Protein AF-0000000075264015 (afdb_homodimer)

Radius of gyration: 26.93 Å; Cα contacts (8 Å, |Δi|>4): 1928; chains: 2; bounding box: 71×77×65 Å

Organism: NCBI:txid747725

Structure (mmCIF, N/CA/C/O backbone):
data_AF-0000000075264015-model_v1
#
loop_
_entity.id
_entity.type
_entity.pdbx_description
1 polymer 'Ammonium transporter'
#
loop_
_atom_site.group_PDB
_atom_site.id
_atom_site.type_symbol
_atom_site.label_atom_id
_atom_site.label_alt_id
_atom_site.label_comp_id
_atom_site.label_asym_id
_atom_site.label_entity_id
_atom_site.label_seq_id
_atom_site.pdbx_PDB_ins_code
_atom_site.Cartn_x
_atom_site.Cartn_y
_atom_site.Cartn_z
_atom_site.occupancy
_atom_site.B_iso_or_equiv
_atom_site.auth_seq_id
_atom_site.auth_comp_id
_atom_site.auth_asym_id
_atom_site.auth_atom_id
_atom_site.pdbx_PDB_model_num
ATOM 1 N N . MET A 1 1 ? 35.969 -3.678 13.898 1 27.23 1 MET A N 1
ATOM 2 C CA . MET A 1 1 ? 36.25 -5.039 13.461 1 27.23 1 MET A CA 1
ATOM 3 C C . MET A 1 1 ? 35.625 -5.336 12.117 1 27.23 1 MET A C 1
ATOM 5 O O . MET A 1 1 ? 34.719 -4.605 11.672 1 27.23 1 MET A O 1
ATOM 9 N N . ASP A 1 2 ? 36 -6.57 11.484 1 35.91 2 ASP A N 1
ATOM 10 C CA . ASP A 1 2 ? 36.062 -7.301 10.227 1 35.91 2 ASP A CA 1
ATOM 11 C C . ASP A 1 2 ? 34.719 -7.344 9.523 1 35.91 2 ASP A C 1
ATOM 13 O O . ASP A 1 2 ? 33.688 -7.559 10.164 1 35.91 2 ASP A O 1
ATOM 17 N N . LEU A 1 3 ? 34.656 -6.863 8.367 1 41.56 3 LEU A N 1
ATOM 18 C CA . LEU A 1 3 ? 34.188 -6.91 6.984 1 41.56 3 LEU A CA 1
ATOM 19 C C . LEU A 1 3 ? 33.969 -8.352 6.543 1 41.56 3 LEU A C 1
ATOM 21 O O . LEU A 1 3 ? 34.844 -9.195 6.684 1 41.56 3 LEU A O 1
ATOM 25 N N . ASP A 1 4 ? 32.719 -8.781 6.547 1 51.69 4 ASP A N 1
ATOM 26 C CA . ASP A 1 4 ? 32.281 -10.125 6.156 1 51.69 4 ASP A CA 1
ATOM 27 C C . ASP A 1 4 ? 33.062 -10.602 4.934 1 51.69 4 ASP A C 1
ATOM 29 O O . ASP A 1 4 ? 33.25 -9.852 3.975 1 51.69 4 ASP A O 1
ATOM 33 N N . TYR A 1 5 ? 34.125 -11.477 5.164 1 66.62 5 TYR A N 1
ATOM 34 C CA . TYR A 1 5 ? 34.938 -12.242 4.227 1 66.62 5 TYR A CA 1
ATOM 35 C C . TYR A 1 5 ? 34.156 -12.5 2.928 1 66.62 5 TYR A C 1
ATOM 37 O O . TYR A 1 5 ? 34.75 -12.516 1.847 1 66.62 5 TYR A O 1
ATOM 45 N N . TYR A 1 6 ? 32.875 -12.375 3.01 1 80.06 6 TYR A N 1
ATOM 46 C CA . TYR A 1 6 ? 32.156 -12.75 1.807 1 80.06 6 TYR A CA 1
ATOM 47 C C . TYR A 1 6 ? 31.594 -11.516 1.095 1 80.06 6 TYR A C 1
ATOM 49 O O . TYR A 1 6 ? 30.922 -11.633 0.069 1 80.06 6 TYR A O 1
ATOM 57 N N . GLY A 1 7 ? 32 -10.211 1.633 1 85.69 7 GLY A N 1
ATOM 58 C CA . GLY A 1 7 ? 31.594 -9.008 0.937 1 85.69 7 GLY A CA 1
ATOM 59 C C . GLY A 1 7 ? 30.125 -8.68 1.132 1 85.69 7 GLY A C 1
ATOM 60 O O . GLY A 1 7 ? 29.531 -7.945 0.339 1 85.69 7 GLY A O 1
ATOM 61 N N . THR A 1 8 ? 29.5 -9.227 2.146 1 90.5 8 THR A N 1
ATOM 62 C CA . THR A 1 8 ? 28.109 -8.945 2.418 1 90.5 8 THR A CA 1
ATOM 63 C C . THR A 1 8 ? 27.938 -7.551 3.002 1 90.5 8 THR A C 1
ATOM 65 O O . THR A 1 8 ? 28.859 -6.996 3.586 1 90.5 8 THR A O 1
ATOM 68 N N . ASN A 1 9 ? 26.797 -6.875 2.713 1 94.25 9 ASN A N 1
ATOM 69 C CA . ASN A 1 9 ? 26.422 -5.531 3.143 1 94.25 9 ASN A CA 1
ATOM 70 C C . ASN A 1 9 ? 25.234 -5.547 4.09 1 94.25 9 ASN A C 1
ATOM 72 O O . ASN A 1 9 ? 24.203 -6.141 3.779 1 94.25 9 ASN A O 1
ATOM 76 N N . SER A 1 10 ? 25.438 -4.879 5.277 1 92.56 10 SER A N 1
ATOM 77 C CA . SER A 1 10 ? 24.406 -4.93 6.297 1 92.56 10 SER A CA 1
ATOM 78 C C . SER A 1 10 ? 23.125 -4.227 5.824 1 92.56 10 SER A C 1
ATOM 80 O O . SER A 1 10 ? 22.016 -4.664 6.137 1 92.56 10 SER A O 1
ATOM 82 N N . GLY A 1 11 ? 23.203 -3.092 5.125 1 95.69 11 GLY A N 1
ATOM 83 C CA . GLY A 1 11 ? 22.047 -2.404 4.582 1 95.69 11 GLY A CA 1
ATOM 84 C C . GLY A 1 11 ? 21.266 -3.246 3.59 1 95.69 11 GLY A C 1
ATOM 85 O O . GLY A 1 11 ? 20.031 -3.309 3.654 1 95.69 11 GLY A O 1
ATOM 86 N N . ASP A 1 12 ? 22.016 -3.943 2.744 1 96.44 12 ASP A N 1
ATOM 87 C CA . ASP A 1 12 ? 21.406 -4.84 1.771 1 96.44 12 ASP A CA 1
ATOM 88 C C . ASP A 1 12 ? 20.719 -6.016 2.465 1 96.44 12 ASP A C 1
ATOM 90 O O . ASP A 1 12 ? 19.578 -6.352 2.148 1 96.44 12 ASP A O 1
ATOM 94 N N . THR A 1 13 ? 21.422 -6.574 3.422 1 95.88 13 THR A N 1
ATOM 95 C CA . THR A 1 13 ? 20.906 -7.73 4.145 1 95.88 13 THR A CA 1
ATOM 96 C C . THR A 1 13 ? 19.641 -7.367 4.922 1 95.88 13 THR A C 1
ATOM 98 O O . THR A 1 13 ? 18.641 -8.086 4.863 1 95.88 13 THR A O 1
ATOM 101 N N . GLY A 1 14 ? 19.719 -6.203 5.617 1 96.56 14 GLY A N 1
ATOM 102 C CA . GLY A 1 14 ? 18.531 -5.738 6.332 1 96.56 14 GLY A CA 1
ATOM 103 C C . GLY A 1 14 ? 17.344 -5.504 5.426 1 96.56 14 GLY A C 1
ATOM 104 O O . GLY A 1 14 ? 16.219 -5.898 5.754 1 96.56 14 GLY A O 1
ATOM 105 N N . TRP A 1 15 ? 17.547 -4.926 4.289 1 97.44 15 TRP A N 1
ATOM 106 C CA . TRP A 1 15 ? 16.484 -4.617 3.332 1 97.44 15 TRP A CA 1
ATOM 107 C C . TRP A 1 15 ? 15.82 -5.895 2.83 1 97.44 15 TRP A C 1
ATOM 109 O O . TRP A 1 15 ? 14.594 -6.008 2.846 1 97.44 15 TRP A O 1
ATOM 119 N N . VAL A 1 16 ? 16.578 -6.898 2.459 1 97.81 16 VAL A N 1
ATOM 120 C CA . VAL A 1 16 ? 16.031 -8.133 1.911 1 97.81 16 VAL A CA 1
ATOM 121 C C . VAL A 1 16 ? 15.266 -8.883 2.996 1 97.81 16 VAL A C 1
ATOM 123 O O . VAL A 1 16 ? 14.211 -9.477 2.727 1 97.81 16 VAL A O 1
ATOM 126 N N . MET A 1 17 ? 15.719 -8.844 4.254 1 96.81 17 MET A N 1
ATOM 127 C CA . MET A 1 17 ? 15 -9.477 5.355 1 96.81 17 MET A CA 1
ATOM 128 C C . MET A 1 17 ? 13.633 -8.828 5.555 1 96.81 17 MET A C 1
ATOM 130 O O . MET A 1 17 ? 12.633 -9.523 5.758 1 96.81 17 MET A O 1
ATOM 134 N N . ILE A 1 18 ? 13.586 -7.508 5.453 1 97.75 18 ILE A N 1
ATOM 135 C CA . ILE A 1 18 ? 12.305 -6.816 5.617 1 97.75 18 ILE A CA 1
ATOM 136 C C . ILE A 1 18 ? 11.391 -7.148 4.441 1 97.75 18 ILE A C 1
ATOM 138 O O . ILE A 1 18 ? 10.195 -7.387 4.629 1 97.75 18 ILE A O 1
ATOM 142 N N . CYS A 1 19 ? 11.969 -7.133 3.244 1 98.62 19 CYS A N 1
ATOM 143 C CA . CYS A 1 19 ? 11.172 -7.512 2.082 1 98.62 19 CYS A CA 1
ATOM 144 C C . CYS A 1 19 ? 10.609 -8.922 2.236 1 98.62 19 CYS A C 1
ATOM 146 O O . CYS A 1 19 ? 9.477 -9.188 1.848 1 98.62 19 CYS A O 1
ATOM 148 N N . THR A 1 20 ? 11.391 -9.844 2.816 1 98.31 20 THR A N 1
ATOM 149 C CA . THR A 1 20 ? 10.938 -11.203 3.078 1 98.31 20 THR A CA 1
ATOM 150 C C . THR A 1 20 ? 9.695 -11.203 3.961 1 98.31 20 THR A C 1
ATOM 152 O O . THR A 1 20 ? 8.727 -11.906 3.678 1 98.31 20 THR A O 1
ATOM 155 N N . THR A 1 21 ? 9.695 -10.359 4.992 1 97.5 21 THR A N 1
ATOM 156 C CA . THR A 1 21 ? 8.562 -10.266 5.902 1 97.5 21 THR A CA 1
ATOM 157 C C . THR A 1 21 ? 7.344 -9.688 5.188 1 97.5 21 THR A C 1
ATOM 159 O O . THR A 1 21 ? 6.215 -10.109 5.43 1 97.5 21 THR A O 1
ATOM 162 N N . LEU A 1 22 ? 7.555 -8.719 4.359 1 98.12 22 LEU A N 1
ATOM 163 C CA . LEU A 1 22 ? 6.469 -8.109 3.602 1 98.12 22 LEU A CA 1
ATOM 164 C C . LEU A 1 22 ? 5.844 -9.117 2.641 1 98.12 22 LEU A C 1
ATOM 166 O O . LEU A 1 22 ? 4.617 -9.188 2.518 1 98.12 22 LEU A O 1
ATOM 170 N N . VAL A 1 23 ? 6.66 -9.906 1.954 1 98.25 23 VAL A N 1
ATOM 171 C CA . VAL A 1 23 ? 6.137 -10.898 1.027 1 98.25 23 VAL A CA 1
ATOM 172 C C . VAL A 1 23 ? 5.367 -11.969 1.798 1 98.25 23 VAL A C 1
ATOM 174 O O . VAL A 1 23 ? 4.34 -12.461 1.327 1 98.25 23 VAL A O 1
ATOM 177 N N . PHE A 1 24 ? 5.785 -12.375 2.984 1 98.06 24 PHE A N 1
ATOM 178 C CA . PHE A 1 24 ? 5.035 -13.297 3.832 1 98.06 24 PHE A CA 1
ATOM 179 C C . PHE A 1 24 ? 3.613 -12.789 4.051 1 98.06 24 PHE A C 1
ATOM 181 O O . PHE A 1 24 ? 2.656 -13.562 3.971 1 98.06 24 PHE A O 1
ATOM 188 N N . LEU A 1 25 ? 3.482 -11.523 4.27 1 98.06 25 LEU A N 1
ATOM 189 C CA . LEU A 1 25 ? 2.199 -10.914 4.598 1 98.06 25 LEU A CA 1
ATOM 190 C C . LEU A 1 25 ? 1.222 -11.039 3.434 1 98.06 25 LEU A C 1
ATOM 192 O O . LEU A 1 25 ? 0.006 -11.047 3.635 1 98.06 25 LEU A O 1
ATOM 196 N N . MET A 1 26 ? 1.69 -11.227 2.283 1 98.44 26 MET A N 1
ATOM 197 C CA . MET A 1 26 ? 0.843 -11.312 1.097 1 98.44 26 MET A CA 1
ATOM 198 C C . MET A 1 26 ? -0.002 -12.586 1.123 1 98.44 26 MET A C 1
ATOM 200 O O . MET A 1 26 ? -1.106 -12.609 0.579 1 98.44 26 MET A O 1
ATOM 204 N N . SER A 1 27 ? 0.477 -13.609 1.789 1 98.12 27 SER A N 1
ATOM 205 C CA . SER A 1 27 ? -0.26 -14.867 1.801 1 98.12 27 SER A CA 1
ATOM 206 C C . SER A 1 27 ? -1.534 -14.75 2.631 1 98.12 27 SER A C 1
ATOM 208 O O . SER A 1 27 ? -2.631 -15.008 2.131 1 98.12 27 SER A O 1
ATOM 210 N N . PRO A 1 28 ? -1.433 -14.352 3.891 1 97.81 28 PRO A N 1
ATOM 211 C CA . PRO A 1 28 ? -2.697 -14.141 4.602 1 97.81 28 PRO A CA 1
ATOM 212 C C . PRO A 1 28 ? -3.545 -13.031 3.982 1 97.81 28 PRO A C 1
ATOM 214 O O . PRO A 1 28 ? -4.773 -13.086 4.031 1 97.81 28 PRO A O 1
ATOM 217 N N . ALA A 1 29 ? -2.961 -11.992 3.416 1 98.56 29 ALA A N 1
ATOM 218 C CA . ALA A 1 29 ? -3.697 -10.938 2.721 1 98.56 29 ALA A CA 1
ATOM 219 C C . ALA A 1 29 ? -4.512 -11.508 1.564 1 98.56 29 ALA A C 1
ATOM 221 O O . ALA A 1 29 ? -5.668 -11.125 1.363 1 98.56 29 ALA A O 1
ATOM 222 N N . LEU A 1 30 ? -3.898 -12.414 0.839 1 98.38 30 LEU A N 1
ATOM 223 C CA . LEU A 1 30 ? -4.605 -13.125 -0.219 1 98.38 30 LEU A CA 1
ATOM 224 C C . LEU A 1 30 ? -5.805 -13.883 0.344 1 98.38 30 LEU A C 1
ATOM 226 O O . LEU A 1 30 ? -6.867 -13.922 -0.282 1 98.38 30 LEU A O 1
ATOM 230 N N . GLY A 1 31 ? -5.641 -14.477 1.497 1 98 31 GLY A N 1
ATOM 231 C CA . GLY A 1 31 ? -6.742 -15.148 2.17 1 98 31 GLY A CA 1
ATOM 232 C C . GLY A 1 31 ? -7.938 -14.242 2.402 1 98 31 GLY A C 1
ATOM 233 O O . GLY A 1 31 ? -9.078 -14.633 2.141 1 98 31 GLY A O 1
ATOM 234 N N . PHE A 1 32 ? -7.691 -13 2.85 1 97.56 32 PHE A N 1
ATOM 235 C CA . PHE A 1 32 ? -8.766 -12.039 3.051 1 97.56 32 PHE A CA 1
ATOM 236 C C . PHE A 1 32 ? -9.391 -11.641 1.72 1 97.56 32 PHE A C 1
ATOM 238 O O . PHE A 1 32 ? -10.617 -11.539 1.612 1 97.56 32 PHE A O 1
ATOM 245 N N . PHE A 1 33 ? -8.602 -11.445 0.752 1 97.56 33 PHE A N 1
ATOM 246 C CA . PHE A 1 33 ? -9.07 -11.039 -0.567 1 97.56 33 PHE A CA 1
ATOM 247 C C . PHE A 1 33 ? -10.008 -12.086 -1.154 1 97.56 33 PHE A C 1
ATOM 249 O O . PHE A 1 33 ? -11.125 -11.766 -1.565 1 97.56 33 PHE A O 1
ATOM 256 N N . TYR A 1 34 ? -9.617 -13.391 -1.117 1 97.25 34 TYR A N 1
ATOM 257 C CA . TYR A 1 34 ? -10.422 -14.484 -1.644 1 97.25 34 TYR A CA 1
ATOM 258 C C . TYR A 1 34 ? -11.664 -14.703 -0.794 1 97.25 34 TYR A C 1
ATOM 260 O O . TYR A 1 34 ? -12.766 -14.875 -1.326 1 97.25 34 TYR A O 1
ATOM 268 N N . ALA A 1 35 ? -11.492 -14.633 0.505 1 95.75 35 ALA A N 1
ATOM 269 C CA . ALA A 1 35 ? -12.625 -14.828 1.406 1 95.75 35 ALA A CA 1
ATOM 270 C C . ALA A 1 35 ? -13.695 -13.766 1.183 1 95.75 35 ALA A C 1
ATOM 272 O O . ALA A 1 35 ? -14.883 -14.07 1.165 1 95.75 35 ALA A O 1
ATOM 273 N N . GLY A 1 36 ? -13.242 -12.562 1.024 1 94.62 36 GLY A N 1
ATOM 274 C CA . GLY A 1 36 ? -14.195 -11.477 0.817 1 94.62 36 GLY A CA 1
ATOM 275 C C . GLY A 1 36 ? -15 -11.633 -0.458 1 94.62 36 GLY A C 1
ATOM 276 O O . GLY A 1 36 ? -16.188 -11.281 -0.497 1 94.62 36 GLY A O 1
ATOM 277 N N . LEU A 1 37 ? -14.438 -12.18 -1.484 1 93.81 37 LEU A N 1
ATOM 278 C CA . LEU A 1 37 ? -15.062 -12.312 -2.793 1 93.81 37 LEU A CA 1
ATOM 279 C C . LEU A 1 37 ? -15.977 -13.531 -2.832 1 93.81 37 LEU A C 1
ATOM 281 O O . LEU A 1 37 ? -16.844 -13.633 -3.701 1 93.81 37 LEU A O 1
ATOM 285 N N . ALA A 1 38 ? -15.766 -14.461 -1.932 1 92.62 38 ALA A N 1
ATOM 286 C CA . ALA A 1 38 ? -16.547 -15.688 -1.9 1 92.62 38 ALA A CA 1
ATOM 287 C C . ALA A 1 38 ? -17.781 -15.531 -1.012 1 92.62 38 ALA A C 1
ATOM 289 O O . ALA A 1 38 ? -17.906 -14.547 -0.285 1 92.62 38 ALA A O 1
ATOM 290 N N . ARG A 1 39 ? -18.766 -16.578 -1.063 1 91.75 39 ARG A N 1
ATOM 291 C CA . ARG A 1 39 ? -19.891 -16.625 -0.143 1 91.75 39 ARG A CA 1
ATOM 292 C C . ARG A 1 39 ? -19.438 -16.938 1.278 1 91.75 39 ARG A C 1
ATOM 294 O O . ARG A 1 39 ? -18.438 -17.625 1.477 1 91.75 39 ARG A O 1
ATOM 301 N N . ALA A 1 40 ? -20.047 -16.453 2.201 1 90.25 40 ALA A N 1
ATOM 302 C CA . ALA A 1 40 ? -19.672 -16.516 3.609 1 90.25 40 ALA A CA 1
ATOM 303 C C . ALA A 1 40 ? -19.406 -17.953 4.043 1 90.25 40 ALA A C 1
ATOM 305 O O . ALA A 1 40 ? -18.5 -18.219 4.855 1 90.25 40 ALA A O 1
ATOM 306 N N . LYS A 1 41 ? -20.141 -18.906 3.531 1 90.06 41 LYS A N 1
ATOM 307 C CA . LYS A 1 41 ? -20.062 -20.312 3.957 1 90.06 41 LYS A CA 1
ATOM 308 C C . LYS A 1 41 ? -18.766 -20.969 3.467 1 90.06 41 LYS A C 1
ATOM 310 O O . LYS A 1 41 ? -18.469 -22.109 3.824 1 90.06 41 LYS A O 1
ATOM 315 N N . ASN A 1 42 ? -17.922 -20.25 2.67 1 93.06 42 ASN A N 1
ATOM 316 C CA . ASN A 1 42 ? -16.672 -20.781 2.109 1 93.06 42 ASN A CA 1
ATOM 317 C C . ASN A 1 42 ? -15.484 -19.891 2.449 1 93.06 42 ASN A C 1
ATOM 319 O O . ASN A 1 42 ? -14.391 -20.078 1.917 1 93.06 42 ASN A O 1
ATOM 323 N N . ALA A 1 43 ? -15.648 -18.938 3.275 1 92.75 43 ALA A N 1
ATOM 324 C CA . ALA A 1 43 ? -14.656 -17.891 3.543 1 92.75 43 ALA A CA 1
ATOM 325 C C . ALA A 1 43 ? -13.461 -18.453 4.305 1 92.75 43 ALA A C 1
ATOM 327 O O . ALA A 1 43 ? -12.312 -18.219 3.916 1 92.75 43 ALA A O 1
ATOM 328 N N . LEU A 1 44 ? -13.656 -19.219 5.316 1 94 44 LEU A N 1
ATOM 329 C CA . LEU A 1 44 ? -12.602 -19.688 6.215 1 94 44 LEU A CA 1
ATOM 330 C C . LEU A 1 44 ? -11.672 -20.672 5.5 1 94 44 LEU A C 1
ATOM 332 O O . LEU A 1 44 ? -10.469 -20.672 5.754 1 94 44 LEU A O 1
ATOM 336 N N . SER A 1 45 ? -12.203 -21.453 4.684 1 95.88 45 SER A N 1
ATOM 337 C CA . SER A 1 45 ? -11.406 -22.438 3.961 1 95.88 45 SER A CA 1
ATOM 338 C C . SER A 1 45 ? -10.367 -21.766 3.068 1 95.88 45 SER A C 1
ATOM 340 O O . SER A 1 45 ? -9.25 -22.266 2.939 1 95.88 45 SER A O 1
ATOM 342 N N . LEU A 1 46 ? -10.727 -20.703 2.484 1 96.06 46 LEU A N 1
ATOM 343 C CA . LEU A 1 46 ? -9.797 -19.984 1.616 1 96.06 46 LEU A CA 1
ATOM 344 C C . LEU A 1 46 ? -8.695 -19.328 2.432 1 96.06 46 LEU A C 1
ATOM 346 O O . LEU A 1 46 ? -7.523 -19.359 2.045 1 96.06 46 LEU A O 1
ATOM 350 N N . MET A 1 47 ? -9.07 -18.719 3.572 1 96.31 47 MET A N 1
ATOM 351 C CA . MET A 1 47 ? -8.062 -18.172 4.48 1 96.31 47 MET A CA 1
ATOM 352 C C . MET A 1 47 ? -7.105 -19.266 4.941 1 96.31 47 MET A C 1
ATOM 354 O O . MET A 1 47 ? -5.887 -19.078 4.938 1 96.31 47 MET A O 1
ATOM 358 N N . TYR A 1 48 ? -7.676 -20.375 5.27 1 96 48 TYR A N 1
ATOM 359 C CA . TYR A 1 48 ? -6.941 -21.531 5.766 1 96 48 TYR A CA 1
ATOM 360 C C . TYR A 1 48 ? -5.914 -22.016 4.746 1 96 48 TYR A C 1
ATOM 362 O O . TYR A 1 48 ? -4.738 -22.203 5.078 1 96 48 TYR A O 1
ATOM 370 N N . LEU A 1 49 ? -6.219 -22.156 3.529 1 97.19 49 LEU A N 1
ATOM 371 C CA . LEU A 1 49 ? -5.363 -22.734 2.496 1 97.19 49 LEU A CA 1
ATOM 372 C C . LEU A 1 49 ? -4.203 -21.797 2.174 1 97.19 49 LEU A C 1
ATOM 374 O O . LEU A 1 49 ? -3.107 -22.25 1.838 1 97.19 49 LEU A O 1
ATOM 378 N N . THR A 1 50 ? -4.398 -20.484 2.252 1 97.94 50 THR A N 1
ATOM 379 C CA . THR A 1 50 ? -3.326 -19.547 1.94 1 97.94 50 THR A CA 1
ATOM 380 C C . THR A 1 50 ? -2.219 -19.625 2.986 1 97.94 50 THR A C 1
ATOM 382 O O . THR A 1 50 ? -1.034 -19.578 2.65 1 97.94 50 THR A O 1
ATOM 385 N N . VAL A 1 51 ? -2.561 -19.828 4.254 1 96.88 51 VAL A N 1
ATOM 386 C CA . VAL A 1 51 ? -1.553 -19.953 5.301 1 96.88 51 VAL A CA 1
ATOM 387 C C . VAL A 1 51 ? -0.956 -21.359 5.293 1 96.88 51 VAL A C 1
ATOM 389 O O . VAL A 1 51 ? 0.238 -21.531 5.551 1 96.88 51 VAL A O 1
ATOM 392 N N . MET A 1 52 ? -1.784 -22.312 5.031 1 97 52 MET A N 1
ATOM 393 C CA . MET A 1 52 ? -1.273 -23.688 4.898 1 97 52 MET A CA 1
ATOM 394 C C . MET A 1 52 ? -0.231 -23.766 3.789 1 97 52 MET A C 1
ATOM 396 O O . MET A 1 52 ? 0.74 -24.516 3.898 1 97 52 MET A O 1
ATOM 400 N N . SER A 1 53 ? -0.459 -23.047 2.74 1 98.62 53 SER A N 1
ATOM 401 C CA . SER A 1 53 ? 0.517 -23.016 1.656 1 98.62 53 SER A CA 1
ATOM 402 C C . SER A 1 53 ? 1.881 -22.547 2.154 1 98.62 53 SER A C 1
ATOM 404 O O . SER A 1 53 ? 2.912 -23.109 1.771 1 98.62 53 SER A O 1
ATOM 406 N N . VAL A 1 54 ? 1.915 -21.531 3.023 1 98.38 54 VAL A N 1
ATOM 407 C CA . VAL A 1 54 ? 3.162 -21.031 3.596 1 98.38 54 VAL A CA 1
ATOM 408 C C . VAL A 1 54 ? 3.842 -22.141 4.391 1 98.38 54 VAL A C 1
ATOM 410 O O . VAL A 1 54 ? 5.043 -22.375 4.238 1 98.38 54 VAL A O 1
ATOM 413 N N . ALA A 1 55 ? 3.059 -22.844 5.199 1 97.88 55 ALA A N 1
ATOM 414 C CA . ALA A 1 55 ? 3.609 -23.875 6.062 1 97.88 55 ALA A CA 1
ATOM 415 C C . ALA A 1 55 ? 4.152 -25.047 5.242 1 97.88 55 ALA A C 1
ATOM 417 O O . ALA A 1 55 ? 5.305 -25.453 5.418 1 97.88 55 ALA A O 1
ATOM 418 N N . VAL A 1 56 ? 3.377 -25.516 4.312 1 98.44 56 VAL A N 1
ATOM 419 C CA . VAL A 1 56 ? 3.723 -26.703 3.543 1 98.44 56 VAL A CA 1
ATOM 420 C C . VAL A 1 56 ? 4.902 -26.391 2.623 1 98.44 56 VAL A C 1
ATOM 422 O O . VAL A 1 56 ? 5.859 -27.172 2.557 1 98.44 56 VAL A O 1
ATOM 425 N N . VAL A 1 57 ? 4.871 -25.312 1.938 1 98.81 57 VAL A N 1
ATOM 426 C CA . VAL A 1 57 ? 5.918 -25 0.972 1 98.81 57 VAL A CA 1
ATOM 427 C C . VAL A 1 57 ? 7.219 -24.688 1.704 1 98.81 57 VAL A C 1
ATOM 429 O O . VAL A 1 57 ? 8.305 -25 1.22 1 98.81 57 VAL A O 1
ATOM 432 N N . SER A 1 58 ? 7.113 -24.031 2.885 1 98.44 58 SER A N 1
ATOM 433 C CA . SER A 1 58 ? 8.328 -23.734 3.637 1 98.44 58 SER A CA 1
ATOM 434 C C . SER A 1 58 ? 9.055 -25.016 4.031 1 98.44 58 SER A C 1
ATOM 436 O O . SER A 1 58 ? 10.281 -25.078 3.998 1 98.44 58 SER A O 1
ATOM 438 N N . PHE A 1 59 ? 8.258 -25.984 4.418 1 97.69 59 PHE A N 1
ATOM 439 C CA . PHE A 1 59 ? 8.859 -27.281 4.715 1 97.69 59 PHE A CA 1
ATOM 440 C C . PHE A 1 59 ? 9.43 -27.906 3.453 1 97.69 59 PHE A C 1
ATOM 442 O O . PHE A 1 59 ? 10.555 -28.422 3.463 1 97.69 59 PHE A O 1
ATOM 449 N N . GLN A 1 60 ? 8.688 -27.922 2.367 1 98.56 60 GLN A N 1
ATOM 450 C CA . GLN A 1 60 ? 9.117 -28.469 1.081 1 98.56 60 GLN A CA 1
ATOM 451 C C . GLN A 1 60 ? 10.391 -27.781 0.592 1 98.56 60 GLN A C 1
ATOM 453 O O . GLN A 1 60 ? 11.297 -28.438 0.084 1 98.56 60 GLN A O 1
ATOM 458 N N . TRP A 1 61 ? 10.43 -26.453 0.756 1 98.56 61 TRP A N 1
ATOM 459 C CA . TRP A 1 61 ? 11.562 -25.641 0.331 1 98.56 61 TRP A CA 1
ATOM 460 C C . TRP A 1 61 ? 12.82 -26 1.112 1 98.56 61 TRP A C 1
ATOM 462 O O . TRP A 1 61 ? 13.914 -26.078 0.542 1 98.56 61 TRP A O 1
ATOM 472 N N . TYR A 1 62 ? 12.664 -26.25 2.416 1 97.44 62 TYR A N 1
ATOM 473 C CA . TYR A 1 62 ? 13.75 -26.688 3.287 1 97.44 62 TYR A CA 1
ATOM 474 C C . TYR A 1 62 ? 14.219 -28.078 2.904 1 97.44 62 TYR A C 1
ATOM 476 O O . TYR A 1 62 ? 15.43 -28.344 2.826 1 97.44 62 TYR A O 1
ATOM 484 N N . LEU A 1 63 ? 13.312 -28.922 2.639 1 97.75 63 LEU A N 1
ATOM 485 C CA . LEU A 1 63 ? 13.625 -30.328 2.359 1 97.75 63 LEU A CA 1
ATOM 486 C C . LEU A 1 63 ? 14.375 -30.469 1.041 1 97.75 63 LEU A C 1
ATOM 488 O O . LEU A 1 63 ? 15.492 -30.984 1.012 1 97.75 63 LEU A O 1
ATOM 492 N N . ILE A 1 64 ? 13.781 -29.906 -0.077 1 98.19 64 ILE A N 1
ATOM 493 C CA . ILE A 1 64 ? 14.422 -30.219 -1.351 1 98.19 64 ILE A CA 1
ATOM 494 C C . ILE A 1 64 ? 14.164 -29.094 -2.346 1 98.19 64 ILE A C 1
ATOM 496 O O . ILE A 1 64 ? 14.867 -28.969 -3.352 1 98.19 64 ILE A O 1
ATOM 500 N N . GLY A 1 65 ? 13.18 -28.25 -2.139 1 98.75 65 GLY A N 1
ATOM 501 C CA . GLY A 1 65 ? 12.727 -27.297 -3.131 1 98.75 65 GLY A CA 1
ATOM 502 C C . GLY A 1 65 ? 13.797 -26.297 -3.521 1 98.75 65 GLY A C 1
ATOM 503 O O . GLY A 1 65 ? 14.016 -26.047 -4.711 1 98.75 65 GLY A O 1
ATOM 504 N N . TYR A 1 66 ? 14.469 -25.734 -2.49 1 98.62 66 TYR A N 1
ATOM 505 C CA . TYR A 1 66 ? 15.531 -24.766 -2.787 1 98.62 66 TYR A CA 1
ATOM 506 C C . TYR A 1 66 ? 16.609 -25.406 -3.666 1 98.62 66 TYR A C 1
ATOM 508 O O . TYR A 1 66 ? 17.078 -24.781 -4.617 1 98.62 66 TYR A O 1
ATOM 516 N N . SER A 1 67 ? 16.969 -26.641 -3.336 1 98.44 67 SER A N 1
ATOM 517 C CA . SER A 1 67 ? 18.016 -27.344 -4.062 1 98.44 67 SER A CA 1
ATOM 518 C C . SER A 1 67 ? 17.594 -27.625 -5.5 1 98.44 67 SER A C 1
ATOM 520 O O . SER A 1 67 ? 18.391 -27.469 -6.426 1 98.44 67 SER A O 1
ATOM 522 N N . LEU A 1 68 ? 16.359 -27.984 -5.699 1 98.62 68 LEU A N 1
ATOM 523 C CA . LEU A 1 68 ? 15.859 -28.297 -7.031 1 98.62 68 LEU A CA 1
ATOM 524 C C . LEU A 1 68 ? 15.773 -27.031 -7.891 1 98.62 68 LEU A C 1
ATOM 526 O O . LEU A 1 68 ? 15.742 -27.109 -9.117 1 98.62 68 LEU A O 1
ATOM 530 N N . THR A 1 69 ? 15.781 -25.906 -7.289 1 98.62 69 THR A N 1
ATOM 531 C CA . THR A 1 69 ? 15.562 -24.641 -8 1 98.62 69 THR A CA 1
ATOM 532 C C . THR A 1 69 ? 16.875 -23.922 -8.25 1 98.62 69 THR A C 1
ATOM 534 O O . THR A 1 69 ? 17.125 -23.406 -9.344 1 98.62 69 THR A O 1
ATOM 537 N N . PHE A 1 70 ? 17.844 -23.859 -7.195 1 97.88 70 PHE A N 1
ATOM 538 C CA . PHE A 1 70 ? 18.922 -22.891 -7.277 1 97.88 70 PHE A CA 1
ATOM 539 C C . PHE A 1 70 ? 20.281 -23.562 -7.078 1 97.88 70 PHE A C 1
ATOM 541 O O . PHE A 1 70 ? 21.297 -22.891 -6.98 1 97.88 70 PHE A O 1
ATOM 548 N N . SER A 1 71 ? 20.312 -24.922 -7.023 1 97.12 71 SER A N 1
ATOM 549 C CA . SER A 1 71 ? 21.594 -25.609 -6.949 1 97.12 71 SER A CA 1
ATOM 550 C C . SER A 1 71 ? 22.516 -25.156 -8.078 1 97.12 71 SER A C 1
ATOM 552 O O . SER A 1 71 ? 22.078 -25.016 -9.219 1 97.12 71 SER A O 1
ATOM 554 N N . ASP A 1 72 ? 23.75 -24.938 -7.754 1 95.5 72 ASP A N 1
ATOM 555 C CA . ASP A 1 72 ? 24.703 -24.484 -8.758 1 95.5 72 ASP A CA 1
ATOM 556 C C . ASP A 1 72 ? 25.281 -25.656 -9.555 1 95.5 72 ASP A C 1
ATOM 558 O O . ASP A 1 72 ? 26 -25.453 -10.531 1 95.5 72 ASP A O 1
ATOM 562 N N . THR A 1 73 ? 24.922 -26.875 -9.156 1 96.5 73 THR A N 1
ATOM 563 C CA . THR A 1 73 ? 25.422 -28.047 -9.852 1 96.5 73 THR A CA 1
ATOM 564 C C . THR A 1 73 ? 24.297 -28.766 -10.594 1 96.5 73 THR A C 1
ATOM 566 O O . THR A 1 73 ? 24.5 -29.844 -11.164 1 96.5 73 THR A O 1
ATOM 569 N N . GLY A 1 74 ? 23.156 -28.203 -10.586 1 96.38 74 GLY A N 1
ATOM 570 C CA . GLY A 1 74 ? 22.031 -28.797 -11.281 1 96.38 74 GLY A CA 1
ATOM 571 C C . GLY A 1 74 ? 22.109 -28.672 -12.789 1 96.38 74 GLY A C 1
ATOM 572 O O . GLY A 1 74 ? 23.094 -28.141 -13.32 1 96.38 74 GLY A O 1
ATOM 573 N N . SER A 1 75 ? 21.078 -29.172 -13.469 1 97.88 75 SER A N 1
ATOM 574 C CA . SER A 1 75 ? 20.984 -29.094 -14.922 1 97.88 75 SER A CA 1
ATOM 575 C C . SER A 1 75 ? 20.25 -27.828 -15.352 1 97.88 75 SER A C 1
ATOM 577 O O . SER A 1 75 ? 19.828 -27.031 -14.508 1 97.88 75 SER A O 1
ATOM 579 N N . SER A 1 76 ? 20.141 -27.656 -16.672 1 98.06 76 SER A N 1
ATOM 580 C CA . SER A 1 76 ? 19.406 -26.531 -17.219 1 98.06 76 SER A CA 1
ATOM 581 C C . SER A 1 76 ? 17.906 -26.688 -17.031 1 98.06 76 SER A C 1
ATOM 583 O O . SER A 1 76 ? 17.156 -25.719 -17.156 1 98.06 76 SER A O 1
ATOM 585 N N . PHE A 1 77 ? 17.5 -27.875 -16.781 1 98.38 77 PHE A N 1
ATOM 586 C CA . PHE A 1 77 ? 16.078 -28.172 -16.688 1 98.38 77 PHE A CA 1
ATOM 587 C C . PHE A 1 77 ? 15.633 -28.234 -15.227 1 98.38 77 PHE A C 1
ATOM 589 O O . PHE A 1 77 ? 14.523 -27.828 -14.898 1 98.38 77 PHE A O 1
ATOM 596 N N . ILE A 1 78 ? 16.406 -28.766 -14.352 1 97.88 78 ILE A N 1
ATOM 597 C CA . ILE A 1 78 ? 16.062 -28.938 -12.945 1 97.88 78 ILE A CA 1
ATOM 598 C C . ILE A 1 78 ? 17.328 -29 -12.102 1 97.88 78 ILE A C 1
ATOM 600 O O . ILE A 1 78 ? 18.391 -29.422 -12.586 1 97.88 78 ILE A O 1
ATOM 604 N N . GLY A 1 79 ? 17.25 -28.547 -10.859 1 97.38 79 GLY A N 1
ATOM 605 C CA . GLY A 1 79 ? 18.375 -28.672 -9.938 1 97.38 79 GLY A CA 1
ATOM 606 C C . GLY A 1 79 ? 18.609 -30.094 -9.484 1 97.38 79 GLY A C 1
ATOM 607 O O . GLY A 1 79 ? 18.156 -31.047 -10.125 1 97.38 79 GLY A O 1
ATOM 608 N N . ASP A 1 80 ? 19.438 -30.25 -8.523 1 97.56 80 ASP A N 1
ATOM 609 C CA . ASP A 1 80 ? 19.766 -31.562 -7.977 1 97.56 80 ASP A CA 1
ATOM 610 C C . ASP A 1 80 ? 19.641 -31.578 -6.457 1 97.56 80 ASP A C 1
ATOM 612 O O . ASP A 1 80 ? 18.844 -30.828 -5.887 1 97.56 80 ASP A O 1
ATOM 616 N N . THR A 1 81 ? 20.297 -32.5 -5.758 1 96.81 81 THR A N 1
ATOM 617 C CA . THR A 1 81 ? 20.078 -32.688 -4.328 1 96.81 81 THR A CA 1
ATOM 618 C C . THR A 1 81 ? 21.219 -32.094 -3.516 1 96.81 81 THR A C 1
ATOM 620 O O . THR A 1 81 ? 21.391 -32.438 -2.336 1 96.81 81 THR A O 1
ATOM 623 N N . LYS A 1 82 ? 22.094 -31.297 -4.113 1 96.62 82 LYS A N 1
ATOM 624 C CA . LYS A 1 82 ? 23.281 -30.766 -3.449 1 96.62 82 LYS A CA 1
ATOM 625 C C . LYS A 1 82 ? 22.906 -30.062 -2.148 1 96.62 82 LYS A C 1
ATOM 627 O O . LYS A 1 82 ? 23.578 -30.234 -1.129 1 96.62 82 LYS A O 1
ATOM 632 N N . ASN A 1 83 ? 21.906 -29.25 -2.209 1 97.75 83 ASN A N 1
ATOM 633 C CA . ASN A 1 83 ? 21.5 -28.453 -1.046 1 97.75 83 ASN A CA 1
ATOM 634 C C . ASN A 1 83 ? 20.328 -29.109 -0.313 1 97.75 83 ASN A C 1
ATOM 636 O O . ASN A 1 83 ? 19.516 -28.406 0.3 1 97.75 83 ASN A O 1
ATOM 640 N N . PHE A 1 84 ? 20.188 -30.422 -0.414 1 97.25 84 PHE A N 1
ATOM 641 C CA . PHE A 1 84 ? 19.188 -31.156 0.355 1 97.25 84 PHE A CA 1
ATOM 642 C C . PHE A 1 84 ? 19.266 -30.781 1.831 1 97.25 84 PHE A C 1
ATOM 644 O O . PHE A 1 84 ? 20.344 -30.688 2.4 1 97.25 84 PHE A O 1
ATOM 651 N N . LEU A 1 85 ? 18.062 -30.422 2.527 1 96.62 85 LEU A N 1
ATOM 652 C CA . LEU A 1 85 ? 17.969 -30 3.922 1 96.62 85 LEU A CA 1
ATOM 653 C C . LEU A 1 85 ? 18.797 -28.734 4.16 1 96.62 85 LEU A C 1
ATOM 655 O O . LEU A 1 85 ? 19.359 -28.562 5.238 1 96.62 85 LEU A O 1
ATOM 659 N N . LEU A 1 86 ? 19.125 -27.922 3.072 1 96.94 86 LEU A N 1
ATOM 660 C CA . LEU A 1 86 ? 19.797 -26.625 3.074 1 96.94 86 LEU A CA 1
ATOM 661 C C . LEU A 1 86 ? 21.281 -26.797 3.393 1 96.94 86 LEU A C 1
ATOM 663 O O . LEU A 1 86 ? 21.891 -25.906 4.008 1 96.94 86 LEU A O 1
ATOM 667 N N . ARG A 1 87 ? 21.797 -27.922 3.059 1 96.06 87 ARG A N 1
ATOM 668 C CA . ARG A 1 87 ? 23.234 -28.125 3.191 1 96.06 87 ARG A CA 1
ATOM 669 C C . ARG A 1 87 ? 24.016 -27.094 2.389 1 96.06 87 ARG A C 1
ATOM 671 O O . ARG A 1 87 ? 23.734 -26.875 1.206 1 96.06 87 ARG A O 1
ATOM 678 N N . GLY A 1 88 ? 24.906 -26.406 3.09 1 95.06 88 GLY A N 1
ATOM 679 C CA . GLY A 1 88 ? 25.797 -25.469 2.422 1 95.06 88 GLY A CA 1
ATOM 680 C C . GLY A 1 88 ? 25.172 -24.094 2.234 1 95.06 88 GLY A C 1
ATOM 681 O O . GLY A 1 88 ? 25.797 -23.203 1.653 1 95.06 88 GLY A O 1
ATOM 682 N N . VAL A 1 89 ? 23.969 -23.906 2.613 1 95.69 89 VAL A N 1
ATOM 683 C CA . VAL A 1 89 ? 23.266 -22.641 2.484 1 95.69 89 VAL A CA 1
ATOM 684 C C . VAL A 1 89 ? 23.422 -21.828 3.77 1 95.69 89 VAL A C 1
ATOM 686 O O . VAL A 1 89 ? 22.922 -22.219 4.824 1 95.69 89 VAL A O 1
ATOM 689 N N . GLY A 1 90 ? 24.156 -20.734 3.762 1 92.12 90 GLY A N 1
ATOM 690 C CA . GLY A 1 90 ? 24.438 -20 4.984 1 92.12 90 GLY A CA 1
ATOM 691 C C . GLY A 1 90 ? 24.953 -18.594 4.727 1 92.12 90 GLY A C 1
ATOM 692 O O . GLY A 1 90 ? 24.359 -17.828 3.963 1 92.12 90 GLY A O 1
ATOM 693 N N . ARG A 1 91 ? 26.109 -18.281 5.141 1 90.12 91 ARG A N 1
ATOM 694 C CA . ARG A 1 91 ? 26.656 -16.938 5.168 1 90.12 91 ARG A CA 1
ATOM 695 C C . ARG A 1 91 ? 27.203 -16.547 3.801 1 90.12 91 ARG A C 1
ATOM 697 O O . ARG A 1 91 ? 27.156 -15.367 3.424 1 90.12 91 ARG A O 1
ATOM 704 N N . LYS A 1 92 ? 27.781 -17.531 3.137 1 92.31 92 LYS A N 1
ATOM 705 C CA . LYS A 1 92 ? 28.344 -17.234 1.82 1 92.31 92 LYS A CA 1
ATOM 706 C C . LYS A 1 92 ? 27.234 -16.891 0.819 1 92.31 92 LYS A C 1
ATOM 708 O O . LYS A 1 92 ? 26.219 -17.562 0.761 1 92.31 92 LYS A O 1
ATOM 713 N N . PRO A 1 93 ? 27.438 -15.789 0.035 1 94.38 93 PRO A N 1
ATOM 714 C CA . PRO A 1 93 ? 26.453 -15.461 -0.993 1 94.38 93 PRO A CA 1
ATOM 715 C C . PRO A 1 93 ? 26.281 -16.578 -2.021 1 94.38 93 PRO A C 1
ATOM 717 O O . PRO A 1 93 ? 27.219 -17.328 -2.291 1 94.38 93 PRO A O 1
ATOM 720 N N . GLN A 1 94 ? 25.094 -16.656 -2.586 1 92.06 94 GLN A N 1
ATOM 721 C CA . GLN A 1 94 ? 24.766 -17.688 -3.568 1 92.06 94 GLN A CA 1
ATOM 722 C C . GLN A 1 94 ? 25.594 -17.516 -4.836 1 92.06 94 GLN A C 1
ATOM 724 O O . GLN A 1 94 ? 26 -18.5 -5.449 1 92.06 94 GLN A O 1
ATOM 729 N N . LEU A 1 95 ? 25.641 -16.266 -5.301 1 90.88 95 LEU A N 1
ATOM 730 C CA . LEU A 1 95 ? 26.406 -15.93 -6.5 1 90.88 95 LEU A CA 1
ATOM 731 C C . LEU A 1 95 ? 27.5 -14.906 -6.18 1 90.88 95 LEU A C 1
ATOM 733 O O . LEU A 1 95 ? 27.344 -14.086 -5.27 1 90.88 95 LEU A O 1
ATOM 737 N N . ALA A 1 96 ? 28.516 -14.953 -7.027 1 85.56 96 ALA A N 1
ATOM 738 C CA . ALA A 1 96 ? 29.594 -13.969 -6.871 1 85.56 96 ALA A CA 1
ATOM 739 C C . ALA A 1 96 ? 29.078 -12.555 -7.113 1 85.56 96 ALA A C 1
ATOM 741 O O . ALA A 1 96 ? 28.312 -12.312 -8.047 1 85.56 96 ALA A O 1
ATOM 742 N N . GLY A 1 97 ? 29.391 -11.68 -6.234 1 84.62 97 GLY A N 1
ATOM 743 C CA . GLY A 1 97 ? 29 -10.289 -6.41 1 84.62 97 GLY A CA 1
ATOM 744 C C . GLY A 1 97 ? 27.766 -9.906 -5.605 1 84.62 97 GLY A C 1
ATOM 745 O O . GLY A 1 97 ? 27.516 -8.719 -5.363 1 84.62 97 GLY A O 1
ATOM 746 N N . GLN A 1 98 ? 27 -10.961 -5.23 1 91.44 98 GLN A N 1
ATOM 747 C CA . GLN A 1 98 ? 25.859 -10.656 -4.363 1 91.44 98 GLN A CA 1
ATOM 748 C C . GLN A 1 98 ? 26.328 -10.172 -2.994 1 91.44 98 GLN A C 1
ATOM 750 O O . GLN A 1 98 ? 27.375 -10.602 -2.504 1 91.44 98 GLN A O 1
ATOM 755 N N . THR A 1 99 ? 25.562 -9.312 -2.361 1 94.5 99 THR A N 1
ATOM 756 C CA . THR A 1 99 ? 26 -8.664 -1.129 1 94.5 99 THR A CA 1
ATOM 757 C C . THR A 1 99 ? 25.156 -9.117 0.054 1 94.5 99 THR A C 1
ATOM 759 O O . THR A 1 99 ? 25.094 -8.438 1.079 1 94.5 99 THR A O 1
ATOM 762 N N . ILE A 1 100 ? 24.422 -10.281 -0.096 1 96.31 100 ILE A N 1
ATOM 763 C CA . ILE A 1 100 ? 23.625 -10.82 0.997 1 96.31 100 ILE A CA 1
ATOM 764 C C . ILE A 1 100 ? 23.953 -12.289 1.213 1 96.31 100 ILE A C 1
ATOM 766 O O . ILE A 1 100 ? 24.375 -12.977 0.28 1 96.31 100 ILE A O 1
ATOM 770 N N . PRO A 1 101 ? 23.766 -12.797 2.471 1 95.5 101 PRO A N 1
ATOM 771 C CA . PRO A 1 101 ? 23.938 -14.234 2.691 1 95.5 101 PRO A CA 1
ATOM 772 C C . PRO A 1 101 ? 22.969 -15.078 1.864 1 95.5 101 PRO A C 1
ATOM 774 O O . PRO A 1 101 ? 21.828 -14.68 1.643 1 95.5 101 PRO A O 1
ATOM 777 N N . GLU A 1 102 ? 23.438 -16.188 1.476 1 96.5 102 GLU A N 1
ATOM 778 C CA . GLU A 1 102 ? 22.578 -17.094 0.71 1 96.5 102 GLU A CA 1
ATOM 779 C C . GLU A 1 102 ? 21.328 -17.469 1.491 1 96.5 102 GLU A C 1
ATOM 781 O O . GLU A 1 102 ? 20.266 -17.672 0.904 1 96.5 102 GLU A O 1
ATOM 786 N N . SER A 1 103 ? 21.422 -17.562 2.83 1 97.06 103 SER A N 1
ATOM 787 C CA . SER A 1 103 ? 20.281 -17.906 3.658 1 97.06 103 SER A CA 1
ATOM 788 C C . SER A 1 103 ? 19.188 -16.844 3.545 1 97.06 103 SER A C 1
ATOM 790 O O . SER A 1 103 ? 18 -17.156 3.594 1 97.06 103 SER A O 1
ATOM 792 N N . ALA A 1 104 ? 19.594 -15.523 3.414 1 97.31 104 ALA A N 1
ATOM 793 C CA . ALA A 1 104 ? 18.609 -14.461 3.195 1 97.31 104 ALA A CA 1
ATOM 794 C C . ALA A 1 104 ? 17.938 -14.609 1.833 1 97.31 104 ALA A C 1
ATOM 796 O O . ALA A 1 104 ? 16.719 -14.461 1.718 1 97.31 104 ALA A O 1
ATOM 797 N N . PHE A 1 105 ? 18.75 -14.945 0.851 1 97.88 105 PHE A N 1
ATOM 798 C CA . PHE A 1 105 ? 18.219 -15.195 -0.483 1 97.88 105 PHE A CA 1
ATOM 799 C C . PHE A 1 105 ? 17.234 -16.359 -0.468 1 97.88 105 PHE A C 1
ATOM 801 O O . PHE A 1 105 ? 16.141 -16.281 -1.027 1 97.88 105 PHE A O 1
ATOM 808 N N . MET A 1 106 ? 17.641 -17.391 0.192 1 98.19 106 MET A N 1
ATOM 809 C CA . MET A 1 106 ? 16.844 -18.609 0.289 1 98.19 106 MET A CA 1
ATOM 810 C C . MET A 1 106 ? 15.477 -18.344 0.894 1 98.19 106 MET A C 1
ATOM 812 O O . MET A 1 106 ? 14.453 -18.75 0.348 1 98.19 106 MET A O 1
ATOM 816 N N . LEU A 1 107 ? 15.359 -17.625 1.945 1 98.25 107 LEU A N 1
ATOM 817 C CA . LEU A 1 107 ? 14.086 -17.391 2.615 1 98.25 107 LEU A CA 1
ATOM 818 C C . LEU A 1 107 ? 13.234 -16.406 1.823 1 98.25 107 LEU A C 1
ATOM 820 O O . LEU A 1 107 ? 12.008 -16.531 1.785 1 98.25 107 LEU A O 1
ATOM 824 N N . PHE A 1 108 ? 13.898 -15.375 1.252 1 98.56 108 PHE A N 1
ATOM 825 C CA . PHE A 1 108 ? 13.18 -14.453 0.384 1 98.56 108 PHE A CA 1
ATOM 826 C C . PHE A 1 108 ? 12.492 -15.195 -0.753 1 98.56 108 PHE A C 1
ATOM 828 O O . PHE A 1 108 ? 11.305 -15 -1.007 1 98.56 108 PHE A O 1
ATOM 835 N N . GLN A 1 109 ? 13.172 -16.078 -1.405 1 98.62 109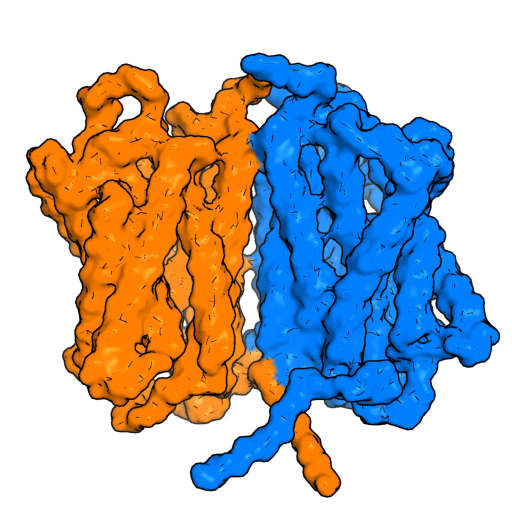 GLN A N 1
ATOM 836 C CA . GLN A 1 109 ? 12.641 -16.875 -2.506 1 98.62 109 GLN A CA 1
ATOM 837 C C . GLN A 1 109 ? 11.594 -17.859 -2.008 1 98.62 109 GLN A C 1
ATOM 839 O O . GLN A 1 109 ? 10.633 -18.172 -2.721 1 98.62 109 GLN A O 1
ATOM 844 N N . CYS A 1 110 ? 11.711 -18.312 -0.805 1 98.69 110 CYS A N 1
ATOM 845 C CA . CYS A 1 110 ? 10.734 -19.203 -0.205 1 98.69 110 CYS A CA 1
ATOM 846 C C . CYS A 1 110 ? 9.352 -18.562 -0.15 1 98.69 110 CYS A C 1
ATOM 848 O O . CYS A 1 110 ? 8.336 -19.219 -0.373 1 98.69 110 CYS A O 1
ATOM 850 N N . MET A 1 111 ? 9.352 -17.281 0.139 1 98.69 111 MET A N 1
ATOM 851 C CA . MET A 1 111 ? 8.07 -16.578 0.242 1 98.69 111 MET A CA 1
ATOM 852 C C . MET A 1 111 ? 7.383 -16.5 -1.116 1 98.69 111 MET A C 1
ATOM 854 O O . MET A 1 111 ? 6.156 -16.578 -1.197 1 98.69 111 MET A O 1
ATOM 858 N N . PHE A 1 112 ? 8.18 -16.391 -2.217 1 98.69 112 PHE A N 1
ATOM 859 C CA . PHE A 1 112 ? 7.609 -16.453 -3.559 1 98.69 112 PHE A CA 1
ATOM 860 C C . PHE A 1 112 ? 6.988 -17.812 -3.822 1 98.69 112 PHE A C 1
ATOM 862 O O . PHE A 1 112 ? 5.852 -17.906 -4.289 1 98.69 112 PHE A O 1
ATOM 869 N N . ALA A 1 113 ? 7.738 -18.781 -3.488 1 98.81 113 ALA A N 1
ATOM 870 C CA . ALA A 1 113 ? 7.27 -20.156 -3.697 1 98.81 113 ALA A CA 1
ATOM 871 C C . ALA A 1 113 ? 6.012 -20.438 -2.885 1 98.81 113 ALA A C 1
ATOM 873 O O . ALA A 1 113 ? 5.098 -21.125 -3.355 1 98.81 113 ALA A O 1
ATOM 874 N N . ALA A 1 114 ? 5.938 -19.922 -1.723 1 98.69 114 ALA A N 1
ATOM 875 C CA . ALA A 1 114 ? 4.879 -20.234 -0.763 1 98.69 114 ALA A CA 1
ATOM 876 C C . ALA A 1 114 ? 3.543 -19.656 -1.219 1 98.69 114 ALA A C 1
ATOM 878 O O . ALA A 1 114 ? 2.494 -20.281 -1.027 1 98.69 114 ALA A O 1
ATOM 879 N N . ILE A 1 115 ? 3.564 -18.516 -1.789 1 98.5 115 ILE A N 1
ATOM 880 C CA . ILE A 1 115 ? 2.301 -17.859 -2.117 1 98.5 115 ILE A CA 1
ATOM 881 C C . ILE A 1 115 ? 1.788 -18.391 -3.459 1 98.5 115 ILE A C 1
ATOM 883 O O . ILE A 1 115 ? 0.588 -18.328 -3.736 1 98.5 115 ILE A O 1
ATOM 887 N N . THR A 1 116 ? 2.596 -18.891 -4.289 1 98.75 116 THR A N 1
ATOM 888 C CA . THR A 1 116 ? 2.279 -19.141 -5.695 1 98.75 116 THR A CA 1
ATOM 889 C C . THR A 1 116 ? 1.211 -20.219 -5.832 1 98.75 116 THR A C 1
ATOM 891 O O . THR A 1 116 ? 0.208 -20.016 -6.52 1 98.75 116 THR A O 1
ATOM 894 N N . PRO A 1 117 ? 1.334 -21.375 -5.203 1 98.56 117 PRO A N 1
ATOM 895 C CA . PRO A 1 117 ? 0.269 -22.375 -5.367 1 98.56 117 PRO A CA 1
ATOM 896 C C . PRO A 1 117 ? -1.07 -21.891 -4.809 1 98.56 117 PRO A C 1
ATOM 898 O O . PRO A 1 117 ? -2.127 -22.297 -5.305 1 98.56 117 PRO A O 1
ATOM 901 N N . ALA A 1 118 ? -1.011 -21.062 -3.791 1 98.31 118 ALA A N 1
ATOM 902 C CA . ALA A 1 118 ? -2.234 -20.562 -3.174 1 98.31 118 ALA A CA 1
ATOM 903 C C . ALA A 1 118 ? -3.035 -19.719 -4.156 1 98.31 118 ALA A C 1
ATOM 905 O O . ALA A 1 118 ? -4.266 -19.656 -4.078 1 98.31 118 ALA A O 1
ATOM 906 N N . LEU A 1 119 ? -2.361 -19.078 -5.09 1 98.31 119 LEU A N 1
ATOM 907 C CA . LEU A 1 119 ? -3.043 -18.266 -6.094 1 98.31 119 LEU A CA 1
ATOM 908 C C . LEU A 1 119 ? -4.008 -19.125 -6.914 1 98.31 119 LEU A C 1
ATOM 910 O O . LEU A 1 119 ? -5.113 -18.688 -7.234 1 98.31 119 LEU A O 1
ATOM 914 N N . ALA A 1 120 ? -3.693 -20.297 -7.148 1 97.56 120 ALA A N 1
ATOM 915 C CA . ALA A 1 120 ? -4.469 -21.156 -8.031 1 97.56 120 ALA A CA 1
ATOM 916 C C . ALA A 1 120 ? -5.809 -21.531 -7.398 1 97.56 120 ALA A C 1
ATOM 918 O O . ALA A 1 120 ? -6.781 -21.812 -8.102 1 97.56 120 ALA A O 1
ATOM 919 N N . PHE A 1 121 ? -5.93 -21.5 -6.098 1 97.5 121 PHE A N 1
ATOM 920 C CA . PHE A 1 121 ? -7.117 -21.969 -5.391 1 97.5 121 PHE A CA 1
ATOM 921 C C . PHE A 1 121 ? -8.289 -21.031 -5.629 1 97.5 121 PHE A C 1
ATOM 923 O O . PHE A 1 121 ? -9.445 -21.406 -5.422 1 97.5 121 PHE A O 1
ATOM 930 N N . GLY A 1 122 ? -8.008 -19.812 -6.082 1 96.5 122 GLY A N 1
ATOM 931 C CA . GLY A 1 122 ? -9.094 -18.891 -6.391 1 96.5 122 GLY A CA 1
ATOM 932 C C . GLY A 1 122 ? -10.047 -19.422 -7.438 1 96.5 122 GLY A C 1
ATOM 933 O O . GLY A 1 122 ? -11.242 -19.125 -7.406 1 96.5 122 GLY A O 1
ATOM 934 N N . SER A 1 123 ? -9.57 -20.203 -8.328 1 96.38 123 SER A N 1
ATOM 935 C CA . SER A 1 123 ? -10.391 -20.719 -9.414 1 96.38 123 SER A CA 1
ATOM 936 C C . SER A 1 123 ? -11.289 -21.859 -8.93 1 96.38 123 SER A C 1
ATOM 938 O O . SER A 1 123 ? -12.398 -22.031 -9.43 1 96.38 123 SER A O 1
ATOM 940 N N . ALA A 1 124 ? -10.875 -22.609 -7.969 1 95.81 124 ALA A N 1
ATOM 941 C CA . ALA A 1 124 ? -11.594 -23.797 -7.5 1 95.81 124 ALA A CA 1
ATOM 942 C C . ALA A 1 124 ? -12.367 -23.5 -6.223 1 95.81 124 ALA A C 1
ATOM 944 O O . ALA A 1 124 ? -12.953 -24.391 -5.617 1 95.81 124 ALA A O 1
ATOM 945 N N . ALA A 1 125 ? -12.43 -22.281 -5.895 1 94.88 125 ALA A N 1
ATOM 946 C CA . ALA A 1 125 ? -13.109 -21.875 -4.664 1 94.88 125 ALA A CA 1
ATOM 947 C C . ALA A 1 125 ? -14.547 -22.359 -4.645 1 94.88 125 ALA A C 1
ATOM 949 O O . ALA A 1 125 ? -15.195 -22.453 -5.691 1 94.88 125 ALA A O 1
ATOM 950 N N . GLU A 1 126 ? -15.062 -22.719 -3.469 1 93.56 126 GLU A N 1
ATOM 951 C CA . GLU A 1 126 ? -16.453 -23.016 -3.121 1 93.56 126 GLU A CA 1
ATOM 952 C C . GLU A 1 126 ? -16.828 -24.438 -3.533 1 93.56 126 GLU A C 1
ATOM 954 O O . GLU A 1 126 ? -17.984 -24.844 -3.371 1 93.56 126 GLU A O 1
ATOM 959 N N . ARG A 1 127 ? -15.875 -25.203 -4.086 1 94.88 127 ARG A N 1
ATOM 960 C CA . ARG A 1 127 ? -16.234 -26.594 -4.379 1 94.88 127 ARG A CA 1
ATOM 961 C C . ARG A 1 127 ? -15.023 -27.516 -4.23 1 94.88 127 ARG A C 1
ATOM 963 O O . ARG A 1 127 ? -15.117 -28.719 -4.492 1 94.88 127 ARG A O 1
ATOM 970 N N . MET A 1 128 ? -13.914 -27 -3.859 1 95.5 128 MET A N 1
ATOM 971 C CA . MET A 1 128 ? -12.703 -27.797 -3.715 1 95.5 128 MET A CA 1
ATOM 972 C C . MET A 1 128 ? -12.609 -28.406 -2.318 1 95.5 128 MET A C 1
ATOM 974 O O . MET A 1 128 ? -12.992 -27.766 -1.334 1 95.5 128 MET A O 1
ATOM 978 N N . SER A 1 129 ? -12.086 -29.641 -2.256 1 96.75 129 SER A N 1
ATOM 979 C CA . SER A 1 129 ? -11.844 -30.312 -0.981 1 96.75 129 SER A CA 1
ATOM 980 C C . SER A 1 129 ? -10.508 -29.891 -0.385 1 96.75 129 SER A C 1
ATOM 982 O O . SER A 1 129 ? -9.523 -29.719 -1.11 1 96.75 129 SER A O 1
ATOM 984 N N . LEU A 1 130 ? -10.398 -29.844 0.926 1 96.5 130 LEU A N 1
ATOM 985 C CA . LEU A 1 130 ? -9.234 -29.281 1.595 1 96.5 130 LEU A CA 1
ATOM 986 C C . LEU A 1 130 ? -8.102 -30.297 1.663 1 96.5 130 LEU A C 1
ATOM 988 O O . LEU A 1 130 ? -6.938 -29.953 1.437 1 96.5 130 LEU A O 1
ATOM 992 N N . GLY A 1 131 ? -8.32 -31.516 2.02 1 95.69 131 GLY A N 1
ATOM 993 C CA . GLY A 1 131 ? -7.301 -32.531 2.119 1 95.69 131 GLY A CA 1
ATOM 994 C C . GLY A 1 131 ? -6.445 -32.656 0.869 1 95.69 131 GLY A C 1
ATOM 995 O O . GLY A 1 131 ? -5.238 -32.406 0.913 1 95.69 131 GLY A O 1
ATOM 996 N N . PRO A 1 132 ? -7.094 -33 -0.219 1 97 132 PRO A N 1
ATOM 997 C CA . PRO A 1 132 ? -6.355 -33.094 -1.479 1 97 132 PRO A CA 1
ATOM 998 C C . PRO A 1 132 ? -5.664 -31.797 -1.86 1 97 132 PRO A C 1
ATOM 1000 O O . PRO A 1 132 ? -4.59 -31.812 -2.465 1 97 132 PRO A O 1
ATOM 1003 N N . ALA A 1 133 ? -6.25 -30.688 -1.554 1 97.56 133 ALA A N 1
ATOM 1004 C CA . ALA A 1 133 ? -5.652 -29.391 -1.868 1 97.56 133 ALA A CA 1
ATOM 1005 C C . ALA A 1 133 ? -4.309 -29.219 -1.163 1 97.56 133 ALA A C 1
ATOM 1007 O O . ALA A 1 133 ? -3.361 -28.688 -1.739 1 97.56 133 ALA A O 1
ATOM 1008 N N . ILE A 1 134 ? -4.238 -29.594 0.078 1 97.44 134 ILE A N 1
ATOM 1009 C CA . ILE A 1 134 ? -3.004 -29.469 0.849 1 97.44 134 ILE A CA 1
ATOM 1010 C C . ILE A 1 134 ? -1.915 -30.328 0.218 1 97.44 134 ILE A C 1
ATOM 1012 O O . ILE A 1 134 ? -0.774 -29.891 0.066 1 97.44 134 ILE A O 1
ATOM 1016 N N . LEU A 1 135 ? -2.254 -31.484 -0.148 1 97.56 135 LEU A N 1
ATOM 1017 C CA . LEU A 1 135 ? -1.301 -32.375 -0.817 1 97.56 135 LEU A CA 1
ATOM 1018 C C . LEU A 1 135 ? -0.87 -31.781 -2.158 1 97.56 135 LEU A C 1
ATOM 1020 O O . LEU A 1 135 ? 0.296 -31.891 -2.545 1 97.56 135 LEU A O 1
ATOM 1024 N N . PHE A 1 136 ? -1.797 -31.234 -2.855 1 98.38 136 PHE A N 1
ATOM 1025 C CA . PHE A 1 136 ? -1.532 -30.562 -4.121 1 98.38 136 PHE A CA 1
ATOM 1026 C C . PHE A 1 136 ? -0.453 -29.5 -3.957 1 98.38 136 PHE A C 1
ATOM 1028 O O . PHE A 1 136 ? 0.429 -29.375 -4.809 1 98.38 136 PHE A O 1
ATOM 1035 N N . ILE A 1 137 ? -0.464 -28.719 -2.893 1 98.69 137 ILE A N 1
ATOM 1036 C CA . ILE A 1 137 ? 0.497 -27.656 -2.646 1 98.69 137 ILE A CA 1
ATOM 1037 C C . ILE A 1 137 ? 1.916 -28.219 -2.686 1 98.69 137 ILE A C 1
ATOM 1039 O O . ILE A 1 137 ? 2.783 -27.688 -3.379 1 98.69 137 ILE A O 1
ATOM 1043 N N . PHE A 1 138 ? 2.111 -29.297 -1.977 1 98.5 138 PHE A N 1
ATOM 1044 C CA . PHE A 1 138 ? 3.432 -29.906 -1.875 1 98.5 138 PHE A CA 1
ATOM 1045 C C . PHE A 1 138 ? 3.885 -30.438 -3.227 1 98.5 138 PHE A C 1
ATOM 1047 O O . PHE A 1 138 ? 4.996 -30.156 -3.674 1 98.5 138 PHE A O 1
ATOM 1054 N N . ILE A 1 139 ? 3.057 -31.156 -3.908 1 98.69 139 ILE A N 1
ATOM 1055 C CA . ILE A 1 139 ? 3.402 -31.844 -5.152 1 98.69 139 ILE A CA 1
ATOM 1056 C C . ILE A 1 139 ? 3.613 -30.812 -6.258 1 98.69 139 ILE A C 1
ATOM 1058 O O . ILE A 1 139 ? 4.598 -30.875 -7 1 98.69 139 ILE A O 1
ATOM 1062 N N . TRP A 1 140 ? 2.725 -29.891 -6.324 1 98.88 140 TRP A N 1
ATOM 1063 C CA . TRP A 1 140 ? 2.777 -28.891 -7.379 1 98.88 140 TRP A CA 1
ATOM 1064 C C . TRP A 1 140 ? 4.02 -28.016 -7.242 1 98.88 140 TRP A C 1
ATOM 1066 O O . TRP A 1 140 ? 4.68 -27.703 -8.234 1 98.88 140 TRP A O 1
ATOM 1076 N N . THR A 1 141 ? 4.328 -27.578 -6.016 1 98.88 141 THR A N 1
ATOM 1077 C CA . THR A 1 141 ? 5.531 -26.781 -5.809 1 98.88 141 THR A CA 1
ATOM 1078 C C . THR A 1 141 ? 6.773 -27.547 -6.27 1 98.88 141 THR A C 1
ATOM 1080 O O . THR A 1 141 ? 7.668 -26.953 -6.883 1 98.88 141 THR A O 1
ATOM 1083 N N . THR A 1 142 ? 6.793 -28.797 -6.082 1 98.81 142 THR A N 1
ATOM 1084 C CA . THR A 1 142 ? 7.953 -29.625 -6.398 1 98.81 142 THR A CA 1
ATOM 1085 C C . THR A 1 142 ? 8.047 -29.875 -7.902 1 98.81 142 THR A C 1
ATOM 1087 O O . THR A 1 142 ? 9.117 -29.719 -8.492 1 98.81 142 THR A O 1
ATOM 1090 N N . LEU A 1 143 ? 6.953 -30.125 -8.523 1 98.88 143 LEU A N 1
ATOM 1091 C CA . LEU A 1 143 ? 7 -30.625 -9.891 1 98.88 143 LEU A CA 1
ATOM 1092 C C . LEU A 1 143 ? 6.793 -29.484 -10.891 1 98.88 143 LEU A C 1
ATOM 1094 O O . LEU A 1 143 ? 7.07 -29.641 -12.086 1 98.88 143 LEU A O 1
ATOM 1098 N N . VAL A 1 144 ? 6.305 -28.406 -10.422 1 98.88 144 VAL A N 1
ATOM 1099 C CA . VAL A 1 144 ? 6.008 -27.312 -11.352 1 98.88 144 VAL A CA 1
ATOM 1100 C C . VAL A 1 144 ? 6.816 -26.078 -10.977 1 98.88 144 VAL A C 1
ATOM 1102 O O . VAL A 1 144 ? 7.711 -25.672 -11.719 1 98.88 144 VAL A O 1
ATOM 1105 N N . TYR A 1 145 ? 6.613 -25.516 -9.797 1 98.88 145 TYR A N 1
ATOM 1106 C CA . TYR A 1 145 ? 7.23 -24.25 -9.43 1 98.88 145 TYR A CA 1
ATOM 1107 C C . TYR A 1 145 ? 8.75 -24.359 -9.438 1 98.88 145 TYR A C 1
ATOM 1109 O O . TYR A 1 145 ? 9.438 -23.516 -10.023 1 98.88 145 TYR A O 1
ATOM 1117 N N . ASP A 1 146 ? 9.297 -25.438 -8.75 1 98.88 146 ASP A N 1
ATOM 1118 C CA . ASP A 1 146 ? 10.75 -25.578 -8.633 1 98.88 146 ASP A CA 1
ATOM 1119 C C . ASP A 1 146 ? 11.406 -25.656 -10.008 1 98.88 146 ASP A C 1
ATOM 1121 O O . ASP A 1 146 ? 12.414 -25 -10.258 1 98.88 146 ASP A O 1
ATOM 1125 N N . ILE A 1 147 ? 10.766 -26.344 -10.867 1 98.81 147 ILE A N 1
ATOM 1126 C CA . ILE A 1 147 ? 11.336 -26.609 -12.18 1 98.81 147 ILE A CA 1
ATOM 1127 C C . ILE A 1 147 ? 11.281 -25.344 -13.031 1 98.81 147 ILE A C 1
ATOM 1129 O O . ILE A 1 147 ? 12.289 -24.922 -13.602 1 98.81 147 ILE A O 1
ATOM 1133 N N . ILE A 1 148 ? 10.148 -24.688 -13.055 1 98.81 148 ILE A N 1
ATOM 1134 C CA . ILE A 1 148 ? 9.961 -23.469 -13.836 1 98.81 148 ILE A CA 1
ATOM 1135 C C . ILE A 1 148 ? 10.883 -22.375 -13.32 1 98.81 148 ILE A C 1
ATOM 1137 O O . ILE A 1 148 ? 11.469 -21.625 -14.109 1 98.81 148 ILE A O 1
ATOM 1141 N N . THR A 1 149 ? 10.961 -22.266 -12.031 1 98.81 149 THR A N 1
ATOM 1142 C CA . THR A 1 149 ? 11.789 -21.219 -11.438 1 98.81 149 THR A CA 1
ATOM 1143 C C . THR A 1 149 ? 13.266 -21.453 -11.742 1 98.81 149 THR A C 1
ATOM 1145 O O . THR A 1 149 ? 14.023 -20.516 -11.922 1 98.81 149 THR A O 1
ATOM 1148 N N . ASN A 1 150 ? 13.734 -22.734 -11.781 1 98.75 150 ASN A N 1
ATOM 1149 C CA . ASN A 1 150 ? 15.078 -23.062 -12.234 1 98.75 150 ASN A CA 1
ATOM 1150 C C . ASN A 1 150 ? 15.328 -22.578 -13.656 1 98.75 150 ASN A C 1
ATOM 1152 O O . ASN A 1 150 ? 16.359 -21.969 -13.93 1 98.75 150 ASN A O 1
ATOM 1156 N N . TRP A 1 151 ? 14.328 -22.766 -14.547 1 98.88 151 TRP A N 1
ATOM 1157 C CA . TRP A 1 151 ? 14.461 -22.344 -15.945 1 98.88 151 TRP A CA 1
ATOM 1158 C C . TRP A 1 151 ? 14.75 -20.859 -16.031 1 98.88 151 TRP A C 1
ATOM 1160 O O . TRP A 1 151 ? 15.547 -20.422 -16.875 1 98.88 151 TRP A O 1
ATOM 1170 N N . VAL A 1 152 ? 14.141 -20.094 -15.148 1 98.69 152 VAL A N 1
ATOM 1171 C CA . VAL A 1 152 ? 14.023 -18.641 -15.344 1 98.69 152 VAL A CA 1
ATOM 1172 C C . VAL A 1 152 ? 15.078 -17.922 -14.516 1 98.69 152 VAL A C 1
ATOM 1174 O O . VAL A 1 152 ? 15.672 -16.953 -14.977 1 98.69 152 VAL A O 1
ATOM 1177 N N . TRP A 1 153 ? 15.359 -18.438 -13.25 1 97.94 153 TRP A N 1
ATOM 1178 C CA . TRP A 1 153 ? 16.125 -17.594 -12.336 1 97.94 153 TRP A CA 1
ATOM 1179 C C . TRP A 1 153 ? 17.422 -18.266 -11.93 1 97.94 153 TRP A C 1
ATOM 1181 O O . TRP A 1 153 ? 18.281 -17.641 -11.289 1 97.94 153 TRP A O 1
ATOM 1191 N N . ASN A 1 154 ? 17.609 -19.531 -12.219 1 98.12 154 ASN A N 1
ATOM 1192 C CA . ASN A 1 154 ? 18.922 -20.141 -12.086 1 98.12 154 ASN A CA 1
ATOM 1193 C C . ASN A 1 154 ? 19.828 -19.781 -13.258 1 98.12 154 ASN A C 1
ATOM 1195 O O . ASN A 1 154 ? 19.438 -19.906 -14.414 1 98.12 154 ASN A O 1
ATOM 1199 N N . PRO A 1 155 ? 21.031 -19.328 -12.961 1 96.88 155 PRO A N 1
ATOM 1200 C CA . PRO A 1 155 ? 21.938 -18.938 -14.047 1 96.88 155 PRO A CA 1
ATOM 1201 C C . PRO A 1 155 ? 22.156 -20.047 -15.062 1 96.88 155 PRO A C 1
ATOM 1203 O O . PRO A 1 155 ? 22.438 -19.781 -16.234 1 96.88 155 PRO A O 1
ATOM 1206 N N . LYS A 1 156 ? 21.922 -21.266 -14.641 1 96.88 156 LYS A N 1
ATOM 1207 C CA . LYS A 1 156 ? 22.109 -22.406 -15.539 1 96.88 156 LYS A CA 1
ATOM 1208 C C . LYS A 1 156 ? 20.797 -22.75 -16.25 1 96.88 156 LYS A C 1
ATOM 1210 O O . LYS A 1 156 ? 20.797 -23.547 -17.203 1 96.88 156 LYS A O 1
ATOM 1215 N N . GLY A 1 157 ? 19.672 -22.203 -15.828 1 98.56 157 GLY A N 1
ATOM 1216 C CA . GLY A 1 157 ? 18.391 -22.484 -16.469 1 98.56 157 GLY A CA 1
ATOM 1217 C C . GLY A 1 157 ? 18.359 -22.109 -17.938 1 98.56 157 GLY A C 1
ATOM 1218 O O . GLY A 1 157 ? 18.906 -21.078 -18.328 1 98.56 157 GLY A O 1
ATOM 1219 N N . TRP A 1 158 ? 17.734 -22.844 -18.656 1 98.56 158 TRP A N 1
ATOM 1220 C CA . TRP A 1 158 ? 17.828 -22.672 -20.109 1 98.56 158 TRP A CA 1
ATOM 1221 C C . TRP A 1 158 ? 17.156 -21.359 -20.531 1 98.56 158 TRP A C 1
ATOM 1223 O O . TRP A 1 158 ? 17.625 -20.703 -21.469 1 98.56 158 TRP A O 1
ATOM 1233 N N . LEU A 1 159 ? 16.094 -20.938 -19.922 1 98.75 159 LEU A N 1
ATOM 1234 C CA . LEU A 1 159 ? 15.492 -19.641 -20.25 1 98.75 159 LEU A CA 1
ATOM 1235 C C . LEU A 1 159 ? 16.375 -18.5 -19.766 1 98.75 159 LEU A C 1
ATOM 1237 O O . LEU A 1 159 ? 16.453 -17.453 -20.422 1 98.75 159 LEU A O 1
ATOM 1241 N N . ALA A 1 160 ? 16.969 -18.672 -18.609 1 98.06 160 ALA A N 1
ATOM 1242 C CA . ALA A 1 160 ? 17.922 -17.672 -18.125 1 98.06 160 ALA A CA 1
ATOM 1243 C C . ALA A 1 160 ? 19.078 -17.484 -19.109 1 98.06 160 ALA A C 1
ATOM 1245 O O . ALA A 1 160 ? 19.453 -16.359 -19.422 1 98.06 160 ALA A O 1
ATOM 1246 N N . VAL A 1 161 ? 19.609 -18.578 -19.594 1 97.75 161 VAL A N 1
ATOM 1247 C CA . VAL A 1 161 ? 20.719 -18.547 -20.547 1 97.75 161 VAL A CA 1
ATOM 1248 C C . VAL A 1 161 ? 20.266 -17.891 -21.844 1 97.75 161 VAL A C 1
ATOM 1250 O O . VAL A 1 161 ? 21.031 -17.172 -22.5 1 97.75 161 VAL A O 1
ATOM 1253 N N . MET A 1 162 ? 19.031 -18.125 -22.156 1 98 162 MET A N 1
ATOM 1254 C CA . MET A 1 162 ? 18.469 -17.531 -23.375 1 98 162 MET A CA 1
ATOM 1255 C C . MET A 1 162 ? 18.281 -16.031 -23.203 1 98 162 MET A C 1
ATOM 1257 O O . MET A 1 162 ? 18.078 -15.32 -24.203 1 98 162 MET A O 1
ATOM 1261 N N . GLY A 1 163 ? 18.266 -15.523 -21.953 1 98 163 GLY A N 1
ATOM 1262 C CA . GLY A 1 163 ? 18.203 -14.086 -21.703 1 98 163 GLY A CA 1
ATOM 1263 C C . GLY A 1 163 ? 16.797 -13.602 -21.375 1 98 163 GLY A C 1
ATOM 1264 O O . GLY A 1 163 ? 16.453 -12.453 -21.656 1 98 163 GLY A O 1
ATOM 1265 N N . VAL A 1 164 ? 15.984 -14.484 -20.828 1 98.69 164 VAL A N 1
ATOM 1266 C CA . VAL A 1 164 ? 14.641 -14.07 -20.453 1 98.69 164 VAL A CA 1
ATOM 1267 C C . VAL A 1 164 ? 14.711 -12.977 -19.391 1 98.69 164 VAL A C 1
ATOM 1269 O O . VAL A 1 164 ? 15.578 -13.023 -18.5 1 98.69 164 VAL A O 1
ATOM 1272 N N . MET A 1 165 ? 13.844 -11.961 -19.562 1 98.69 165 MET A N 1
ATOM 1273 C CA . MET A 1 165 ? 13.734 -10.898 -18.578 1 98.69 165 MET A CA 1
ATOM 1274 C C . MET A 1 165 ? 12.461 -11.055 -17.75 1 98.69 165 MET A C 1
ATOM 1276 O O . MET A 1 165 ? 11.359 -10.789 -18.234 1 98.69 165 MET A O 1
ATOM 1280 N N . ASP A 1 166 ? 12.648 -11.469 -16.578 1 98.75 166 ASP A N 1
ATOM 1281 C CA . ASP A 1 166 ? 11.586 -11.602 -15.578 1 98.75 166 ASP A CA 1
ATOM 1282 C C . ASP A 1 166 ? 12.078 -11.188 -14.195 1 98.75 166 ASP A C 1
ATOM 1284 O O . ASP A 1 166 ? 12.656 -11.992 -13.469 1 98.75 166 ASP A O 1
ATOM 1288 N N . TYR A 1 167 ? 11.797 -9.977 -13.836 1 98.5 167 TYR A N 1
ATOM 1289 C CA . TYR A 1 167 ? 12.422 -9.32 -12.688 1 98.5 167 TYR A CA 1
ATOM 1290 C C . TYR A 1 167 ? 11.953 -9.945 -11.383 1 98.5 167 TYR A C 1
ATOM 1292 O O . TYR A 1 167 ? 12.742 -10.109 -10.445 1 98.5 167 TYR A O 1
ATOM 1300 N N . ALA A 1 168 ? 10.617 -10.211 -11.289 1 98.44 168 ALA A N 1
ATOM 1301 C CA . ALA A 1 168 ? 10.125 -10.594 -9.969 1 98.44 168 ALA A CA 1
ATOM 1302 C C . ALA A 1 168 ? 9.078 -11.703 -10.078 1 98.44 168 ALA A C 1
ATOM 1304 O O . ALA A 1 168 ? 8.406 -12.023 -9.094 1 98.44 168 ALA A O 1
ATOM 1305 N N . GLY A 1 169 ? 8.789 -12.273 -11.234 1 98.44 169 GLY A N 1
ATOM 1306 C CA . GLY A 1 169 ? 7.988 -13.484 -11.203 1 98.44 169 GLY A CA 1
ATOM 1307 C C . GLY A 1 169 ? 6.77 -13.414 -12.102 1 98.44 169 GLY A C 1
ATOM 1308 O O . GLY A 1 169 ? 5.684 -13.852 -11.719 1 98.44 169 GLY A O 1
ATOM 1309 N N . GLY A 1 170 ? 6.918 -12.836 -13.273 1 98.5 170 GLY A N 1
ATOM 1310 C CA . GLY A 1 170 ? 5.859 -12.961 -14.266 1 98.5 170 GLY A CA 1
ATOM 1311 C C . GLY A 1 170 ? 5.582 -14.398 -14.656 1 98.5 170 GLY A C 1
ATOM 1312 O O . GLY A 1 170 ? 4.426 -14.82 -14.727 1 98.5 170 GLY A O 1
ATOM 1313 N N . THR A 1 171 ? 6.637 -15.148 -14.891 1 98.62 171 THR A N 1
ATOM 1314 C CA . THR A 1 171 ? 6.504 -16.531 -15.328 1 98.62 171 THR A CA 1
ATOM 1315 C C . THR A 1 171 ? 6.371 -17.469 -14.125 1 98.62 171 THR A C 1
ATOM 1317 O O . THR A 1 171 ? 5.367 -18.172 -13.984 1 98.62 171 THR A O 1
ATOM 1320 N N . PRO A 1 172 ? 7.32 -17.438 -13.156 1 98.69 172 PRO A N 1
ATOM 1321 C CA . PRO A 1 172 ? 7.246 -18.406 -12.07 1 98.69 172 PRO A CA 1
ATOM 1322 C C . PRO A 1 172 ? 6 -18.234 -11.203 1 98.69 172 PRO A C 1
ATOM 1324 O O . PRO A 1 172 ? 5.48 -19.219 -10.664 1 98.69 172 PRO A O 1
ATOM 1327 N N . VAL A 1 173 ? 5.516 -17.031 -11.047 1 98.75 173 VAL A N 1
ATOM 1328 C CA . VAL A 1 173 ? 4.426 -16.797 -10.109 1 98.75 173 VAL A CA 1
ATOM 1329 C C . VAL A 1 173 ? 3.109 -16.641 -10.867 1 98.75 173 VAL A C 1
ATOM 1331 O O . VAL A 1 173 ? 2.201 -17.453 -10.719 1 98.75 173 VAL A O 1
ATOM 1334 N N . HIS A 1 174 ? 3.014 -15.695 -11.797 1 98.81 174 HIS A N 1
ATOM 1335 C CA . HIS A 1 174 ? 1.722 -15.312 -12.359 1 98.81 174 HIS A CA 1
ATOM 1336 C C . HIS A 1 174 ? 1.312 -16.25 -13.492 1 98.81 174 HIS A C 1
ATOM 1338 O O . HIS A 1 174 ? 0.219 -16.812 -13.469 1 98.81 174 HIS A O 1
ATOM 1344 N N . ILE A 1 175 ? 2.164 -16.5 -14.445 1 98.81 175 ILE A N 1
ATOM 1345 C CA . ILE A 1 175 ? 1.842 -17.391 -15.555 1 98.81 175 ILE A CA 1
ATOM 1346 C C . ILE A 1 175 ? 1.623 -18.812 -15.031 1 98.81 175 ILE A C 1
ATOM 1348 O O . ILE A 1 175 ? 0.642 -19.469 -15.391 1 98.81 175 ILE A O 1
ATOM 1352 N N . SER A 1 176 ? 2.49 -19.266 -14.219 1 98.81 176 SER A N 1
ATOM 1353 C CA . SER A 1 176 ? 2.422 -20.625 -13.727 1 98.81 176 SER A CA 1
ATOM 1354 C C . SER A 1 176 ? 1.158 -20.859 -12.906 1 98.81 176 SER A C 1
ATOM 1356 O O . SER A 1 176 ? 0.419 -21.812 -13.141 1 98.81 176 SER A O 1
ATOM 1358 N N . SER A 1 177 ? 0.871 -19.984 -11.938 1 98.69 177 SER A N 1
ATOM 1359 C CA . SER A 1 177 ? -0.315 -20.156 -11.102 1 98.69 177 SER A CA 1
ATOM 1360 C C . SER A 1 177 ? -1.593 -19.938 -11.906 1 98.69 177 SER A C 1
ATOM 1362 O O . SER A 1 177 ? -2.611 -20.594 -11.648 1 98.69 177 SER A O 1
ATOM 1364 N N . GLY A 1 178 ? -1.544 -19.016 -12.859 1 98.56 178 GLY A N 1
ATOM 1365 C CA . GLY A 1 178 ? -2.703 -18.766 -13.703 1 98.56 178 GLY A CA 1
ATOM 1366 C C . GLY A 1 178 ? -3.152 -19.984 -14.477 1 98.56 178 GLY A C 1
ATOM 1367 O O . GLY A 1 178 ? -4.348 -20.297 -14.531 1 98.56 178 GLY A O 1
ATOM 1368 N N . LEU A 1 179 ? -2.215 -20.688 -15.047 1 98.5 179 LEU A N 1
ATOM 1369 C CA . LEU A 1 179 ? -2.58 -21.859 -15.82 1 98.5 179 LEU A CA 1
ATOM 1370 C C . LEU A 1 179 ? -2.854 -23.062 -14.914 1 98.5 179 LEU A C 1
ATOM 1372 O O . LEU A 1 179 ? -3.645 -23.938 -15.258 1 98.5 179 LEU A O 1
ATOM 1376 N N . ALA A 1 180 ? -2.193 -23.109 -13.805 1 98.75 180 ALA A N 1
ATOM 1377 C CA . ALA A 1 180 ? -2.58 -24.094 -12.797 1 98.75 180 ALA A CA 1
ATOM 1378 C C . ALA A 1 180 ? -4.039 -23.922 -12.383 1 98.75 180 ALA A C 1
ATOM 1380 O O . ALA A 1 180 ? -4.762 -24.891 -12.195 1 98.75 180 ALA A O 1
ATOM 1381 N N . ALA A 1 181 ? -4.449 -22.672 -12.234 1 98.44 181 ALA A N 1
ATOM 1382 C CA . ALA A 1 181 ? -5.832 -22.359 -11.883 1 98.44 181 ALA A CA 1
ATOM 1383 C C . ALA A 1 181 ? -6.801 -22.875 -12.945 1 98.44 181 ALA A C 1
ATOM 1385 O O . ALA A 1 181 ? -7.867 -23.391 -12.617 1 98.44 181 ALA A O 1
ATOM 1386 N N . VAL A 1 182 ? -6.449 -22.703 -14.188 1 98 182 VAL A N 1
ATOM 1387 C CA . VAL A 1 182 ? -7.289 -23.188 -15.281 1 98 182 VAL A CA 1
ATOM 1388 C C . VAL A 1 182 ? -7.41 -24.703 -15.227 1 98 182 VAL A C 1
ATOM 1390 O O . VAL A 1 182 ? -8.508 -25.25 -15.328 1 98 182 VAL A O 1
ATOM 1393 N N . ALA A 1 183 ? -6.289 -25.375 -15.055 1 98.5 183 ALA A N 1
ATOM 1394 C CA . ALA A 1 183 ? -6.301 -26.828 -14.953 1 98.5 183 ALA A CA 1
ATOM 1395 C C . ALA A 1 183 ? -7.156 -27.297 -13.773 1 98.5 183 ALA A C 1
ATOM 1397 O O . ALA A 1 183 ? -7.941 -28.234 -13.898 1 98.5 183 ALA A O 1
ATOM 1398 N N . TYR A 1 184 ? -7 -26.641 -12.641 1 98.19 184 TYR A N 1
ATOM 1399 C CA . TYR A 1 184 ? -7.758 -26.984 -11.445 1 98.19 184 TYR A CA 1
ATOM 1400 C C . TYR A 1 184 ? -9.258 -26.828 -11.688 1 98.19 184 TYR A C 1
ATOM 1402 O O . TYR A 1 184 ? -10.039 -27.719 -11.352 1 98.19 184 TYR A O 1
ATOM 1410 N N . ALA A 1 185 ? -9.656 -25.734 -12.266 1 97.06 185 ALA A N 1
ATOM 1411 C CA . ALA A 1 185 ? -11.062 -25.453 -12.562 1 97.06 185 ALA A CA 1
ATOM 1412 C C . ALA A 1 185 ? -11.633 -26.484 -13.531 1 97.06 185 ALA A C 1
ATOM 1414 O O . ALA A 1 185 ? -12.773 -26.922 -13.391 1 97.06 185 ALA A O 1
ATOM 1415 N N . MET A 1 186 ? -10.836 -26.922 -14.477 1 96.56 186 MET A N 1
ATOM 1416 C CA . MET A 1 186 ? -11.289 -27.875 -15.484 1 96.56 186 MET A CA 1
ATOM 1417 C C . MET A 1 186 ? -11.508 -29.25 -14.867 1 96.56 186 MET A C 1
ATOM 1419 O O . MET A 1 186 ? -12.484 -29.922 -15.188 1 96.56 186 MET A O 1
ATOM 1423 N N . VAL A 1 187 ? -10.672 -29.609 -14 1 96.88 187 VAL A N 1
ATOM 1424 C CA . VAL A 1 187 ? -10.742 -30.953 -13.438 1 96.88 187 VAL A CA 1
ATOM 1425 C C . VAL A 1 187 ? -11.859 -31.031 -12.398 1 96.88 187 VAL A C 1
ATOM 1427 O O . VAL A 1 187 ? -12.609 -32 -12.352 1 96.88 187 VAL A O 1
ATOM 1430 N N . VAL A 1 188 ? -12.055 -29.953 -11.586 1 96 188 VAL A N 1
ATOM 1431 C CA . VAL A 1 188 ? -13.07 -29.969 -10.539 1 96 188 VAL A CA 1
ATOM 1432 C C . VAL A 1 188 ? -14.438 -29.672 -11.141 1 96 188 VAL A C 1
ATOM 1434 O O . VAL A 1 188 ? -15.469 -29.984 -10.547 1 96 188 VAL A O 1
ATOM 1437 N N . GLY A 1 189 ? -14.461 -28.969 -12.297 1 94.69 189 GLY A N 1
ATOM 1438 C CA . GLY A 1 189 ? -15.719 -28.656 -12.969 1 94.69 189 GLY A CA 1
ATOM 1439 C C . GLY A 1 189 ? -16.359 -27.375 -12.477 1 94.69 189 GLY A C 1
ATOM 1440 O O . GLY A 1 189 ? -15.805 -26.688 -11.617 1 94.69 189 GLY A O 1
ATOM 1441 N N . LYS A 1 190 ? -17.5 -27.125 -13.008 1 93.94 190 LYS A N 1
ATOM 1442 C CA . LYS A 1 190 ? -18.219 -25.891 -12.703 1 93.94 190 LYS A CA 1
ATOM 1443 C C . LYS A 1 190 ? -19 -26.016 -11.406 1 93.94 190 LYS A C 1
ATOM 1445 O O . LYS A 1 190 ? -19.469 -27.094 -11.047 1 93.94 190 LYS A O 1
ATOM 1450 N N . ARG A 1 191 ? -19.203 -24.906 -10.664 1 92 191 ARG A N 1
ATOM 1451 C CA . ARG A 1 191 ? -20.031 -24.859 -9.469 1 92 191 ARG A CA 1
ATOM 1452 C C . ARG A 1 191 ? -21.484 -25.172 -9.805 1 92 191 ARG A C 1
ATOM 1454 O O . ARG A 1 191 ? -21.938 -24.922 -10.922 1 92 191 ARG A O 1
ATOM 1461 N N . ARG A 1 192 ? -22.141 -25.531 -8.812 1 85.19 192 ARG A N 1
ATOM 1462 C CA . ARG A 1 192 ? -23.531 -25.953 -8.977 1 85.19 192 ARG A CA 1
ATOM 1463 C C . ARG A 1 192 ? -24.391 -24.781 -9.453 1 85.19 192 ARG A C 1
ATOM 1465 O O . ARG A 1 192 ? -25.297 -24.969 -10.281 1 85.19 192 ARG A O 1
ATOM 1472 N N . ASP A 1 193 ? -24.094 -23.672 -9.023 1 83.25 193 ASP A N 1
ATOM 1473 C CA . ASP A 1 193 ? -24.922 -22.5 -9.32 1 83.25 193 ASP A CA 1
ATOM 1474 C C . ASP A 1 193 ? -24.234 -21.594 -10.352 1 83.25 193 ASP A C 1
ATOM 1476 O O . ASP A 1 193 ? -24.438 -20.375 -10.344 1 83.25 193 ASP A O 1
ATOM 1480 N N . TYR A 1 194 ? -23.438 -22.156 -11.125 1 84 194 TYR A N 1
ATOM 1481 C CA . TYR A 1 194 ? -22.641 -21.422 -12.102 1 84 194 TYR A CA 1
ATOM 1482 C C . TYR A 1 194 ? -23.531 -20.609 -13.023 1 84 194 TYR A C 1
ATOM 1484 O O . TYR A 1 194 ? -23.172 -19.5 -13.422 1 84 194 TYR A O 1
ATOM 1492 N N . HIS A 1 195 ? -24.625 -21.047 -13.289 1 79.38 195 HIS A N 1
ATOM 1493 C CA . HIS A 1 195 ? -25.516 -20.375 -14.227 1 79.38 195 HIS A CA 1
ATOM 1494 C C . HIS A 1 195 ? -26.484 -19.438 -13.508 1 79.38 195 HIS A C 1
ATOM 1496 O O . HIS A 1 195 ? -27.25 -18.719 -14.156 1 79.38 195 HIS A O 1
ATOM 1502 N N . GLU A 1 196 ? -26.234 -19.438 -12.133 1 77.62 196 GLU A N 1
ATOM 1503 C CA . GLU A 1 196 ? -27.078 -18.531 -11.352 1 77.62 196 GLU A CA 1
ATOM 1504 C C . GLU A 1 196 ? -26.328 -17.25 -11 1 77.62 196 GLU A C 1
ATOM 1506 O O . GLU A 1 196 ? -25.094 -17.234 -10.938 1 77.62 196 GLU A O 1
ATOM 1511 N N . ASN A 1 197 ? -26.875 -16.031 -11.234 1 64.56 197 ASN A N 1
ATOM 1512 C CA . ASN A 1 197 ? -26.266 -14.742 -10.961 1 64.56 197 ASN A CA 1
ATOM 1513 C C . ASN A 1 197 ? -26.062 -14.531 -9.461 1 64.56 197 ASN A C 1
ATOM 1515 O O . ASN A 1 197 ? -26.609 -13.586 -8.891 1 64.56 197 ASN A O 1
ATOM 1519 N N . VAL A 1 198 ? -25.359 -15.547 -8.773 1 62.59 198 VAL A N 1
ATOM 1520 C CA . VAL A 1 198 ? -25.344 -15.477 -7.316 1 62.59 198 VAL A CA 1
ATOM 1521 C C . VAL A 1 198 ? -23.938 -15.109 -6.832 1 62.59 198 VAL A C 1
ATOM 1523 O O . VAL A 1 198 ? -23.625 -15.25 -5.648 1 62.59 198 VAL A O 1
ATOM 1526 N N . ASN A 1 199 ? -23.047 -14.445 -7.602 1 70 199 ASN A N 1
ATOM 1527 C CA . ASN A 1 199 ? -21.672 -14.242 -7.172 1 70 199 ASN A CA 1
ATOM 1528 C C . ASN A 1 199 ? -21.484 -12.883 -6.496 1 70 199 ASN A C 1
ATOM 1530 O O . ASN A 1 199 ? -20.688 -12.07 -6.941 1 70 199 ASN A O 1
ATOM 1534 N N . VAL A 1 200 ? -22.25 -12.734 -5.348 1 77.75 200 VAL A N 1
ATOM 1535 C CA . VAL A 1 200 ? -22.125 -11.477 -4.621 1 77.75 200 VAL A CA 1
ATOM 1536 C C . VAL A 1 200 ? -21.125 -11.625 -3.49 1 77.75 200 VAL A C 1
ATOM 1538 O O . VAL A 1 200 ? -21.219 -12.547 -2.674 1 77.75 200 VAL A O 1
ATOM 1541 N N . PRO A 1 201 ? -20.094 -10.805 -3.473 1 88.69 201 PRO A N 1
ATOM 1542 C CA . PRO A 1 201 ? -19.141 -10.844 -2.361 1 88.69 201 PRO A CA 1
ATOM 1543 C C . PRO A 1 201 ? -19.828 -10.672 -1.001 1 88.69 201 PRO A C 1
ATOM 1545 O O . PRO A 1 201 ? -20.688 -9.805 -0.84 1 88.69 201 PRO A O 1
ATOM 1548 N N . HIS A 1 202 ? -19.469 -11.5 -0.053 1 88.62 202 HIS A N 1
ATOM 1549 C CA . HIS A 1 202 ? -20.172 -11.453 1.228 1 88.62 202 HIS A CA 1
ATOM 1550 C C . HIS A 1 202 ? -19.625 -10.328 2.105 1 88.62 202 HIS A C 1
ATOM 1552 O O . HIS A 1 202 ? -20.312 -9.852 3.008 1 88.62 202 HIS A O 1
ATOM 1558 N N . ASN A 1 203 ? -18.328 -9.93 1.866 1 93.62 203 ASN A N 1
ATOM 1559 C CA . ASN A 1 203 ? -17.688 -8.93 2.707 1 93.62 203 ASN A CA 1
ATOM 1560 C C . ASN A 1 203 ? -16.672 -8.102 1.915 1 93.62 203 ASN A C 1
ATOM 1562 O O . ASN A 1 203 ? -15.508 -8.469 1.814 1 93.62 203 ASN A O 1
ATOM 1566 N N . VAL A 1 204 ? -17.094 -6.98 1.527 1 93.88 204 VAL A N 1
ATOM 1567 C CA . VAL A 1 204 ? -16.281 -6.137 0.65 1 93.88 204 VAL A CA 1
ATOM 1568 C C . VAL A 1 204 ? -15.156 -5.492 1.448 1 93.88 204 VAL A C 1
ATOM 1570 O O . VAL A 1 204 ? -14.078 -5.23 0.908 1 93.88 204 VAL A O 1
ATOM 1573 N N . SER A 1 205 ? -15.312 -5.312 2.727 1 93.81 205 SER A N 1
ATOM 1574 C CA . SER A 1 205 ? -14.258 -4.762 3.568 1 93.81 205 SER A CA 1
ATOM 1575 C C . SER A 1 205 ? -13.062 -5.703 3.65 1 93.81 205 SER A C 1
ATOM 1577 O O . SER A 1 205 ? -11.914 -5.258 3.75 1 93.81 205 SER A O 1
ATOM 1579 N N . PHE A 1 206 ? -13.281 -7.039 3.57 1 95.19 206 PHE A N 1
ATOM 1580 C CA . PHE A 1 206 ? -12.195 -8.016 3.525 1 95.19 206 PHE A CA 1
ATOM 1581 C C . PHE A 1 206 ? -11.414 -7.887 2.227 1 95.19 206 PHE A C 1
ATOM 1583 O O . PHE A 1 206 ? -10.18 -8 2.225 1 95.19 206 PHE A O 1
ATOM 1590 N N . VAL A 1 207 ? -12.188 -7.68 1.153 1 96.69 207 VAL A N 1
ATOM 1591 C CA . VAL A 1 207 ? -11.531 -7.488 -0.136 1 96.69 207 VAL A CA 1
ATOM 1592 C C . VAL A 1 207 ? -10.602 -6.281 -0.068 1 96.69 207 VAL A C 1
ATOM 1594 O O . VAL A 1 207 ? -9.453 -6.352 -0.522 1 96.69 207 VAL A O 1
ATOM 1597 N N . PHE A 1 208 ? -11.102 -5.238 0.537 1 96.88 208 PHE A N 1
ATOM 1598 C CA . PHE A 1 208 ? -10.336 -4.004 0.691 1 96.88 208 PHE A CA 1
ATOM 1599 C C . PHE A 1 208 ? -9.109 -4.23 1.561 1 96.88 208 PHE A C 1
ATOM 1601 O O . PHE A 1 208 ? -8.008 -3.793 1.214 1 96.88 208 PHE A O 1
ATOM 1608 N N . LEU A 1 209 ? -9.242 -4.887 2.68 1 96.56 209 LEU A N 1
ATOM 1609 C CA . LEU A 1 209 ? -8.117 -5.207 3.551 1 96.56 209 LEU A CA 1
ATOM 1610 C C . LEU A 1 209 ? -7.09 -6.059 2.818 1 96.56 209 LEU A C 1
ATOM 1612 O O . LEU A 1 209 ? -5.887 -5.809 2.918 1 96.56 209 LEU A O 1
ATOM 1616 N N . GLY A 1 210 ? -7.594 -7.066 2.133 1 98.12 210 GLY A N 1
ATOM 1617 C CA . GLY A 1 210 ? -6.715 -7.91 1.34 1 98.12 210 GLY A CA 1
ATOM 1618 C C . GLY A 1 210 ? -5.875 -7.133 0.347 1 98.12 210 GLY A C 1
ATOM 1619 O O . GLY A 1 210 ? -4.66 -7.332 0.262 1 98.12 210 GLY A O 1
ATOM 1620 N N . LEU A 1 211 ? -6.504 -6.223 -0.378 1 97.88 211 LEU A N 1
ATOM 1621 C CA . LEU A 1 211 ? -5.762 -5.402 -1.327 1 97.88 211 LEU A CA 1
ATOM 1622 C C . LEU A 1 211 ? -4.703 -4.566 -0.612 1 97.88 211 LEU A C 1
ATOM 1624 O O . LEU A 1 211 ? -3.549 -4.512 -1.049 1 97.88 211 LEU A O 1
ATOM 1628 N N . ALA A 1 212 ? -5.109 -3.893 0.414 1 98 212 ALA A N 1
ATOM 1629 C CA . ALA A 1 212 ? -4.215 -2.988 1.132 1 98 212 ALA A CA 1
ATOM 1630 C C . ALA A 1 212 ? -2.953 -3.713 1.588 1 98 212 ALA A C 1
ATOM 1632 O O . ALA A 1 212 ? -1.839 -3.234 1.362 1 98 212 ALA A O 1
ATOM 1633 N N . LEU A 1 213 ? -3.115 -4.859 2.15 1 98.06 213 LEU A N 1
ATOM 1634 C CA . LEU A 1 213 ? -1.981 -5.602 2.691 1 98.06 213 LEU A CA 1
ATOM 1635 C C . LEU A 1 213 ? -1.182 -6.262 1.575 1 98.06 213 LEU A C 1
ATOM 1637 O O . LEU A 1 213 ? 0.041 -6.387 1.672 1 98.06 213 LEU A O 1
ATOM 1641 N N . MET A 1 214 ? -1.822 -6.688 0.526 1 98.25 214 MET A N 1
ATOM 1642 C CA . MET A 1 214 ? -1.103 -7.238 -0.619 1 98.25 214 MET A CA 1
ATOM 1643 C C . MET A 1 214 ? -0.258 -6.164 -1.297 1 98.25 214 MET A C 1
ATOM 1645 O O . MET A 1 214 ? 0.896 -6.41 -1.653 1 98.25 214 MET A O 1
ATOM 1649 N N . TRP A 1 215 ? -0.907 -5.004 -1.508 1 98.44 215 TRP A N 1
ATOM 1650 C CA . TRP A 1 215 ? -0.179 -3.891 -2.105 1 98.44 215 TRP A CA 1
ATOM 1651 C C . TRP A 1 215 ? 1.037 -3.52 -1.264 1 98.44 215 TRP A C 1
ATOM 1653 O O . TRP A 1 215 ? 2.145 -3.385 -1.787 1 98.44 215 TRP A O 1
ATOM 1663 N N . PHE A 1 216 ? 0.864 -3.496 0.041 1 98.19 216 PHE A N 1
ATOM 1664 C CA . PHE A 1 216 ? 1.936 -3.248 0.999 1 98.19 216 PHE A CA 1
ATOM 1665 C C . PHE A 1 216 ? 3.045 -4.285 0.85 1 98.19 216 PHE A C 1
ATOM 1667 O O . PHE A 1 216 ? 4.223 -3.932 0.777 1 98.19 216 PHE A O 1
ATOM 1674 N N . GLY A 1 217 ? 2.721 -5.531 0.745 1 98.44 217 GLY A N 1
ATOM 1675 C CA . GLY A 1 217 ? 3.684 -6.602 0.547 1 98.44 217 GLY A CA 1
ATOM 1676 C C . GLY A 1 217 ? 4.34 -6.57 -0.822 1 98.44 217 GLY A C 1
ATOM 1677 O O . GLY A 1 217 ? 5.527 -6.867 -0.954 1 98.44 217 GLY A O 1
ATOM 1678 N N . TRP A 1 218 ? 3.559 -6.18 -1.852 1 98.5 218 TRP A N 1
ATOM 1679 C CA . TRP A 1 218 ? 4.02 -6.172 -3.236 1 98.5 218 TRP A CA 1
ATOM 1680 C C . TRP A 1 218 ? 5.152 -5.168 -3.428 1 98.5 218 TRP A C 1
ATOM 1682 O O . TRP A 1 218 ? 6.012 -5.348 -4.293 1 98.5 218 TRP A O 1
ATOM 1692 N N . LEU A 1 219 ? 5.133 -4.113 -2.627 1 98.44 219 LEU A N 1
ATOM 1693 C CA . LEU A 1 219 ? 6.207 -3.125 -2.686 1 98.44 219 LEU A CA 1
ATOM 1694 C C . LEU A 1 219 ? 7.551 -3.762 -2.332 1 98.44 219 LEU A C 1
ATOM 1696 O O . LEU A 1 219 ? 8.578 -3.428 -2.93 1 98.44 219 LEU A O 1
ATOM 1700 N N . GLY A 1 220 ? 7.535 -4.695 -1.376 1 98.19 220 GLY A N 1
ATOM 1701 C CA . GLY A 1 220 ? 8.742 -5.445 -1.051 1 98.19 220 GLY A CA 1
ATOM 1702 C C . GLY A 1 220 ? 9.016 -6.582 -2.016 1 98.19 220 GLY A C 1
ATOM 1703 O O . GLY A 1 220 ? 10.172 -6.93 -2.258 1 98.19 220 GLY A O 1
ATOM 1704 N N . PHE A 1 221 ? 7.938 -7.109 -2.59 1 98.38 221 PHE A N 1
ATOM 1705 C CA . PHE A 1 221 ? 8.023 -8.219 -3.535 1 98.38 221 PHE A CA 1
ATOM 1706 C C . PHE A 1 221 ? 8.867 -7.836 -4.742 1 98.38 221 PHE A C 1
ATOM 1708 O O . PHE A 1 221 ? 9.891 -8.469 -5.012 1 98.38 221 PHE A O 1
ATOM 1715 N N . ASN A 1 222 ? 8.516 -6.738 -5.371 1 98.75 222 ASN A N 1
ATOM 1716 C CA . ASN A 1 222 ? 9.219 -6.316 -6.582 1 98.75 222 ASN A CA 1
ATOM 1717 C C . ASN A 1 222 ? 10.539 -5.621 -6.25 1 98.75 222 ASN A C 1
ATOM 1719 O O . ASN A 1 222 ? 11.578 -5.953 -6.82 1 98.75 222 ASN A O 1
ATOM 1723 N N . SER A 1 223 ? 10.57 -4.691 -5.328 1 98.62 223 SER A N 1
ATOM 1724 C CA . SER A 1 223 ? 11.781 -3.938 -5.031 1 98.62 223 SER A CA 1
ATOM 1725 C C . SER A 1 223 ? 12.836 -4.82 -4.371 1 98.62 223 SER A C 1
ATOM 1727 O O . SER A 1 223 ? 14.031 -4.621 -4.566 1 98.62 223 SER A O 1
ATOM 1729 N N . GLY A 1 224 ? 12.375 -5.809 -3.59 1 98.44 224 GLY A N 1
ATOM 1730 C CA . GLY A 1 224 ? 13.305 -6.73 -2.955 1 98.44 224 GLY A CA 1
ATOM 1731 C C . GLY A 1 224 ? 14.016 -7.633 -3.945 1 98.44 224 GLY A C 1
ATOM 1732 O O . GLY A 1 224 ? 15.07 -8.195 -3.635 1 98.44 224 GLY A O 1
ATOM 1733 N N . SER A 1 225 ? 13.508 -7.738 -5.109 1 98.38 225 SER A N 1
ATOM 1734 C CA . SER A 1 225 ? 14.078 -8.625 -6.121 1 98.38 225 SER A CA 1
ATOM 1735 C C . SER A 1 225 ? 15.352 -8.047 -6.715 1 98.38 225 SER A C 1
ATOM 1737 O O . SER A 1 225 ? 16.047 -8.711 -7.488 1 98.38 225 SER A O 1
ATOM 1739 N N . ALA A 1 226 ? 15.703 -6.812 -6.316 1 97.44 226 ALA A N 1
ATOM 1740 C CA . ALA A 1 226 ? 17.031 -6.277 -6.613 1 97.44 226 ALA A CA 1
ATOM 1741 C C . ALA A 1 226 ? 18.094 -6.93 -5.742 1 97.44 226 ALA A C 1
ATOM 1743 O O . ALA A 1 226 ? 19.297 -6.812 -6.02 1 97.44 226 ALA A O 1
ATOM 1744 N N . LEU A 1 227 ? 17.672 -7.543 -4.594 1 97.06 227 LEU A N 1
ATOM 1745 C CA . LEU A 1 227 ? 18.516 -8.211 -3.613 1 97.06 227 LEU A CA 1
ATOM 1746 C C . LEU A 1 227 ? 19.547 -7.238 -3.031 1 97.06 227 LEU A C 1
ATOM 1748 O O . LEU A 1 227 ? 20.672 -7.629 -2.719 1 97.06 227 LEU A O 1
ATOM 1752 N N . SER A 1 228 ? 19.297 -5.965 -3.094 1 96.5 228 SER A N 1
ATOM 1753 C CA . SER A 1 228 ? 20.109 -4.875 -2.562 1 96.5 228 SER A CA 1
ATOM 1754 C C . SER A 1 228 ? 19.281 -3.615 -2.357 1 96.5 228 SER A C 1
ATOM 1756 O O . SER A 1 228 ? 18.25 -3.43 -3.02 1 96.5 228 SER A O 1
ATOM 1758 N N . ALA A 1 229 ? 19.641 -2.814 -1.436 1 96.62 229 ALA A N 1
ATOM 1759 C CA . ALA A 1 229 ? 19.031 -1.501 -1.256 1 96.62 229 ALA A CA 1
ATOM 1760 C C . ALA A 1 229 ? 19.734 -0.446 -2.105 1 96.62 229 ALA A C 1
ATOM 1762 O O . ALA A 1 229 ? 20.312 0.502 -1.572 1 96.62 229 ALA A O 1
ATOM 1763 N N . ASN A 1 230 ? 19.641 -0.554 -3.424 1 95.81 230 ASN A N 1
ATOM 1764 C CA . ASN A 1 230 ? 20.312 0.329 -4.371 1 95.81 230 ASN A CA 1
ATOM 1765 C C . ASN A 1 230 ? 19.312 1.081 -5.242 1 95.81 230 ASN A C 1
ATOM 1767 O O . ASN A 1 230 ? 18.109 1.049 -4.984 1 95.81 230 ASN A O 1
ATOM 1771 N N . ALA A 1 231 ? 19.828 1.768 -6.203 1 96.19 231 ALA A N 1
ATOM 1772 C CA . ALA A 1 231 ? 19 2.633 -7.031 1 96.19 231 ALA A CA 1
ATOM 1773 C C . ALA A 1 231 ? 18.016 1.812 -7.855 1 96.19 231 ALA A C 1
ATOM 1775 O O . ALA A 1 231 ? 16.906 2.271 -8.148 1 96.19 231 ALA A O 1
ATOM 1776 N N . ARG A 1 232 ? 18.391 0.624 -8.289 1 97.12 232 ARG A N 1
ATOM 1777 C CA . ARG A 1 232 ? 17.469 -0.205 -9.062 1 97.12 232 ARG A CA 1
ATOM 1778 C C . ARG A 1 232 ? 16.297 -0.666 -8.203 1 97.12 232 ARG A C 1
ATOM 1780 O O . ARG A 1 232 ? 15.172 -0.754 -8.68 1 97.12 232 ARG A O 1
ATOM 1787 N N . SER A 1 233 ? 16.578 -1.01 -6.969 1 98.38 233 SER A N 1
ATOM 1788 C CA . SER A 1 233 ? 15.516 -1.362 -6.023 1 98.38 233 SER A CA 1
ATOM 1789 C C . SER A 1 233 ? 14.523 -0.22 -5.852 1 98.38 233 SER A C 1
ATOM 1791 O O . SER A 1 233 ? 13.312 -0.434 -5.906 1 98.38 233 SER A O 1
ATOM 1793 N N . VAL A 1 234 ? 15.031 0.999 -5.668 1 98.44 234 VAL A N 1
ATOM 1794 C CA . VAL A 1 234 ? 14.172 2.174 -5.531 1 98.44 234 VAL A CA 1
ATOM 1795 C C . VAL A 1 234 ? 13.32 2.342 -6.789 1 98.44 234 VAL A C 1
ATOM 1797 O O . VAL A 1 234 ? 12.117 2.58 -6.703 1 98.44 234 VAL A O 1
ATOM 1800 N N . HIS A 1 235 ? 13.977 2.229 -7.918 1 98.31 235 HIS A N 1
ATOM 1801 C CA . HIS A 1 235 ? 13.289 2.391 -9.195 1 98.31 235 HIS A CA 1
ATOM 1802 C C . HIS A 1 235 ? 12.164 1.371 -9.352 1 98.31 235 HIS A C 1
ATOM 1804 O O . HIS A 1 235 ? 11.07 1.717 -9.789 1 98.31 235 HIS A O 1
ATOM 1810 N N . SER A 1 236 ? 12.453 0.144 -9.039 1 98.69 236 SER A N 1
ATOM 1811 C CA . SER A 1 236 ? 11.445 -0.911 -9.078 1 98.69 236 SER A CA 1
ATOM 1812 C C . SER A 1 236 ? 10.266 -0.585 -8.172 1 98.69 236 SER A C 1
ATOM 1814 O O . SER A 1 236 ? 9.109 -0.851 -8.516 1 98.69 236 SER A O 1
ATOM 1816 N N . LEU A 1 237 ? 10.547 -0.053 -7.012 1 98.69 237 LEU A N 1
ATOM 1817 C CA . LEU A 1 237 ? 9.516 0.359 -6.066 1 98.69 237 LEU A CA 1
ATOM 1818 C C . LEU A 1 237 ? 8.609 1.422 -6.68 1 98.69 237 LEU A C 1
ATOM 1820 O O . LEU A 1 237 ? 7.383 1.328 -6.586 1 98.69 237 LEU A O 1
ATOM 1824 N N . VAL A 1 238 ? 9.172 2.4 -7.328 1 98.56 238 VAL A N 1
ATOM 1825 C CA . VAL A 1 238 ? 8.438 3.49 -7.957 1 98.56 238 VAL A CA 1
ATOM 1826 C C . VAL A 1 238 ? 7.543 2.938 -9.07 1 98.56 238 VAL A C 1
ATOM 1828 O O . VAL A 1 238 ? 6.352 3.248 -9.125 1 98.56 238 VAL A O 1
ATOM 1831 N N . CYS A 1 239 ? 8.094 2.088 -9.906 1 98.81 239 CYS A N 1
ATOM 1832 C CA . CYS A 1 239 ? 7.348 1.522 -11.031 1 98.81 239 CYS A CA 1
ATOM 1833 C C . CYS A 1 239 ? 6.195 0.652 -10.539 1 98.81 239 CYS A C 1
ATOM 1835 O O . CYS A 1 239 ? 5.098 0.695 -11.094 1 98.81 239 CYS A O 1
ATOM 1837 N N . THR A 1 240 ? 6.457 -0.161 -9.547 1 98.75 240 THR A N 1
ATOM 1838 C CA . THR A 1 240 ? 5.434 -1.017 -8.961 1 98.75 240 THR A CA 1
ATOM 1839 C C . THR A 1 240 ? 4.246 -0.187 -8.477 1 98.75 240 THR A C 1
ATOM 1841 O O . THR A 1 240 ? 3.098 -0.479 -8.82 1 98.75 240 THR A O 1
ATOM 1844 N N . HIS A 1 241 ? 4.578 0.834 -7.754 1 98.69 241 HIS A N 1
ATOM 1845 C CA . HIS A 1 241 ? 3.551 1.688 -7.168 1 98.69 241 HIS A CA 1
ATOM 1846 C C . HIS A 1 241 ? 2.756 2.414 -8.25 1 98.69 241 HIS A C 1
ATOM 1848 O O . HIS A 1 241 ? 1.523 2.428 -8.211 1 98.69 241 HIS A O 1
ATOM 1854 N N . LEU A 1 242 ? 3.408 2.986 -9.234 1 98.69 242 LEU A N 1
ATOM 1855 C CA . LEU A 1 242 ? 2.742 3.74 -10.289 1 98.69 242 LEU A CA 1
ATOM 1856 C C . LEU A 1 242 ? 1.846 2.83 -11.125 1 98.69 242 LEU A C 1
ATOM 1858 O O . LEU A 1 242 ? 0.748 3.227 -11.516 1 98.69 242 LEU A O 1
ATOM 1862 N N . SER A 1 243 ? 2.322 1.656 -11.375 1 98.88 243 SER A N 1
ATOM 1863 C CA . SER A 1 243 ? 1.512 0.708 -12.133 1 98.88 243 SER A CA 1
ATOM 1864 C C . SER A 1 243 ? 0.235 0.347 -11.383 1 98.88 243 SER A C 1
ATOM 1866 O O . SER A 1 243 ? -0.855 0.358 -11.961 1 98.88 243 SER A O 1
ATOM 1868 N N . GLY A 1 244 ? 0.382 -0.031 -10.125 1 98.69 244 GLY A N 1
ATOM 1869 C CA . GLY A 1 244 ? -0.791 -0.326 -9.312 1 98.69 244 GLY A CA 1
ATOM 1870 C C . GLY A 1 244 ? -1.799 0.808 -9.289 1 98.69 244 GLY A C 1
ATOM 1871 O O . GLY A 1 244 ? -3 0.582 -9.453 1 98.69 244 GLY A O 1
ATOM 1872 N N . CYS A 1 245 ? -1.327 2.027 -9.109 1 98.75 245 CYS A N 1
ATOM 1873 C CA . CYS A 1 245 ? -2.184 3.209 -9.07 1 98.75 245 CYS A CA 1
ATOM 1874 C C . CYS A 1 245 ? -2.912 3.395 -10.398 1 98.75 245 CYS A C 1
ATOM 1876 O O . CYS A 1 245 ? -4.125 3.605 -10.422 1 98.75 245 CYS A O 1
ATOM 1878 N N . THR A 1 246 ? -2.184 3.309 -11.461 1 98.69 246 THR A N 1
ATOM 1879 C CA . THR A 1 246 ? -2.76 3.5 -12.789 1 98.69 246 THR A CA 1
ATOM 1880 C C . THR A 1 246 ? -3.822 2.441 -13.078 1 98.69 246 THR A C 1
ATOM 1882 O O . THR A 1 246 ? -4.906 2.76 -13.562 1 98.69 246 THR A O 1
ATOM 1885 N N . ALA A 1 247 ? -3.49 1.265 -12.789 1 98.81 247 ALA A N 1
ATOM 1886 C CA . ALA A 1 247 ? -4.414 0.162 -13.047 1 98.81 247 ALA A CA 1
ATOM 1887 C C . ALA A 1 247 ? -5.703 0.327 -12.25 1 98.81 247 ALA A C 1
ATOM 1889 O O . ALA A 1 247 ? -6.793 0.064 -12.75 1 98.81 247 ALA A O 1
ATOM 1890 N N . ALA A 1 248 ? -5.609 0.711 -11 1 98.5 248 ALA A N 1
ATOM 1891 C CA . ALA A 1 248 ? -6.781 0.939 -10.156 1 98.5 248 ALA A CA 1
ATOM 1892 C C . ALA A 1 248 ? -7.699 1.992 -10.766 1 98.5 248 ALA A C 1
ATOM 1894 O O . ALA A 1 248 ? -8.914 1.781 -10.875 1 98.5 248 ALA A O 1
ATOM 1895 N N . VAL A 1 249 ? -7.133 3.057 -11.227 1 98.12 249 VAL A N 1
ATOM 1896 C CA . VAL A 1 249 ? -7.914 4.156 -11.789 1 98.12 249 VAL A CA 1
ATOM 1897 C C . VAL A 1 249 ? -8.547 3.725 -13.102 1 98.12 249 VAL A C 1
ATOM 1899 O O . VAL A 1 249 ? -9.742 3.957 -13.336 1 98.12 249 VAL A O 1
ATOM 1902 N N . VAL A 1 250 ? -7.777 3.064 -13.945 1 98.44 250 VAL A N 1
ATOM 1903 C CA . VAL A 1 250 ? -8.266 2.639 -15.25 1 98.44 250 VAL A CA 1
ATOM 1904 C C . VAL A 1 250 ? -9.422 1.658 -15.078 1 98.44 250 VAL A C 1
ATOM 1906 O O . VAL A 1 250 ? -10.445 1.769 -15.758 1 98.44 250 VAL A O 1
ATOM 1909 N N . TRP A 1 251 ? -9.305 0.726 -14.195 1 98.38 251 TRP A N 1
ATOM 1910 C CA . TRP A 1 251 ? -10.359 -0.257 -13.953 1 98.38 251 TRP A CA 1
ATOM 1911 C C . TRP A 1 251 ? -11.648 0.423 -13.516 1 98.38 251 TRP A C 1
ATOM 1913 O O . TRP A 1 251 ? -12.734 0.1 -14.008 1 98.38 251 TRP A O 1
ATOM 1923 N N . VAL A 1 252 ? -11.555 1.332 -12.57 1 97.62 252 VAL A N 1
ATOM 1924 C CA . VAL A 1 252 ? -12.719 2.033 -12.039 1 97.62 252 VAL A CA 1
ATOM 1925 C C . VAL A 1 252 ? -13.398 2.824 -13.156 1 97.62 252 VAL A C 1
ATOM 1927 O O . VAL A 1 252 ? -14.625 2.861 -13.234 1 97.62 252 VAL A O 1
ATOM 1930 N N . LEU A 1 253 ? -12.617 3.471 -14.008 1 97.44 253 LEU A N 1
ATOM 1931 C CA . LEU A 1 253 ? -13.18 4.238 -15.117 1 97.44 253 LEU A CA 1
ATOM 1932 C C . LEU A 1 253 ? -13.898 3.322 -16.109 1 97.44 253 LEU A C 1
ATOM 1934 O O . LEU A 1 253 ? -14.953 3.68 -16.625 1 97.44 253 LEU A O 1
ATOM 1938 N N . MET A 1 254 ? -13.352 2.166 -16.359 1 97.5 254 MET A N 1
ATOM 1939 C CA . MET A 1 254 ? -14 1.203 -17.234 1 97.5 254 MET A CA 1
ATOM 1940 C C . MET A 1 254 ? -15.312 0.708 -16.625 1 97.5 254 MET A C 1
ATOM 1942 O O . MET A 1 254 ? -16.312 0.592 -17.328 1 97.5 254 MET A O 1
ATOM 1946 N N . ASP A 1 255 ? -15.281 0.409 -15.352 1 95.88 255 ASP A N 1
ATOM 1947 C CA . ASP A 1 255 ? -16.5 -0.014 -14.672 1 95.88 255 ASP A CA 1
ATOM 1948 C C . ASP A 1 255 ? -17.562 1.091 -14.695 1 95.88 255 ASP A C 1
ATOM 1950 O O . ASP A 1 255 ? -18.734 0.823 -14.906 1 95.88 255 ASP A O 1
ATOM 1954 N N . TYR A 1 256 ? -17.125 2.309 -14.445 1 95.62 256 TYR A N 1
ATOM 1955 C CA . TYR A 1 256 ? -18.047 3.436 -14.43 1 95.62 256 TYR A CA 1
ATOM 1956 C C . TYR A 1 256 ? -18.703 3.621 -15.789 1 95.62 256 TYR A C 1
ATOM 1958 O O . TYR A 1 256 ? -19.891 3.971 -15.867 1 95.62 256 TYR A O 1
ATOM 1966 N N . GLN A 1 257 ? -18.016 3.471 -16.812 1 95.25 257 GLN A N 1
ATOM 1967 C CA . GLN A 1 257 ? -18.562 3.596 -18.156 1 95.25 257 GLN A CA 1
ATOM 1968 C C . GLN A 1 257 ? -19.672 2.578 -18.391 1 95.25 257 GLN A C 1
ATOM 1970 O O . GLN A 1 257 ? -20.656 2.877 -19.062 1 95.25 257 GLN A O 1
ATOM 1975 N N . HIS A 1 258 ? -19.562 1.492 -17.781 1 92.38 258 HIS A N 1
ATOM 1976 C CA . HIS A 1 258 ? -20.5 0.407 -18.031 1 92.38 258 HIS A CA 1
ATOM 1977 C C . HIS A 1 258 ? -21.672 0.465 -17.047 1 92.38 258 HIS A C 1
ATOM 1979 O O . HIS A 1 258 ? -22.828 0.234 -17.438 1 92.38 258 HIS A O 1
ATOM 1985 N N . THR A 1 259 ? -21.453 0.773 -15.758 1 93.31 259 THR A N 1
ATOM 1986 C CA . THR A 1 259 ? -22.484 0.635 -14.734 1 93.31 259 THR A CA 1
ATOM 1987 C C . THR A 1 259 ? -22.875 2 -14.18 1 93.31 259 THR A C 1
ATOM 1989 O O . THR A 1 259 ? -23.891 2.125 -13.484 1 93.31 259 THR A O 1
ATOM 1992 N N . ARG A 1 260 ? -22 3.029 -14.406 1 94.56 260 ARG A N 1
ATOM 1993 C CA . ARG A 1 260 ? -22.156 4.371 -13.859 1 94.56 260 ARG A CA 1
ATOM 1994 C C . ARG A 1 260 ? -22.062 4.355 -12.336 1 94.56 260 ARG A C 1
ATOM 1996 O O . ARG A 1 260 ? -22.766 5.105 -11.656 1 94.56 260 ARG A O 1
ATOM 2003 N N . LYS A 1 261 ? -21.344 3.342 -11.859 1 95.56 261 LYS A N 1
ATOM 2004 C CA . LYS A 1 261 ? -21.062 3.219 -10.43 1 95.56 261 LYS A CA 1
ATOM 2005 C C . LYS A 1 261 ? -19.562 3.188 -10.164 1 95.56 261 LYS A C 1
ATOM 2007 O O . LYS A 1 261 ? -18.797 2.646 -10.961 1 95.56 261 LYS A O 1
ATOM 2012 N N . TRP A 1 262 ? -19.172 3.768 -9.07 1 96.06 262 TRP A N 1
ATOM 2013 C CA . TRP A 1 262 ? -17.797 3.76 -8.617 1 96.06 262 TRP A CA 1
ATOM 2014 C C . TRP A 1 262 ? -17.5 2.523 -7.777 1 96.06 262 TRP A C 1
ATOM 2016 O O . TRP A 1 262 ? -17.625 2.557 -6.551 1 96.06 262 TRP A O 1
ATOM 2026 N N . SER A 1 263 ? -17 1.535 -8.367 1 95 263 SER A N 1
ATOM 2027 C CA . SER A 1 263 ? -16.875 0.226 -7.734 1 95 263 SER A CA 1
ATOM 2028 C C . SER A 1 263 ? -15.586 0.116 -6.934 1 95 263 SER A C 1
ATOM 2030 O O . SER A 1 263 ? -14.492 0.282 -7.477 1 95 263 SER A O 1
ATOM 2032 N N . ILE A 1 264 ? -15.711 -0.224 -5.676 1 96.12 264 ILE A N 1
ATOM 2033 C CA . ILE A 1 264 ? -14.516 -0.459 -4.867 1 96.12 264 ILE A CA 1
ATOM 2034 C C . ILE A 1 264 ? -13.953 -1.846 -5.172 1 96.12 264 ILE A C 1
ATOM 2036 O O . ILE A 1 264 ? -12.742 -2.055 -5.113 1 96.12 264 ILE A O 1
ATOM 2040 N N . ILE A 1 265 ? -14.773 -2.812 -5.5 1 95.06 265 ILE A N 1
ATOM 2041 C CA . ILE A 1 265 ? -14.297 -4.121 -5.93 1 95.06 265 ILE A CA 1
ATOM 2042 C C . ILE A 1 265 ? -13.461 -3.975 -7.203 1 95.06 265 ILE A C 1
ATOM 2044 O O . ILE A 1 265 ? -12.406 -4.605 -7.34 1 95.06 265 ILE A O 1
ATOM 2048 N N . GLY A 1 266 ? -13.992 -3.158 -8.07 1 96.56 266 GLY A N 1
ATOM 2049 C CA . GLY A 1 266 ? -13.227 -2.854 -9.266 1 96.56 266 GLY A CA 1
ATOM 2050 C C . GLY A 1 266 ? -11.875 -2.219 -8.969 1 96.56 266 GLY A C 1
ATOM 2051 O O . GLY A 1 266 ? -10.867 -2.58 -9.578 1 96.56 266 GLY A O 1
ATOM 2052 N N . LEU A 1 267 ? -11.859 -1.248 -8.062 1 97.75 267 LEU A N 1
ATOM 2053 C CA . LEU A 1 267 ? -10.617 -0.616 -7.641 1 97.75 267 LEU A CA 1
ATOM 2054 C C . LEU A 1 267 ? -9.617 -1.656 -7.141 1 97.75 267 LEU A C 1
ATOM 2056 O O . LEU A 1 267 ? -8.445 -1.638 -7.527 1 97.75 267 LEU A O 1
ATOM 2060 N N . CYS A 1 268 ? -10.094 -2.555 -6.289 1 98.06 268 CYS A N 1
ATOM 2061 C CA . CYS A 1 268 ? -9.234 -3.564 -5.68 1 98.06 268 CYS A CA 1
ATOM 2062 C C . CYS A 1 268 ? -8.727 -4.551 -6.723 1 98.06 268 CYS A C 1
ATOM 2064 O O . CYS A 1 268 ? -7.531 -4.859 -6.762 1 98.06 268 CYS A O 1
ATOM 2066 N N . THR A 1 269 ? -9.57 -5.012 -7.594 1 97.56 269 THR A N 1
ATOM 2067 C CA . THR A 1 269 ? -9.195 -5.969 -8.633 1 97.56 269 THR A CA 1
ATOM 2068 C C . THR A 1 269 ? -8.234 -5.328 -9.633 1 97.56 269 THR A C 1
ATOM 2070 O O . THR A 1 269 ? -7.25 -5.949 -10.039 1 97.56 269 THR A O 1
ATOM 2073 N N . GLY A 1 270 ? -8.562 -4.133 -10.008 1 98.31 270 GLY A N 1
ATOM 2074 C CA . GLY A 1 270 ? -7.668 -3.406 -10.898 1 98.31 270 GLY A CA 1
ATOM 2075 C C . GLY A 1 270 ? -6.277 -3.213 -10.328 1 98.31 270 GLY A C 1
ATOM 2076 O O . GLY A 1 270 ? -5.281 -3.4 -11.023 1 98.31 270 GLY A O 1
ATOM 2077 N N . GLY A 1 271 ? -6.215 -2.777 -9.055 1 98.44 271 GLY A N 1
ATOM 2078 C CA . GLY A 1 271 ? -4.926 -2.65 -8.398 1 98.44 271 GLY A CA 1
ATOM 2079 C C . GLY A 1 271 ? -4.09 -3.916 -8.461 1 98.44 271 GLY A C 1
ATOM 2080 O O . GLY A 1 271 ? -2.92 -3.875 -8.844 1 98.44 271 GLY A O 1
ATOM 2081 N N . VAL A 1 272 ? -4.723 -5.074 -8.164 1 98.25 272 VAL A N 1
ATOM 2082 C CA . VAL A 1 272 ? -4.027 -6.355 -8.188 1 98.25 272 VAL A CA 1
ATOM 2083 C C . VAL A 1 272 ? -3.559 -6.664 -9.602 1 98.25 272 VAL A C 1
ATOM 2085 O O . VAL A 1 272 ? -2.428 -7.121 -9.805 1 98.25 272 VAL A O 1
ATOM 2088 N N . ALA A 1 273 ? -4.391 -6.379 -10.578 1 98.56 273 ALA A N 1
ATOM 2089 C CA . ALA A 1 273 ? -4.043 -6.641 -11.969 1 98.56 273 ALA A CA 1
ATOM 2090 C C . ALA A 1 273 ? -2.814 -5.84 -12.391 1 98.56 273 ALA A C 1
ATOM 2092 O O . ALA A 1 273 ? -1.906 -6.371 -13.031 1 98.56 273 ALA A O 1
ATOM 2093 N N . GLY A 1 274 ? -2.811 -4.602 -12.055 1 98.69 274 GLY A N 1
ATOM 2094 C CA . GLY A 1 274 ? -1.677 -3.758 -12.398 1 98.69 274 GLY A CA 1
ATOM 2095 C C . GLY A 1 274 ? -0.387 -4.188 -11.719 1 98.69 274 GLY A C 1
ATOM 2096 O O . GLY A 1 274 ? 0.685 -4.133 -12.328 1 98.69 274 GLY A O 1
ATOM 2097 N N . LEU A 1 275 ? -0.493 -4.551 -10.461 1 98.75 275 LEU A N 1
ATOM 2098 C CA . LEU A 1 275 ? 0.665 -5.008 -9.695 1 98.75 275 LEU A CA 1
ATOM 2099 C C . LEU A 1 275 ? 1.215 -6.309 -10.273 1 98.75 275 LEU A C 1
ATOM 2101 O O . LEU A 1 275 ? 2.432 -6.48 -10.367 1 98.75 275 LEU A O 1
ATOM 2105 N N . ALA A 1 276 ? 0.326 -7.223 -10.672 1 98.5 276 ALA A N 1
ATOM 2106 C CA . ALA A 1 276 ? 0.744 -8.469 -11.297 1 98.5 276 ALA A CA 1
ATOM 2107 C C . ALA A 1 276 ? 1.414 -8.211 -12.641 1 98.5 276 ALA A C 1
ATOM 2109 O O . ALA A 1 276 ? 2.441 -8.812 -12.961 1 98.5 276 ALA A O 1
ATOM 2110 N N . THR A 1 277 ? 0.92 -7.277 -13.375 1 98.88 277 THR A N 1
ATOM 2111 C CA . THR A 1 277 ? 1.374 -7.02 -14.734 1 98.88 277 THR A CA 1
ATOM 2112 C C . THR A 1 277 ? 2.775 -6.418 -14.734 1 98.88 277 THR A C 1
ATOM 2114 O O . THR A 1 277 ? 3.604 -6.754 -15.578 1 98.88 277 THR A O 1
ATOM 2117 N N . ILE A 1 278 ? 3.068 -5.559 -13.781 1 98.94 278 ILE A N 1
ATOM 2118 C CA . ILE A 1 278 ? 4.336 -4.836 -13.781 1 98.94 278 ILE A CA 1
ATOM 2119 C C . ILE A 1 278 ? 5.434 -5.711 -13.188 1 98.94 278 ILE A C 1
ATOM 2121 O O . ILE A 1 278 ? 6.621 -5.402 -13.312 1 98.94 278 ILE A O 1
ATOM 2125 N N . THR A 1 279 ? 5.086 -6.832 -12.57 1 98.81 279 THR A N 1
ATOM 2126 C CA . THR A 1 279 ? 5.977 -7.656 -11.766 1 98.81 279 THR A CA 1
ATOM 2127 C C . THR A 1 279 ? 7.184 -8.109 -12.586 1 98.81 279 THR A C 1
ATOM 2129 O O . THR A 1 279 ? 8.328 -7.941 -12.156 1 98.81 279 THR A O 1
ATOM 2132 N N . PRO A 1 280 ? 7.051 -8.562 -13.836 1 98.75 280 PRO A N 1
ATOM 2133 C CA . PRO A 1 280 ? 8.242 -8.984 -14.578 1 98.75 280 PRO A CA 1
ATOM 2134 C C . PRO A 1 280 ? 9.078 -7.805 -15.07 1 98.75 280 PRO A C 1
ATOM 2136 O O . PRO A 1 280 ? 10.266 -7.965 -15.359 1 98.75 280 PRO A O 1
ATOM 2139 N N . GLY A 1 281 ? 8.531 -6.613 -15.148 1 98.81 281 GLY A N 1
ATOM 2140 C CA . GLY A 1 281 ? 9.227 -5.492 -15.773 1 98.81 281 GLY A CA 1
ATOM 2141 C C . GLY A 1 281 ? 9.625 -4.414 -14.789 1 98.81 281 GLY A C 1
ATOM 2142 O O . GLY A 1 281 ? 10.336 -3.471 -15.141 1 98.81 281 GLY A O 1
ATOM 2143 N N . SER A 1 282 ? 9.25 -4.477 -13.508 1 98.75 282 SER A N 1
ATOM 2144 C CA . SER A 1 282 ? 9.344 -3.383 -12.547 1 98.75 282 SER A CA 1
ATOM 2145 C C . SER A 1 282 ? 10.781 -2.871 -12.43 1 98.75 282 SER A C 1
ATOM 2147 O O . SER A 1 282 ? 11 -1.686 -12.18 1 98.75 282 SER A O 1
ATOM 2149 N N . GLY A 1 283 ? 11.789 -3.682 -12.656 1 98.44 283 GLY A N 1
ATOM 2150 C CA . GLY A 1 283 ? 13.188 -3.291 -12.562 1 98.44 283 GLY A CA 1
ATOM 2151 C C . GLY A 1 283 ? 13.867 -3.189 -13.922 1 98.44 283 GLY A C 1
ATOM 2152 O O . GLY A 1 283 ? 15.094 -3.121 -14 1 98.44 283 GLY A O 1
ATOM 2153 N N . PHE A 1 284 ? 13.031 -3.203 -15.016 1 98.81 284 PHE A N 1
ATOM 2154 C CA . PHE A 1 284 ? 13.617 -3.172 -16.344 1 98.81 284 PHE A CA 1
ATOM 2155 C C . PHE A 1 284 ? 13.094 -1.978 -17.141 1 98.81 284 PHE A C 1
ATOM 2157 O O . PHE A 1 284 ? 13.695 -1.583 -18.141 1 98.81 284 PHE A O 1
ATOM 2164 N N . VAL A 1 285 ? 11.984 -1.37 -16.688 1 98.75 285 VAL A N 1
ATOM 2165 C CA . VAL A 1 285 ? 11.312 -0.409 -17.562 1 98.75 285 VAL A CA 1
ATOM 2166 C C . VAL A 1 285 ? 11.266 0.958 -16.891 1 98.75 285 VAL A C 1
ATOM 2168 O O . VAL A 1 285 ? 11.445 1.061 -15.664 1 98.75 285 VAL A O 1
ATOM 2171 N N . SER A 1 286 ? 10.977 1.963 -17.641 1 98.44 286 SER A N 1
ATOM 2172 C CA . SER A 1 286 ? 10.922 3.328 -17.125 1 98.44 286 SER A CA 1
ATOM 2173 C C . SER A 1 286 ? 9.641 3.574 -16.344 1 98.44 286 SER A C 1
ATOM 2175 O O . SER A 1 286 ? 8.703 2.775 -16.406 1 98.44 286 SER A O 1
ATOM 2177 N N . GLU A 1 287 ? 9.617 4.629 -15.594 1 97.88 287 GLU A N 1
ATOM 2178 C CA . GLU A 1 287 ? 8.422 5.043 -14.867 1 97.88 287 GLU A CA 1
ATOM 2179 C C . GLU A 1 287 ? 7.25 5.281 -15.812 1 97.88 287 GLU A C 1
ATOM 2181 O O . GLU A 1 287 ? 6.121 4.875 -15.523 1 97.88 287 GLU A O 1
ATOM 2186 N N . ALA A 1 288 ? 7.512 5.926 -16.891 1 97.56 288 ALA A N 1
ATOM 2187 C CA . ALA A 1 288 ? 6.477 6.191 -17.891 1 97.56 288 ALA A CA 1
ATOM 2188 C C . ALA A 1 288 ? 5.895 4.891 -18.438 1 97.56 288 ALA A C 1
ATOM 2190 O O . ALA A 1 288 ? 4.68 4.758 -18.578 1 97.56 288 ALA A O 1
ATOM 2191 N N . SER A 1 289 ? 6.809 3.963 -18.75 1 98.5 289 SER A N 1
ATOM 2192 C CA . SER A 1 289 ? 6.363 2.676 -19.266 1 98.5 289 SER A CA 1
ATOM 2193 C C . SER A 1 289 ? 5.523 1.923 -18.234 1 98.5 289 SER A C 1
ATOM 2195 O O . SER A 1 289 ? 4.605 1.187 -18.609 1 98.5 289 SER A O 1
ATOM 2197 N N . SER A 1 290 ? 5.844 2.074 -16.969 1 98.69 290 SER A N 1
ATOM 2198 C CA . SER A 1 290 ? 5.102 1.371 -15.938 1 98.69 290 SER A CA 1
ATOM 2199 C C . SER A 1 290 ? 3.639 1.798 -15.914 1 98.69 290 SER A C 1
ATOM 2201 O O . SER A 1 290 ? 2.766 1.024 -15.516 1 98.69 290 SER A O 1
ATOM 2203 N N . LEU A 1 291 ? 3.312 3.039 -16.297 1 98.56 291 LEU A N 1
ATOM 2204 C CA . LEU A 1 291 ? 1.928 3.475 -16.438 1 98.56 291 LEU A CA 1
ATOM 2205 C C . LEU A 1 291 ? 1.198 2.641 -17.484 1 98.56 291 LEU A C 1
ATOM 2207 O O . LEU A 1 291 ? 0.037 2.273 -17.297 1 98.56 291 LEU A O 1
ATOM 2211 N N . ALA A 1 292 ? 1.919 2.361 -18.578 1 98.56 292 ALA A N 1
ATOM 2212 C CA . ALA A 1 292 ? 1.345 1.546 -19.656 1 98.56 292 ALA A CA 1
ATOM 2213 C C . ALA A 1 292 ? 1.071 0.125 -19.172 1 98.56 292 ALA A C 1
ATOM 2215 O O . ALA A 1 292 ? 0.068 -0.484 -19.547 1 98.56 292 ALA A O 1
ATOM 2216 N N . PHE A 1 293 ? 1.987 -0.43 -18.391 1 98.81 293 PHE A N 1
ATOM 2217 C CA . PHE A 1 293 ? 1.771 -1.751 -17.812 1 98.81 293 PHE A CA 1
ATOM 2218 C C . PHE A 1 293 ? 0.467 -1.789 -17.031 1 98.81 293 PHE A C 1
ATOM 2220 O O . PHE A 1 293 ? -0.358 -2.684 -17.219 1 98.81 293 PHE A O 1
ATOM 2227 N N . GLY A 1 294 ? 0.291 -0.77 -16.109 1 98.81 294 GLY A N 1
ATOM 2228 C CA . GLY A 1 294 ? -0.932 -0.708 -15.32 1 98.81 294 GLY A CA 1
ATOM 2229 C C . GLY A 1 294 ? -2.18 -0.552 -16.172 1 98.81 294 GLY A C 1
ATOM 2230 O O . GLY A 1 294 ? -3.17 -1.254 -15.961 1 98.81 294 GLY A O 1
ATOM 2231 N N . ALA A 1 295 ? -2.121 0.322 -17.141 1 98.75 295 ALA A N 1
ATOM 2232 C CA . ALA A 1 295 ? -3.277 0.616 -17.984 1 98.75 295 ALA A CA 1
ATOM 2233 C C . ALA A 1 295 ? -3.664 -0.597 -18.812 1 98.75 295 ALA A C 1
ATOM 2235 O O . ALA A 1 295 ? -4.812 -1.044 -18.781 1 98.75 295 ALA A O 1
ATOM 2236 N N . LEU A 1 296 ? -2.705 -1.17 -19.531 1 98.81 296 LEU A N 1
ATOM 2237 C CA . LEU A 1 296 ? -2.994 -2.279 -20.438 1 98.81 296 LEU A CA 1
ATOM 2238 C C . LEU A 1 296 ? -3.348 -3.539 -19.656 1 98.81 296 LEU A C 1
ATOM 2240 O O . LEU A 1 296 ? -4.211 -4.312 -20.062 1 98.81 296 LEU A O 1
ATOM 2244 N N . GLY A 1 297 ? -2.596 -3.76 -18.531 1 98.38 297 GLY A N 1
ATOM 2245 C CA . GLY A 1 297 ? -2.963 -4.875 -17.672 1 98.38 297 GLY A CA 1
ATOM 2246 C C . GLY A 1 297 ? -4.41 -4.828 -17.219 1 98.38 297 GLY A C 1
ATOM 2247 O O . GLY A 1 297 ? -5.129 -5.824 -17.312 1 98.38 297 GLY A O 1
ATOM 2248 N N . SER A 1 298 ? -4.805 -3.684 -16.781 1 98.25 298 SER A N 1
ATOM 2249 C CA . SER A 1 298 ? -6.168 -3.496 -16.297 1 98.25 298 SER A CA 1
ATOM 2250 C C . SER A 1 298 ? -7.184 -3.596 -17.422 1 98.25 298 SER A C 1
ATOM 2252 O O . SER A 1 298 ? -8.227 -4.238 -17.281 1 98.25 298 SER A O 1
ATOM 2254 N N . ILE A 1 299 ? -6.949 -3 -18.578 1 98.5 299 ILE A N 1
ATOM 2255 C CA . ILE A 1 299 ? -7.875 -2.99 -19.703 1 98.5 299 ILE A CA 1
ATOM 2256 C C . ILE A 1 299 ? -8.117 -4.418 -20.188 1 98.5 299 ILE A C 1
ATOM 2258 O O . ILE A 1 299 ? -9.266 -4.859 -20.297 1 98.5 299 ILE A O 1
ATOM 2262 N N . ILE A 1 300 ? -7.082 -5.18 -20.406 1 98.56 300 ILE A N 1
ATOM 2263 C CA . ILE A 1 300 ? -7.207 -6.512 -20.984 1 98.56 300 ILE A CA 1
ATOM 2264 C C . ILE A 1 300 ? -7.812 -7.469 -19.969 1 98.56 300 ILE A C 1
ATOM 2266 O O . ILE A 1 300 ? -8.688 -8.266 -20.297 1 98.56 300 ILE A O 1
ATOM 2270 N N . SER A 1 301 ? -7.34 -7.391 -18.703 1 97.94 301 SER A N 1
ATOM 2271 C CA . SER A 1 301 ? -7.918 -8.242 -17.672 1 97.94 301 SER A CA 1
ATOM 2272 C C . SER A 1 301 ? -9.406 -7.965 -17.484 1 97.94 301 SER A C 1
ATOM 2274 O O . SER A 1 301 ? -10.203 -8.898 -17.359 1 97.94 301 SER A O 1
ATOM 2276 N N . ASN A 1 302 ? -9.812 -6.664 -17.453 1 97.75 302 ASN A N 1
ATOM 2277 C CA . ASN A 1 302 ? -11.211 -6.277 -17.312 1 97.75 302 ASN A CA 1
ATOM 2278 C C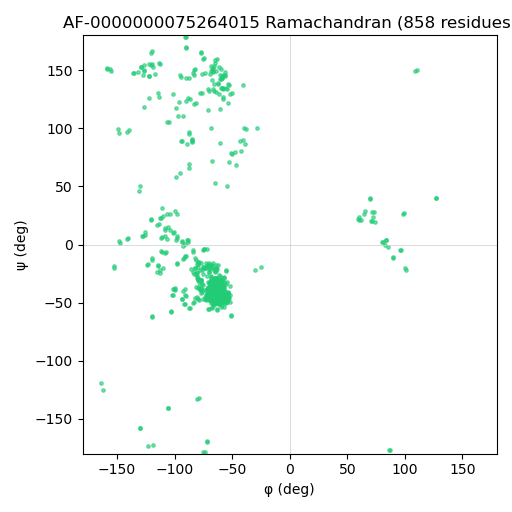 . ASN A 1 302 ? -12.062 -6.832 -18.453 1 97.75 302 ASN A C 1
ATOM 2280 O O . ASN A 1 302 ? -13.141 -7.379 -18.219 1 97.75 302 ASN A O 1
ATOM 2284 N N . ILE A 1 303 ? -11.578 -6.766 -19.672 1 97.25 303 ILE A N 1
ATOM 2285 C CA . ILE A 1 303 ? -12.289 -7.258 -20.844 1 97.25 303 ILE A CA 1
ATOM 2286 C C . ILE A 1 303 ? -12.453 -8.773 -20.75 1 97.25 303 ILE A C 1
ATOM 2288 O O . ILE A 1 303 ? -13.531 -9.305 -21.016 1 97.25 303 ILE A O 1
ATOM 2292 N N . ILE A 1 304 ? -11.422 -9.492 -20.359 1 96.69 304 ILE A N 1
ATOM 2293 C CA . ILE A 1 304 ? -11.469 -10.945 -20.25 1 96.69 304 ILE A CA 1
ATOM 2294 C C . ILE A 1 304 ? -12.492 -11.352 -19.203 1 96.69 304 ILE A C 1
ATOM 2296 O O . ILE A 1 304 ? -13.242 -12.312 -19.391 1 96.69 304 ILE A O 1
ATOM 2300 N N . ILE A 1 305 ? -12.578 -10.656 -18.062 1 94.5 305 ILE A N 1
ATOM 2301 C CA . ILE A 1 305 ? -13.531 -10.977 -17.016 1 94.5 305 ILE A CA 1
ATOM 2302 C C . ILE A 1 305 ? -14.953 -10.75 -17.516 1 94.5 305 ILE A C 1
ATOM 2304 O O . ILE A 1 305 ? -15.859 -11.523 -17.203 1 94.5 305 ILE A O 1
ATOM 2308 N N . ARG A 1 306 ? -15.164 -9.727 -18.297 1 92.31 306 ARG A N 1
ATOM 2309 C CA . ARG A 1 306 ? -16.484 -9.43 -18.828 1 92.31 306 ARG A CA 1
ATOM 2310 C C . ARG A 1 306 ? -16.969 -10.539 -19.75 1 92.31 306 ARG A C 1
ATOM 2312 O O . ARG A 1 306 ? -18.172 -10.805 -19.844 1 92.31 306 ARG A O 1
ATOM 2319 N N . TYR A 1 307 ? -16.047 -11.195 -20.375 1 91.44 307 TYR A N 1
ATOM 2320 C CA . TYR A 1 307 ? -16.422 -12.25 -21.312 1 91.44 307 TYR A CA 1
ATOM 2321 C C . TYR A 1 307 ? -16.016 -13.625 -20.781 1 91.44 307 TYR A C 1
ATOM 2323 O O . TYR A 1 307 ? -15.789 -14.555 -21.562 1 91.44 307 TYR A O 1
ATOM 2331 N N . LYS A 1 308 ? -15.875 -13.688 -19.5 1 89.81 308 LYS A N 1
ATOM 2332 C CA . LYS A 1 308 ? -15.344 -14.914 -18.906 1 89.81 308 LYS A CA 1
ATOM 2333 C C . LYS A 1 308 ? -16.281 -16.094 -19.141 1 89.81 308 LYS A C 1
ATOM 2335 O O . LYS A 1 308 ? -15.852 -17.25 -19.141 1 89.81 308 LYS A O 1
ATOM 2340 N N . HIS A 1 309 ? -17.594 -15.867 -19.391 1 85.56 309 HIS A N 1
ATOM 2341 C CA . HIS A 1 309 ? -18.578 -16.922 -19.656 1 85.56 309 HIS A CA 1
ATOM 2342 C C . HIS A 1 309 ? -18.25 -17.672 -20.938 1 85.56 309 HIS A C 1
ATOM 2344 O O . HIS A 1 309 ? -18.703 -18.797 -21.141 1 85.56 309 HIS A O 1
ATOM 2350 N N . ARG A 1 310 ? -17.438 -17.125 -21.766 1 89.56 310 ARG A N 1
ATOM 2351 C CA . ARG A 1 310 ? -17.094 -17.719 -23.047 1 89.56 310 ARG A CA 1
ATOM 2352 C C . ARG A 1 310 ? -15.859 -18.625 -22.922 1 89.56 310 ARG A C 1
ATOM 2354 O O . ARG A 1 310 ? -15.539 -19.375 -23.828 1 89.56 310 ARG A O 1
ATOM 2361 N N . LEU A 1 311 ? -15.172 -18.609 -21.797 1 90.25 311 LEU A N 1
ATOM 2362 C CA . LEU A 1 311 ? -13.922 -19.344 -21.641 1 90.25 311 LEU A CA 1
ATOM 2363 C C . LEU A 1 311 ? -14.18 -20.828 -21.422 1 90.25 311 LEU A C 1
ATOM 2365 O O . LEU A 1 311 ? -13.297 -21.656 -21.656 1 90.25 311 LEU A O 1
ATOM 2369 N N . GLY A 1 312 ? -15.359 -21.141 -20.969 1 89.69 312 GLY A N 1
ATOM 2370 C CA . GLY A 1 312 ? -15.742 -22.547 -20.875 1 89.69 312 GLY A CA 1
ATOM 2371 C C . GLY A 1 312 ? -15.383 -23.188 -19.562 1 89.69 312 GLY A C 1
ATOM 2372 O O . GLY A 1 312 ? -15.672 -24.359 -19.328 1 89.69 312 GLY A O 1
ATOM 2373 N N . PHE A 1 313 ? -14.609 -22.516 -18.766 1 92.12 313 PHE A N 1
ATOM 2374 C CA . PHE A 1 313 ? -14.32 -23.016 -17.438 1 92.12 313 PHE A CA 1
ATOM 2375 C C . PHE A 1 313 ? -14.734 -22.016 -16.375 1 92.12 313 PHE A C 1
ATOM 2377 O O . PHE A 1 313 ? -14.898 -20.828 -16.672 1 92.12 313 PHE A O 1
ATOM 2384 N N . ASP A 1 314 ? -15.008 -22.516 -15.117 1 93.12 314 ASP A N 1
ATOM 2385 C CA . ASP A 1 314 ? -15.5 -21.703 -14.008 1 93.12 314 ASP A CA 1
ATOM 2386 C C . ASP A 1 314 ? -14.344 -21.219 -13.133 1 93.12 314 ASP A C 1
ATOM 2388 O O . ASP A 1 314 ? -14.008 -21.859 -12.133 1 93.12 314 ASP A O 1
ATOM 2392 N N . ASP A 1 315 ? -13.828 -20.109 -13.5 1 93.38 315 ASP A N 1
ATOM 2393 C CA . ASP A 1 315 ? -12.812 -19.438 -12.695 1 93.38 315 ASP A CA 1
ATOM 2394 C C . ASP A 1 315 ? -13.445 -18.562 -11.609 1 93.38 315 ASP A C 1
ATOM 2396 O O . ASP A 1 315 ? -13.688 -17.375 -11.82 1 93.38 315 ASP A O 1
ATOM 2400 N N . ALA A 1 316 ? -13.656 -19.109 -10.484 1 92.5 316 ALA A N 1
ATOM 2401 C CA . ALA A 1 316 ? -14.539 -18.562 -9.453 1 92.5 316 ALA A CA 1
ATOM 2402 C C . ALA A 1 316 ? -14.109 -17.156 -9.047 1 92.5 316 ALA A C 1
ATOM 2404 O O . ALA A 1 316 ? -14.945 -16.266 -8.859 1 92.5 316 ALA A O 1
ATOM 2405 N N . LEU A 1 317 ? -12.789 -16.984 -8.883 1 94.31 317 LEU A N 1
ATOM 2406 C CA . LEU A 1 317 ? -12.336 -15.695 -8.375 1 94.31 317 LEU A CA 1
ATOM 2407 C C . LEU A 1 317 ? -11.398 -15.023 -9.367 1 94.31 317 LEU A C 1
ATOM 2409 O O . LEU A 1 317 ? -10.492 -14.289 -8.969 1 94.31 317 LEU A O 1
ATOM 2413 N N . ASP A 1 318 ? -11.43 -15.375 -10.648 1 95.38 318 ASP A N 1
ATOM 2414 C CA . ASP A 1 318 ? -10.859 -14.672 -11.789 1 95.38 318 ASP A CA 1
ATOM 2415 C C . ASP A 1 318 ? -9.336 -14.734 -11.766 1 95.38 318 ASP A C 1
ATOM 2417 O O . ASP A 1 318 ? -8.664 -13.734 -12.031 1 95.38 318 ASP A O 1
ATOM 2421 N N . VAL A 1 319 ? -8.766 -15.828 -11.422 1 97.25 319 VAL A N 1
ATOM 2422 C CA . VAL A 1 319 ? -7.32 -16.016 -11.336 1 97.25 319 VAL A CA 1
ATOM 2423 C C . VAL A 1 319 ? -6.711 -15.977 -12.734 1 97.25 319 VAL A C 1
ATOM 2425 O O . VAL A 1 319 ? -5.66 -15.367 -12.945 1 97.25 319 VAL A O 1
ATOM 2428 N N . PHE A 1 320 ? -7.363 -16.609 -13.672 1 97.69 320 PHE A N 1
ATOM 2429 C CA . PHE A 1 320 ? -6.875 -16.609 -15.047 1 97.69 320 PHE A CA 1
ATOM 2430 C C . PHE A 1 320 ? -6.785 -15.188 -15.594 1 97.69 320 PHE A C 1
ATOM 2432 O O . PHE A 1 320 ? -5.742 -14.773 -16.109 1 97.69 320 PHE A O 1
ATOM 2439 N N . ALA A 1 321 ? -7.797 -14.414 -15.477 1 96.44 321 ALA A N 1
ATOM 2440 C CA . ALA A 1 321 ? -7.898 -13.07 -16.047 1 96.44 321 ALA A CA 1
ATOM 2441 C C . ALA A 1 321 ? -6.895 -12.125 -15.391 1 96.44 321 ALA A C 1
ATOM 2443 O O . ALA A 1 321 ? -6.336 -11.25 -16.062 1 96.44 321 ALA A O 1
ATOM 2444 N N . VAL A 1 322 ? -6.652 -12.289 -14.125 1 97.25 322 VAL A N 1
ATOM 2445 C CA . VAL A 1 322 ? -5.852 -11.305 -13.398 1 97.25 322 VAL A CA 1
ATOM 2446 C C . VAL A 1 322 ? -4.387 -11.734 -13.398 1 97.25 322 VAL A C 1
ATOM 2448 O O . VAL A 1 322 ? -3.504 -10.945 -13.75 1 97.25 322 VAL A O 1
ATOM 2451 N N . HIS A 1 323 ? -4.102 -13 -13.102 1 98.19 323 HIS A N 1
ATOM 2452 C CA . HIS A 1 323 ? -2.717 -13.43 -12.938 1 98.19 323 HIS A CA 1
ATOM 2453 C C . HIS A 1 323 ? -2.141 -13.938 -14.258 1 98.19 323 HIS A C 1
ATOM 2455 O O . HIS A 1 323 ? -1.07 -13.4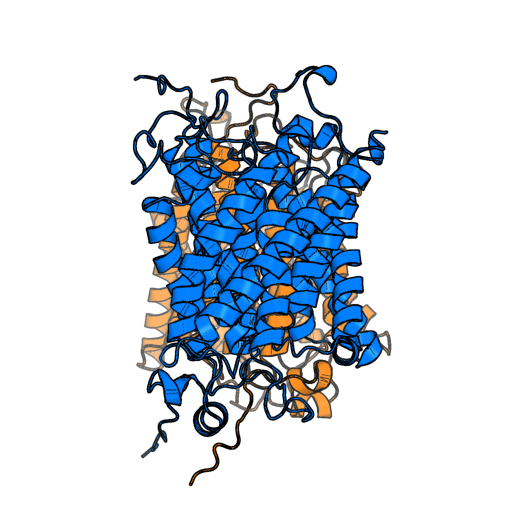92 -14.68 1 98.19 323 HIS A O 1
ATOM 2461 N N . TYR A 1 324 ? -2.826 -14.852 -14.93 1 98.5 324 TYR A N 1
ATOM 2462 C CA . TYR A 1 324 ? -2.26 -15.344 -16.188 1 98.5 324 TYR A CA 1
ATOM 2463 C C . TYR A 1 324 ? -2.16 -14.227 -17.203 1 98.5 324 TYR A C 1
ATOM 2465 O O . TYR A 1 324 ? -1.087 -13.977 -17.766 1 98.5 324 TYR A O 1
ATOM 2473 N N . ILE A 1 325 ? -3.301 -13.586 -17.469 1 98.19 325 ILE A N 1
ATOM 2474 C CA . ILE A 1 325 ? -3.316 -12.516 -18.469 1 98.19 325 ILE A CA 1
ATOM 2475 C C . ILE A 1 325 ? -2.385 -11.391 -18.016 1 98.19 325 ILE A C 1
ATOM 2477 O O . ILE A 1 325 ? -1.658 -10.82 -18.844 1 98.19 325 ILE A O 1
ATOM 2481 N N . GLY A 1 326 ? -2.43 -11.031 -16.75 1 98 326 GLY A N 1
ATOM 2482 C CA . GLY A 1 326 ? -1.503 -10.031 -16.234 1 98 326 GLY A CA 1
ATOM 2483 C C . GLY A 1 326 ? -0.05 -10.383 -16.5 1 98 326 GLY A C 1
ATOM 2484 O O . GLY A 1 326 ? 0.716 -9.539 -16.969 1 98 326 GLY A O 1
ATOM 2485 N N . GLY A 1 327 ? 0.321 -11.633 -16.156 1 98.38 327 GLY A N 1
ATOM 2486 C CA . GLY A 1 327 ? 1.673 -12.094 -16.422 1 98.38 327 GLY A CA 1
ATOM 2487 C C . GLY A 1 327 ? 2.021 -12.07 -17.906 1 98.38 327 GLY A C 1
ATOM 2488 O O . GLY A 1 327 ? 3.121 -11.664 -18.281 1 98.38 327 GLY A O 1
ATOM 2489 N N . LEU A 1 328 ? 1.082 -12.5 -18.719 1 98.75 328 LEU A N 1
ATOM 2490 C CA . LEU A 1 328 ? 1.275 -12.555 -20.156 1 98.75 328 LEU A CA 1
ATOM 2491 C C . LEU A 1 328 ? 1.53 -11.156 -20.719 1 98.75 328 LEU A C 1
ATOM 2493 O O . LEU A 1 328 ? 2.521 -10.938 -21.422 1 98.75 328 LEU A O 1
ATOM 2497 N N . VAL A 1 329 ? 0.675 -10.203 -20.375 1 98.81 329 VAL A N 1
ATOM 2498 C CA . VAL A 1 329 ? 0.812 -8.82 -20.828 1 98.81 329 VAL A CA 1
ATOM 2499 C C . VAL A 1 329 ? 2.111 -8.227 -20.297 1 98.81 329 VAL A C 1
ATOM 2501 O O . VAL A 1 329 ? 2.857 -7.582 -21.031 1 98.81 329 VAL A O 1
ATOM 2504 N N . GLY A 1 330 ? 2.404 -8.469 -19.047 1 98.88 330 GLY A N 1
ATOM 2505 C CA . GLY A 1 330 ? 3.602 -7.941 -18.422 1 98.88 330 GLY A CA 1
ATOM 2506 C C . GLY A 1 330 ? 4.883 -8.422 -19.062 1 98.88 330 GLY A C 1
ATOM 2507 O O . GLY A 1 330 ? 5.805 -7.633 -19.297 1 98.88 330 GLY A O 1
ATOM 2508 N N . LEU A 1 331 ? 4.93 -9.695 -19.391 1 98.88 331 LEU A N 1
ATOM 2509 C CA . LEU A 1 331 ? 6.129 -10.281 -19.984 1 98.88 331 LEU A CA 1
ATOM 2510 C C . LEU A 1 331 ? 6.34 -9.758 -21.406 1 98.88 331 LEU A C 1
ATOM 2512 O O . LEU A 1 331 ? 7.469 -9.445 -21.797 1 98.88 331 LEU A O 1
ATOM 2516 N N . VAL A 1 332 ? 5.305 -9.656 -22.172 1 98.88 332 VAL A N 1
ATOM 2517 C CA . VAL A 1 332 ? 5.418 -9.141 -23.531 1 98.88 332 VAL A CA 1
ATOM 2518 C C . VAL A 1 332 ? 5.871 -7.68 -23.484 1 98.88 332 VAL A C 1
ATOM 2520 O O . VAL A 1 332 ? 6.793 -7.289 -24.203 1 98.88 332 VAL A O 1
ATOM 2523 N N . LEU A 1 333 ? 5.25 -6.867 -22.625 1 98.94 333 LEU A N 1
ATOM 2524 C CA . LEU A 1 333 ? 5.609 -5.457 -22.5 1 98.94 333 LEU A CA 1
ATOM 2525 C C . LEU A 1 333 ? 7.043 -5.301 -22 1 98.94 333 LEU A C 1
ATOM 2527 O O . LEU A 1 333 ? 7.742 -4.359 -22.391 1 98.94 333 LEU A O 1
ATOM 2531 N N . THR A 1 334 ? 7.504 -6.227 -21.172 1 98.88 334 THR A N 1
ATOM 2532 C CA . THR A 1 334 ? 8.891 -6.184 -20.719 1 98.88 334 THR A CA 1
ATOM 2533 C C . THR A 1 334 ? 9.844 -6.34 -21.906 1 98.88 334 THR A C 1
ATOM 2535 O O . THR A 1 334 ? 10.836 -5.613 -22 1 98.88 334 THR A O 1
ATOM 2538 N N . GLY A 1 335 ? 9.508 -7.262 -22.812 1 98.88 335 GLY A N 1
ATOM 2539 C CA . GLY A 1 335 ? 10.336 -7.445 -24 1 98.88 335 GLY A CA 1
ATOM 2540 C C . GLY A 1 335 ? 10.406 -6.211 -24.875 1 98.88 335 GLY A C 1
ATOM 2541 O O . GLY A 1 335 ? 11.414 -5.973 -25.547 1 98.88 335 GLY A O 1
ATOM 2542 N N . ILE A 1 336 ? 9.398 -5.391 -24.797 1 98.81 336 ILE A N 1
ATOM 2543 C CA . ILE A 1 336 ? 9.328 -4.199 -25.641 1 98.81 336 ILE A CA 1
ATOM 2544 C C . ILE A 1 336 ? 9.977 -3.021 -24.922 1 98.81 336 ILE A C 1
ATOM 2546 O O . ILE A 1 336 ? 10.844 -2.342 -25.484 1 98.81 336 ILE A O 1
ATOM 2550 N N . PHE A 1 337 ? 9.734 -2.787 -23.594 1 98.81 337 PHE A N 1
ATOM 2551 C CA . PHE A 1 337 ? 9.961 -1.493 -22.953 1 98.81 337 PHE A CA 1
ATOM 2552 C C . PHE A 1 337 ? 11.18 -1.546 -22.031 1 98.81 337 PHE A C 1
ATOM 2554 O O . PHE A 1 337 ? 11.594 -0.521 -21.5 1 98.81 337 PHE A O 1
ATOM 2561 N N . ALA A 1 338 ? 11.734 -2.74 -21.844 1 98.81 338 ALA A N 1
ATOM 2562 C CA . ALA A 1 338 ? 12.938 -2.799 -21.016 1 98.81 338 ALA A CA 1
ATOM 2563 C C . ALA A 1 338 ? 14.055 -1.944 -21.625 1 98.81 338 ALA A C 1
ATOM 2565 O O . ALA A 1 338 ? 14.227 -1.908 -22.844 1 98.81 338 ALA A O 1
ATOM 2566 N N . GLU A 1 339 ? 14.82 -1.274 -20.734 1 98.56 339 GLU A N 1
ATOM 2567 C CA . GLU A 1 339 ? 15.891 -0.399 -21.203 1 98.56 339 GLU A CA 1
ATOM 2568 C C . GLU A 1 339 ? 17.172 -0.623 -20.391 1 98.56 339 GLU A C 1
ATOM 2570 O O . GLU A 1 339 ? 17.125 -0.829 -19.172 1 98.56 339 GLU A O 1
ATOM 2575 N N . GLN A 1 340 ? 18.266 -0.447 -21.062 1 98 340 GLN A N 1
ATOM 2576 C CA . GLN A 1 340 ? 19.562 -0.717 -20.469 1 98 340 GLN A CA 1
ATOM 2577 C C . GLN A 1 340 ? 19.875 0.275 -19.359 1 98 340 GLN A C 1
ATOM 2579 O O . GLN A 1 340 ? 20.516 -0.077 -18.375 1 98 340 GLN A O 1
ATOM 2584 N N . TRP A 1 341 ? 19.406 1.548 -19.453 1 96 341 TRP A N 1
ATOM 2585 C CA . TRP A 1 341 ? 19.719 2.523 -18.406 1 96 341 TRP A CA 1
ATOM 2586 C C . TRP A 1 341 ? 19.078 2.139 -17.078 1 96 341 TRP A C 1
ATOM 2588 O O . TRP A 1 341 ? 19.609 2.447 -16.016 1 96 341 TRP A O 1
ATOM 2598 N N . VAL A 1 342 ? 17.969 1.466 -17.141 1 97.75 342 VAL A N 1
ATOM 2599 C CA . VAL A 1 342 ? 17.344 0.992 -15.914 1 97.75 342 VAL A CA 1
ATOM 2600 C C . VAL A 1 342 ? 18.156 -0.169 -15.336 1 97.75 342 VAL A C 1
ATOM 2602 O O . VAL A 1 342 ? 18.391 -0.236 -14.133 1 97.75 342 VAL A O 1
ATOM 2605 N N . ILE A 1 343 ? 18.578 -1.081 -16.188 1 97.25 343 ILE A N 1
ATOM 2606 C CA . ILE A 1 343 ? 19.422 -2.197 -15.789 1 97.25 343 ILE A CA 1
ATOM 2607 C C . ILE A 1 343 ? 20.688 -1.668 -15.141 1 97.25 343 ILE A C 1
ATOM 2609 O O . ILE A 1 343 ? 21.141 -2.199 -14.125 1 97.25 343 ILE A O 1
ATOM 2613 N N . ALA A 1 344 ? 21.25 -0.585 -15.625 1 95.75 344 ALA A N 1
ATOM 2614 C CA . ALA A 1 344 ? 22.5 0.032 -15.164 1 95.75 344 ALA A CA 1
ATOM 2615 C C . ALA A 1 344 ? 22.375 0.505 -13.719 1 95.75 344 ALA A C 1
ATOM 2617 O O . ALA A 1 344 ? 23.375 0.625 -13.016 1 95.75 344 ALA A O 1
ATOM 2618 N N . LEU A 1 345 ? 21.188 0.682 -13.297 1 94.69 345 LEU A N 1
ATOM 2619 C CA . LEU A 1 345 ? 20.953 1.163 -11.938 1 94.69 345 LEU A CA 1
ATOM 2620 C C . LEU A 1 345 ? 21.375 0.116 -10.914 1 94.69 345 LEU A C 1
ATOM 2622 O O . LEU A 1 345 ? 21.547 0.43 -9.734 1 94.69 345 LEU A O 1
ATOM 2626 N N . GLY A 1 346 ? 21.5 -1.158 -11.336 1 93.62 346 GLY A N 1
ATOM 2627 C CA . GLY A 1 346 ? 21.922 -2.229 -10.445 1 93.62 346 GLY A CA 1
ATOM 2628 C C . GLY A 1 346 ? 23.422 -2.488 -10.492 1 93.62 346 GLY A C 1
ATOM 2629 O O . GLY A 1 346 ? 23.922 -3.406 -9.836 1 93.62 346 GLY A O 1
ATOM 2630 N N . TYR A 1 347 ? 24.141 -1.66 -11.297 1 91.81 347 TYR A N 1
ATOM 2631 C CA . TYR A 1 347 ? 25.578 -1.766 -11.453 1 91.81 347 TYR A CA 1
ATOM 2632 C C . TYR A 1 347 ? 26.281 -0.539 -10.883 1 91.81 347 TYR A C 1
ATOM 2634 O O . TYR A 1 347 ? 25.672 0.512 -10.711 1 91.81 347 TYR A O 1
ATOM 2642 N N . PRO A 1 348 ? 27.562 -0.736 -10.523 1 87.75 348 PRO A N 1
ATOM 2643 C CA . PRO A 1 348 ? 28.312 0.449 -10.094 1 87.75 348 PRO A CA 1
ATOM 2644 C C . PRO A 1 348 ? 28.312 1.551 -11.156 1 87.75 348 PRO A C 1
ATOM 2646 O O . PRO A 1 348 ? 28.328 1.26 -12.352 1 87.75 348 PRO A O 1
ATOM 2649 N N . VAL A 1 349 ? 28.344 2.717 -10.688 1 87.5 349 VAL A N 1
ATOM 2650 C CA . VAL A 1 349 ? 28.391 3.861 -11.594 1 87.5 349 VAL A CA 1
ATOM 2651 C C . VAL A 1 349 ? 29.641 3.775 -12.469 1 87.5 349 VAL A C 1
ATOM 2653 O O . VAL A 1 349 ? 30.719 3.445 -11.984 1 87.5 349 VAL A O 1
ATOM 2656 N N . GLY A 1 350 ? 29.5 4 -13.703 1 86 350 GLY A N 1
ATOM 2657 C CA . GLY A 1 350 ? 30.641 4.008 -14.609 1 86 350 GLY A CA 1
ATOM 2658 C C . GLY A 1 350 ? 30.844 2.68 -15.32 1 86 350 GLY A C 1
ATOM 2659 O O . GLY A 1 350 ? 31.703 2.561 -16.188 1 86 350 GLY A O 1
ATOM 2660 N N . THR A 1 351 ? 30.031 1.647 -14.961 1 90.88 351 THR A N 1
ATOM 2661 C CA . THR A 1 351 ? 30.125 0.375 -15.672 1 90.88 351 THR A CA 1
ATOM 2662 C C . THR A 1 351 ? 29.875 0.566 -17.156 1 90.88 351 THR A C 1
ATOM 2664 O O . THR A 1 351 ? 28.938 1.258 -17.562 1 90.88 351 THR A O 1
ATOM 2667 N N . ALA A 1 352 ? 30.734 -0.064 -17.938 1 92.81 352 ALA A N 1
ATOM 2668 C CA . ALA A 1 352 ? 30.641 0.07 -19.391 1 92.81 352 ALA A CA 1
ATOM 2669 C C . ALA A 1 352 ? 29.359 -0.56 -19.922 1 92.81 352 ALA A C 1
ATOM 2671 O O . ALA A 1 352 ? 28.922 -1.605 -19.438 1 92.81 352 ALA A O 1
ATOM 2672 N N . SER A 1 353 ? 28.672 0.029 -20.844 1 93.19 353 SER A N 1
ATOM 2673 C CA . SER A 1 353 ? 27.422 -0.446 -21.438 1 93.19 353 SER A CA 1
ATOM 2674 C C . SER A 1 353 ? 27.562 -1.857 -21.984 1 93.19 353 SER A C 1
ATOM 2676 O O . SER A 1 353 ? 26.625 -2.654 -21.938 1 93.19 353 SER A O 1
ATOM 2678 N N . GLU A 1 354 ? 28.703 -2.195 -22.453 1 93.5 354 GLU A N 1
ATOM 2679 C CA . GLU A 1 354 ? 28.953 -3.496 -23.062 1 93.5 354 GLU A CA 1
ATOM 2680 C C . GLU A 1 354 ? 28.969 -4.605 -22.016 1 93.5 354 GLU A C 1
ATOM 2682 O O . GLU A 1 354 ? 28.797 -5.781 -22.344 1 93.5 354 GLU A O 1
ATOM 2687 N N . ALA A 1 355 ? 29.172 -4.203 -20.797 1 92.94 355 ALA A N 1
ATOM 2688 C CA . ALA A 1 355 ? 29.25 -5.172 -19.719 1 92.94 355 ALA A CA 1
ATOM 2689 C C . ALA A 1 355 ? 27.875 -5.465 -19.125 1 92.94 355 ALA A C 1
ATOM 2691 O O . ALA A 1 355 ? 27.75 -6.25 -18.188 1 92.94 355 ALA A O 1
ATOM 2692 N N . MET A 1 356 ? 26.891 -4.891 -19.703 1 93.81 356 MET A N 1
ATOM 2693 C CA . MET A 1 356 ? 25.531 -5.066 -19.219 1 93.81 356 MET A CA 1
ATOM 2694 C C . MET A 1 356 ? 24.609 -5.523 -20.328 1 93.81 356 MET A C 1
ATOM 2696 O O . MET A 1 356 ? 24.812 -5.172 -21.5 1 93.81 356 MET A O 1
ATOM 2700 N N . PRO A 1 357 ? 23.641 -6.262 -19.969 1 94.31 357 PRO A N 1
ATOM 2701 C CA . PRO A 1 357 ? 22.688 -6.66 -21 1 94.31 357 PRO A CA 1
ATOM 2702 C C . PRO A 1 357 ? 21.875 -5.484 -21.547 1 94.31 357 PRO A C 1
ATOM 2704 O O . PRO A 1 357 ? 21.609 -4.527 -20.812 1 94.31 357 PRO A O 1
ATOM 2707 N N . LYS A 1 358 ? 21.531 -5.637 -22.828 1 96.75 358 LYS A N 1
ATOM 2708 C CA . LYS A 1 358 ? 20.578 -4.684 -23.391 1 96.75 358 LYS A CA 1
ATOM 2709 C C . LYS A 1 358 ? 19.156 -4.949 -22.891 1 96.75 358 LYS A C 1
ATOM 2711 O O . LYS A 1 358 ? 18.859 -6.047 -22.422 1 96.75 358 LYS A O 1
ATOM 2716 N N . GLY A 1 359 ? 18.359 -3.879 -23.047 1 97.94 359 GLY A N 1
ATOM 2717 C CA . GLY A 1 359 ? 16.953 -4.062 -22.734 1 97.94 359 GLY A CA 1
ATOM 2718 C C . GLY A 1 359 ? 16.172 -4.73 -23.844 1 97.94 359 GLY A C 1
ATOM 2719 O O . GLY A 1 359 ? 16.562 -5.789 -24.328 1 97.94 359 GLY A O 1
ATOM 2720 N N . GLY A 1 360 ? 15.055 -4.199 -24.172 1 98.44 360 GLY A N 1
ATOM 2721 C CA . GLY A 1 360 ? 14.188 -4.785 -25.188 1 98.44 360 GLY A CA 1
ATOM 2722 C C . GLY A 1 360 ? 14.211 -4.031 -26.5 1 98.44 360 GLY A C 1
ATOM 2723 O O . GLY A 1 360 ? 15.273 -3.613 -26.969 1 98.44 360 GLY A O 1
ATOM 2724 N N . TRP A 1 361 ? 12.984 -3.934 -27.094 1 98.69 361 TRP A N 1
ATOM 2725 C CA . TRP A 1 361 ? 12.844 -3.314 -28.406 1 98.69 361 TRP A CA 1
ATOM 2726 C C . TRP A 1 361 ? 13.258 -1.849 -28.375 1 98.69 361 TRP A C 1
ATOM 2728 O O . TRP A 1 361 ? 13.805 -1.326 -29.344 1 98.69 361 TRP A O 1
ATOM 2738 N N . LEU A 1 362 ? 13.039 -1.138 -27.219 1 98.12 362 LEU A N 1
ATOM 2739 C CA . LEU A 1 362 ? 13.383 0.276 -27.109 1 98.12 362 LEU A CA 1
ATOM 2740 C C . LEU A 1 362 ? 14.891 0.476 -27.188 1 98.12 362 LEU A C 1
ATOM 2742 O O . LEU A 1 362 ? 15.367 1.558 -27.547 1 98.12 362 LEU A O 1
ATOM 2746 N N . ASP A 1 363 ? 15.664 -0.576 -26.891 1 98 363 ASP A N 1
ATOM 2747 C CA . ASP A 1 363 ? 17.109 -0.535 -26.984 1 98 363 ASP A CA 1
ATOM 2748 C C . ASP A 1 363 ? 17.594 -1.139 -28.312 1 98 363 ASP A C 1
ATOM 2750 O O . ASP A 1 363 ? 18.781 -1.397 -28.484 1 98 363 ASP A O 1
ATOM 2754 N N . GLY A 1 364 ? 16.688 -1.481 -29.188 1 97.81 364 GLY A N 1
ATOM 2755 C CA . GLY A 1 364 ? 17.031 -2.074 -30.469 1 97.81 364 GLY A CA 1
ATOM 2756 C C . GLY A 1 364 ? 17.25 -3.574 -30.406 1 97.81 364 GLY A C 1
ATOM 2757 O O . GLY A 1 364 ? 17.734 -4.188 -31.359 1 97.81 364 GLY A O 1
ATOM 2758 N N . ASN A 1 365 ? 17.047 -4.199 -29.281 1 98.19 365 ASN A N 1
ATOM 2759 C CA . ASN A 1 365 ? 17.172 -5.641 -29.094 1 98.19 365 ASN A CA 1
ATOM 2760 C C . ASN A 1 365 ? 15.875 -6.359 -29.484 1 98.19 365 ASN A C 1
ATOM 2762 O O . ASN A 1 365 ? 15.102 -6.766 -28.625 1 98.19 365 ASN A O 1
ATOM 2766 N N . TRP A 1 366 ? 15.695 -6.754 -30.734 1 98.25 366 TRP A N 1
ATOM 2767 C CA . TRP A 1 366 ? 14.438 -7.23 -31.297 1 98.25 366 TRP A CA 1
ATOM 2768 C C . TRP A 1 366 ? 14.188 -8.688 -30.922 1 98.25 366 TRP A C 1
ATOM 2770 O O . TRP A 1 366 ? 13.055 -9.164 -30.984 1 98.25 366 TRP A O 1
ATOM 2780 N N . ILE A 1 367 ? 15.156 -9.438 -30.484 1 98.38 367 ILE A N 1
ATOM 2781 C CA . ILE A 1 367 ? 15.023 -10.852 -30.141 1 98.38 367 ILE A CA 1
ATOM 2782 C C . ILE A 1 367 ? 14.352 -11 -28.781 1 98.38 367 ILE A C 1
ATOM 2784 O O . ILE A 1 367 ? 13.891 -12.086 -28.422 1 98.38 367 ILE A O 1
ATOM 2788 N N . GLN A 1 368 ? 14.312 -9.938 -28.031 1 98.69 368 GLN A N 1
ATOM 2789 C CA . GLN A 1 368 ? 13.867 -10.039 -26.656 1 98.69 368 GLN A CA 1
ATOM 2790 C C . GLN A 1 368 ? 12.398 -10.469 -26.578 1 98.69 368 GLN A C 1
ATOM 2792 O O . GLN A 1 368 ? 12.023 -11.266 -25.719 1 98.69 368 GLN A O 1
ATOM 2797 N N . VAL A 1 369 ? 11.531 -9.945 -27.406 1 98.75 369 VAL A N 1
ATOM 2798 C CA . VAL A 1 369 ? 10.117 -10.328 -27.375 1 98.75 369 VAL A CA 1
ATOM 2799 C C . VAL A 1 369 ? 9.977 -11.805 -27.719 1 98.75 369 VAL A C 1
ATOM 2801 O O . VAL A 1 369 ? 9.266 -12.547 -27.031 1 98.75 369 VAL A O 1
ATOM 2804 N N . PRO A 1 370 ? 10.609 -12.32 -28.781 1 98.69 370 PRO A N 1
ATOM 2805 C CA . PRO A 1 370 ? 10.57 -13.758 -29.031 1 98.69 370 PRO A CA 1
ATOM 2806 C C . PRO A 1 370 ? 11.031 -14.586 -27.828 1 98.69 370 PRO A C 1
ATOM 2808 O O . PRO A 1 370 ? 10.453 -15.641 -27.547 1 98.69 370 PRO A O 1
ATOM 2811 N N . VAL A 1 371 ? 12.07 -14.172 -27.141 1 98.75 371 VAL A N 1
ATOM 2812 C CA . VAL A 1 371 ? 12.547 -14.867 -25.953 1 98.75 371 VAL A CA 1
ATOM 2813 C C . VAL A 1 371 ? 11.453 -14.867 -24.891 1 98.75 371 VAL A C 1
ATOM 2815 O O . VAL A 1 371 ? 11.211 -15.891 -24.234 1 98.75 371 VAL A O 1
ATOM 2818 N N . GLN A 1 372 ? 10.82 -13.695 -24.703 1 98.88 372 GLN A N 1
ATOM 2819 C CA . GLN A 1 372 ? 9.719 -13.602 -23.766 1 98.88 372 GLN A CA 1
ATOM 2820 C C . GLN A 1 372 ? 8.586 -14.555 -24.141 1 98.88 372 GLN A C 1
ATOM 2822 O O . GLN A 1 372 ? 8.008 -15.211 -23.266 1 98.88 372 GLN A O 1
ATOM 2827 N N . LEU A 1 373 ? 8.234 -14.641 -25.391 1 98.81 373 LEU A N 1
ATOM 2828 C CA . LEU A 1 373 ? 7.172 -15.523 -25.859 1 98.81 373 LEU A CA 1
ATOM 2829 C C . LEU A 1 373 ? 7.535 -16.984 -25.625 1 98.81 373 LEU A C 1
ATOM 2831 O O . LEU A 1 373 ? 6.672 -17.797 -25.266 1 98.81 373 LEU A O 1
ATOM 2835 N N . ALA A 1 374 ? 8.797 -17.312 -25.875 1 98.75 374 ALA A N 1
ATOM 2836 C CA . ALA A 1 374 ? 9.258 -18.672 -25.609 1 98.75 374 ALA A CA 1
ATOM 2837 C C . ALA A 1 374 ? 9.055 -19.031 -24.141 1 98.75 374 ALA A C 1
ATOM 2839 O O . ALA A 1 374 ? 8.648 -20.156 -23.812 1 98.75 374 ALA A O 1
ATOM 2840 N N . ALA A 1 375 ? 9.383 -18.094 -23.297 1 98.88 375 ALA A N 1
ATOM 2841 C CA . ALA A 1 375 ? 9.195 -18.312 -21.859 1 98.88 375 ALA A CA 1
ATOM 2842 C C . ALA A 1 375 ? 7.719 -18.516 -21.531 1 98.88 375 ALA A C 1
ATOM 2844 O O . ALA A 1 375 ? 7.359 -19.438 -20.797 1 98.88 375 ALA A O 1
ATOM 2845 N N . ILE A 1 376 ? 6.855 -17.656 -22.062 1 98.88 376 ILE A N 1
ATOM 2846 C CA . ILE A 1 376 ? 5.422 -17.703 -21.797 1 98.88 376 ILE A CA 1
ATOM 2847 C C . ILE A 1 376 ? 4.875 -19.062 -22.25 1 98.88 376 ILE A C 1
ATOM 2849 O O . ILE A 1 376 ? 4.176 -19.734 -21.484 1 98.88 376 ILE A O 1
ATOM 2853 N N . VAL A 1 377 ? 5.211 -19.516 -23.391 1 98.81 377 VAL A N 1
ATOM 2854 C CA . VAL A 1 377 ? 4.664 -20.734 -23.984 1 98.81 377 VAL A CA 1
ATOM 2855 C C . VAL A 1 377 ? 5.172 -21.953 -23.219 1 98.81 377 VAL A C 1
ATOM 2857 O O . VAL A 1 377 ? 4.395 -22.859 -22.875 1 98.81 377 VAL A O 1
ATOM 2860 N N . SER A 1 378 ? 6.449 -22.016 -22.969 1 98.88 378 SER A N 1
ATOM 2861 C CA . SER A 1 378 ? 7.031 -23.188 -22.312 1 98.88 378 SER A CA 1
ATOM 2862 C C . SER A 1 378 ? 6.512 -23.328 -20.891 1 98.88 378 SER A C 1
ATOM 2864 O O . SER A 1 378 ? 6.117 -24.422 -20.469 1 98.88 378 SER A O 1
ATOM 2866 N N . VAL A 1 379 ? 6.492 -22.203 -20.141 1 98.88 379 VAL A N 1
ATOM 2867 C CA . VAL A 1 379 ? 6.035 -22.234 -18.766 1 98.88 379 VAL A CA 1
ATOM 2868 C C . VAL A 1 379 ? 4.539 -22.547 -18.719 1 98.88 379 VAL A C 1
ATOM 2870 O O . VAL A 1 379 ? 4.074 -23.297 -17.875 1 98.88 379 VAL A O 1
ATOM 2873 N N . SER A 1 380 ? 3.783 -21.922 -19.641 1 98.81 380 SER A N 1
ATOM 2874 C CA . SER A 1 380 ? 2.355 -22.203 -19.734 1 98.81 380 SER A CA 1
ATOM 2875 C C . SER A 1 380 ? 2.109 -23.688 -19.969 1 98.81 380 SER A C 1
ATOM 2877 O O . SER A 1 380 ? 1.286 -24.312 -19.297 1 98.81 380 SER A O 1
ATOM 2879 N N . ALA A 1 381 ? 2.816 -24.234 -20.922 1 98.81 381 ALA A N 1
ATOM 2880 C CA . ALA A 1 381 ? 2.639 -25.641 -21.281 1 98.81 381 ALA A CA 1
ATOM 2881 C C . ALA A 1 381 ? 2.992 -26.562 -20.109 1 98.81 381 ALA A C 1
ATOM 2883 O O . ALA A 1 381 ? 2.234 -27.469 -19.766 1 98.81 381 ALA A O 1
ATOM 2884 N N . TRP A 1 382 ? 4.117 -26.297 -19.5 1 98.81 382 TRP A N 1
ATOM 2885 C CA . TRP A 1 382 ? 4.555 -27.141 -18.391 1 98.81 382 TRP A CA 1
ATOM 2886 C C . TRP A 1 382 ? 3.582 -27.047 -17.219 1 98.81 382 TRP A C 1
ATOM 2888 O O . TRP A 1 382 ? 3.162 -28.062 -16.656 1 98.81 382 TRP A O 1
ATOM 2898 N N . SER A 1 383 ? 3.242 -25.797 -16.844 1 98.81 383 SER A N 1
ATOM 2899 C CA . SER A 1 383 ? 2.361 -25.594 -15.695 1 98.81 383 SER A CA 1
ATOM 2900 C C . SER A 1 383 ? 0.996 -26.234 -15.922 1 98.81 383 SER A C 1
ATOM 2902 O O . SER A 1 383 ? 0.48 -26.938 -15.055 1 98.81 383 SER A O 1
ATOM 2904 N N . PHE A 1 384 ? 0.395 -26.031 -17.109 1 98.81 384 PHE A N 1
ATOM 2905 C CA . PHE A 1 384 ? -0.935 -26.562 -17.391 1 98.81 384 PHE A CA 1
ATOM 2906 C C . PHE A 1 384 ? -0.914 -28.078 -17.422 1 98.81 384 PHE A C 1
ATOM 2908 O O . PHE A 1 384 ? -1.697 -28.734 -16.719 1 98.81 384 PHE A O 1
ATOM 2915 N N . VAL A 1 385 ? -0.001 -28.672 -18.172 1 98.81 385 VAL A N 1
ATOM 2916 C CA . VAL A 1 385 ? 0.005 -30.109 -18.438 1 98.81 385 VAL A CA 1
ATOM 2917 C C . VAL A 1 385 ? 0.333 -30.859 -17.156 1 98.81 385 VAL A C 1
ATOM 2919 O O . VAL A 1 385 ? -0.362 -31.812 -16.781 1 98.81 385 VAL A O 1
ATOM 2922 N N . VAL A 1 386 ? 1.362 -30.453 -16.469 1 98.88 386 VAL A N 1
ATOM 2923 C CA . VAL A 1 386 ? 1.777 -31.172 -15.266 1 98.88 386 VAL A CA 1
ATOM 2924 C C . VAL A 1 386 ? 0.727 -30.984 -14.172 1 98.88 386 VAL A C 1
ATOM 2926 O O . VAL A 1 386 ? 0.436 -31.922 -13.422 1 98.88 386 VAL A O 1
ATOM 2929 N N . THR A 1 387 ? 0.157 -29.75 -14.023 1 98.81 387 THR A N 1
ATOM 2930 C CA . THR A 1 387 ? -0.914 -29.547 -13.062 1 98.81 387 THR A CA 1
ATOM 2931 C C . THR A 1 387 ? -2.098 -30.469 -13.359 1 98.81 387 THR A C 1
ATOM 2933 O O . THR A 1 387 ? -2.639 -31.109 -12.453 1 98.81 387 THR A O 1
ATOM 2936 N N . TYR A 1 388 ? -2.473 -30.516 -14.648 1 98.62 388 TYR A N 1
ATOM 2937 C CA . TYR A 1 388 ? -3.59 -31.359 -15.055 1 98.62 388 TYR A CA 1
ATOM 2938 C C . TYR A 1 388 ? -3.338 -32.812 -14.688 1 98.62 388 TYR A C 1
ATOM 2940 O O . TYR A 1 388 ? -4.219 -33.5 -14.148 1 98.62 388 TYR A O 1
ATOM 2948 N N . ILE A 1 389 ? -2.182 -33.312 -14.93 1 98.75 389 ILE A N 1
ATOM 2949 C CA . ILE A 1 389 ? -1.815 -34.688 -14.625 1 98.75 389 ILE A CA 1
ATOM 2950 C C . ILE A 1 389 ? -1.875 -34.906 -13.117 1 98.75 389 ILE A C 1
ATOM 2952 O O . ILE A 1 389 ? -2.434 -35.906 -12.656 1 98.75 389 ILE A O 1
ATOM 2956 N N . ILE A 1 390 ? -1.305 -33.969 -12.297 1 98.62 390 ILE A N 1
ATOM 2957 C CA . ILE A 1 390 ? -1.315 -34.094 -10.844 1 98.62 390 ILE A CA 1
ATOM 2958 C C . ILE A 1 390 ? -2.754 -34.219 -10.344 1 98.62 390 ILE A C 1
ATOM 2960 O O . ILE A 1 390 ? -3.068 -35.094 -9.547 1 98.62 390 ILE A O 1
ATOM 2964 N N . LEU A 1 391 ? -3.633 -33.375 -10.852 1 98.44 391 LEU A N 1
ATOM 2965 C CA . LEU A 1 391 ? -5.016 -33.312 -10.383 1 98.44 391 LEU A CA 1
ATOM 2966 C C . LEU A 1 391 ? -5.777 -34.562 -10.789 1 98.44 391 LEU A C 1
ATOM 2968 O O . LEU A 1 391 ? -6.551 -35.125 -9.992 1 98.44 391 LEU A O 1
ATOM 2972 N N . VAL A 1 392 ? -5.559 -35.062 -12.031 1 97.81 392 VAL A N 1
ATOM 2973 C CA . VAL A 1 392 ? -6.23 -36.281 -12.5 1 97.81 392 VAL A CA 1
ATOM 2974 C C . VAL A 1 392 ? -5.785 -37.469 -11.672 1 97.81 392 VAL A C 1
ATOM 2976 O O . VAL A 1 392 ? -6.605 -38.281 -11.266 1 97.81 392 VAL A O 1
ATOM 2979 N N . VAL A 1 393 ? -4.531 -37.531 -11.383 1 97.88 393 VAL A N 1
ATOM 2980 C CA . VAL A 1 393 ? -3.982 -38.625 -10.602 1 97.88 393 VAL A CA 1
ATOM 2981 C C . VAL A 1 393 ? -4.535 -38.594 -9.18 1 97.88 393 VAL A C 1
ATOM 2983 O O . VAL A 1 393 ? -4.965 -39.594 -8.641 1 97.88 393 VAL A O 1
ATOM 2986 N N . LEU A 1 394 ? -4.531 -37.406 -8.555 1 96.94 394 LEU A N 1
ATOM 2987 C CA . LEU A 1 394 ? -5.07 -37.25 -7.203 1 96.94 394 LEU A CA 1
ATOM 2988 C C . LEU A 1 394 ? -6.551 -37.594 -7.168 1 96.94 394 LEU A C 1
ATOM 2990 O O . LEU A 1 394 ? -7.008 -38.281 -6.238 1 96.94 394 LEU A O 1
ATOM 2994 N N . ASN A 1 395 ? -7.285 -37.188 -8.18 1 95.25 395 ASN A N 1
ATOM 2995 C CA . ASN A 1 395 ? -8.734 -37.406 -8.227 1 95.25 395 ASN A CA 1
ATOM 2996 C C . ASN A 1 395 ? -9.094 -38.875 -8.406 1 95.25 395 ASN A C 1
ATOM 2998 O O . ASN A 1 395 ? -10.219 -39.281 -8.125 1 95.25 395 ASN A O 1
ATOM 3002 N N . LYS A 1 396 ? -8.195 -39.688 -8.898 1 95.25 396 LYS A N 1
ATOM 3003 C CA . LYS A 1 396 ? -8.422 -41.125 -9.094 1 95.25 396 LYS A CA 1
ATOM 3004 C C . LYS A 1 396 ? -8.273 -41.875 -7.785 1 95.25 396 LYS A C 1
ATOM 3006 O O . LYS A 1 396 ? -8.742 -43 -7.668 1 95.25 396 LYS A O 1
ATOM 3011 N N . ILE A 1 397 ? -7.641 -41.312 -6.855 1 94.31 397 ILE A N 1
ATOM 3012 C CA . ILE A 1 397 ? -7.508 -41.938 -5.543 1 94.31 397 ILE A CA 1
ATOM 3013 C C . ILE A 1 397 ? -8.781 -41.688 -4.73 1 94.31 397 ILE A C 1
ATOM 3015 O O . ILE A 1 397 ? -9.156 -40.562 -4.461 1 94.31 397 ILE A O 1
ATOM 3019 N N . PRO A 1 398 ? -9.484 -42.719 -4.273 1 90.62 398 PRO A N 1
ATOM 3020 C CA . PRO A 1 398 ? -10.82 -42.625 -3.676 1 90.62 398 PRO A CA 1
ATOM 3021 C C . PRO A 1 398 ? -10.844 -41.75 -2.436 1 90.62 398 PRO A C 1
ATOM 3023 O O . PRO A 1 398 ? -11.82 -41.031 -2.201 1 90.62 398 PRO A O 1
ATOM 3026 N N . SER A 1 399 ? -9.797 -41.656 -1.706 1 90.5 399 SER A N 1
ATOM 3027 C CA . SER A 1 399 ? -9.781 -40.906 -0.468 1 90.5 399 SER A CA 1
ATOM 3028 C C . SER A 1 399 ? -9.352 -39.469 -0.722 1 90.5 399 SER A C 1
ATOM 3030 O O . SER A 1 399 ? -9.383 -38.625 0.188 1 90.5 399 SER A O 1
ATOM 3032 N N . LEU A 1 400 ? -9.062 -39.062 -1.951 1 93.62 400 LEU A N 1
ATOM 3033 C CA . LEU A 1 400 ? -8.531 -37.75 -2.279 1 93.62 400 LEU A CA 1
ATOM 3034 C C . LEU A 1 400 ? -9.344 -37.125 -3.396 1 93.62 400 LEU A C 1
ATOM 3036 O O . LEU A 1 400 ? -8.773 -36.594 -4.352 1 93.62 400 LEU A O 1
ATOM 3040 N N . LYS A 1 401 ? -10.633 -37.156 -3.168 1 93.44 401 LYS A N 1
ATOM 3041 C CA . LYS A 1 401 ? -11.484 -36.5 -4.164 1 93.44 401 LYS A CA 1
ATOM 3042 C C . LYS A 1 401 ? -11.312 -34.969 -4.125 1 93.44 401 LYS A C 1
ATOM 3044 O O . LYS A 1 401 ? -11.391 -34.375 -3.061 1 93.44 401 LYS A O 1
ATOM 3049 N N . LEU A 1 402 ? -11.148 -34.438 -5.258 1 96.12 402 LEU A N 1
ATOM 3050 C CA . LEU A 1 402 ? -10.828 -33.031 -5.359 1 96.12 402 LEU A CA 1
ATOM 3051 C C . LEU A 1 402 ? -12.07 -32.156 -5.125 1 96.12 402 LEU A C 1
ATOM 3053 O O . LEU A 1 402 ? -11.984 -31.078 -4.539 1 96.12 402 LEU A O 1
ATOM 3057 N N . ARG A 1 403 ? -13.203 -32.625 -5.621 1 96.5 403 ARG A N 1
ATOM 3058 C CA . ARG A 1 403 ? -14.445 -31.875 -5.512 1 96.5 403 ARG A CA 1
ATOM 3059 C C . ARG A 1 403 ? -15.258 -32.312 -4.301 1 96.5 403 ARG A C 1
ATOM 3061 O O . ARG A 1 403 ? -15.312 -33.5 -3.994 1 96.5 403 ARG A O 1
ATOM 3068 N N . LEU A 1 404 ? -15.914 -31.422 -3.717 1 94.88 404 LEU A N 1
ATOM 3069 C CA . LEU A 1 404 ? -16.828 -31.719 -2.615 1 94.88 404 LEU A CA 1
ATOM 3070 C C . LEU A 1 404 ? -18.047 -32.5 -3.109 1 94.88 404 LEU A C 1
ATOM 3072 O O . LEU A 1 404 ? -18.453 -32.344 -4.266 1 94.88 404 LEU A O 1
ATOM 3076 N N . ALA A 1 405 ? -18.578 -33.25 -2.146 1 93.88 405 ALA A N 1
ATOM 3077 C CA . ALA A 1 405 ? -19.891 -33.844 -2.43 1 93.88 405 ALA A CA 1
ATOM 3078 C C . ALA A 1 405 ? -20.969 -32.75 -2.559 1 93.88 405 ALA A C 1
ATOM 3080 O O . ALA A 1 405 ? -20.828 -31.656 -2.008 1 93.88 405 ALA A O 1
ATOM 3081 N N . ASP A 1 406 ? -21.953 -33.062 -3.279 1 92.94 406 ASP A N 1
ATOM 3082 C CA . ASP A 1 406 ? -23.016 -32.125 -3.553 1 92.94 406 ASP A CA 1
ATOM 3083 C C . ASP A 1 406 ? -23.578 -31.516 -2.256 1 92.94 406 ASP A C 1
ATOM 3085 O O . ASP A 1 406 ? -23.797 -30.312 -2.164 1 92.94 406 ASP A O 1
ATOM 3089 N N . GLU A 1 407 ? -23.766 -32.344 -1.275 1 93.06 407 GLU A N 1
ATOM 3090 C CA . GLU A 1 407 ? -24.312 -31.891 0.001 1 93.06 407 GLU A CA 1
ATOM 3091 C C . GLU A 1 407 ? -23.359 -30.938 0.711 1 93.06 407 GLU A C 1
ATOM 3093 O O . GLU A 1 407 ? -23.781 -29.953 1.326 1 93.06 407 GLU A O 1
ATOM 3098 N N . ASP A 1 408 ? -22.141 -31.266 0.573 1 93.44 408 ASP A N 1
ATOM 3099 C CA . ASP A 1 408 ? -21.109 -30.438 1.203 1 93.44 408 ASP A CA 1
ATOM 3100 C C . ASP A 1 408 ? -20.969 -29.094 0.5 1 93.44 408 ASP A C 1
ATOM 3102 O O . ASP A 1 408 ? -20.75 -28.078 1.148 1 93.44 408 ASP A O 1
ATOM 3106 N N . GLU A 1 409 ? -21.109 -29.078 -0.77 1 92.75 409 GLU A N 1
ATOM 3107 C CA . GLU A 1 409 ? -21.062 -27.844 -1.532 1 92.75 409 GLU A CA 1
ATOM 3108 C C . GLU A 1 409 ? -22.234 -26.922 -1.17 1 92.75 409 GLU A C 1
ATOM 3110 O O . GLU A 1 409 ? -22.078 -25.703 -1.157 1 92.75 409 GLU A O 1
ATOM 3115 N N . ILE A 1 410 ? -23.359 -27.469 -0.865 1 90.75 410 ILE A N 1
ATOM 3116 C CA . ILE A 1 410 ? -24.562 -26.703 -0.517 1 90.75 410 ILE A CA 1
ATOM 3117 C C . ILE A 1 410 ? -24.375 -26.062 0.854 1 90.75 410 ILE A C 1
ATOM 3119 O O . ILE A 1 410 ? -24.688 -24.875 1.036 1 90.75 410 ILE A O 1
ATOM 3123 N N . ILE A 1 411 ? -23.828 -26.844 1.756 1 91.56 411 ILE A N 1
ATOM 3124 C CA . ILE A 1 411 ? -23.703 -26.344 3.119 1 91.56 411 ILE A CA 1
ATOM 3125 C C . ILE A 1 411 ? -22.5 -25.406 3.221 1 91.56 411 ILE A C 1
ATOM 3127 O O . ILE A 1 411 ? -22.453 -24.531 4.09 1 91.56 411 ILE A O 1
ATOM 3131 N N . GLY A 1 412 ? -21.531 -25.672 2.361 1 92.31 412 GLY A N 1
ATOM 3132 C CA . GLY A 1 412 ? -20.328 -24.859 2.344 1 92.31 412 GLY A CA 1
ATOM 3133 C C . GLY A 1 412 ? -19.094 -25.609 2.842 1 92.31 412 GLY A C 1
ATOM 3134 O O . GLY A 1 412 ? -19.203 -26.453 3.732 1 92.31 412 GLY A O 1
ATOM 3135 N N . THR A 1 413 ? -18.016 -25.234 2.34 1 94 413 THR A N 1
ATOM 3136 C CA . THR A 1 413 ? -16.766 -25.906 2.652 1 94 413 THR A CA 1
ATOM 3137 C C . THR A 1 413 ? -16.391 -25.719 4.121 1 94 413 THR A C 1
ATOM 3139 O O . THR A 1 413 ? -15.867 -26.641 4.758 1 94 413 THR A O 1
ATOM 3142 N N . ASP A 1 414 ? -16.625 -24.547 4.715 1 93.75 414 ASP A N 1
ATOM 3143 C CA . ASP A 1 414 ? -16.234 -24.219 6.082 1 93.75 414 ASP A CA 1
ATOM 3144 C C . ASP A 1 414 ? -16.875 -25.172 7.086 1 93.75 414 ASP A C 1
ATOM 3146 O O . ASP A 1 414 ? -16.172 -25.797 7.887 1 93.75 414 ASP A O 1
ATOM 3150 N N . TRP A 1 415 ? -18.156 -25.297 6.898 1 91.38 415 TRP A N 1
ATOM 3151 C CA . TRP A 1 415 ? -18.844 -26.188 7.828 1 91.38 415 TRP A CA 1
ATOM 3152 C C . TRP A 1 415 ? -18.562 -27.656 7.496 1 91.38 415 TRP A C 1
ATOM 3154 O O . TRP A 1 415 ? -18.297 -28.453 8.383 1 91.38 415 TRP A O 1
ATOM 3164 N N . ALA A 1 416 ? -18.656 -28.016 6.301 1 93.69 416 ALA A N 1
ATOM 3165 C CA . ALA A 1 416 ? -18.578 -29.406 5.855 1 93.69 416 ALA A CA 1
ATOM 3166 C C . ALA A 1 416 ? -17.219 -30.016 6.203 1 93.69 416 ALA A C 1
ATOM 3168 O O . ALA A 1 416 ? -17.125 -31.188 6.586 1 93.69 416 ALA A O 1
ATOM 3169 N N . GLU A 1 417 ? -16.156 -29.234 6.055 1 95.12 417 GLU A N 1
ATOM 3170 C CA . GLU A 1 417 ? -14.836 -29.828 6.188 1 95.12 417 GLU A CA 1
ATOM 3171 C C . GLU A 1 417 ? -14.117 -29.312 7.426 1 95.12 417 GLU A C 1
ATOM 3173 O O . GLU A 1 417 ? -13.227 -29.969 7.961 1 95.12 417 GLU A O 1
ATOM 3178 N N . MET A 1 418 ? -14.508 -28.141 7.949 1 93.69 418 MET A N 1
ATOM 3179 C CA . MET A 1 418 ? -13.773 -27.562 9.07 1 93.69 418 MET A CA 1
ATOM 3180 C C . MET A 1 418 ? -14.625 -27.547 10.336 1 93.69 418 MET A C 1
ATOM 3182 O O . MET A 1 418 ? -14.094 -27.453 11.445 1 93.69 418 MET A O 1
ATOM 3186 N N . GLY A 1 419 ? -15.922 -27.547 10.227 1 92.19 419 GLY A N 1
ATOM 3187 C CA . GLY A 1 419 ? -16.812 -27.469 11.375 1 92.19 419 GLY A CA 1
ATOM 3188 C C . GLY A 1 419 ? -16.828 -26.094 12.023 1 92.19 419 GLY A C 1
ATOM 3189 O O . GLY A 1 419 ? -17.094 -25.969 13.219 1 92.19 419 GLY A O 1
ATOM 3190 N N . GLU A 1 420 ? -16.469 -25.031 11.258 1 90.25 420 GLU A N 1
ATOM 3191 C CA . GLU A 1 420 ? -16.359 -23.656 11.766 1 90.25 420 GLU A CA 1
ATOM 3192 C C . GLU A 1 420 ? -17.078 -22.688 10.836 1 90.25 420 GLU A C 1
ATOM 3194 O O . GLU A 1 420 ? -17.297 -22.969 9.656 1 90.25 420 GLU A O 1
ATOM 3199 N N . ARG A 1 421 ? -17.672 -21.516 11.438 1 84.12 421 ARG A N 1
ATOM 3200 C CA . ARG A 1 421 ? -18.281 -20.438 10.68 1 84.12 421 ARG A CA 1
ATOM 3201 C C . ARG A 1 421 ? -17.531 -19.125 10.891 1 84.12 421 ARG A C 1
ATOM 3203 O O . ARG A 1 421 ? -17.062 -18.859 12 1 84.12 421 ARG A O 1
ATOM 3210 N N . ALA A 1 422 ? -17.5 -18.359 9.906 1 80.38 422 ALA A N 1
ATOM 3211 C CA . ALA A 1 422 ? -16.75 -17.109 9.945 1 80.38 422 ALA A CA 1
ATOM 3212 C C . ALA A 1 422 ? -17.375 -16.125 10.93 1 80.38 422 ALA A C 1
ATOM 3214 O O . ALA A 1 422 ? -16.672 -15.359 11.586 1 80.38 422 ALA A O 1
ATOM 3215 N N . TYR A 1 423 ? -18.703 -16.016 11.039 1 77.19 423 TYR A N 1
ATOM 3216 C CA . TYR A 1 423 ? -19.406 -15.07 11.898 1 77.19 423 TYR A CA 1
ATOM 3217 C C . TYR A 1 423 ? -20.328 -15.797 12.883 1 77.19 423 TYR A C 1
ATOM 3219 O O . TYR A 1 423 ? -20.969 -16.797 12.531 1 77.19 423 TYR A O 1
ATOM 3227 N N . GLY A 1 424 ? -20.125 -15.484 14.141 1 64.56 424 GLY A N 1
ATOM 3228 C CA . GLY A 1 424 ? -21.031 -16.016 15.141 1 64.56 424 GLY A CA 1
ATOM 3229 C C . GLY A 1 424 ? -22.234 -15.133 15.406 1 64.56 424 GLY A C 1
ATOM 3230 O O . GLY A 1 424 ? -22.094 -13.914 15.539 1 64.56 424 GLY A O 1
ATOM 3231 N N . TYR A 1 425 ? -23.312 -15.234 14.672 1 55.19 425 TYR A N 1
ATOM 3232 C CA . TYR A 1 425 ? -24.484 -14.414 15 1 55.19 425 TYR A CA 1
ATOM 3233 C C . TYR A 1 425 ? -25.094 -14.836 16.328 1 55.19 425 TYR A C 1
ATOM 3235 O O . TYR A 1 425 ? -25.516 -15.984 16.5 1 55.19 425 TYR A O 1
ATOM 3243 N N . LEU A 1 426 ? -24.344 -14.492 17.312 1 48.41 426 LEU A N 1
ATOM 3244 C CA . LEU A 1 426 ? -25.062 -14.75 18.547 1 48.41 426 LEU A CA 1
ATOM 3245 C C . LEU A 1 426 ? -26.203 -13.758 18.734 1 48.41 426 LEU A C 1
ATOM 3247 O O . LEU A 1 426 ? -26.047 -12.57 18.422 1 48.41 426 LEU A O 1
ATOM 3251 N N . PRO A 1 427 ? -27.391 -14.242 18.734 1 47.91 427 PRO A N 1
ATOM 3252 C CA . PRO A 1 427 ? -28.5 -13.367 19.109 1 47.91 427 PRO A CA 1
ATOM 3253 C C . PRO A 1 427 ? -28.172 -12.5 20.328 1 47.91 427 PRO A C 1
ATOM 3255 O O . PRO A 1 427 ? -27.641 -13 21.312 1 47.91 427 PRO A O 1
ATOM 3258 N N . MET A 1 428 ? -27.625 -11.367 20.109 1 42.44 428 MET A N 1
ATOM 3259 C CA . MET A 1 428 ? -27.484 -10.492 21.266 1 42.44 428 MET A CA 1
ATOM 3260 C C . MET A 1 428 ? -28.812 -10.375 22.016 1 42.44 428 MET A C 1
ATOM 3262 O O . MET A 1 428 ? -29.797 -9.906 21.469 1 42.44 428 MET A O 1
ATOM 3266 N N . ASP A 1 429 ? -29.203 -11.289 22.766 1 37.75 429 ASP A N 1
ATOM 3267 C CA . ASP A 1 429 ? -30.312 -11.047 23.688 1 37.75 429 ASP A CA 1
ATOM 3268 C C . ASP A 1 429 ? -30.062 -9.812 24.547 1 37.75 429 ASP A C 1
ATOM 3270 O O . ASP A 1 429 ? -29.125 -9.781 25.344 1 37.75 429 ASP A O 1
ATOM 3274 N N . GLU A 1 430 ? -30.141 -8.68 23.922 1 39.59 430 GLU A N 1
ATOM 3275 C CA . GLU A 1 430 ? -30.266 -7.527 24.812 1 39.59 430 GLU A CA 1
ATOM 3276 C C . GLU A 1 430 ? -31.344 -7.773 25.875 1 39.59 430 GLU A C 1
ATOM 3278 O O . GLU A 1 430 ? -32.5 -7.953 25.547 1 39.59 430 GLU A O 1
ATOM 3283 N N . GLU A 1 431 ? -31.141 -8.438 26.875 1 31.47 431 GLU A N 1
ATOM 3284 C CA . GLU A 1 431 ? -32 -8.234 28.016 1 31.47 431 GLU A CA 1
ATOM 3285 C C . GLU A 1 431 ? -31.828 -6.836 28.609 1 31.47 431 GLU A C 1
ATOM 3287 O O . GLU A 1 431 ? -30.703 -6.34 28.719 1 31.47 431 GLU A O 1
ATOM 3292 N N . MET B 1 1 ? 34.219 -0.562 0.74 1 28.7 1 MET B N 1
ATOM 3293 C CA . MET B 1 1 ? 32.844 -0.109 0.953 1 28.7 1 MET B CA 1
ATOM 3294 C C . MET B 1 1 ? 32.406 0.856 -0.146 1 28.7 1 MET B C 1
ATOM 3296 O O . MET B 1 1 ? 32.812 2.023 -0.141 1 28.7 1 MET B O 1
ATOM 3300 N N . ASP B 1 2 ? 32.5 0.481 -1.353 1 35.38 2 ASP B N 1
ATOM 3301 C CA . ASP B 1 2 ? 32.469 1.334 -2.537 1 35.38 2 ASP B CA 1
ATOM 3302 C C . ASP B 1 2 ? 31.266 2.271 -2.52 1 35.38 2 ASP B C 1
ATOM 3304 O O . ASP B 1 2 ? 30.125 1.819 -2.543 1 35.38 2 ASP B O 1
ATOM 3308 N N . LEU B 1 3 ? 31.391 3.34 -1.734 1 40.75 3 LEU B N 1
ATOM 3309 C CA . LEU B 1 3 ? 30.531 4.512 -1.839 1 40.75 3 LEU B CA 1
ATOM 3310 C C . LEU B 1 3 ? 30.219 4.824 -3.297 1 40.75 3 LEU B C 1
ATOM 3312 O O . LEU B 1 3 ? 31.109 4.879 -4.137 1 40.75 3 LEU B O 1
ATOM 3316 N N . ASP B 1 4 ? 29.062 4.418 -3.74 1 53.78 4 ASP B N 1
ATOM 3317 C CA . ASP B 1 4 ? 28.641 4.832 -5.078 1 53.78 4 ASP B CA 1
ATOM 3318 C C . ASP B 1 4 ? 29 6.289 -5.34 1 53.78 4 ASP B C 1
ATOM 3320 O O . ASP B 1 4 ? 29.234 7.059 -4.402 1 53.78 4 ASP B O 1
ATOM 3324 N N . TYR B 1 5 ? 29.5 6.621 -6.48 1 65.19 5 TYR B N 1
ATOM 3325 C CA . TYR B 1 5 ? 29.891 7.906 -7.039 1 65.19 5 TYR B CA 1
ATOM 3326 C C . TYR B 1 5 ? 29.047 9.031 -6.473 1 65.19 5 TYR B C 1
ATOM 3328 O O . TYR B 1 5 ? 29.547 10.109 -6.16 1 65.19 5 TYR B O 1
ATOM 3336 N N . TYR B 1 6 ? 27.859 8.711 -5.961 1 80.06 6 TYR B N 1
ATOM 3337 C CA . TYR B 1 6 ? 26.984 9.781 -5.492 1 80.06 6 TYR B CA 1
ATOM 3338 C C . TYR B 1 6 ? 26.938 9.82 -3.969 1 80.06 6 TYR B C 1
ATOM 3340 O O . TYR B 1 6 ? 26.281 10.68 -3.383 1 80.06 6 TYR B O 1
ATOM 3348 N N . GLY B 1 7 ? 27.75 8.961 -3.25 1 84.44 7 GLY B N 1
ATOM 3349 C CA . GLY B 1 7 ? 27.797 8.977 -1.797 1 84.44 7 GLY B CA 1
ATOM 3350 C C . GLY B 1 7 ? 26.531 8.414 -1.154 1 84.44 7 GLY B C 1
ATOM 3351 O O . GLY B 1 7 ? 26.25 8.695 0.009 1 84.44 7 GLY B O 1
ATOM 3352 N N . THR B 1 8 ? 25.75 7.621 -1.888 1 91.56 8 THR B N 1
ATOM 3353 C CA . THR B 1 8 ? 24.547 7.027 -1.322 1 91.56 8 THR B CA 1
ATOM 3354 C C . THR B 1 8 ? 24.906 5.859 -0.405 1 91.56 8 THR B C 1
ATOM 3356 O O . THR B 1 8 ? 25.953 5.242 -0.557 1 91.56 8 THR B O 1
ATOM 3359 N N . ASN B 1 9 ? 24.078 5.691 0.661 1 94.81 9 ASN B N 1
ATOM 3360 C CA . ASN B 1 9 ? 24.25 4.664 1.685 1 94.81 9 ASN B CA 1
ATOM 3361 C C . ASN B 1 9 ? 23.109 3.654 1.66 1 94.81 9 ASN B C 1
ATOM 3363 O O . ASN B 1 9 ? 21.938 4.035 1.685 1 94.81 9 ASN B O 1
ATOM 3367 N N . SER B 1 10 ? 23.5 2.324 1.646 1 94.5 10 SER B N 1
ATOM 3368 C CA . SER B 1 10 ? 22.484 1.284 1.512 1 94.5 10 SER B CA 1
ATOM 3369 C C . SER B 1 10 ? 21.594 1.228 2.742 1 94.5 10 SER B C 1
ATOM 3371 O O . SER B 1 10 ? 20.391 0.963 2.629 1 94.5 10 SER B O 1
ATOM 3373 N N . GLY B 1 11 ? 22.141 1.414 3.926 1 96.31 11 GLY B N 1
ATOM 3374 C CA . GLY B 1 11 ? 21.344 1.449 5.133 1 96.31 11 GLY B CA 1
ATOM 3375 C C . GLY B 1 11 ? 20.312 2.564 5.133 1 96.31 11 GLY B C 1
ATOM 3376 O O . GLY B 1 11 ? 19.141 2.34 5.465 1 96.31 11 GLY B O 1
ATOM 3377 N N . ASP B 1 12 ? 20.75 3.791 4.754 1 97.5 12 ASP B N 1
ATOM 3378 C CA . ASP B 1 12 ? 19.859 4.941 4.66 1 97.5 12 ASP B CA 1
ATOM 3379 C C . ASP B 1 12 ? 18.781 4.715 3.605 1 97.5 12 ASP B C 1
ATOM 3381 O O . ASP B 1 12 ? 17.594 4.957 3.855 1 97.5 12 ASP B O 1
ATOM 3385 N N . THR B 1 13 ? 19.219 4.211 2.445 1 97.38 13 THR B N 1
ATOM 3386 C CA . THR B 1 13 ? 18.297 3.975 1.342 1 97.38 13 THR B CA 1
ATOM 3387 C C . THR B 1 13 ? 17.266 2.928 1.725 1 97.38 13 THR B C 1
ATOM 3389 O O . THR B 1 13 ? 16.062 3.137 1.528 1 97.38 13 THR B O 1
ATOM 3392 N N . GLY B 1 14 ? 17.703 1.801 2.309 1 97.88 14 GLY B N 1
ATOM 3393 C CA . GLY B 1 14 ? 16.766 0.781 2.77 1 97.88 14 GLY B CA 1
ATOM 3394 C C . GLY B 1 14 ? 15.766 1.301 3.779 1 97.88 14 GLY B C 1
ATOM 3395 O O . GLY B 1 14 ? 14.57 0.983 3.701 1 97.88 14 GLY B O 1
ATOM 3396 N N . TRP B 1 15 ? 16.188 2.146 4.699 1 97.69 15 TRP B N 1
ATOM 3397 C CA . TRP B 1 15 ? 15.328 2.676 5.75 1 97.69 15 TRP B CA 1
ATOM 3398 C C . TRP B 1 15 ? 14.242 3.57 5.16 1 97.69 15 TRP B C 1
ATOM 3400 O O . TRP B 1 15 ? 13.062 3.432 5.5 1 97.69 15 TRP B O 1
ATOM 3410 N N . VAL B 1 16 ? 14.633 4.438 4.254 1 98.31 16 VAL B N 1
ATOM 3411 C CA . VAL B 1 16 ? 13.664 5.359 3.67 1 98.31 16 VAL B CA 1
ATOM 3412 C C . VAL B 1 16 ? 12.656 4.586 2.818 1 98.31 16 VAL B C 1
ATOM 3414 O O . VAL B 1 16 ? 11.469 4.914 2.801 1 98.31 16 VAL B O 1
ATOM 3417 N N . MET B 1 17 ? 13.086 3.512 2.119 1 98.31 17 MET B N 1
ATOM 3418 C CA . MET B 1 17 ? 12.156 2.682 1.355 1 98.31 17 MET B CA 1
ATOM 3419 C C . MET B 1 17 ? 11.164 1.982 2.277 1 98.31 17 MET B C 1
ATOM 3421 O O . MET B 1 17 ? 9.969 1.921 1.979 1 98.31 17 MET B O 1
ATOM 3425 N N . ILE B 1 18 ? 11.641 1.497 3.416 1 98.06 18 ILE B N 1
ATOM 3426 C CA . ILE B 1 18 ? 10.75 0.873 4.391 1 98.06 18 ILE B CA 1
ATOM 3427 C C . ILE B 1 18 ? 9.727 1.893 4.883 1 98.06 18 ILE B C 1
ATOM 3429 O O . ILE B 1 18 ? 8.531 1.606 4.93 1 98.06 18 ILE B O 1
ATOM 3433 N N . CYS B 1 19 ? 10.227 3.059 5.234 1 98.69 19 CYS B N 1
ATOM 3434 C CA . CYS B 1 19 ? 9.344 4.113 5.723 1 98.69 19 CYS B CA 1
ATOM 3435 C C . CYS B 1 19 ? 8.312 4.496 4.668 1 98.69 19 CYS B C 1
ATOM 3437 O O . CYS B 1 19 ? 7.152 4.762 4.988 1 98.69 19 CYS B O 1
ATOM 3439 N N . THR B 1 20 ? 8.75 4.52 3.406 1 98.62 20 THR B N 1
ATOM 3440 C CA . THR B 1 20 ? 7.84 4.812 2.305 1 98.62 20 THR B CA 1
ATOM 3441 C C . THR B 1 20 ? 6.68 3.818 2.283 1 98.62 20 THR B C 1
ATOM 3443 O O . THR B 1 20 ? 5.52 4.215 2.152 1 98.62 20 THR B O 1
ATOM 3446 N N . THR B 1 21 ? 6.922 2.545 2.434 1 98.38 21 THR B N 1
ATOM 3447 C CA . THR B 1 21 ? 5.887 1.517 2.422 1 98.38 21 THR B CA 1
ATOM 3448 C C . THR B 1 21 ? 4.973 1.654 3.637 1 98.38 21 THR B C 1
ATOM 3450 O O . THR B 1 21 ? 3.768 1.42 3.543 1 98.38 21 THR B O 1
ATOM 3453 N N . LEU B 1 22 ? 5.578 2.002 4.766 1 98.12 22 LEU B N 1
ATOM 3454 C CA . LEU B 1 22 ? 4.797 2.195 5.984 1 98.12 22 LEU B CA 1
ATOM 3455 C C . LEU B 1 22 ? 3.832 3.367 5.832 1 98.12 22 LEU B C 1
ATOM 3457 O O . LEU B 1 22 ? 2.672 3.277 6.238 1 98.12 22 LEU B O 1
ATOM 3461 N N . VAL B 1 23 ? 4.312 4.461 5.25 1 98.5 23 VAL B N 1
ATOM 3462 C CA . VAL B 1 23 ? 3.451 5.625 5.062 1 98.5 23 VAL B CA 1
ATOM 3463 C C . VAL B 1 23 ? 2.348 5.289 4.059 1 98.5 23 VAL B C 1
ATOM 3465 O O . VAL B 1 23 ? 1.214 5.754 4.195 1 98.5 23 VAL B O 1
ATOM 3468 N N . PHE B 1 24 ? 2.602 4.496 3.041 1 98.56 24 PHE B N 1
ATOM 3469 C CA . PHE B 1 24 ? 1.567 4.02 2.131 1 98.56 24 PHE B CA 1
ATOM 3470 C C . PHE B 1 24 ? 0.435 3.35 2.898 1 98.56 24 PHE B C 1
ATOM 3472 O O . PHE B 1 24 ? -0.741 3.605 2.631 1 98.56 24 PHE B O 1
ATOM 3479 N N . LEU B 1 25 ? 0.76 2.523 3.869 1 98.19 25 LEU B N 1
ATOM 3480 C CA . LEU B 1 25 ? -0.203 1.728 4.621 1 98.19 25 LEU B CA 1
ATOM 3481 C C . LEU B 1 25 ? -1.144 2.625 5.418 1 98.19 25 LEU B C 1
ATOM 3483 O O . LEU B 1 25 ? -2.268 2.227 5.738 1 98.19 25 LEU B O 1
ATOM 3487 N N . MET B 1 26 ? -0.771 3.82 5.668 1 98.5 26 MET B N 1
ATOM 3488 C CA . MET B 1 26 ? -1.581 4.746 6.457 1 98.5 26 MET B CA 1
ATOM 3489 C C . MET B 1 26 ? -2.844 5.145 5.699 1 98.5 26 MET B C 1
ATOM 3491 O O . MET B 1 26 ? -3.871 5.445 6.312 1 98.5 26 MET B O 1
ATOM 3495 N N . SER B 1 27 ? -2.76 5.117 4.391 1 98.5 27 SER B N 1
ATOM 3496 C CA . SER B 1 27 ? -3.91 5.57 3.615 1 98.5 27 SER B CA 1
ATOM 3497 C C . SER B 1 27 ? -5.066 4.582 3.719 1 98.5 27 SER B C 1
ATOM 3499 O O . SER B 1 27 ? -6.176 4.953 4.102 1 98.5 27 SER B O 1
ATOM 3501 N N . PRO B 1 28 ? -4.848 3.295 3.389 1 98.38 28 PRO B N 1
ATOM 3502 C CA . PRO B 1 28 ? -5.961 2.377 3.639 1 98.38 28 PRO B CA 1
ATOM 3503 C C . PRO B 1 28 ? -6.324 2.277 5.117 1 98.38 28 PRO B C 1
ATOM 3505 O O . PRO B 1 28 ? -7.488 2.061 5.457 1 98.38 28 PRO B O 1
ATOM 3508 N N . ALA B 1 29 ? -5.383 2.438 6.043 1 98.56 29 ALA B N 1
ATOM 3509 C CA . ALA B 1 29 ? -5.668 2.455 7.477 1 98.56 29 ALA B CA 1
ATOM 3510 C C . ALA B 1 29 ? -6.641 3.578 7.828 1 98.56 29 ALA B C 1
ATOM 3512 O O . ALA B 1 29 ? -7.574 3.377 8.609 1 98.56 29 ALA B O 1
ATOM 3513 N N . LEU B 1 30 ? -6.398 4.719 7.23 1 98.44 30 LEU B N 1
ATOM 3514 C CA . LEU B 1 30 ? -7.312 5.84 7.398 1 98.44 30 LEU B CA 1
ATOM 3515 C C . LEU B 1 30 ? -8.711 5.48 6.906 1 98.44 30 LEU B C 1
ATOM 3517 O O . LEU B 1 30 ? -9.711 5.879 7.512 1 98.44 30 LEU B O 1
ATOM 3521 N N . GLY B 1 31 ? -8.773 4.746 5.828 1 98.25 31 GLY B N 1
ATOM 3522 C CA . GLY B 1 31 ? -10.047 4.266 5.324 1 98.25 31 GLY B CA 1
ATOM 3523 C C . GLY B 1 31 ? -10.828 3.455 6.34 1 98.25 31 GLY B C 1
ATOM 3524 O O . GLY B 1 31 ? -12.031 3.66 6.52 1 98.25 31 GLY B O 1
ATOM 3525 N N . PHE B 1 32 ? -10.164 2.566 7.031 1 97.88 32 PHE B N 1
ATOM 3526 C CA . PHE B 1 32 ? -10.812 1.774 8.078 1 97.88 32 PHE B CA 1
ATOM 3527 C C . PHE B 1 32 ? -11.25 2.662 9.234 1 97.88 32 PHE B C 1
ATOM 3529 O O . PHE B 1 32 ? -12.352 2.494 9.766 1 97.88 32 PHE B O 1
ATOM 3536 N N . PHE B 1 33 ? -10.398 3.576 9.609 1 97.56 33 PHE B N 1
ATOM 3537 C CA . PHE B 1 33 ? -10.688 4.469 10.727 1 97.56 33 PHE B CA 1
ATOM 3538 C C . PHE B 1 33 ? -11.945 5.289 10.461 1 97.56 33 PHE B C 1
ATOM 3540 O O . PHE B 1 33 ? -12.859 5.312 11.281 1 97.56 33 PHE B O 1
ATOM 3547 N N . TYR B 1 34 ? -12.055 5.898 9.273 1 97.19 34 TYR B N 1
ATOM 3548 C CA . TYR B 1 34 ? -13.203 6.711 8.898 1 97.19 34 TYR B CA 1
ATOM 3549 C C . TYR B 1 34 ? -14.445 5.852 8.711 1 97.19 34 TYR B C 1
ATOM 3551 O O . TYR B 1 34 ? -15.531 6.207 9.18 1 97.19 34 TYR B O 1
ATOM 3559 N N . ALA B 1 35 ? -14.258 4.73 8.039 1 96.56 35 ALA B N 1
ATOM 3560 C CA . ALA B 1 35 ? -15.391 3.834 7.812 1 96.56 35 ALA B CA 1
ATOM 3561 C C . ALA B 1 35 ? -15.992 3.361 9.133 1 96.56 35 ALA B C 1
ATOM 3563 O O . ALA B 1 35 ? -17.219 3.291 9.273 1 96.56 35 ALA B O 1
ATOM 3564 N N . GLY B 1 36 ? -15.141 3.035 10.078 1 95.31 36 GLY B N 1
ATOM 3565 C CA . GLY B 1 36 ? -15.625 2.566 11.367 1 95.31 36 GLY B CA 1
ATOM 3566 C C . GLY B 1 36 ? -16.422 3.611 12.125 1 95.31 36 GLY B C 1
ATOM 3567 O O . GLY B 1 36 ? -17.391 3.279 12.82 1 95.31 36 GLY B O 1
ATOM 3568 N N . LEU B 1 37 ? -16.094 4.852 11.984 1 94.19 37 LEU B N 1
ATOM 3569 C CA . LEU B 1 37 ? -16.734 5.953 12.695 1 94.19 37 LEU B CA 1
ATOM 3570 C C . LEU B 1 37 ? -18.016 6.371 12.008 1 94.19 37 LEU B C 1
ATOM 3572 O O . LEU B 1 37 ? -18.859 7.035 12.617 1 94.19 37 LEU B O 1
ATOM 3576 N N . ALA B 1 38 ? -18.188 6.031 10.727 1 93.38 38 ALA B N 1
ATOM 3577 C CA . ALA B 1 38 ? -19.359 6.406 9.961 1 93.38 38 ALA B CA 1
ATOM 3578 C C . ALA B 1 38 ? -20.453 5.34 10.07 1 93.38 38 ALA B C 1
ATOM 3580 O O . ALA B 1 38 ? -20.219 4.254 10.602 1 93.38 38 ALA B O 1
ATOM 3581 N N . ARG B 1 39 ? -21.734 5.641 9.594 1 92.56 39 ARG B N 1
ATOM 3582 C CA . ARG B 1 39 ? -22.812 4.652 9.477 1 92.56 39 ARG B CA 1
ATOM 3583 C C . ARG B 1 39 ? -22.484 3.627 8.398 1 92.56 39 ARG B C 1
ATOM 3585 O O . ARG B 1 39 ? -21.828 3.949 7.402 1 92.56 39 ARG B O 1
ATOM 3592 N N . ALA B 1 40 ? -22.922 2.523 8.5 1 91.5 40 ALA B N 1
ATOM 3593 C CA . ALA B 1 40 ? -22.594 1.376 7.652 1 91.5 40 ALA B CA 1
ATOM 3594 C C . ALA B 1 40 ? -22.891 1.675 6.184 1 91.5 40 ALA B C 1
ATOM 3596 O O . ALA B 1 40 ? -22.141 1.241 5.301 1 91.5 40 ALA B O 1
ATOM 3597 N N . LYS B 1 41 ? -23.891 2.416 5.898 1 91.94 41 LYS B N 1
ATOM 3598 C CA . LYS B 1 41 ? -24.344 2.67 4.531 1 91.94 41 LYS B CA 1
ATOM 3599 C C . LYS B 1 41 ? -23.406 3.627 3.809 1 91.94 41 LYS B C 1
ATOM 3601 O O . LYS B 1 41 ? -23.562 3.885 2.615 1 91.94 41 LYS B O 1
ATOM 3606 N N . ASN B 1 42 ? -22.344 4.164 4.535 1 93.88 42 ASN B N 1
ATOM 3607 C CA . ASN B 1 42 ? -21.391 5.113 3.967 1 93.88 42 ASN B CA 1
ATOM 3608 C C . ASN B 1 42 ? -19.953 4.637 4.148 1 93.88 42 ASN B C 1
ATOM 3610 O O . ASN B 1 42 ? -19.016 5.398 3.92 1 93.88 42 ASN B O 1
ATOM 3614 N N . ALA B 1 43 ? -19.75 3.451 4.543 1 94.06 43 ALA B N 1
ATOM 3615 C CA . ALA B 1 43 ? -18.453 2.939 4.953 1 94.06 43 ALA B CA 1
ATOM 3616 C C . ALA B 1 43 ? -17.531 2.736 3.746 1 94.06 43 ALA B C 1
ATOM 3618 O O . ALA B 1 43 ? -16.391 3.201 3.74 1 94.06 43 ALA B O 1
ATOM 3619 N N . LEU B 1 44 ? -17.984 2.135 2.719 1 95.81 44 LEU B N 1
ATOM 3620 C CA . LEU B 1 44 ? -17.172 1.75 1.57 1 95.81 44 LEU B CA 1
ATOM 3621 C C . LEU B 1 44 ? -16.688 2.98 0.815 1 95.81 44 LEU B C 1
ATOM 3623 O O . LEU B 1 44 ? -15.578 2.982 0.276 1 95.81 44 LEU B O 1
ATOM 3627 N N . SER B 1 45 ? -17.484 3.975 0.771 1 96.88 45 SER B N 1
ATOM 3628 C CA . SER B 1 45 ? -17.125 5.195 0.061 1 96.88 45 SER B CA 1
ATOM 3629 C C . SER B 1 45 ? -15.898 5.855 0.684 1 96.88 45 SER B C 1
ATOM 3631 O O . SER B 1 45 ? -15.047 6.391 -0.027 1 96.88 45 SER B O 1
ATOM 3633 N N . LEU B 1 46 ? -15.82 5.812 1.962 1 96.81 46 LEU B N 1
ATOM 3634 C CA . LEU B 1 46 ? -14.68 6.41 2.654 1 96.81 46 LEU B CA 1
ATOM 3635 C C . LEU B 1 46 ? -13.414 5.594 2.428 1 96.81 46 LEU B C 1
ATOM 3637 O O . LEU B 1 46 ? -12.344 6.16 2.191 1 96.81 46 LEU B O 1
ATOM 3641 N N . MET B 1 47 ? -13.57 4.262 2.477 1 97.19 47 MET B N 1
ATOM 3642 C CA . MET B 1 47 ? -12.445 3.396 2.137 1 97.19 47 MET B CA 1
ATOM 3643 C C . MET B 1 47 ? -11.961 3.662 0.713 1 97.19 47 MET B C 1
ATOM 3645 O O . MET B 1 47 ? -10.766 3.84 0.48 1 97.19 47 MET B O 1
ATOM 3649 N N . TYR B 1 48 ? -12.914 3.73 -0.118 1 97.44 48 TYR B N 1
ATOM 3650 C CA . TYR B 1 48 ? -12.688 3.945 -1.542 1 97.44 48 TYR B CA 1
ATOM 3651 C C . TYR B 1 48 ? -11.906 5.234 -1.779 1 97.44 48 TYR B C 1
ATOM 3653 O O . TYR B 1 48 ? -10.898 5.238 -2.492 1 97.44 48 TYR B O 1
ATOM 3661 N N . LEU B 1 49 ? -12.227 6.316 -1.191 1 97.88 49 LEU B N 1
ATOM 3662 C CA . LEU B 1 49 ? -11.641 7.633 -1.442 1 97.88 49 LEU B CA 1
ATOM 3663 C C . LEU B 1 49 ? -10.211 7.699 -0.923 1 97.88 49 LEU B C 1
ATOM 3665 O O . LEU B 1 49 ? -9.367 8.398 -1.492 1 97.88 49 LEU B O 1
ATOM 3669 N N . THR B 1 50 ? -9.898 7.004 0.138 1 98.06 50 THR B N 1
ATOM 3670 C CA . THR B 1 50 ? -8.547 7.047 0.686 1 98.06 50 THR B CA 1
ATOM 3671 C C . THR B 1 50 ? -7.555 6.371 -0.26 1 98.06 50 THR B C 1
ATOM 3673 O O . THR B 1 50 ? -6.449 6.871 -0.472 1 98.06 50 THR B O 1
ATOM 3676 N N . VAL B 1 51 ? -7.938 5.289 -0.887 1 97.75 51 VAL B N 1
ATOM 3677 C CA . VAL B 1 51 ? -7.047 4.598 -1.813 1 97.75 51 VAL B CA 1
ATOM 3678 C C . VAL B 1 51 ? -7.027 5.328 -3.154 1 97.75 51 VAL B C 1
ATOM 3680 O O . VAL B 1 51 ? -5.992 5.391 -3.82 1 97.75 51 VAL B O 1
ATOM 3683 N N . MET B 1 52 ? -8.156 5.863 -3.523 1 97.69 52 MET B N 1
ATOM 3684 C CA . MET B 1 52 ? -8.188 6.676 -4.734 1 97.69 52 MET B CA 1
ATOM 3685 C C . MET B 1 52 ? -7.27 7.883 -4.609 1 97.69 52 MET B C 1
ATOM 3687 O O . MET B 1 52 ? -6.648 8.305 -5.586 1 97.69 52 MET B O 1
ATOM 3691 N N . SER B 1 53 ? -7.234 8.422 -3.428 1 98.69 53 SER B N 1
ATOM 3692 C CA . SER B 1 53 ? -6.312 9.531 -3.191 1 98.69 53 SER B CA 1
ATOM 3693 C C . SER B 1 53 ? -4.875 9.133 -3.488 1 98.69 53 SER B C 1
ATOM 3695 O O . SER B 1 53 ? -4.129 9.883 -4.117 1 98.69 53 SER B O 1
ATOM 3697 N N . VAL B 1 54 ? -4.496 7.922 -3.076 1 98.69 54 VAL B N 1
ATOM 3698 C CA . VAL B 1 54 ? -3.158 7.41 -3.348 1 98.69 54 VAL B CA 1
ATOM 3699 C C . VAL B 1 54 ? -2.934 7.324 -4.855 1 98.69 54 VAL B C 1
ATOM 3701 O O . VAL B 1 54 ? -1.908 7.781 -5.363 1 98.69 54 VAL B O 1
ATOM 3704 N N . ALA B 1 55 ? -3.879 6.812 -5.516 1 98.62 55 ALA B N 1
ATOM 3705 C CA . ALA B 1 55 ? -3.729 6.574 -6.949 1 98.62 55 ALA B CA 1
ATOM 3706 C C . ALA B 1 55 ? -3.666 7.887 -7.723 1 98.62 55 ALA B C 1
ATOM 3708 O O . ALA B 1 55 ? -2.754 8.102 -8.523 1 98.62 55 ALA B O 1
ATOM 3709 N N . VAL B 1 56 ? -4.555 8.766 -7.449 1 98.38 56 VAL B N 1
ATOM 3710 C CA . VAL B 1 56 ? -4.68 10.016 -8.188 1 98.38 56 VAL B CA 1
ATOM 3711 C C . VAL B 1 56 ? -3.477 10.914 -7.895 1 98.38 56 VAL B C 1
ATOM 3713 O O . VAL B 1 56 ? -2.885 11.484 -8.812 1 98.38 56 VAL B O 1
ATOM 3716 N N . VAL B 1 57 ? -3.125 10.992 -6.672 1 98.88 57 VAL B N 1
ATOM 3717 C CA . VAL B 1 57 ? -2.031 11.883 -6.301 1 98.88 57 VAL B CA 1
ATOM 3718 C C . VAL B 1 57 ? -0.709 11.328 -6.82 1 98.88 57 VAL B C 1
ATOM 3720 O O . VAL B 1 57 ? 0.177 12.086 -7.223 1 98.88 57 VAL B O 1
ATOM 3723 N N . SER B 1 58 ? -0.562 10.008 -6.773 1 98.75 58 SER B N 1
ATOM 3724 C CA . SER B 1 58 ? 0.674 9.43 -7.293 1 98.75 58 SER B CA 1
ATOM 3725 C C . SER B 1 58 ? 0.86 9.758 -8.773 1 98.75 58 SER B C 1
ATOM 3727 O O . SER B 1 58 ? 1.978 10.031 -9.219 1 98.75 58 SER B O 1
ATOM 3729 N N . PHE B 1 59 ? -0.193 9.719 -9.477 1 97.88 59 PHE B N 1
ATOM 3730 C CA . PHE B 1 59 ? -0.124 10.125 -10.883 1 97.88 59 PHE B CA 1
ATOM 3731 C C . PHE B 1 59 ? 0.184 11.609 -11 1 97.88 59 PHE B C 1
ATOM 3733 O O . PHE B 1 59 ? 1.027 12.016 -11.805 1 97.88 59 PHE B O 1
ATOM 3740 N N . GLN B 1 60 ? -0.531 12.438 -10.242 1 98.56 60 GLN B N 1
ATOM 3741 C CA . GLN B 1 60 ? -0.319 13.883 -10.219 1 98.56 60 GLN B CA 1
ATOM 3742 C C . GLN B 1 60 ? 1.122 14.227 -9.852 1 98.56 60 GLN B C 1
ATOM 3744 O O . GLN B 1 60 ? 1.732 15.109 -10.453 1 98.56 60 GLN B O 1
ATOM 3749 N N . TRP B 1 61 ? 1.638 13.5 -8.875 1 98.56 61 TRP B N 1
ATOM 3750 C CA . TRP B 1 61 ? 2.996 13.695 -8.383 1 98.56 61 TRP B CA 1
ATOM 3751 C C . TRP B 1 61 ? 4.023 13.367 -9.453 1 98.56 61 TRP B C 1
ATOM 3753 O O . TRP B 1 61 ? 5.004 14.094 -9.633 1 98.56 61 TRP B O 1
ATOM 3763 N N . TYR B 1 62 ? 3.803 12.266 -10.164 1 97.94 62 TYR B N 1
ATOM 3764 C CA . TYR B 1 62 ? 4.637 11.867 -11.297 1 97.94 62 TYR B CA 1
ATOM 3765 C C . TYR B 1 62 ? 4.578 12.906 -12.406 1 97.94 62 TYR B C 1
ATOM 3767 O O . TYR B 1 62 ? 5.605 13.266 -12.984 1 97.94 62 TYR B O 1
ATOM 3775 N N . LEU B 1 63 ? 3.416 13.391 -12.703 1 97.69 63 LEU B N 1
ATOM 3776 C CA . LEU B 1 63 ? 3.184 14.297 -13.82 1 97.69 63 LEU B CA 1
ATOM 3777 C C . LEU B 1 63 ? 3.854 15.648 -13.57 1 97.69 63 LEU B C 1
ATOM 3779 O O . LEU B 1 63 ? 4.699 16.078 -14.359 1 97.69 63 LEU B O 1
ATOM 3783 N N . ILE B 1 64 ? 3.498 16.266 -12.383 1 98.25 64 ILE B N 1
ATOM 3784 C CA . ILE B 1 64 ? 3.988 17.641 -12.258 1 98.25 64 ILE B CA 1
ATOM 3785 C C . ILE B 1 64 ? 4.172 17.984 -10.781 1 98.25 64 ILE B C 1
ATOM 3787 O O . ILE B 1 64 ? 4.867 18.938 -10.445 1 98.25 64 ILE B O 1
ATOM 3791 N N . GLY B 1 65 ? 3.553 17.281 -9.891 1 98.75 65 GLY B N 1
ATOM 3792 C CA . GLY B 1 65 ? 3.496 17.672 -8.484 1 98.75 65 GLY B CA 1
ATOM 3793 C C . GLY B 1 65 ? 4.863 17.766 -7.836 1 98.75 65 GLY B C 1
ATOM 3794 O O . GLY B 1 65 ? 5.164 18.734 -7.137 1 98.75 65 GLY B O 1
ATOM 3795 N N . TYR B 1 66 ? 5.691 16.719 -8.109 1 98.69 66 TYR B N 1
ATOM 3796 C CA . TYR B 1 66 ? 7.031 16.734 -7.531 1 98.69 66 TYR B CA 1
ATOM 3797 C C . TYR B 1 66 ? 7.797 17.969 -7.98 1 98.69 66 TYR B C 1
ATOM 3799 O O . TYR B 1 66 ? 8.477 18.625 -7.176 1 98.69 66 TYR B O 1
ATOM 3807 N N . SER B 1 67 ? 7.668 18.297 -9.234 1 98.62 67 SER B N 1
ATOM 3808 C CA . SER B 1 67 ? 8.383 19.438 -9.812 1 98.62 67 SER B CA 1
ATOM 3809 C C . SER B 1 67 ? 7.902 20.75 -9.219 1 98.62 67 SER B C 1
ATOM 3811 O O . SER B 1 67 ? 8.711 21.641 -8.914 1 98.62 67 SER B O 1
ATOM 3813 N N . LEU B 1 68 ? 6.637 20.844 -9.016 1 98.69 68 LEU B N 1
ATOM 3814 C CA . LEU B 1 68 ? 6.062 22.078 -8.469 1 98.69 68 LEU B CA 1
ATOM 3815 C C . LEU B 1 68 ? 6.461 22.266 -7.008 1 98.69 68 LEU B C 1
ATOM 3817 O O . LEU B 1 68 ? 6.402 23.375 -6.48 1 98.69 68 LEU B O 1
ATOM 3821 N N . THR B 1 69 ? 6.898 21.25 -6.391 1 98.62 69 THR B N 1
ATOM 3822 C CA . THR B 1 69 ? 7.16 21.281 -4.953 1 98.62 69 THR B CA 1
ATOM 3823 C C . THR B 1 69 ? 8.656 21.406 -4.68 1 98.62 69 THR B C 1
ATOM 3825 O O . THR B 1 69 ? 9.07 22.203 -3.824 1 98.62 69 THR B O 1
ATOM 3828 N N . PHE B 1 70 ? 9.539 20.609 -5.445 1 98 70 PHE B N 1
ATOM 3829 C CA . PHE B 1 70 ? 10.906 20.422 -4.973 1 98 70 PHE B CA 1
ATOM 3830 C C . PHE B 1 70 ? 11.906 20.781 -6.066 1 98 70 PHE B C 1
ATOM 3832 O O . PHE B 1 70 ? 13.109 20.578 -5.906 1 98 70 PHE B O 1
ATOM 3839 N N . SER B 1 71 ? 11.43 21.344 -7.203 1 97.38 71 SER B N 1
ATOM 3840 C CA . SER B 1 71 ? 12.375 21.797 -8.219 1 97.38 71 SER B CA 1
ATOM 3841 C C . SER B 1 71 ? 13.406 22.75 -7.621 1 97.38 71 SER B C 1
ATOM 3843 O O . SER B 1 71 ? 13.062 23.609 -6.812 1 97.38 71 SER B O 1
ATOM 3845 N N . ASP B 1 72 ? 14.641 22.578 -8.016 1 95.75 72 ASP B N 1
ATOM 3846 C CA . ASP B 1 72 ? 15.703 23.422 -7.48 1 95.75 72 ASP B CA 1
ATOM 3847 C C . ASP B 1 72 ? 15.797 24.75 -8.242 1 95.75 72 ASP B C 1
ATOM 3849 O O . ASP B 1 72 ? 16.562 25.641 -7.871 1 95.75 72 ASP B O 1
ATOM 3853 N N . THR B 1 73 ? 15.016 24.859 -9.305 1 96.69 73 THR B N 1
ATOM 3854 C CA . THR B 1 73 ? 15.047 26.094 -10.102 1 96.69 73 THR B CA 1
ATOM 3855 C C . THR B 1 73 ? 13.742 26.859 -9.953 1 96.69 73 THR B C 1
ATOM 3857 O O . THR B 1 73 ? 13.523 27.859 -10.656 1 96.69 73 THR B O 1
ATOM 3860 N N . GLY B 1 74 ? 12.891 26.422 -9.102 1 96.69 74 GLY B N 1
ATOM 3861 C CA . GLY B 1 74 ? 11.625 27.109 -8.891 1 96.69 74 GLY B CA 1
ATOM 3862 C C . GLY B 1 74 ? 11.766 28.391 -8.094 1 96.69 74 GLY B C 1
ATOM 3863 O O . GLY B 1 74 ? 12.875 28.797 -7.738 1 96.69 74 GLY B O 1
ATOM 3864 N N . SER B 1 75 ? 10.625 29.047 -7.852 1 97.94 75 SER B N 1
ATOM 3865 C CA . SER B 1 75 ? 10.57 30.281 -7.055 1 97.94 75 SER B CA 1
ATOM 3866 C C . SER B 1 75 ? 10.359 29.969 -5.578 1 97.94 75 SER B C 1
ATOM 3868 O O . SER B 1 75 ? 10.273 28.797 -5.191 1 97.94 75 SER B O 1
ATOM 3870 N N . SER B 1 76 ? 10.336 31.031 -4.781 1 98.06 76 SER B N 1
ATOM 3871 C CA . SER B 1 76 ? 10.094 30.875 -3.35 1 98.06 76 SER B CA 1
ATOM 3872 C C . SER B 1 76 ? 8.633 30.531 -3.07 1 98.06 76 SER B C 1
ATOM 3874 O O . SER B 1 76 ? 8.297 30.078 -1.975 1 98.06 76 SER B O 1
ATOM 3876 N N . PHE B 1 77 ? 7.816 30.734 -4.02 1 98.44 77 PHE B N 1
ATOM 3877 C CA . PHE B 1 77 ? 6.383 30.547 -3.836 1 98.44 77 PHE B CA 1
ATOM 3878 C C . PHE B 1 77 ? 5.934 29.219 -4.426 1 98.44 77 PHE B C 1
ATOM 3880 O O . PHE B 1 77 ? 5.051 28.547 -3.877 1 98.44 77 PHE B O 1
ATOM 3887 N N . ILE B 1 78 ? 6.453 28.797 -5.527 1 97.88 78 ILE B N 1
ATOM 3888 C CA . ILE B 1 78 ? 6.059 27.578 -6.219 1 97.88 78 ILE B CA 1
ATOM 3889 C C . ILE B 1 78 ? 7.207 27.094 -7.098 1 97.88 78 ILE B C 1
ATOM 3891 O O . ILE B 1 78 ? 8.031 27.891 -7.555 1 97.88 78 ILE B O 1
ATOM 3895 N N . GLY B 1 79 ? 7.273 25.781 -7.305 1 97.56 79 GLY B N 1
ATOM 3896 C CA . GLY B 1 79 ? 8.258 25.219 -8.211 1 97.56 79 GLY B CA 1
ATOM 3897 C C . GLY B 1 79 ? 7.949 25.5 -9.672 1 97.56 79 GLY B C 1
ATOM 3898 O O . GLY B 1 79 ? 7.164 26.391 -9.984 1 97.56 79 GLY B O 1
ATOM 3899 N N . ASP B 1 80 ? 8.656 24.859 -10.562 1 97.81 80 ASP B N 1
ATOM 3900 C CA . ASP B 1 80 ? 8.461 25.031 -12 1 97.81 80 ASP B CA 1
ATOM 3901 C C . ASP B 1 80 ? 8.336 23.672 -12.688 1 97.81 80 ASP B C 1
ATOM 3903 O O . ASP B 1 80 ? 7.863 22.703 -12.086 1 97.81 80 ASP B O 1
ATOM 3907 N N . THR B 1 81 ? 8.602 23.562 -13.992 1 97 81 THR B N 1
ATOM 3908 C CA . THR B 1 81 ? 8.305 22.344 -14.742 1 97 81 THR B CA 1
ATOM 3909 C C . THR B 1 81 ? 9.578 21.578 -15.047 1 97 81 THR B C 1
ATOM 3911 O O . THR B 1 81 ? 9.594 20.719 -15.938 1 97 81 THR B O 1
ATOM 3914 N N . LYS B 1 82 ? 10.703 21.875 -14.391 1 96.88 82 LYS B N 1
ATOM 3915 C CA . LYS B 1 82 ? 11.992 21.25 -14.672 1 96.88 82 LYS B CA 1
ATOM 3916 C C . LYS B 1 82 ? 11.898 19.734 -14.602 1 96.88 82 LYS B C 1
ATOM 3918 O O . LYS B 1 82 ? 12.43 19.031 -15.461 1 96.88 82 LYS B O 1
ATOM 3923 N N . ASN B 1 83 ? 11.234 19.25 -13.555 1 97.69 83 ASN B N 1
ATOM 3924 C CA . ASN B 1 83 ? 11.133 17.812 -13.328 1 97.69 83 ASN B CA 1
ATOM 3925 C C . ASN B 1 83 ? 9.797 17.25 -13.812 1 97.69 83 ASN B C 1
ATOM 3927 O O . ASN B 1 83 ? 9.297 16.266 -13.266 1 97.69 83 ASN B O 1
ATOM 3931 N N . PHE B 1 84 ? 9.195 17.875 -14.82 1 97.12 84 PHE B N 1
ATOM 3932 C CA . PHE B 1 84 ? 7.988 17.344 -15.445 1 97.12 84 PHE B CA 1
ATOM 3933 C C . PHE B 1 84 ? 8.188 15.891 -15.859 1 97.12 84 PHE B C 1
ATOM 3935 O O . PHE B 1 84 ? 9.219 15.539 -16.422 1 97.12 84 PHE B O 1
ATOM 3942 N N . LEU B 1 85 ? 7.234 14.953 -15.477 1 96.69 85 LEU B N 1
ATOM 3943 C CA . LEU B 1 85 ? 7.297 13.523 -15.766 1 96.69 85 LEU B CA 1
ATOM 3944 C C . LEU B 1 85 ? 8.516 12.891 -15.109 1 96.69 85 LEU B C 1
ATOM 3946 O O . LEU B 1 85 ? 9.102 11.953 -15.656 1 96.69 85 LEU B O 1
ATOM 3950 N N . LEU B 1 86 ? 9.117 13.516 -14.047 1 96.81 86 LEU B N 1
ATOM 3951 C CA . LEU B 1 86 ? 10.234 13.055 -13.227 1 96.81 86 LEU B CA 1
ATOM 3952 C C . LEU B 1 86 ? 11.539 13.102 -14.008 1 96.81 86 LEU B C 1
ATOM 3954 O O . LEU B 1 86 ? 12.445 12.297 -13.758 1 96.81 86 LEU B O 1
ATOM 3958 N N . ARG B 1 87 ? 11.594 13.984 -14.938 1 95.75 87 ARG B N 1
ATOM 3959 C CA . ARG B 1 87 ? 12.852 14.195 -15.641 1 95.75 87 ARG B CA 1
ATOM 3960 C C . ARG B 1 87 ? 13.969 14.578 -14.68 1 95.75 87 ARG B C 1
ATOM 3962 O O . ARG B 1 87 ? 13.797 15.484 -13.852 1 95.75 87 ARG B O 1
ATOM 3969 N N . GLY B 1 88 ? 15.047 13.844 -14.773 1 94.56 88 GLY B N 1
ATOM 3970 C CA . GLY B 1 88 ? 16.219 14.164 -13.977 1 94.56 88 GLY B CA 1
ATOM 3971 C C . GLY B 1 88 ? 16.141 13.617 -12.562 1 94.56 88 GLY B C 1
ATOM 3972 O O . GLY B 1 88 ? 17.047 13.844 -11.758 1 94.56 88 GLY B O 1
ATOM 3973 N N . VAL B 1 89 ? 15.094 12.945 -12.195 1 95.88 89 VAL B N 1
ATOM 3974 C CA . VAL B 1 89 ? 14.922 12.383 -10.867 1 95.88 89 VAL B CA 1
ATOM 3975 C C . VAL B 1 89 ? 15.336 10.914 -10.867 1 95.88 89 VAL B C 1
ATOM 3977 O O . VAL B 1 89 ? 14.703 10.086 -11.539 1 95.88 89 VAL B O 1
ATOM 3980 N N . GLY B 1 90 ? 16.422 10.602 -10.227 1 93.38 90 GLY B N 1
ATOM 3981 C CA . GLY B 1 90 ? 16.922 9.234 -10.289 1 93.38 90 GLY B CA 1
ATOM 3982 C C . GLY B 1 9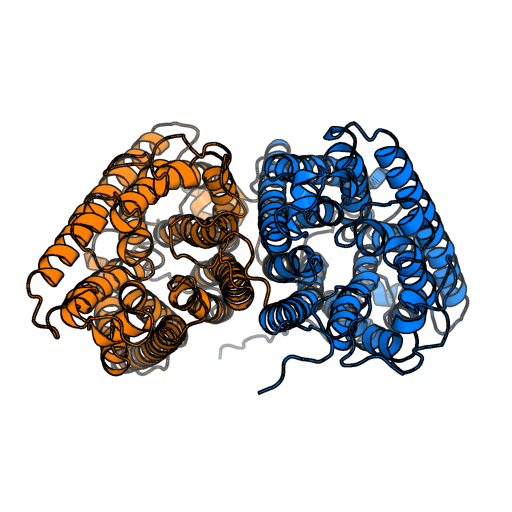0 ? 17.922 8.906 -9.195 1 93.38 90 GLY B C 1
ATOM 3983 O O . GLY B 1 90 ? 17.656 9.148 -8.016 1 93.38 90 GLY B O 1
ATOM 3984 N N . ARG B 1 91 ? 19.062 8.453 -9.578 1 91.69 91 ARG B N 1
ATOM 3985 C CA . ARG B 1 91 ? 20.047 7.895 -8.664 1 91.69 91 ARG B CA 1
ATOM 3986 C C . ARG B 1 91 ? 20.781 9 -7.914 1 91.69 91 ARG B C 1
ATOM 3988 O O . ARG B 1 91 ? 21.219 8.805 -6.777 1 91.69 91 ARG B O 1
ATOM 3995 N N . LYS B 1 92 ? 20.938 10.133 -8.523 1 92.94 92 LYS B N 1
ATOM 3996 C CA . LYS B 1 92 ? 21.625 11.25 -7.883 1 92.94 92 LYS B CA 1
ATOM 3997 C C . LYS B 1 92 ? 20.766 11.844 -6.766 1 92.94 92 LYS B C 1
ATOM 3999 O O . LYS B 1 92 ? 19.562 12.062 -6.945 1 92.94 92 LYS B O 1
ATOM 4004 N N . PRO B 1 93 ? 21.359 12.102 -5.605 1 95 93 PRO B N 1
ATOM 4005 C CA . PRO B 1 93 ? 20.594 12.711 -4.52 1 95 93 PRO B CA 1
ATOM 4006 C C . PRO B 1 93 ? 20.047 14.094 -4.891 1 95 93 PRO B C 1
ATOM 4008 O O . PRO B 1 93 ? 20.641 14.789 -5.719 1 95 93 PRO B O 1
ATOM 4011 N N . GLN B 1 94 ? 18.953 14.445 -4.266 1 92.75 94 GLN B N 1
ATOM 4012 C CA . GLN B 1 94 ? 18.297 15.719 -4.531 1 92.75 94 GLN B CA 1
ATOM 4013 C C . GLN B 1 94 ? 19.172 16.891 -4.109 1 92.75 94 GLN B C 1
ATOM 4015 O O . GLN B 1 94 ? 19.297 17.875 -4.844 1 92.75 94 GLN B O 1
ATOM 4020 N N . LEU B 1 95 ? 19.703 16.812 -2.887 1 91.25 95 LEU B N 1
ATOM 4021 C CA . LEU B 1 95 ? 20.562 17.844 -2.32 1 91.25 95 LEU B CA 1
ATOM 4022 C C . LEU B 1 95 ? 21.938 17.297 -2.008 1 91.25 95 LEU B C 1
ATOM 4024 O O . LEU B 1 95 ? 22.078 16.109 -1.704 1 91.25 95 LEU B O 1
ATOM 4028 N N . ALA B 1 96 ? 22.906 18.234 -2.043 1 86.62 96 ALA B N 1
ATOM 4029 C CA . ALA B 1 96 ? 24.266 17.844 -1.679 1 86.62 96 ALA B CA 1
ATOM 4030 C C . ALA B 1 96 ? 24.328 17.344 -0.235 1 86.62 96 ALA B C 1
ATOM 4032 O O . ALA B 1 96 ? 23.734 17.953 0.657 1 86.62 96 ALA B O 1
ATOM 4033 N N . GLY B 1 97 ? 24.906 16.234 -0.045 1 85.69 97 GLY B N 1
ATOM 4034 C CA . GLY B 1 97 ? 25.078 15.711 1.301 1 85.69 97 GLY B CA 1
ATOM 4035 C C . GLY B 1 97 ? 24.062 14.633 1.646 1 85.69 97 GLY B C 1
ATOM 4036 O O . GLY B 1 97 ? 24.281 13.859 2.582 1 85.69 97 GLY B O 1
ATOM 4037 N N . GLN B 1 98 ? 22.922 14.633 0.929 1 92 98 GLN B N 1
ATOM 4038 C CA . GLN B 1 98 ? 21.969 13.547 1.154 1 92 98 GLN B CA 1
ATOM 4039 C C . GLN B 1 98 ? 22.562 12.203 0.746 1 92 98 GLN B C 1
ATOM 4041 O O . GLN B 1 98 ? 23.375 12.125 -0.182 1 92 98 GLN B O 1
ATOM 4046 N N . THR B 1 99 ? 22.156 11.133 1.42 1 95.44 99 THR B N 1
ATOM 4047 C CA . THR B 1 99 ? 22.797 9.828 1.237 1 95.44 99 THR B CA 1
ATOM 4048 C C . THR B 1 99 ? 21.812 8.836 0.626 1 95.44 99 THR B C 1
ATOM 4050 O O . THR B 1 99 ? 21.984 7.621 0.766 1 95.44 99 THR B O 1
ATOM 4053 N N . ILE B 1 100 ? 20.703 9.312 0.039 1 96.69 100 ILE B N 1
ATOM 4054 C CA . ILE B 1 100 ? 19.75 8.445 -0.635 1 96.69 100 ILE B CA 1
ATOM 4055 C C . ILE B 1 100 ? 19.5 8.953 -2.055 1 96.69 100 ILE B C 1
ATOM 4057 O O . ILE B 1 100 ? 19.656 10.148 -2.328 1 96.69 100 ILE B O 1
ATOM 4061 N N . PRO B 1 101 ? 19.094 8.016 -2.998 1 96.5 101 PRO B N 1
ATOM 4062 C CA . PRO B 1 101 ? 18.688 8.477 -4.328 1 96.5 101 PRO B CA 1
ATOM 4063 C C . PRO B 1 101 ? 17.516 9.453 -4.285 1 96.5 101 PRO B C 1
ATOM 4065 O O . PRO B 1 101 ? 16.625 9.32 -3.447 1 96.5 101 PRO B O 1
ATOM 4068 N N . GLU B 1 102 ? 17.531 10.445 -5.211 1 97.44 102 GLU B N 1
ATOM 4069 C CA . GLU B 1 102 ? 16.422 11.398 -5.293 1 97.44 102 GLU B CA 1
ATOM 4070 C C . GLU B 1 102 ? 15.094 10.68 -5.527 1 97.44 102 GLU B C 1
ATOM 4072 O O . GLU B 1 102 ? 14.055 11.125 -5.039 1 97.44 102 GLU B O 1
ATOM 4077 N N . SER B 1 103 ? 15.125 9.57 -6.262 1 97.88 103 SER B N 1
ATOM 4078 C CA . SER B 1 103 ? 13.906 8.82 -6.531 1 97.88 103 SER B CA 1
ATOM 4079 C C . SER B 1 103 ? 13.305 8.266 -5.246 1 97.88 103 SER B C 1
ATOM 4081 O O . SER B 1 103 ? 12.086 8.156 -5.125 1 97.88 103 SER B O 1
ATOM 4083 N N . ALA B 1 104 ? 14.148 7.875 -4.309 1 98.31 104 ALA B N 1
ATOM 4084 C CA . ALA B 1 104 ? 13.641 7.422 -3.012 1 98.31 104 ALA B CA 1
ATOM 4085 C C . ALA B 1 104 ? 12.977 8.562 -2.254 1 98.31 104 ALA B C 1
ATOM 4087 O O . ALA B 1 104 ? 11.898 8.391 -1.683 1 98.31 104 ALA B O 1
ATOM 4088 N N . PHE B 1 105 ? 13.648 9.742 -2.256 1 98.38 105 PHE B N 1
ATOM 4089 C CA . PHE B 1 105 ? 13.07 10.938 -1.648 1 98.38 105 PHE B CA 1
ATOM 4090 C C . PHE B 1 105 ? 11.734 11.281 -2.293 1 98.38 105 PHE B C 1
ATOM 4092 O O . PHE B 1 105 ? 10.758 11.547 -1.595 1 98.38 105 PHE B O 1
ATOM 4099 N N . MET B 1 106 ? 11.711 11.203 -3.584 1 98.62 106 MET B N 1
ATOM 4100 C CA . MET B 1 106 ? 10.523 11.531 -4.371 1 98.62 106 MET B CA 1
ATOM 4101 C C . MET B 1 106 ? 9.352 10.641 -3.982 1 98.62 106 MET B C 1
ATOM 4103 O O . MET B 1 106 ? 8.25 11.125 -3.729 1 98.62 106 MET B O 1
ATOM 4107 N N . LEU B 1 107 ? 9.492 9.383 -3.875 1 98.75 107 LEU B N 1
ATOM 4108 C CA . LEU B 1 107 ? 8.398 8.461 -3.574 1 98.75 107 LEU B CA 1
ATOM 4109 C C . LEU B 1 107 ? 7.969 8.586 -2.117 1 98.75 107 LEU B C 1
ATOM 4111 O O . LEU B 1 107 ? 6.785 8.461 -1.802 1 98.75 107 LEU B O 1
ATOM 4115 N N . PHE B 1 108 ? 8.992 8.766 -1.222 1 98.62 108 PHE B N 1
ATOM 4116 C CA . PHE B 1 108 ? 8.672 8.992 0.183 1 98.62 108 PHE B CA 1
ATOM 4117 C C . PHE B 1 108 ? 7.762 10.203 0.341 1 98.62 108 PHE B C 1
ATOM 4119 O O . PHE B 1 108 ? 6.727 10.117 1.004 1 98.62 108 PHE B O 1
ATOM 4126 N N . GLN B 1 109 ? 8.07 11.273 -0.291 1 98.75 109 GLN B N 1
ATOM 4127 C CA . GLN B 1 109 ? 7.277 12.5 -0.238 1 98.75 109 GLN B CA 1
ATOM 4128 C C . GLN B 1 109 ? 5.934 12.32 -0.942 1 98.75 109 GLN B C 1
ATOM 4130 O O . GLN B 1 109 ? 4.934 12.914 -0.541 1 98.75 109 GLN B O 1
ATOM 4135 N N . CYS B 1 110 ? 5.895 11.492 -1.915 1 98.75 110 CYS B N 1
ATOM 4136 C CA . CYS B 1 110 ? 4.652 11.188 -2.609 1 98.75 110 CYS B CA 1
ATOM 4137 C C . CYS B 1 110 ? 3.613 10.625 -1.646 1 98.75 110 CYS B C 1
ATOM 4139 O O . CYS B 1 110 ? 2.428 10.945 -1.744 1 98.75 110 CYS B O 1
ATOM 4141 N N . MET B 1 111 ? 4.059 9.781 -0.754 1 98.75 111 MET B N 1
ATOM 4142 C CA . MET B 1 111 ? 3.129 9.164 0.188 1 98.75 111 MET B CA 1
ATOM 4143 C C . MET B 1 111 ? 2.516 10.211 1.109 1 98.75 111 MET B C 1
ATOM 4145 O O . MET B 1 111 ? 1.347 10.109 1.485 1 98.75 111 MET B O 1
ATOM 4149 N N . PHE B 1 112 ? 3.318 11.273 1.499 1 98.62 112 PHE B N 1
ATOM 4150 C CA . PHE B 1 112 ? 2.773 12.383 2.281 1 98.62 112 PHE B CA 1
ATOM 4151 C C . PHE B 1 112 ? 1.694 13.117 1.497 1 98.62 112 PHE B C 1
ATOM 4153 O O . PHE B 1 112 ? 0.608 13.375 2.02 1 98.62 112 PHE B O 1
ATOM 4160 N N . ALA B 1 113 ? 2.047 13.391 0.299 1 98.81 113 ALA B N 1
ATOM 4161 C CA . ALA B 1 113 ? 1.106 14.102 -0.562 1 98.81 113 ALA B CA 1
ATOM 4162 C C . ALA B 1 113 ? -0.172 13.289 -0.763 1 98.81 113 ALA B C 1
ATOM 4164 O O . ALA B 1 113 ? -1.27 13.852 -0.803 1 98.81 113 ALA B O 1
ATOM 4165 N N . ALA B 1 114 ? -0.062 12.008 -0.88 1 98.75 114 ALA B N 1
ATOM 4166 C CA . ALA B 1 114 ? -1.163 11.117 -1.239 1 98.75 114 ALA B CA 1
ATOM 4167 C C . ALA B 1 114 ? -2.189 11.039 -0.113 1 98.75 114 ALA B C 1
ATOM 4169 O O . ALA B 1 114 ? -3.395 10.953 -0.368 1 98.75 114 ALA B O 1
ATOM 4170 N N . ILE B 1 115 ? -1.773 11.047 1.094 1 98.44 115 ILE B N 1
ATOM 4171 C CA . ILE B 1 115 ? -2.699 10.82 2.197 1 98.44 115 ILE B CA 1
ATOM 4172 C C . ILE B 1 115 ? -3.365 12.141 2.59 1 98.44 115 ILE B C 1
ATOM 4174 O O . ILE B 1 115 ? -4.453 12.148 3.166 1 98.44 115 ILE B O 1
ATOM 4178 N N . THR B 1 116 ? -2.793 13.266 2.273 1 98.75 116 THR B N 1
ATOM 4179 C CA . THR B 1 116 ? -3.17 14.547 2.861 1 98.75 116 THR B CA 1
ATOM 4180 C C . THR B 1 116 ? -4.562 14.961 2.398 1 98.75 116 THR B C 1
ATOM 4182 O O . THR B 1 116 ? -5.418 15.305 3.217 1 98.75 116 THR B O 1
ATOM 4185 N N . PRO B 1 117 ? -4.855 14.945 1.113 1 98.5 117 PRO B N 1
ATOM 4186 C CA . PRO B 1 117 ? -6.215 15.344 0.732 1 98.5 117 PRO B CA 1
ATOM 4187 C C . PRO B 1 117 ? -7.281 14.406 1.294 1 98.5 117 PRO B C 1
ATOM 4189 O O . PRO B 1 117 ? -8.414 14.836 1.551 1 98.5 117 PRO B O 1
ATOM 4192 N N . ALA B 1 118 ? -6.938 13.148 1.456 1 98.31 118 ALA B N 1
ATOM 4193 C CA . ALA B 1 118 ? -7.891 12.172 1.975 1 98.31 118 ALA B CA 1
ATOM 4194 C C . ALA B 1 118 ? -8.312 12.516 3.398 1 98.31 118 ALA B C 1
ATOM 4196 O O . ALA B 1 118 ? -9.438 12.211 3.811 1 98.31 118 ALA B O 1
ATOM 4197 N N . LEU B 1 119 ? -7.441 13.18 4.16 1 98.25 119 LEU B N 1
ATOM 4198 C CA . LEU B 1 119 ? -7.766 13.594 5.52 1 98.25 119 LEU B CA 1
ATOM 4199 C C . LEU B 1 119 ? -8.969 14.523 5.535 1 98.25 119 LEU B C 1
ATOM 4201 O O . LEU B 1 119 ? -9.836 14.414 6.41 1 98.25 119 LEU B O 1
ATOM 4205 N N . ALA B 1 120 ? -9.102 15.305 4.578 1 97.44 120 ALA B N 1
ATOM 4206 C CA . ALA B 1 120 ? -10.141 16.328 4.551 1 97.44 120 ALA B CA 1
ATOM 4207 C C . ALA B 1 120 ? -11.523 15.711 4.391 1 97.44 120 ALA B C 1
ATOM 4209 O O . ALA B 1 120 ? -12.531 16.281 4.816 1 97.44 120 ALA B O 1
ATOM 4210 N N . PHE B 1 121 ? -11.633 14.508 3.828 1 97.38 121 PHE B N 1
ATOM 4211 C CA . PHE B 1 121 ? -12.914 13.891 3.504 1 97.38 121 PHE B CA 1
ATOM 4212 C C . PHE B 1 121 ? -13.656 13.477 4.773 1 97.38 121 PHE B C 1
ATOM 4214 O O . PHE B 1 121 ? -14.867 13.266 4.75 1 97.38 121 PHE B O 1
ATOM 4221 N N . GLY B 1 122 ? -12.938 13.414 5.895 1 96.38 122 GLY B N 1
ATOM 4222 C CA . GLY B 1 122 ? -13.594 13.086 7.148 1 96.38 122 GLY B CA 1
ATOM 4223 C C . GLY B 1 122 ? -14.68 14.07 7.527 1 96.38 122 GLY B C 1
ATOM 4224 O O . GLY B 1 122 ? -15.68 13.703 8.156 1 96.38 122 GLY B O 1
ATOM 4225 N N . SER B 1 123 ? -14.516 15.289 7.156 1 96.25 123 SER B N 1
ATOM 4226 C CA . SER B 1 123 ? -15.477 16.328 7.527 1 96.25 123 SER B CA 1
ATOM 4227 C C . SER B 1 123 ? -16.734 16.266 6.668 1 96.25 123 SER B C 1
ATOM 4229 O O . SER B 1 123 ? -17.828 16.578 7.133 1 96.25 123 SER B O 1
ATOM 4231 N N . ALA B 1 124 ? -16.609 15.836 5.441 1 95.62 124 ALA B N 1
ATOM 4232 C CA . ALA B 1 124 ? -17.719 15.828 4.484 1 95.62 124 ALA B CA 1
ATOM 4233 C C . ALA B 1 124 ? -18.328 14.43 4.371 1 95.62 124 ALA B C 1
ATOM 4235 O O . ALA B 1 124 ? -19.203 14.203 3.531 1 95.62 124 ALA B O 1
ATOM 4236 N N . ALA B 1 125 ? -17.969 13.586 5.219 1 94.88 125 ALA B N 1
ATOM 4237 C CA . ALA B 1 125 ? -18.438 12.211 5.176 1 94.88 125 ALA B CA 1
ATOM 4238 C C . ALA B 1 125 ? -19.969 12.156 5.23 1 94.88 125 ALA B C 1
ATOM 4240 O O . ALA B 1 125 ? -20.609 12.992 5.879 1 94.88 125 ALA B O 1
ATOM 4241 N N . GLU B 1 126 ? -20.578 11.195 4.562 1 93.94 126 GLU B N 1
ATOM 4242 C CA . GLU B 1 126 ? -21.984 10.781 4.613 1 93.94 126 GLU B CA 1
ATOM 4243 C C . GLU B 1 126 ? -22.859 11.703 3.777 1 93.94 126 GLU B C 1
ATOM 4245 O O . GLU B 1 126 ? -24.078 11.531 3.736 1 93.94 126 GLU B O 1
ATOM 4250 N N . ARG B 1 127 ? -22.25 12.711 3.082 1 94.75 127 ARG B N 1
ATOM 4251 C CA . ARG B 1 127 ? -23.094 13.516 2.213 1 94.75 127 ARG B CA 1
ATOM 4252 C C . ARG B 1 127 ? -22.328 14.008 0.996 1 94.75 127 ARG B C 1
ATOM 4254 O O . ARG B 1 127 ? -22.844 14.773 0.184 1 94.75 127 ARG B O 1
ATOM 4261 N N . MET B 1 128 ? -21.125 13.609 0.872 1 95.56 128 MET B N 1
ATOM 4262 C CA . MET B 1 128 ? -20.297 14.055 -0.251 1 95.56 128 MET B CA 1
ATOM 4263 C C . MET B 1 128 ? -20.438 13.109 -1.439 1 95.56 128 MET B C 1
ATOM 4265 O O . MET B 1 128 ? -20.547 11.891 -1.263 1 95.56 128 MET B O 1
ATOM 4269 N N . SER B 1 129 ? -20.422 13.703 -2.65 1 96.88 129 SER B N 1
ATOM 4270 C CA . SER B 1 129 ? -20.438 12.922 -3.883 1 96.88 129 SER B CA 1
ATOM 4271 C C . SER B 1 129 ? -19.031 12.453 -4.258 1 96.88 129 SER B C 1
ATOM 4273 O O . SER B 1 129 ? -18.062 13.18 -4.066 1 96.88 129 SER B O 1
ATOM 4275 N N . LEU B 1 130 ? -18.969 11.289 -4.84 1 96.69 130 LEU B N 1
ATOM 4276 C CA . LEU B 1 130 ? -17.672 10.664 -5.07 1 96.69 130 LEU B CA 1
ATOM 4277 C C . LEU B 1 130 ? -17 11.242 -6.316 1 96.69 130 LEU B C 1
ATOM 4279 O O . LEU B 1 130 ? -15.797 11.516 -6.312 1 96.69 130 LEU B O 1
ATOM 4283 N N . GLY B 1 131 ? -17.656 11.422 -7.406 1 95.19 131 GLY B N 1
ATOM 4284 C CA . GLY B 1 131 ? -17.094 11.961 -8.633 1 95.19 131 GLY B CA 1
ATOM 4285 C C . GLY B 1 131 ? -16.344 13.266 -8.43 1 95.19 131 GLY B C 1
ATOM 4286 O O . GLY B 1 131 ? -15.141 13.336 -8.664 1 95.19 131 GLY B O 1
ATOM 4287 N N . PRO B 1 132 ? -17.062 14.258 -7.957 1 96.75 132 PRO B N 1
ATOM 4288 C CA . PRO B 1 132 ? -16.406 15.539 -7.684 1 96.75 132 PRO B CA 1
ATOM 4289 C C . PRO B 1 132 ? -15.273 15.422 -6.664 1 96.75 132 PRO B C 1
ATOM 4291 O O . PRO B 1 132 ? -14.281 16.156 -6.746 1 96.75 132 PRO B O 1
ATOM 4294 N N . ALA B 1 133 ? -15.43 14.57 -5.699 1 97.44 133 ALA B N 1
ATOM 4295 C CA . ALA B 1 133 ? -14.391 14.391 -4.688 1 97.44 133 ALA B CA 1
ATOM 4296 C C . ALA B 1 133 ? -13.078 13.93 -5.324 1 97.44 133 ALA B C 1
ATOM 4298 O O . ALA B 1 133 ? -12 14.367 -4.918 1 97.44 133 ALA B O 1
ATOM 4299 N N . ILE B 1 134 ? -13.148 13.016 -6.258 1 97.31 134 ILE B N 1
ATOM 4300 C CA . ILE B 1 134 ? -11.961 12.5 -6.934 1 97.31 134 ILE B CA 1
ATOM 4301 C C . ILE B 1 134 ? -11.266 13.633 -7.688 1 97.31 134 ILE B C 1
ATOM 4303 O O . ILE B 1 134 ? -10.047 13.773 -7.621 1 97.31 134 ILE B O 1
ATOM 4307 N N . LEU B 1 135 ? -11.984 14.383 -8.375 1 97.25 135 LEU B N 1
ATOM 4308 C CA . LEU B 1 135 ? -11.43 15.531 -9.078 1 97.25 135 LEU B CA 1
ATOM 4309 C C . LEU B 1 135 ? -10.805 16.531 -8.102 1 97.25 135 LEU B C 1
ATOM 4311 O O . LEU B 1 135 ? -9.766 17.125 -8.391 1 97.25 135 LEU B O 1
ATOM 4315 N N . PHE B 1 136 ? -11.484 16.734 -6.996 1 98.25 136 PHE B N 1
ATOM 4316 C CA . PHE B 1 136 ? -10.984 17.594 -5.93 1 98.25 136 PHE B CA 1
ATOM 4317 C C . PHE B 1 136 ? -9.586 17.172 -5.504 1 98.25 136 PHE B C 1
ATOM 4319 O O . PHE B 1 136 ? -8.711 18 -5.281 1 98.25 136 PHE B O 1
ATOM 4326 N N . ILE B 1 137 ? -9.328 15.875 -5.387 1 98.62 137 ILE B N 1
ATOM 4327 C CA . ILE B 1 137 ? -8.039 15.352 -4.949 1 98.62 137 ILE B CA 1
ATOM 4328 C C . ILE B 1 137 ? -6.93 15.875 -5.863 1 98.62 137 ILE B C 1
ATOM 4330 O O . ILE B 1 137 ? -5.922 16.406 -5.387 1 98.62 137 ILE B O 1
ATOM 4334 N N . PHE B 1 138 ? -7.125 15.766 -7.125 1 98.5 138 PHE B N 1
ATOM 4335 C CA . PHE B 1 138 ? -6.129 16.172 -8.109 1 98.5 138 PHE B CA 1
ATOM 4336 C C . PHE B 1 138 ? -5.898 17.672 -8.055 1 98.5 138 PHE B C 1
ATOM 4338 O O . PHE B 1 138 ? -4.754 18.125 -7.988 1 98.5 138 PHE B O 1
ATOM 4345 N N . ILE B 1 139 ? -6.934 18.438 -8.055 1 98.69 139 ILE B N 1
ATOM 4346 C CA . ILE B 1 139 ? -6.859 19.891 -8.125 1 98.69 139 ILE B CA 1
ATOM 4347 C C . ILE B 1 139 ? -6.27 20.453 -6.828 1 98.69 139 ILE B C 1
ATOM 4349 O O . ILE B 1 139 ? -5.375 21.297 -6.855 1 98.69 139 ILE B O 1
ATOM 4353 N N . TRP B 1 140 ? -6.773 19.953 -5.75 1 98.88 140 TRP B N 1
ATOM 4354 C CA . TRP B 1 140 ? -6.34 20.438 -4.449 1 98.88 140 TRP B CA 1
ATOM 4355 C C . TRP B 1 140 ? -4.859 20.156 -4.2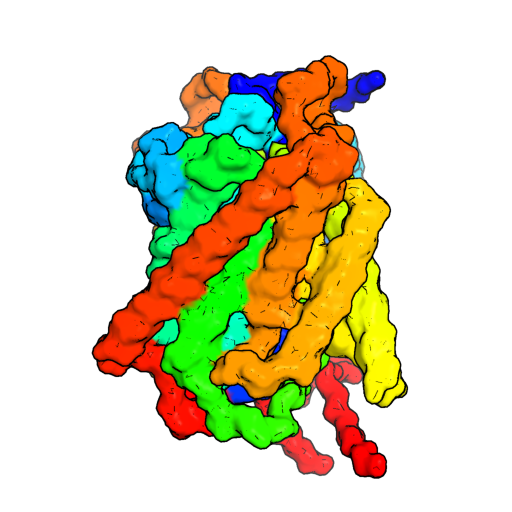19 1 98.88 140 TRP B C 1
ATOM 4357 O O . TRP B 1 140 ? -4.121 21 -3.717 1 98.88 140 TRP B O 1
ATOM 4367 N N . THR B 1 141 ? -4.422 18.938 -4.559 1 98.88 141 THR B N 1
ATOM 4368 C CA . THR B 1 141 ? -3.012 18.594 -4.406 1 98.88 141 THR B CA 1
ATOM 4369 C C . THR B 1 141 ? -2.139 19.562 -5.215 1 98.88 141 THR B C 1
ATOM 4371 O O . THR B 1 141 ? -1.086 19.984 -4.746 1 98.88 141 THR B O 1
ATOM 4374 N N . THR B 1 142 ? -2.576 19.953 -6.336 1 98.81 142 THR B N 1
ATOM 4375 C CA . THR B 1 142 ? -1.805 20.797 -7.246 1 98.81 142 THR B CA 1
ATOM 4376 C C . THR B 1 142 ? -1.788 22.25 -6.766 1 98.81 142 THR B C 1
ATOM 4378 O O . THR B 1 142 ? -0.731 22.875 -6.723 1 98.81 142 THR B O 1
ATOM 4381 N N . LEU B 1 143 ? -2.902 22.688 -6.305 1 98.81 143 LEU B N 1
ATOM 4382 C CA . LEU B 1 143 ? -3.029 24.125 -6.07 1 98.81 143 LEU B CA 1
ATOM 4383 C C . LEU B 1 143 ? -2.789 24.453 -4.602 1 98.81 143 LEU B C 1
ATOM 4385 O O . LEU B 1 143 ? -2.578 25.625 -4.254 1 98.81 143 LEU B O 1
ATOM 4389 N N . VAL B 1 144 ? -2.844 23.469 -3.775 1 98.88 144 VAL B N 1
ATOM 4390 C CA . VAL B 1 144 ? -2.703 23.766 -2.354 1 98.88 144 VAL B CA 1
ATOM 4391 C C . VAL B 1 144 ? -1.491 23.031 -1.79 1 98.88 144 VAL B C 1
ATOM 4393 O O . VAL B 1 144 ? -0.5 23.656 -1.407 1 98.88 144 VAL B O 1
ATOM 4396 N N . TYR B 1 145 ? -1.494 21.75 -1.832 1 98.88 145 TYR B N 1
ATOM 4397 C CA . TYR B 1 145 ? -0.451 20.953 -1.178 1 98.88 145 TYR B CA 1
ATOM 4398 C C . TYR B 1 145 ? 0.917 21.266 -1.771 1 98.88 145 TYR B C 1
ATOM 4400 O O . TYR B 1 145 ? 1.876 21.531 -1.037 1 98.88 145 TYR B O 1
ATOM 4408 N N . ASP B 1 146 ? 1.035 21.219 -3.139 1 98.88 146 ASP B N 1
ATOM 4409 C CA . ASP B 1 146 ? 2.326 21.422 -3.791 1 98.88 146 ASP B CA 1
ATOM 4410 C C . ASP B 1 146 ? 2.922 22.781 -3.42 1 98.88 146 ASP B C 1
ATOM 4412 O O . ASP B 1 146 ? 4.113 22.875 -3.111 1 98.88 146 ASP B O 1
ATOM 4416 N N . ILE B 1 147 ? 2.059 23.734 -3.369 1 98.81 147 ILE B N 1
ATOM 4417 C CA . ILE B 1 147 ? 2.5 25.094 -3.145 1 98.81 147 ILE B CA 1
ATOM 4418 C C . ILE B 1 147 ? 2.934 25.266 -1.691 1 98.81 147 ILE B C 1
ATOM 4420 O O . ILE B 1 147 ? 4.035 25.75 -1.418 1 98.81 147 ILE B O 1
ATOM 4424 N N . ILE B 1 148 ? 2.133 24.812 -0.771 1 98.75 148 ILE B N 1
ATOM 4425 C CA . ILE B 1 148 ? 2.416 24.953 0.654 1 98.75 148 ILE B CA 1
ATOM 4426 C C . ILE B 1 148 ? 3.678 24.156 1.003 1 98.75 148 ILE B C 1
ATOM 4428 O O . ILE B 1 148 ? 4.5 24.609 1.8 1 98.75 148 ILE B O 1
ATOM 4432 N N . THR B 1 149 ? 3.791 23 0.443 1 98.81 149 THR B N 1
ATOM 4433 C CA . THR B 1 149 ? 4.945 22.156 0.739 1 98.81 149 THR B CA 1
ATOM 4434 C C . THR B 1 149 ? 6.227 22.781 0.197 1 98.81 149 THR B C 1
ATOM 4436 O O . THR B 1 149 ? 7.289 22.656 0.805 1 98.81 149 THR B O 1
ATOM 4439 N N . ASN B 1 150 ? 6.164 23.453 -0.975 1 98.75 150 ASN B N 1
ATOM 4440 C CA . ASN B 1 150 ? 7.293 24.234 -1.473 1 98.75 150 ASN B CA 1
ATOM 4441 C C . ASN B 1 150 ? 7.723 25.297 -0.473 1 98.75 150 ASN B C 1
ATOM 4443 O O . ASN B 1 150 ? 8.914 25.453 -0.191 1 98.75 150 ASN B O 1
ATOM 4447 N N . TRP B 1 151 ? 6.754 26 0.152 1 98.88 151 TRP B N 1
ATOM 4448 C CA . TRP B 1 151 ? 7.047 27.062 1.114 1 98.88 151 TRP B CA 1
ATOM 4449 C C . TRP B 1 151 ? 7.875 26.516 2.275 1 98.88 151 TRP B C 1
ATOM 4451 O O . TRP B 1 151 ? 8.789 27.188 2.756 1 98.88 151 TRP B O 1
ATOM 4461 N N . VAL B 1 152 ? 7.555 25.297 2.645 1 98.69 152 VAL B N 1
ATOM 4462 C CA . VAL B 1 152 ? 7.988 24.828 3.951 1 98.69 152 VAL B CA 1
ATOM 4463 C C . VAL B 1 152 ? 9.234 23.953 3.795 1 98.69 152 VAL B C 1
ATOM 4465 O O . VAL B 1 152 ? 10.156 24.016 4.609 1 98.69 152 VAL B O 1
ATOM 4468 N N . TRP B 1 153 ? 9.297 23.125 2.705 1 98 153 TRP B N 1
ATOM 4469 C CA . TRP B 1 153 ? 10.305 22.078 2.707 1 98 153 TRP B CA 1
ATOM 4470 C C . TRP B 1 153 ? 11.266 22.234 1.534 1 98 153 TRP B C 1
ATOM 4472 O O . TRP B 1 153 ? 12.289 21.547 1.457 1 98 153 TRP B O 1
ATOM 4482 N N . ASN B 1 154 ? 10.953 23.062 0.561 1 98.19 154 ASN B N 1
ATOM 4483 C CA . ASN B 1 154 ? 11.953 23.438 -0.438 1 98.19 154 ASN B CA 1
ATOM 4484 C C . ASN B 1 154 ? 12.945 24.453 0.112 1 98.19 154 ASN B C 1
ATOM 4486 O O . ASN B 1 154 ? 12.547 25.469 0.695 1 98.19 154 ASN B O 1
ATOM 4490 N N . PRO B 1 155 ? 14.25 24.219 -0.046 1 96.94 155 PRO B N 1
ATOM 4491 C CA . PRO B 1 155 ? 15.242 25.141 0.49 1 96.94 155 PRO B CA 1
ATOM 4492 C C . PRO B 1 155 ? 15.031 26.578 -0.007 1 96.94 155 PRO B C 1
ATOM 4494 O O . PRO B 1 155 ? 15.406 27.531 0.677 1 96.94 155 PRO B O 1
ATOM 4497 N N . LYS B 1 156 ? 14.367 26.703 -1.117 1 97.06 156 LYS B N 1
ATOM 4498 C CA . LYS B 1 156 ? 14.117 28.031 -1.682 1 97.06 156 LYS B CA 1
ATOM 4499 C C . LYS B 1 156 ? 12.781 28.594 -1.195 1 97.06 156 LYS B C 1
ATOM 4501 O O . LYS B 1 156 ? 12.492 29.781 -1.398 1 97.06 156 LYS B O 1
ATOM 4506 N N . GLY B 1 157 ? 11.938 27.797 -0.556 1 98.56 157 GLY B N 1
ATOM 4507 C CA . GLY B 1 157 ? 10.648 28.25 -0.068 1 98.56 157 GLY B CA 1
ATOM 4508 C C . GLY B 1 157 ? 10.758 29.375 0.949 1 98.56 157 GLY B C 1
ATOM 4509 O O . GLY B 1 157 ? 11.656 29.359 1.794 1 98.56 157 GLY B O 1
ATOM 4510 N N . TRP B 1 158 ? 9.906 30.25 0.902 1 98.56 158 TRP B N 1
ATOM 4511 C CA . TRP B 1 158 ? 10.062 31.453 1.704 1 98.56 158 TRP B CA 1
ATOM 4512 C C . TRP B 1 158 ? 9.945 31.141 3.191 1 98.56 158 TRP B C 1
ATOM 4514 O O . TRP B 1 158 ? 10.625 31.75 4.02 1 98.56 158 TRP B O 1
ATOM 4524 N N . LEU B 1 159 ? 9.094 30.203 3.57 1 98.75 159 LEU B N 1
ATOM 4525 C CA . LEU B 1 159 ? 9.016 29.828 4.977 1 98.75 159 LEU B CA 1
ATOM 4526 C C . LEU B 1 159 ? 10.258 29.047 5.398 1 98.75 159 LEU B C 1
ATOM 4528 O O . LEU B 1 159 ? 10.727 29.188 6.531 1 98.75 159 LEU B O 1
ATOM 4532 N N . ALA B 1 160 ? 10.734 28.219 4.523 1 98.06 160 ALA B N 1
ATOM 4533 C CA . ALA B 1 160 ? 11.984 27.5 4.797 1 98.06 160 ALA B CA 1
ATOM 4534 C C . ALA B 1 160 ? 13.133 28.484 5.031 1 98.06 160 ALA B C 1
ATOM 4536 O O . ALA B 1 160 ? 13.906 28.328 5.977 1 98.06 160 ALA B O 1
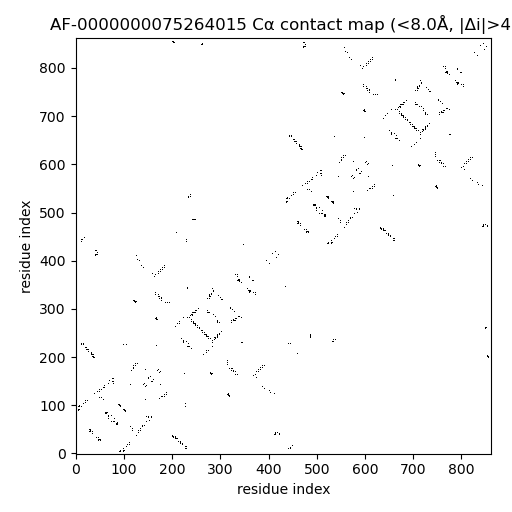ATOM 4537 N N . VAL B 1 161 ? 13.25 29.484 4.18 1 97.75 161 VAL B N 1
ATOM 4538 C CA . VAL B 1 161 ? 14.289 30.5 4.285 1 97.75 161 VAL B CA 1
ATOM 4539 C C . VAL B 1 161 ? 14.117 31.281 5.59 1 97.75 161 VAL B C 1
ATOM 4541 O O . VAL B 1 161 ? 15.102 31.656 6.223 1 97.75 161 VAL B O 1
ATOM 4544 N N . MET B 1 162 ? 12.867 31.438 5.961 1 98 162 MET B N 1
ATOM 4545 C CA . MET B 1 162 ? 12.57 32.156 7.199 1 98 162 MET B CA 1
ATOM 4546 C C . MET B 1 162 ? 12.961 31.312 8.414 1 98 162 MET B C 1
ATOM 4548 O O . MET B 1 162 ? 13.055 31.844 9.523 1 98 162 MET B O 1
ATOM 4552 N N . GLY B 1 163 ? 13.141 30 8.219 1 97.94 163 GLY B N 1
ATOM 4553 C CA . GLY B 1 163 ? 13.617 29.141 9.289 1 97.94 163 GLY B CA 1
ATOM 4554 C C . GLY B 1 163 ? 12.508 28.391 10 1 97.94 163 GLY B C 1
ATOM 4555 O O . GLY B 1 163 ? 12.625 28.062 11.18 1 97.94 163 GLY B O 1
ATOM 4556 N N . VAL B 1 164 ? 11.406 28.156 9.312 1 98.69 164 VAL B N 1
ATOM 4557 C CA . VAL B 1 164 ? 10.312 27.406 9.922 1 98.69 164 VAL B CA 1
ATOM 4558 C C . VAL B 1 164 ? 10.789 26 10.273 1 98.69 164 VAL B C 1
ATOM 4560 O O . VAL B 1 164 ? 11.562 25.391 9.531 1 98.69 164 VAL B O 1
ATOM 4563 N N . MET B 1 165 ? 10.352 25.547 11.477 1 98.69 165 MET B N 1
ATOM 4564 C CA . MET B 1 165 ? 10.656 24.188 11.906 1 98.69 165 MET B CA 1
ATOM 4565 C C . MET B 1 165 ? 9.414 23.297 11.82 1 98.69 165 MET B C 1
ATOM 4567 O O . MET B 1 165 ? 8.508 23.406 12.648 1 98.69 165 MET B O 1
ATOM 4571 N N . ASP B 1 166 ? 9.398 22.484 10.852 1 98.75 166 ASP B N 1
ATOM 4572 C CA . ASP B 1 166 ? 8.367 21.484 10.625 1 98.75 166 ASP B CA 1
ATOM 4573 C C . ASP B 1 166 ? 8.977 20.172 10.141 1 98.75 166 ASP B C 1
ATOM 4575 O O . ASP B 1 166 ? 9.203 19.984 8.938 1 98.75 166 ASP B O 1
ATOM 4579 N N . TYR B 1 167 ? 9.156 19.266 11.031 1 98.56 167 TYR B N 1
ATOM 4580 C CA . TYR B 1 167 ? 9.977 18.078 10.805 1 98.56 167 TYR B CA 1
ATOM 4581 C C . TYR B 1 167 ? 9.297 17.125 9.828 1 98.56 167 TYR B C 1
ATOM 4583 O O . TYR B 1 167 ? 9.953 16.516 8.984 1 98.56 167 TYR B O 1
ATOM 4591 N N . ALA B 1 168 ? 7.965 16.938 10 1 98.31 168 ALA B N 1
ATOM 4592 C CA . ALA B 1 168 ? 7.352 15.852 9.234 1 98.31 168 ALA B CA 1
ATOM 4593 C C . ALA B 1 168 ? 5.965 16.25 8.734 1 98.31 168 ALA B C 1
ATOM 4595 O O . ALA B 1 168 ? 5.215 15.414 8.234 1 98.31 168 ALA B O 1
ATOM 4596 N N . GLY B 1 169 ? 5.512 17.469 8.922 1 98.44 169 GLY B N 1
ATOM 4597 C CA . GLY B 1 169 ? 4.312 17.828 8.188 1 98.44 169 GLY B CA 1
ATOM 4598 C C . GLY B 1 169 ? 3.211 18.375 9.078 1 98.44 169 GLY B C 1
ATOM 4599 O O . GLY B 1 169 ? 2.037 18.047 8.898 1 98.44 169 GLY B O 1
ATOM 4600 N N . GLY B 1 170 ? 3.566 19.203 10.062 1 98.44 170 GLY B N 1
ATOM 4601 C CA . GLY B 1 170 ? 2.543 19.938 10.781 1 98.44 170 GLY B CA 1
ATOM 4602 C C . GLY B 1 170 ? 1.755 20.875 9.891 1 98.44 170 GLY B C 1
ATOM 4603 O O . GLY B 1 170 ? 0.524 20.922 9.953 1 98.44 170 GLY B O 1
ATOM 4604 N N . THR B 1 171 ? 2.461 21.578 9.055 1 98.56 171 THR B N 1
ATOM 4605 C CA . THR B 1 171 ? 1.82 22.562 8.18 1 98.56 171 THR B CA 1
ATOM 4606 C C . THR B 1 171 ? 1.342 21.906 6.891 1 98.56 171 THR B C 1
ATOM 4608 O O . THR B 1 171 ? 0.15 21.922 6.578 1 98.56 171 THR B O 1
ATOM 4611 N N . PRO B 1 172 ? 2.213 21.203 6.129 1 98.69 172 PRO B N 1
ATOM 4612 C CA . PRO B 1 172 ? 1.771 20.688 4.836 1 98.69 172 PRO B CA 1
ATOM 4613 C C . PRO B 1 172 ? 0.676 19.625 4.969 1 98.69 172 PRO B C 1
ATOM 4615 O O . PRO B 1 172 ? -0.175 19.5 4.086 1 98.69 172 PRO B O 1
ATOM 4618 N N . VAL B 1 173 ? 0.672 18.859 6.051 1 98.69 173 VAL B N 1
ATOM 4619 C CA . VAL B 1 173 ? -0.255 17.734 6.152 1 98.69 173 VAL B CA 1
ATOM 4620 C C . VAL B 1 173 ? -1.416 18.109 7.07 1 98.69 173 VAL B C 1
ATOM 4622 O O . VAL B 1 173 ? -2.564 18.188 6.629 1 98.69 173 VAL B O 1
ATOM 4625 N N . HIS B 1 174 ? -1.144 18.484 8.336 1 98.75 174 HIS B N 1
ATOM 4626 C CA . HIS B 1 174 ? -2.197 18.578 9.344 1 98.75 174 HIS B CA 1
ATOM 4627 C C . HIS B 1 174 ? -2.916 19.922 9.25 1 98.75 174 HIS B C 1
ATOM 4629 O O . HIS B 1 174 ? -4.145 19.969 9.141 1 98.75 174 HIS B O 1
ATOM 4635 N N . ILE B 1 175 ? -2.205 21.016 9.211 1 98.81 175 ILE B N 1
ATOM 4636 C CA . ILE B 1 175 ? -2.826 22.328 9.125 1 98.81 175 ILE B CA 1
ATOM 4637 C C . ILE B 1 175 ? -3.562 22.469 7.797 1 98.81 175 ILE B C 1
ATOM 4639 O O . ILE B 1 175 ? -4.715 22.906 7.762 1 98.81 175 ILE B O 1
ATOM 4643 N N . SER B 1 176 ? -2.924 22.109 6.742 1 98.75 176 SER B N 1
ATOM 4644 C CA . SER B 1 176 ? -3.5 22.266 5.41 1 98.75 176 SER B CA 1
ATOM 4645 C C . SER B 1 176 ? -4.762 21.422 5.25 1 98.75 176 SER B C 1
ATOM 4647 O O . SER B 1 176 ? -5.801 21.938 4.824 1 98.75 176 SER B O 1
ATOM 4649 N N . SER B 1 177 ? -4.723 20.156 5.582 1 98.62 177 SER B N 1
ATOM 4650 C CA . SER B 1 177 ? -5.891 19.297 5.434 1 98.62 177 SER B CA 1
ATOM 4651 C C . SER B 1 177 ? -6.992 19.688 6.418 1 98.62 177 SER B C 1
ATOM 4653 O O . SER B 1 177 ? -8.18 19.562 6.105 1 98.62 177 SER B O 1
ATOM 4655 N N . GLY B 1 178 ? -6.602 20.125 7.637 1 98.5 178 GLY B N 1
ATOM 4656 C CA . GLY B 1 178 ? -7.578 20.547 8.625 1 98.5 178 GLY B CA 1
ATOM 4657 C C . GLY B 1 178 ? -8.453 21.688 8.148 1 98.5 178 GLY B C 1
ATOM 4658 O O . GLY B 1 178 ? -9.672 21.672 8.32 1 98.5 178 GLY B O 1
ATOM 4659 N N . LEU B 1 179 ? -7.824 22.641 7.551 1 98.44 179 LEU B N 1
ATOM 4660 C CA . LEU B 1 179 ? -8.602 23.781 7.094 1 98.44 179 LEU B CA 1
ATOM 4661 C C . LEU B 1 179 ? -9.305 23.469 5.777 1 98.44 179 LEU B C 1
ATOM 4663 O O . LEU B 1 179 ? -10.359 24.031 5.484 1 98.44 179 LEU B O 1
ATOM 4667 N N . ALA B 1 180 ? -8.727 22.625 4.988 1 98.69 180 ALA B N 1
ATOM 4668 C CA . ALA B 1 180 ? -9.461 22.125 3.832 1 98.69 180 ALA B CA 1
ATOM 4669 C C . ALA B 1 180 ? -10.75 21.422 4.262 1 98.69 180 ALA B C 1
ATOM 4671 O O . ALA B 1 180 ? -11.789 21.562 3.611 1 98.69 180 ALA B O 1
ATOM 4672 N N . ALA B 1 181 ? -10.656 20.703 5.34 1 98.38 181 ALA B N 1
ATOM 4673 C CA . ALA B 1 181 ? -11.82 20.016 5.891 1 98.38 181 ALA B CA 1
ATOM 4674 C C . ALA B 1 181 ? -12.906 21 6.301 1 98.38 181 ALA B C 1
ATOM 4676 O O . ALA B 1 181 ? -14.094 20.766 6.066 1 98.38 181 ALA B O 1
ATOM 4677 N N . VAL B 1 182 ? -12.516 22.078 6.922 1 97.88 182 VAL B N 1
ATOM 4678 C CA . VAL B 1 182 ? -13.461 23.094 7.34 1 97.88 182 VAL B CA 1
ATOM 4679 C C . VAL B 1 182 ? -14.141 23.703 6.113 1 97.88 182 VAL B C 1
ATOM 4681 O O . VAL B 1 182 ? -15.367 23.844 6.078 1 97.88 182 VAL B O 1
ATOM 4684 N N . ALA B 1 183 ? -13.359 24.047 5.117 1 98.44 183 ALA B N 1
ATOM 4685 C CA . ALA B 1 183 ? -13.914 24.609 3.887 1 98.44 183 ALA B CA 1
ATOM 4686 C C . ALA B 1 183 ? -14.883 23.641 3.227 1 98.44 183 ALA B C 1
ATOM 4688 O O . ALA B 1 183 ? -15.953 24.031 2.77 1 98.44 183 ALA B O 1
ATOM 4689 N N . TYR B 1 184 ? -14.516 22.375 3.17 1 98.12 184 TYR B N 1
ATOM 4690 C CA . TYR B 1 184 ? -15.352 21.359 2.561 1 98.12 184 TYR B CA 1
ATOM 4691 C C . TYR B 1 184 ? -16.688 21.234 3.291 1 98.12 184 TYR B C 1
ATOM 4693 O O . TYR B 1 184 ? -17.75 21.203 2.66 1 98.12 184 TYR B O 1
ATOM 4701 N N . ALA B 1 185 ? -16.641 21.188 4.609 1 96.88 185 ALA B N 1
ATOM 4702 C CA . ALA B 1 185 ? -17.844 21.094 5.438 1 96.88 185 ALA B CA 1
ATOM 4703 C C . ALA B 1 185 ? -18.75 22.297 5.238 1 96.88 185 ALA B C 1
ATOM 4705 O O . ALA B 1 185 ? -19.969 22.172 5.191 1 96.88 185 ALA B O 1
ATOM 4706 N N . MET B 1 186 ? -18.172 23.438 5.09 1 96.44 186 MET B N 1
ATOM 4707 C CA . MET B 1 186 ? -18.938 24.656 4.945 1 96.44 186 MET B CA 1
ATOM 4708 C C . MET B 1 186 ? -19.656 24.703 3.602 1 96.44 186 MET B C 1
ATOM 4710 O O . MET B 1 186 ? -20.812 25.109 3.523 1 96.44 186 MET B O 1
ATOM 4714 N N . VAL B 1 187 ? -19.031 24.25 2.6 1 96.69 187 VAL B N 1
ATOM 4715 C CA . VAL B 1 187 ? -19.594 24.344 1.258 1 96.69 187 VAL B CA 1
ATOM 4716 C C . VAL B 1 187 ? -20.656 23.266 1.074 1 96.69 187 VAL B C 1
ATOM 4718 O O . VAL B 1 187 ? -21.719 23.516 0.499 1 96.69 187 VAL B O 1
ATOM 4721 N N . VAL B 1 188 ? -20.438 22.031 1.611 1 95.94 188 VAL B N 1
ATOM 4722 C CA . VAL B 1 188 ? -21.391 20.938 1.429 1 95.94 188 VAL B CA 1
ATOM 4723 C C . VAL B 1 188 ? -22.547 21.094 2.416 1 95.94 188 VAL B C 1
ATOM 4725 O O . VAL B 1 188 ? -23.625 20.531 2.209 1 95.94 188 VAL B O 1
ATOM 4728 N N . GLY B 1 189 ? -22.328 21.812 3.543 1 94.56 189 GLY B N 1
ATOM 4729 C CA . GLY B 1 189 ? -23.375 22.047 4.523 1 94.56 189 GLY B CA 1
ATOM 4730 C C . GLY B 1 189 ? -23.5 20.938 5.543 1 94.56 189 GLY B C 1
ATOM 4731 O O . GLY B 1 189 ? -22.719 19.969 5.508 1 94.56 189 GLY B O 1
ATOM 4732 N N . LYS B 1 190 ? -24.469 21.094 6.375 1 93.69 190 LYS B N 1
ATOM 4733 C CA . LYS B 1 190 ? -24.672 20.156 7.473 1 93.69 190 LYS B CA 1
ATOM 4734 C C . LYS B 1 190 ? -25.438 18.922 7.004 1 93.69 190 LYS B C 1
ATOM 4736 O O . LYS B 1 190 ? -26.281 19.016 6.109 1 93.69 190 LYS B O 1
ATOM 4741 N N . ARG B 1 191 ? -25.203 17.812 7.637 1 92.5 191 ARG B N 1
ATOM 4742 C CA . ARG B 1 191 ? -25.953 16.609 7.371 1 92.5 191 ARG B CA 1
ATOM 4743 C C . ARG B 1 191 ? -27.422 16.781 7.75 1 92.5 191 ARG B C 1
ATOM 4745 O O . ARG B 1 191 ? -27.75 17.594 8.633 1 92.5 191 ARG B O 1
ATOM 4752 N N . ARG B 1 192 ? -28.188 15.945 7.145 1 85.62 192 ARG B N 1
ATOM 4753 C CA . ARG B 1 192 ? -29.625 16.031 7.34 1 85.62 192 ARG B CA 1
ATOM 4754 C C . ARG B 1 192 ? -30 15.781 8.797 1 85.62 192 ARG B C 1
ATOM 4756 O O . ARG B 1 192 ? -30.906 16.438 9.336 1 85.62 192 ARG B O 1
ATOM 4763 N N . ASP B 1 193 ? -29.297 14.922 9.359 1 83.44 193 ASP B N 1
ATOM 4764 C CA . ASP B 1 193 ? -29.625 14.531 10.727 1 83.44 193 ASP B CA 1
ATOM 4765 C C . ASP B 1 193 ? -28.656 15.156 11.734 1 83.44 193 ASP B C 1
ATOM 4767 O O . ASP B 1 193 ? -28.406 14.586 12.797 1 83.44 193 ASP B O 1
ATOM 4771 N N . TYR B 1 194 ? -28.109 16.203 11.406 1 83.5 194 TYR B N 1
ATOM 4772 C CA . TYR B 1 194 ? -27.109 16.875 12.219 1 83.5 194 TYR B CA 1
ATOM 4773 C C . TYR B 1 194 ? -27.625 17.172 13.617 1 83.5 194 TYR B C 1
ATOM 4775 O O . TYR B 1 194 ? -26.891 17.078 14.594 1 83.5 194 TYR B O 1
ATOM 4783 N N . HIS B 1 195 ? -28.797 17.422 13.672 1 79.31 195 HIS B N 1
ATOM 4784 C CA . HIS B 1 195 ? -29.375 17.812 14.961 1 79.31 195 HIS B CA 1
ATOM 4785 C C . HIS B 1 195 ? -29.938 16.594 15.695 1 79.31 195 HIS B C 1
ATOM 4787 O O . HIS B 1 195 ? -30.391 16.719 16.828 1 79.31 195 HIS B O 1
ATOM 4793 N N . GLU B 1 196 ? -29.766 15.43 14.922 1 77.62 196 GLU B N 1
ATOM 4794 C CA . GLU B 1 196 ? -30.234 14.203 15.562 1 77.62 196 GLU B CA 1
ATOM 4795 C C . GLU B 1 196 ? -29.078 13.438 16.203 1 77.62 196 GLU B C 1
ATOM 4797 O O . GLU B 1 196 ? -27.938 13.555 15.773 1 77.62 196 GLU B O 1
ATOM 4802 N N . ASN B 1 197 ? -28.953 13.18 17.5 1 64.31 197 ASN B N 1
ATOM 4803 C CA . ASN B 1 197 ? -27.906 12.484 18.234 1 64.31 197 ASN B CA 1
ATOM 4804 C C . ASN B 1 197 ? -27.656 11.094 17.656 1 64.31 197 ASN B C 1
ATOM 4806 O O . ASN B 1 197 ? -27.766 10.094 18.359 1 64.31 197 ASN B O 1
ATOM 4810 N N . VAL B 1 198 ? -27.453 10.992 16.234 1 61.78 198 VAL B N 1
ATOM 4811 C CA . VAL B 1 198 ? -27.438 9.664 15.617 1 61.78 198 VAL B CA 1
ATOM 4812 C C . VAL B 1 198 ? -26.031 9.336 15.141 1 61.78 198 VAL B C 1
ATOM 4814 O O . VAL B 1 198 ? -25.828 8.43 14.328 1 61.78 198 VAL B O 1
ATOM 4817 N N . ASN B 1 199 ? -24.906 9.797 15.766 1 69.38 199 ASN B N 1
ATOM 4818 C CA . ASN B 1 199 ? -23.562 9.562 15.211 1 69.38 199 ASN B CA 1
ATOM 4819 C C . ASN B 1 199 ? -22.875 8.391 15.891 1 69.38 199 ASN B C 1
ATOM 4821 O O . ASN B 1 199 ? -21.797 8.547 16.469 1 69.38 199 ASN B O 1
ATOM 4825 N N . VAL B 1 200 ? -23.609 7.191 15.797 1 78 200 VAL B N 1
ATOM 4826 C CA . VAL B 1 200 ? -23.016 6.012 16.422 1 78 200 VAL B CA 1
ATOM 4827 C C . VAL B 1 200 ? -22.141 5.273 15.414 1 78 200 VAL B C 1
ATOM 4829 O O . VAL B 1 200 ? -22.594 4.957 14.305 1 78 200 VAL B O 1
ATOM 4832 N N . PRO B 1 201 ? -20.828 5.09 15.805 1 88.69 201 PRO B N 1
ATOM 4833 C CA . PRO B 1 201 ? -19.953 4.293 14.938 1 88.69 201 PRO B CA 1
ATOM 4834 C C . PRO B 1 201 ? -20.516 2.906 14.648 1 88.69 201 PRO B C 1
ATOM 4836 O O . PRO B 1 201 ? -20.984 2.223 15.562 1 88.69 201 PRO B O 1
ATOM 4839 N N . HIS B 1 202 ? -20.484 2.48 13.406 1 89.5 202 HIS B N 1
ATOM 4840 C CA . HIS B 1 202 ? -21.125 1.213 13.062 1 89.5 202 HIS B CA 1
ATOM 4841 C C . HIS B 1 202 ? -20.203 0.036 13.367 1 89.5 202 HIS B C 1
ATOM 4843 O O . HIS B 1 202 ? -20.672 -1.093 13.539 1 89.5 202 HIS B O 1
ATOM 4849 N N . ASN B 1 203 ? -18.859 0.239 13.383 1 93.62 203 ASN B N 1
ATOM 4850 C CA . ASN B 1 203 ? -17.891 -0.841 13.57 1 93.62 203 ASN B CA 1
ATOM 4851 C C . ASN B 1 203 ? -16.641 -0.36 14.305 1 93.62 203 ASN B C 1
ATOM 4853 O O . ASN B 1 203 ? -15.672 0.057 13.68 1 93.62 203 ASN B O 1
ATOM 4857 N N . VAL B 1 204 ? -16.625 -0.559 15.57 1 92.31 204 VAL B N 1
ATOM 4858 C CA . VAL B 1 204 ? -15.555 -0.058 16.422 1 92.31 204 VAL B CA 1
ATOM 4859 C C . VAL B 1 204 ? -14.273 -0.857 16.188 1 92.31 204 VAL B C 1
ATOM 4861 O O . VAL B 1 204 ? -13.172 -0.324 16.312 1 92.31 204 VAL B O 1
ATOM 4864 N N . SER B 1 205 ? -14.414 -2.078 15.781 1 92.81 205 SER B N 1
ATOM 4865 C CA . SER B 1 205 ? -13.242 -2.885 15.453 1 92.81 205 SER B CA 1
ATOM 4866 C C . SER B 1 205 ? -12.477 -2.301 14.273 1 92.81 205 SER B C 1
ATOM 4868 O O . SER B 1 205 ? -11.25 -2.402 14.211 1 92.81 205 SER B O 1
ATOM 4870 N N . PHE B 1 206 ? -13.156 -1.688 13.32 1 95.38 206 PHE B N 1
ATOM 4871 C CA . PHE B 1 206 ? -12.516 -1.01 12.203 1 95.38 206 PHE B CA 1
ATOM 4872 C C . PHE B 1 206 ? -11.734 0.21 12.688 1 95.38 206 PHE B C 1
ATOM 4874 O O . PHE B 1 206 ? -10.641 0.486 12.195 1 95.38 206 PHE B O 1
ATOM 4881 N N . VAL B 1 207 ? -12.336 0.917 13.641 1 96.31 207 VAL B N 1
ATOM 4882 C CA . VAL B 1 207 ? -11.648 2.066 14.219 1 96.31 207 VAL B CA 1
ATOM 4883 C C . VAL B 1 207 ? -10.336 1.617 14.867 1 96.31 207 VAL B C 1
ATOM 4885 O O . VAL B 1 207 ? -9.297 2.236 14.656 1 96.31 207 VAL B O 1
ATOM 4888 N N . PHE B 1 208 ? -10.422 0.528 15.586 1 95.19 208 PHE B N 1
ATOM 4889 C CA . PHE B 1 208 ? -9.258 -0.05 16.25 1 95.19 208 PHE B CA 1
ATOM 4890 C C . PHE B 1 208 ? -8.211 -0.468 15.227 1 95.19 208 PHE B C 1
ATOM 4892 O O . PHE B 1 208 ? -7.027 -0.161 15.383 1 95.19 208 PHE B O 1
ATOM 4899 N N . LEU B 1 209 ? -8.641 -1.144 14.172 1 96.44 209 LEU B N 1
ATOM 4900 C CA . LEU B 1 209 ? -7.73 -1.564 13.117 1 96.44 209 LEU B CA 1
ATOM 4901 C C . LEU B 1 209 ? -7.086 -0.358 12.445 1 96.44 209 LEU B C 1
ATOM 4903 O O . LEU B 1 209 ? -5.883 -0.355 12.188 1 96.44 209 LEU B O 1
ATOM 4907 N N . GLY B 1 210 ? -7.883 0.624 12.18 1 97.75 210 GLY B N 1
ATOM 4908 C CA . GLY B 1 210 ? -7.375 1.852 11.586 1 97.75 210 GLY B CA 1
ATOM 4909 C C . GLY B 1 210 ? -6.285 2.506 12.422 1 97.75 210 GLY B C 1
ATOM 4910 O O . GLY B 1 210 ? -5.227 2.855 11.898 1 97.75 210 GLY B O 1
ATOM 4911 N N . LEU B 1 211 ? -6.52 2.609 13.688 1 96.94 211 LEU B N 1
ATOM 4912 C CA . LEU B 1 211 ? -5.508 3.191 14.562 1 96.94 211 LEU B CA 1
ATOM 4913 C C . LEU B 1 211 ? -4.234 2.355 14.555 1 96.94 211 LEU B C 1
ATOM 4915 O O . LEU B 1 211 ? -3.133 2.898 14.43 1 96.94 211 LEU B O 1
ATOM 4919 N N . ALA B 1 212 ? -4.395 1.065 14.742 1 97 212 ALA B N 1
ATOM 4920 C CA . ALA B 1 212 ? -3.24 0.175 14.828 1 97 212 ALA B CA 1
ATOM 4921 C C . ALA B 1 212 ? -2.344 0.319 13.602 1 97 212 ALA B C 1
ATOM 4923 O O . ALA B 1 212 ? -1.128 0.486 13.734 1 97 212 ALA B O 1
ATOM 4924 N N . LEU B 1 213 ? -2.916 0.322 12.445 1 97.94 213 LEU B N 1
ATOM 4925 C CA . LEU B 1 213 ? -2.139 0.394 11.211 1 97.94 213 LEU B CA 1
ATOM 4926 C C . LEU B 1 213 ? -1.622 1.81 10.977 1 97.94 213 LEU B C 1
ATOM 4928 O O . LEU B 1 213 ? -0.524 1.994 10.445 1 97.94 213 LEU B O 1
ATOM 4932 N N . MET B 1 214 ? -2.363 2.834 11.336 1 97.88 214 MET B N 1
ATOM 4933 C CA . MET B 1 214 ? -1.895 4.211 11.203 1 97.88 214 MET B CA 1
ATOM 4934 C C . MET B 1 214 ? -0.706 4.473 12.125 1 97.88 214 MET B C 1
ATOM 4936 O O . MET B 1 214 ? 0.279 5.09 11.711 1 97.88 214 MET B O 1
ATOM 4940 N N . TRP B 1 215 ? -0.864 4 13.398 1 97.5 215 TRP B N 1
ATOM 4941 C CA . TRP B 1 215 ? 0.231 4.16 14.352 1 97.5 215 TRP B CA 1
ATOM 4942 C C . TRP B 1 215 ? 1.492 3.463 13.852 1 97.5 215 TRP B C 1
ATOM 4944 O O . TRP B 1 215 ? 2.58 4.043 13.875 1 97.5 215 TRP B O 1
ATOM 4954 N N . PHE B 1 216 ? 1.323 2.264 13.328 1 97.5 216 PHE B N 1
ATOM 4955 C CA . PHE B 1 216 ? 2.412 1.506 12.719 1 97.5 216 PHE B CA 1
ATOM 4956 C C . PHE B 1 216 ? 3.062 2.299 11.594 1 97.5 216 PHE B C 1
ATOM 4958 O O . PHE B 1 216 ? 4.289 2.414 11.531 1 97.5 216 PHE B O 1
ATOM 4965 N N . GLY B 1 217 ? 2.287 2.889 10.742 1 98.06 217 GLY B N 1
ATOM 4966 C CA . GLY B 1 217 ? 2.793 3.705 9.648 1 98.06 217 GLY B CA 1
ATOM 4967 C C . GLY B 1 217 ? 3.418 5.008 10.117 1 98.06 217 GLY B C 1
ATOM 4968 O O . GLY B 1 217 ? 4.406 5.465 9.539 1 98.06 217 GLY B O 1
ATOM 4969 N N . TRP B 1 218 ? 2.887 5.602 11.195 1 98.12 218 TRP B N 1
ATOM 4970 C CA . TRP B 1 218 ? 3.332 6.891 11.711 1 98.12 218 TRP B CA 1
ATOM 4971 C C . TRP B 1 218 ? 4.758 6.809 12.234 1 98.12 218 TRP B C 1
ATOM 4973 O O . TRP B 1 218 ? 5.5 7.793 12.211 1 98.12 218 TRP B O 1
ATOM 4983 N N . LEU B 1 219 ? 5.141 5.629 12.695 1 97.44 219 LEU B N 1
ATOM 4984 C CA . LEU B 1 219 ? 6.508 5.422 13.148 1 97.44 219 LEU B CA 1
ATOM 4985 C C . LEU B 1 219 ? 7.5 5.645 12.016 1 97.44 219 LEU B C 1
ATOM 4987 O O . LEU B 1 219 ? 8.578 6.203 12.227 1 97.44 219 LEU B O 1
ATOM 4991 N N . GLY B 1 220 ? 7.137 5.223 10.836 1 98.12 220 GLY B N 1
ATOM 4992 C CA . GLY B 1 220 ? 7.965 5.488 9.672 1 98.12 220 GLY B CA 1
ATOM 4993 C C . GLY B 1 220 ? 7.793 6.895 9.125 1 98.12 220 GLY B C 1
ATOM 4994 O O . GLY B 1 220 ? 8.742 7.48 8.594 1 98.12 220 GLY B O 1
ATOM 4995 N N . PHE B 1 221 ? 6.598 7.449 9.281 1 98.31 221 PHE B N 1
ATOM 4996 C CA . PHE B 1 221 ? 6.258 8.789 8.805 1 98.31 221 PHE B CA 1
ATOM 4997 C C . PHE B 1 221 ? 7.195 9.828 9.406 1 98.31 221 PHE B C 1
ATOM 4999 O O . PHE B 1 221 ? 7.891 10.539 8.68 1 98.31 221 PHE B O 1
ATOM 5006 N N . ASN B 1 222 ? 7.273 9.812 10.742 1 98.69 222 ASN B N 1
ATOM 5007 C CA . ASN B 1 222 ? 8.094 10.805 11.422 1 98.69 222 ASN B CA 1
ATOM 5008 C C . ASN B 1 222 ? 9.57 10.445 11.375 1 98.69 222 ASN B C 1
ATOM 5010 O O . ASN B 1 222 ? 10.406 11.273 11.008 1 98.69 222 ASN B O 1
ATOM 5014 N N . SER B 1 223 ? 9.969 9.227 11.688 1 98.44 223 SER B N 1
ATOM 5015 C CA . SER B 1 223 ? 11.375 8.852 11.742 1 98.44 223 SER B CA 1
ATOM 5016 C C . SER B 1 223 ? 12 8.844 10.352 1 98.44 223 SER B C 1
ATOM 5018 O O . SER B 1 223 ? 13.188 9.148 10.195 1 98.44 223 SER B O 1
ATOM 5020 N N . GLY B 1 224 ? 11.188 8.5 9.352 1 98.5 224 GLY B N 1
ATOM 5021 C CA . GLY B 1 224 ? 11.688 8.516 7.98 1 98.5 224 GLY B CA 1
ATOM 5022 C C . GLY B 1 224 ? 12 9.914 7.48 1 98.5 224 GLY B C 1
ATOM 5023 O O . GLY B 1 224 ? 12.766 10.078 6.527 1 98.5 224 GLY B O 1
ATOM 5024 N N . SER B 1 225 ? 11.484 10.922 8.125 1 98.31 225 SER B N 1
ATOM 5025 C CA . SER B 1 225 ? 11.672 12.305 7.695 1 98.31 225 SER B CA 1
ATOM 5026 C C . SER B 1 225 ? 13.086 12.797 8.008 1 98.31 225 SER B C 1
ATOM 5028 O O . SER B 1 225 ? 13.477 13.883 7.59 1 98.31 225 SER B O 1
ATOM 5030 N N . ALA B 1 226 ? 13.891 11.945 8.688 1 97.56 226 ALA B N 1
ATOM 5031 C CA . ALA B 1 226 ? 15.32 12.203 8.82 1 97.56 226 ALA B CA 1
ATOM 5032 C C . ALA B 1 226 ? 16.047 11.906 7.516 1 97.56 226 ALA B C 1
ATOM 5034 O O . ALA B 1 226 ? 17.203 12.305 7.34 1 97.56 226 ALA B O 1
ATOM 5035 N N . LEU B 1 227 ? 15.438 11.094 6.633 1 97.06 227 LEU B N 1
ATOM 5036 C CA . LEU B 1 227 ? 15.969 10.672 5.344 1 97.06 227 LEU B CA 1
ATOM 5037 C C . LEU B 1 227 ? 17.281 9.922 5.52 1 97.06 227 LEU B C 1
ATOM 5039 O O . LEU B 1 227 ? 18.188 10.031 4.684 1 97.06 227 LEU B O 1
ATOM 5043 N N . SER B 1 228 ? 17.531 9.352 6.656 1 96.38 228 SER B N 1
ATOM 5044 C CA . SER B 1 228 ? 18.688 8.547 7.02 1 96.38 228 SER B CA 1
ATOM 5045 C C . SER B 1 228 ? 18.391 7.656 8.219 1 96.38 228 SER B C 1
ATOM 5047 O O . SER B 1 228 ? 17.5 7.961 9.016 1 96.38 228 SER B O 1
ATOM 5049 N N . ALA B 1 229 ? 19.078 6.543 8.273 1 96.75 229 ALA B N 1
ATOM 5050 C CA . ALA B 1 229 ? 19.016 5.707 9.469 1 96.75 229 ALA B CA 1
ATOM 5051 C C . ALA B 1 229 ? 20.062 6.156 10.492 1 96.75 229 ALA B C 1
ATOM 5053 O O . ALA B 1 229 ? 21 5.414 10.797 1 96.75 229 ALA B O 1
ATOM 5054 N N . ASN B 1 230 ? 19.906 7.309 11.094 1 96.31 230 ASN B N 1
ATOM 5055 C CA . ASN B 1 230 ? 20.875 7.891 12.016 1 96.31 230 ASN B CA 1
ATOM 5056 C C . ASN B 1 230 ? 20.25 8.172 13.375 1 96.31 230 ASN B C 1
ATOM 5058 O O . ASN B 1 230 ? 19.125 7.746 13.648 1 96.31 230 ASN B O 1
ATOM 5062 N N . ALA B 1 231 ? 20.984 8.805 14.211 1 96.62 231 ALA B N 1
ATOM 5063 C CA . ALA B 1 231 ? 20.562 9.031 15.586 1 96.62 231 ALA B CA 1
ATOM 5064 C C . ALA B 1 231 ? 19.344 9.938 15.641 1 96.62 231 ALA B C 1
ATOM 5066 O O . ALA B 1 231 ? 18.484 9.781 16.516 1 96.62 231 ALA B O 1
ATOM 5067 N N . ARG B 1 232 ? 19.203 10.914 14.766 1 97.25 232 ARG B N 1
ATOM 5068 C CA . ARG B 1 232 ? 18.031 11.789 14.766 1 97.25 232 ARG B CA 1
ATOM 5069 C C . ARG B 1 232 ? 16.781 11.016 14.383 1 97.25 232 ARG B C 1
ATOM 5071 O O . ARG B 1 232 ? 15.703 11.266 14.93 1 97.25 232 ARG B O 1
ATOM 5078 N N . SER B 1 233 ? 16.906 10.141 13.406 1 98.31 233 SER B N 1
ATOM 5079 C CA . SER B 1 233 ? 15.797 9.266 13.031 1 98.31 233 SER B CA 1
ATOM 5080 C C . SER B 1 233 ? 15.312 8.445 14.227 1 98.31 233 SER B C 1
ATOM 5082 O O . SER B 1 233 ? 14.109 8.383 14.492 1 98.31 233 SER B O 1
ATOM 5084 N N . VAL B 1 234 ? 16.219 7.863 14.992 1 97.75 234 VAL B N 1
ATOM 5085 C CA . VAL B 1 234 ? 15.875 7.062 16.156 1 97.75 234 VAL B CA 1
ATOM 5086 C C . VAL B 1 234 ? 15.18 7.938 17.203 1 97.75 234 VAL B C 1
ATOM 5088 O O . VAL B 1 234 ? 14.156 7.539 17.766 1 97.75 234 VAL B O 1
ATOM 5091 N N . HIS B 1 235 ? 15.75 9.07 17.391 1 98.19 235 HIS B N 1
ATOM 5092 C CA . HIS B 1 235 ? 15.188 10.008 18.359 1 98.19 235 HIS B CA 1
ATOM 5093 C C . HIS B 1 235 ? 13.758 10.391 17.984 1 98.19 235 HIS B C 1
ATOM 5095 O O . HIS B 1 235 ? 12.875 10.43 18.844 1 98.19 235 HIS B O 1
ATOM 5101 N N . SER B 1 236 ? 13.539 10.742 16.75 1 98.62 236 SER B N 1
ATOM 5102 C CA . SER B 1 236 ? 12.203 11.07 16.25 1 98.62 236 SER B CA 1
ATOM 5103 C C . SER B 1 236 ? 11.227 9.914 16.484 1 98.62 236 SER B C 1
ATOM 5105 O O . SER B 1 236 ? 10.07 10.133 16.828 1 98.62 236 SER B O 1
ATOM 5107 N N . LEU B 1 237 ? 11.672 8.703 16.297 1 98.44 237 LEU B N 1
ATOM 5108 C CA . LEU B 1 237 ? 10.875 7.504 16.531 1 98.44 237 LEU B CA 1
ATOM 5109 C C . LEU B 1 237 ? 10.445 7.41 17.984 1 98.44 237 LEU B C 1
ATOM 5111 O O . LEU B 1 237 ? 9.281 7.133 18.281 1 98.44 237 LEU B O 1
ATOM 5115 N N . VAL B 1 238 ? 11.344 7.648 18.891 1 98.19 238 VAL B N 1
ATOM 5116 C CA . VAL B 1 238 ? 11.086 7.602 20.312 1 98.19 238 VAL B CA 1
ATOM 5117 C C . VAL B 1 238 ? 10.047 8.656 20.688 1 98.19 238 VAL B C 1
ATOM 5119 O O . VAL B 1 238 ? 9.055 8.352 21.359 1 98.19 238 VAL B O 1
ATOM 5122 N N . CYS B 1 239 ? 10.25 9.875 20.219 1 98.75 239 CYS B N 1
ATOM 5123 C CA . CYS B 1 239 ? 9.344 10.977 20.531 1 98.75 239 CYS B CA 1
ATOM 5124 C C . CYS B 1 239 ? 7.945 10.711 19.984 1 98.75 239 CYS B C 1
ATOM 5126 O O . CYS B 1 239 ? 6.949 10.992 20.641 1 98.75 239 CYS B O 1
ATOM 5128 N N . THR B 1 240 ? 7.859 10.219 18.797 1 98.62 240 THR B N 1
ATOM 5129 C CA . THR B 1 240 ? 6.59 9.898 18.156 1 98.62 240 THR B CA 1
ATOM 5130 C C . THR B 1 240 ? 5.805 8.891 19 1 98.62 240 THR B C 1
ATOM 5132 O O . THR B 1 240 ? 4.625 9.109 19.297 1 98.62 240 THR B O 1
ATOM 5135 N N . HIS B 1 241 ? 6.457 7.859 19.422 1 98.19 241 HIS B N 1
ATOM 5136 C CA . HIS B 1 241 ? 5.812 6.789 20.172 1 98.19 241 HIS B CA 1
ATOM 5137 C C . HIS B 1 241 ? 5.359 7.27 21.547 1 98.19 241 HIS B C 1
ATOM 5139 O O . HIS B 1 241 ? 4.23 6.996 21.969 1 98.19 241 HIS B O 1
ATOM 5145 N N . LEU B 1 242 ? 6.219 8.016 22.219 1 98.25 242 LEU B N 1
ATOM 5146 C CA . LEU B 1 242 ? 5.895 8.508 23.547 1 98.25 242 LEU B CA 1
ATOM 5147 C C . LEU B 1 242 ? 4.715 9.477 23.5 1 98.25 242 LEU B C 1
ATOM 5149 O O . LEU B 1 242 ? 3.84 9.438 24.359 1 98.25 242 LEU B O 1
ATOM 5153 N N . SER B 1 243 ? 4.699 10.312 22.5 1 98.81 243 SER B N 1
ATOM 5154 C CA . SER B 1 243 ? 3.592 11.258 22.359 1 98.81 243 SER B CA 1
ATOM 5155 C C . SER B 1 243 ? 2.271 10.523 22.141 1 98.81 243 SER B C 1
ATOM 5157 O O . SER B 1 243 ? 1.263 10.844 22.766 1 98.81 243 SER B O 1
ATOM 5159 N N . GLY B 1 244 ? 2.26 9.594 21.219 1 98.44 244 GLY B N 1
ATOM 5160 C CA . GLY B 1 244 ? 1.061 8.805 20.969 1 98.44 244 GLY B CA 1
ATOM 5161 C C . GLY B 1 244 ? 0.543 8.109 22.219 1 98.44 244 GLY B C 1
ATOM 5162 O O . GLY B 1 244 ? -0.655 8.148 22.5 1 98.44 244 GLY B O 1
ATOM 5163 N N . CYS B 1 245 ? 1.421 7.504 22.984 1 98.19 245 CYS B N 1
ATOM 5164 C CA . CYS B 1 245 ? 1.062 6.812 24.219 1 98.19 245 CYS B CA 1
ATOM 5165 C C . CYS B 1 245 ? 0.463 7.777 25.234 1 98.19 245 CYS B C 1
ATOM 5167 O O . CYS B 1 245 ? -0.58 7.496 25.828 1 98.19 245 CYS B O 1
ATOM 5169 N N . THR B 1 246 ? 1.101 8.844 25.375 1 98.56 246 THR B N 1
ATOM 5170 C CA . THR B 1 246 ? 0.644 9.836 26.344 1 98.56 246 THR B CA 1
ATOM 5171 C C . THR B 1 246 ? -0.734 10.367 25.969 1 98.56 246 THR B C 1
ATOM 5173 O O . THR B 1 246 ? -1.625 10.461 26.812 1 98.56 246 THR B O 1
ATOM 5176 N N . ALA B 1 247 ? -0.883 10.719 24.75 1 98.81 247 ALA B N 1
ATOM 5177 C CA . ALA B 1 247 ? -2.148 11.273 24.281 1 98.81 247 ALA B CA 1
ATOM 5178 C C . ALA B 1 247 ? -3.287 10.266 24.453 1 98.81 247 ALA B C 1
ATOM 5180 O O . ALA B 1 247 ? -4.398 10.641 24.828 1 98.81 247 ALA B O 1
ATOM 5181 N N . ALA B 1 248 ? -3.041 9.016 24.141 1 98.19 248 ALA B N 1
ATOM 5182 C CA . ALA B 1 248 ? -4.047 7.969 24.297 1 98.19 248 ALA B CA 1
ATOM 5183 C C . ALA B 1 248 ? -4.516 7.871 25.75 1 98.19 248 ALA B C 1
ATOM 5185 O O . ALA B 1 248 ? -5.719 7.84 26.016 1 98.19 248 ALA B O 1
ATOM 5186 N N . VAL B 1 249 ? -3.596 7.906 26.656 1 97.62 249 VAL B N 1
ATOM 5187 C CA . VAL B 1 249 ? -3.912 7.773 28.078 1 97.62 249 VAL B CA 1
ATOM 5188 C C . VAL B 1 249 ? -4.652 9.016 28.562 1 97.62 249 VAL B C 1
ATOM 5190 O O . VAL B 1 249 ? -5.676 8.914 29.234 1 97.62 249 VAL B O 1
ATOM 5193 N N . VAL B 1 250 ? -4.18 10.141 28.188 1 98.38 250 VAL B N 1
ATOM 5194 C CA . VAL B 1 250 ? -4.781 11.398 28.609 1 98.38 250 VAL B CA 1
ATOM 5195 C C . VAL B 1 250 ? -6.219 11.484 28.109 1 98.38 250 VAL B C 1
ATOM 5197 O O . VAL B 1 250 ? -7.125 11.867 28.859 1 98.38 250 VAL B O 1
ATOM 5200 N N . TRP B 1 251 ? -6.449 11.148 26.906 1 98.31 251 TRP B N 1
ATOM 5201 C CA . TRP B 1 251 ? -7.789 11.195 26.328 1 98.31 251 TRP B CA 1
ATOM 5202 C C . TRP B 1 251 ? -8.742 10.281 27.094 1 98.31 251 TRP B C 1
ATOM 5204 O O . TRP B 1 251 ? -9.867 10.68 27.406 1 98.31 251 TRP B O 1
ATOM 5214 N N . VAL B 1 252 ? -8.328 9.078 27.375 1 97.44 252 VAL B N 1
ATOM 5215 C CA . VAL B 1 252 ? -9.164 8.102 28.062 1 97.44 252 VAL B CA 1
ATOM 5216 C C . VAL B 1 252 ? -9.5 8.609 29.469 1 97.44 252 VAL B C 1
ATOM 5218 O O . VAL B 1 252 ? -10.625 8.445 29.938 1 97.44 252 VAL B O 1
ATOM 5221 N N . LEU B 1 253 ? -8.539 9.188 30.125 1 97.5 253 LEU B N 1
ATOM 5222 C CA . LEU B 1 253 ? -8.773 9.727 31.469 1 97.5 253 LEU B CA 1
ATOM 5223 C C . LEU B 1 253 ? -9.766 10.883 31.422 1 97.5 253 LEU B C 1
ATOM 5225 O O . LEU B 1 253 ? -10.625 11 32.312 1 97.5 253 LEU B O 1
ATOM 5229 N N . MET B 1 254 ? -9.68 11.695 30.438 1 97.31 254 MET B N 1
ATOM 5230 C CA . MET B 1 254 ? -10.633 12.797 30.297 1 97.31 254 MET B CA 1
ATOM 5231 C C . MET B 1 254 ? -12.031 12.266 30.016 1 97.31 254 MET B C 1
ATOM 5233 O O . MET B 1 254 ? -13.008 12.766 30.578 1 97.31 254 MET B O 1
ATOM 5237 N N . ASP B 1 255 ? -12.102 11.32 29.156 1 95.56 255 ASP B N 1
ATOM 5238 C CA . ASP B 1 255 ? -13.398 10.703 28.891 1 95.56 255 ASP B CA 1
ATOM 5239 C C . ASP B 1 255 ? -13.977 10.047 30.141 1 95.56 255 ASP B C 1
ATOM 5241 O O . ASP B 1 255 ? -15.18 10.141 30.391 1 95.56 255 ASP B O 1
ATOM 5245 N N . TYR B 1 256 ? -13.102 9.367 30.859 1 95.12 256 TYR B N 1
ATOM 5246 C CA . TYR B 1 256 ? -13.547 8.703 32.094 1 95.12 256 TYR B CA 1
ATOM 5247 C C . TYR B 1 256 ? -14.086 9.711 33.094 1 95.12 256 TYR B C 1
ATOM 5249 O O . TYR B 1 256 ? -15.062 9.438 33.781 1 95.12 256 TYR B O 1
ATOM 5257 N N . GLN B 1 257 ? -13.523 10.742 33.219 1 95.88 257 GLN B N 1
ATOM 5258 C CA . GLN B 1 257 ? -13.977 11.781 34.125 1 95.88 257 GLN B CA 1
ATOM 5259 C C . GLN B 1 257 ? -15.383 12.258 33.781 1 95.88 257 GLN B C 1
ATOM 5261 O O . GLN B 1 257 ? -16.188 12.562 34.656 1 95.88 257 GLN B O 1
ATOM 5266 N N . HIS B 1 258 ? -15.68 12.258 32.594 1 92.06 258 HIS B N 1
ATOM 5267 C CA . HIS B 1 258 ? -16.953 12.789 32.125 1 92.06 258 HIS B CA 1
ATOM 5268 C C . HIS B 1 258 ? -18.016 11.703 32.062 1 92.06 258 HIS B C 1
ATOM 5270 O O . HIS B 1 258 ? -19.172 11.945 32.438 1 92.06 258 HIS B O 1
ATOM 5276 N N . THR B 1 259 ? -17.688 10.5 31.656 1 92.94 259 THR B N 1
ATOM 5277 C CA . THR B 1 259 ? -18.703 9.477 31.391 1 92.94 259 THR B CA 1
ATOM 5278 C C . THR B 1 259 ? -18.578 8.32 32.375 1 92.94 259 THR B C 1
ATOM 5280 O O . THR B 1 259 ? -19.484 7.496 32.5 1 92.94 259 THR B O 1
ATOM 5283 N N . ARG B 1 260 ? -17.422 8.195 33.031 1 95.94 260 ARG B N 1
ATOM 5284 C CA . ARG B 1 260 ? -17.094 7.098 33.938 1 95.94 260 ARG B CA 1
ATOM 5285 C C . ARG B 1 260 ? -17.016 5.773 33.188 1 95.94 260 ARG B C 1
ATOM 5287 O O . ARG B 1 260 ? -17.391 4.727 33.719 1 95.94 260 ARG B O 1
ATOM 5294 N N . LYS B 1 261 ? -16.656 5.871 31.922 1 94.88 261 LYS B N 1
ATOM 5295 C CA . LYS B 1 261 ? -16.438 4.691 31.094 1 94.88 261 LYS B CA 1
ATOM 5296 C C . LYS B 1 261 ? -15.078 4.738 30.406 1 94.88 261 LYS B C 1
ATOM 5298 O O . LYS B 1 261 ? -14.578 5.82 30.078 1 94.88 261 LYS B O 1
ATOM 5303 N N . TRP B 1 262 ? -14.508 3.562 30.25 1 94.38 262 TRP B N 1
ATOM 5304 C CA . TRP B 1 262 ? -13.234 3.428 29.547 1 94.38 262 TRP B CA 1
ATOM 5305 C C . TRP B 1 262 ? -13.453 3.268 28.047 1 94.38 262 TRP B C 1
ATOM 5307 O O . TRP B 1 262 ? -13.695 2.158 27.562 1 94.38 262 TRP B O 1
ATOM 5317 N N . SER B 1 263 ? -13.359 4.27 27.328 1 93.5 263 SER B N 1
ATOM 5318 C CA . SER B 1 263 ? -13.766 4.336 25.922 1 93.5 263 SER B CA 1
ATOM 5319 C C . SER B 1 263 ? -12.633 3.912 25 1 93.5 263 SER B C 1
ATOM 5321 O O . SER B 1 263 ? -11.562 4.52 25 1 93.5 263 SER B O 1
ATOM 5323 N N . ILE B 1 264 ? -12.812 2.916 24.062 1 94.88 264 ILE B N 1
ATOM 5324 C CA . ILE B 1 264 ? -11.828 2.521 23.062 1 94.88 264 ILE B CA 1
ATOM 5325 C C . ILE B 1 264 ? -11.805 3.541 21.922 1 94.88 264 ILE B C 1
ATOM 5327 O O . ILE B 1 264 ? -10.758 3.809 21.344 1 94.88 264 ILE B O 1
ATOM 5331 N N . ILE B 1 265 ? -12.883 4.086 21.656 1 93.75 265 ILE B N 1
ATOM 5332 C CA . ILE B 1 265 ? -12.93 5.133 20.656 1 93.75 265 ILE B CA 1
ATOM 5333 C C . ILE B 1 265 ? -12.094 6.328 21.109 1 93.75 265 ILE B C 1
ATOM 5335 O O . ILE B 1 265 ? -11.352 6.918 20.312 1 93.75 265 ILE B O 1
ATOM 5339 N N . GLY B 1 266 ? -12.289 6.648 22.359 1 95.56 266 GLY B N 1
ATOM 5340 C CA . GLY B 1 266 ? -11.461 7.699 22.922 1 95.56 266 GLY B CA 1
ATOM 5341 C C . GLY B 1 266 ? -9.977 7.395 22.844 1 95.56 266 GLY B C 1
ATOM 5342 O O . GLY B 1 266 ? -9.18 8.273 22.5 1 95.56 266 GLY B O 1
ATOM 5343 N N . LEU B 1 267 ? -9.609 6.188 23.219 1 96.31 267 LEU B N 1
ATOM 5344 C CA . LEU B 1 267 ? -8.219 5.75 23.109 1 96.31 267 LEU B CA 1
ATOM 5345 C C . LEU B 1 267 ? -7.684 5.945 21.703 1 96.31 267 LEU B C 1
ATOM 5347 O O . LEU B 1 267 ? -6.59 6.484 21.516 1 96.31 267 LEU B O 1
ATOM 5351 N N . CYS B 1 268 ? -8.461 5.504 20.703 1 97.62 268 CYS B N 1
ATOM 5352 C CA . CYS B 1 268 ? -8.039 5.57 19.312 1 97.62 268 CYS B CA 1
ATOM 5353 C C . CYS B 1 268 ? -7.93 7.016 18.844 1 97.62 268 CYS B C 1
ATOM 5355 O O . CYS B 1 268 ? -6.934 7.398 18.219 1 97.62 268 CYS B O 1
ATOM 5357 N N . THR B 1 269 ? -8.859 7.844 19.172 1 97 269 THR B N 1
ATOM 5358 C CA . THR B 1 269 ? -8.852 9.242 18.781 1 97 269 THR B CA 1
ATOM 5359 C C . THR B 1 269 ? -7.723 10 19.469 1 97 269 THR B C 1
ATOM 5361 O O . THR B 1 269 ? -7.043 10.82 18.828 1 97 269 THR B O 1
ATOM 5364 N N . GLY B 1 270 ? -7.59 9.75 20.719 1 97.88 270 GLY B N 1
ATOM 5365 C CA . GLY B 1 270 ? -6.484 10.359 21.453 1 97.88 270 GLY B CA 1
ATOM 5366 C C . GLY B 1 270 ? -5.129 10.008 20.875 1 97.88 270 GLY B C 1
ATOM 5367 O O . GLY B 1 270 ? -4.27 10.883 20.719 1 97.88 270 GLY B O 1
ATOM 5368 N N . GLY B 1 271 ? -4.902 8.734 20.609 1 98.12 271 GLY B N 1
ATOM 5369 C CA . GLY B 1 271 ? -3.662 8.32 19.969 1 98.12 271 GLY B CA 1
ATOM 5370 C C . GLY B 1 271 ? -3.369 9.094 18.688 1 98.12 271 GLY B C 1
ATOM 5371 O O . GLY B 1 271 ? -2.262 9.609 18.516 1 98.12 271 GLY B O 1
ATOM 5372 N N . VAL B 1 272 ? -4.363 9.195 17.797 1 98.06 272 VAL B N 1
ATOM 5373 C CA . VAL B 1 272 ? -4.199 9.906 16.531 1 98.06 272 VAL B CA 1
ATOM 5374 C C . VAL B 1 272 ? -3.873 11.375 16.812 1 98.06 272 VAL B C 1
ATOM 5376 O O . VAL B 1 272 ? -3.006 11.953 16.156 1 98.06 272 VAL B O 1
ATOM 5379 N N . ALA B 1 273 ? -4.527 11.969 17.766 1 98.31 273 ALA B N 1
ATOM 5380 C CA . ALA B 1 273 ? -4.289 13.367 18.094 1 98.31 273 ALA B CA 1
ATOM 5381 C C . ALA B 1 273 ? -2.85 13.594 18.547 1 98.31 273 ALA B C 1
ATOM 5383 O O . ALA B 1 273 ? -2.199 14.547 18.109 1 98.31 273 ALA B O 1
ATOM 5384 N N . GLY B 1 274 ? -2.387 12.758 19.406 1 98.56 274 GLY B N 1
ATOM 5385 C CA . GLY B 1 274 ? -1.019 12.875 19.891 1 98.56 274 GLY B CA 1
ATOM 5386 C C . GLY B 1 274 ? 0.012 12.695 18.781 1 98.56 274 GLY B C 1
ATOM 5387 O O . GLY B 1 274 ? 1.029 13.391 18.766 1 98.56 274 GLY B O 1
ATOM 5388 N N . LEU B 1 275 ? -0.221 11.734 17.938 1 98.62 275 LEU B N 1
ATOM 5389 C CA . LEU B 1 275 ? 0.679 11.469 16.812 1 98.62 275 LEU B CA 1
ATOM 5390 C C . LEU B 1 275 ? 0.703 12.648 15.852 1 98.62 275 LEU B C 1
ATOM 5392 O O . LEU B 1 275 ? 1.766 13.031 15.352 1 98.62 275 LEU B O 1
ATOM 5396 N N . ALA B 1 276 ? -0.449 13.234 15.602 1 98.38 276 ALA B N 1
ATOM 5397 C CA . ALA B 1 276 ? -0.529 14.414 14.742 1 98.38 276 ALA B CA 1
ATOM 5398 C C . ALA B 1 276 ? 0.194 15.602 15.375 1 98.38 276 ALA B C 1
ATOM 5400 O O . ALA B 1 276 ? 0.911 16.328 14.688 1 98.38 276 ALA B O 1
ATOM 5401 N N . THR B 1 277 ? 0.077 15.742 16.625 1 98.81 277 THR B N 1
ATOM 5402 C CA . THR B 1 277 ? 0.604 16.906 17.328 1 98.81 277 THR B CA 1
ATOM 5403 C C . THR B 1 277 ? 2.129 16.875 17.359 1 98.81 277 THR B C 1
ATOM 5405 O O . THR B 1 277 ? 2.775 17.922 17.203 1 98.81 277 THR B O 1
ATOM 5408 N N . ILE B 1 278 ? 2.721 15.742 17.516 1 98.88 278 ILE B N 1
ATOM 5409 C CA . ILE B 1 278 ? 4.164 15.641 17.672 1 98.88 278 ILE B CA 1
ATOM 5410 C C . ILE B 1 278 ? 4.852 15.688 16.312 1 98.88 278 ILE B C 1
ATOM 5412 O O . ILE B 1 278 ? 6.07 15.867 16.234 1 98.88 278 ILE B O 1
ATOM 5416 N N . THR B 1 279 ? 4.133 15.547 15.25 1 98.75 279 THR B N 1
ATOM 5417 C CA . THR B 1 279 ? 4.645 15.359 13.898 1 98.75 279 THR B CA 1
ATOM 5418 C C . THR B 1 279 ? 5.598 16.5 13.516 1 98.75 279 THR B C 1
ATOM 5420 O O . THR B 1 279 ? 6.719 16.25 13.07 1 98.75 279 THR B O 1
ATOM 5423 N N . PRO B 1 280 ? 5.289 17.766 13.758 1 98.69 280 PRO B N 1
ATOM 5424 C CA . PRO B 1 280 ? 6.234 18.828 13.375 1 98.69 280 PRO B CA 1
ATOM 5425 C C . PRO B 1 280 ? 7.453 18.891 14.289 1 98.69 280 PRO B C 1
ATOM 5427 O O . PRO B 1 280 ? 8.5 19.422 13.898 1 98.69 280 PRO B O 1
ATOM 5430 N N . GLY B 1 281 ? 7.41 18.359 15.469 1 98.81 281 GLY B N 1
ATOM 5431 C CA . GLY B 1 281 ? 8.469 18.547 16.453 1 98.81 281 GLY B CA 1
ATOM 5432 C C . GLY B 1 281 ? 9.25 17.266 16.719 1 98.81 281 GLY B C 1
ATOM 5433 O O . GLY B 1 281 ? 10.273 17.297 17.406 1 98.81 281 GLY B O 1
ATOM 5434 N N . SER B 1 282 ? 8.852 16.109 16.172 1 98.75 282 SER B N 1
ATOM 5435 C CA . SER B 1 282 ? 9.344 14.805 16.578 1 98.75 282 SER B CA 1
ATOM 5436 C C . SER B 1 282 ? 10.867 14.727 16.453 1 98.75 282 SER B C 1
ATOM 5438 O O . SER B 1 282 ? 11.523 14.008 17.219 1 98.75 282 SER B O 1
ATOM 5440 N N . GLY B 1 283 ? 11.461 15.461 15.57 1 98.56 283 GLY B N 1
ATOM 5441 C CA . GLY B 1 283 ? 12.906 15.453 15.375 1 98.56 283 GLY B CA 1
ATOM 5442 C C . GLY B 1 283 ? 13.578 16.719 15.875 1 98.56 283 GLY B C 1
ATOM 5443 O O . GLY B 1 283 ? 14.742 16.984 15.555 1 98.56 283 GLY B O 1
ATOM 5444 N N . PHE B 1 284 ? 12.867 17.516 16.656 1 98.75 284 PHE B N 1
ATOM 5445 C CA . PHE B 1 284 ? 13.422 18.781 17.109 1 98.75 284 PHE B CA 1
ATOM 5446 C C . PHE B 1 284 ? 13.398 18.859 18.641 1 98.75 284 PHE B C 1
ATOM 5448 O O . PHE B 1 284 ? 14.117 19.672 19.234 1 98.75 284 PHE B O 1
ATOM 5455 N N . VAL B 1 285 ? 12.594 18.016 19.281 1 98.88 285 VAL B N 1
ATOM 5456 C CA . VAL B 1 285 ? 12.352 18.25 20.703 1 98.88 285 VAL B CA 1
ATOM 5457 C C . VAL B 1 285 ? 12.828 17.031 21.516 1 98.88 285 VAL B C 1
ATOM 5459 O O . VAL B 1 285 ? 13.016 15.953 20.969 1 98.88 285 VAL B O 1
ATOM 5462 N N . SER B 1 286 ? 12.93 17.219 22.812 1 98.44 286 SER B N 1
ATOM 5463 C CA . SER B 1 286 ? 13.391 16.156 23.703 1 98.44 286 SER B CA 1
ATOM 5464 C C . SER B 1 286 ? 12.281 15.125 23.953 1 98.4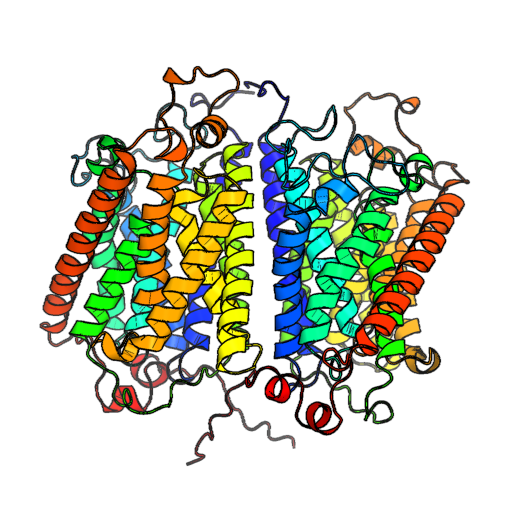4 286 SER B C 1
ATOM 5466 O O . SER B 1 286 ? 11.117 15.383 23.672 1 98.44 286 SER B O 1
ATOM 5468 N N . GLU B 1 287 ? 12.664 14.031 24.469 1 97.88 287 GLU B N 1
ATOM 5469 C CA . GLU B 1 287 ? 11.711 12.992 24.844 1 97.88 287 GLU B CA 1
ATOM 5470 C C . GLU B 1 287 ? 10.727 13.508 25.891 1 97.88 287 GLU B C 1
ATOM 5472 O O . GLU B 1 287 ? 9.523 13.234 25.812 1 97.88 287 GLU B O 1
ATOM 5477 N N . ALA B 1 288 ? 11.219 14.227 26.812 1 98.06 288 ALA B N 1
ATOM 5478 C CA . ALA B 1 288 ? 10.359 14.797 27.844 1 98.06 288 ALA B CA 1
ATOM 5479 C C . ALA B 1 288 ? 9.336 15.758 27.25 1 98.06 288 ALA B C 1
ATOM 5481 O O . ALA B 1 288 ? 8.164 15.742 27.625 1 98.06 288 ALA B O 1
ATOM 5482 N N . SER B 1 289 ? 9.805 16.609 26.328 1 98.56 289 SER B N 1
ATOM 5483 C CA . SER B 1 289 ? 8.906 17.547 25.672 1 98.56 289 SER B CA 1
ATOM 5484 C C . SER B 1 289 ? 7.844 16.828 24.844 1 98.56 289 SER B C 1
ATOM 5486 O O . SER B 1 289 ? 6.719 17.312 24.719 1 98.56 289 SER B O 1
ATOM 5488 N N . SER B 1 290 ? 8.156 15.68 24.281 1 98.75 290 SER B N 1
ATOM 5489 C CA . SER B 1 290 ? 7.199 14.938 23.469 1 98.75 290 SER B CA 1
ATOM 5490 C C . SER B 1 290 ? 6.004 14.484 24.297 1 98.75 290 SER B C 1
ATOM 5492 O O . SER B 1 290 ? 4.898 14.328 23.766 1 98.75 290 SER B O 1
ATOM 5494 N N . LEU B 1 291 ? 6.176 14.211 25.594 1 98.44 291 LEU B N 1
ATOM 5495 C CA . LEU B 1 291 ? 5.059 13.906 26.484 1 98.44 291 LEU B CA 1
ATOM 5496 C C . LEU B 1 291 ? 4.07 15.062 26.547 1 98.44 291 LEU B C 1
ATOM 5498 O O . LEU B 1 291 ? 2.855 14.852 26.531 1 98.44 291 LEU B O 1
ATOM 5502 N N . ALA B 1 292 ? 4.617 16.281 26.578 1 98.62 292 ALA B N 1
ATOM 5503 C CA . ALA B 1 292 ? 3.783 17.484 26.609 1 98.62 292 ALA B CA 1
ATOM 5504 C C . ALA B 1 292 ? 2.988 17.641 25.312 1 98.62 292 ALA B C 1
ATOM 5506 O O . ALA B 1 292 ? 1.837 18.078 25.344 1 98.62 292 ALA B O 1
ATOM 5507 N N . PHE B 1 293 ? 3.615 17.328 24.219 1 98.81 293 PHE B N 1
ATOM 5508 C CA . PHE B 1 293 ? 2.914 17.359 22.938 1 98.81 293 PHE B CA 1
ATOM 5509 C C . PHE B 1 293 ? 1.688 16.453 22.969 1 98.81 293 PHE B C 1
ATOM 5511 O O . PHE B 1 293 ? 0.587 16.875 22.609 1 98.81 293 PHE B O 1
ATOM 5518 N N . GLY B 1 294 ? 1.923 15.164 23.422 1 98.81 294 GLY B N 1
ATOM 5519 C CA . GLY B 1 294 ? 0.812 14.234 23.5 1 98.81 294 GLY B CA 1
ATOM 5520 C C . GLY B 1 294 ? -0.28 14.695 24.453 1 98.81 294 GLY B C 1
ATOM 5521 O O . GLY B 1 294 ? -1.465 14.641 24.109 1 98.81 294 GLY B O 1
ATOM 5522 N N . ALA B 1 295 ? 0.098 15.18 25.609 1 98.75 295 ALA B N 1
ATOM 5523 C CA . ALA B 1 295 ? -0.857 15.594 26.625 1 98.75 295 ALA B CA 1
ATOM 5524 C C . ALA B 1 295 ? -1.664 16.812 26.156 1 98.75 295 ALA B C 1
ATOM 5526 O O . ALA B 1 295 ? -2.896 16.781 26.156 1 98.75 295 ALA B O 1
ATOM 5527 N N . LEU B 1 296 ? -0.995 17.859 25.703 1 98.75 296 LEU B N 1
ATOM 5528 C CA . LEU B 1 296 ? -1.676 19.094 25.328 1 98.75 296 LEU B CA 1
ATOM 5529 C C . LEU B 1 296 ? -2.482 18.891 24.047 1 98.75 296 LEU B C 1
ATOM 5531 O O . LEU B 1 296 ? -3.572 19.453 23.906 1 98.75 296 LEU B O 1
ATOM 5535 N N . GLY B 1 297 ? -1.864 18.125 23.109 1 98.25 297 GLY B N 1
ATOM 5536 C CA . GLY B 1 297 ? -2.627 17.812 21.906 1 98.25 297 GLY B CA 1
ATOM 5537 C C . GLY B 1 297 ? -3.949 17.125 22.203 1 98.25 297 GLY B C 1
ATOM 5538 O O . GLY B 1 297 ? -4.988 17.531 21.672 1 98.25 297 GLY B O 1
ATOM 5539 N N . SER B 1 298 ? -3.889 16.172 23.062 1 98.19 298 SER B N 1
ATOM 5540 C CA . SER B 1 298 ? -5.078 15.414 23.422 1 98.19 298 SER B CA 1
ATOM 5541 C C . SER B 1 298 ? -6.055 16.266 24.219 1 98.19 298 SER B C 1
ATOM 5543 O O . SER B 1 298 ? -7.266 16.234 23.984 1 98.19 298 SER B O 1
ATOM 5545 N N . ILE B 1 299 ? -5.621 17.062 25.188 1 98.38 299 ILE B N 1
ATOM 5546 C CA . ILE B 1 299 ? -6.469 17.875 26.047 1 98.38 299 ILE B CA 1
ATOM 5547 C C . ILE B 1 299 ? -7.223 18.891 25.188 1 98.38 299 ILE B C 1
ATOM 5549 O O . ILE B 1 299 ? -8.453 18.984 25.25 1 98.38 299 ILE B O 1
ATOM 5553 N N . ILE B 1 300 ? -6.539 19.594 24.344 1 98.44 300 ILE B N 1
ATOM 5554 C CA . ILE B 1 300 ? -7.148 20.672 23.578 1 98.44 300 ILE B CA 1
ATOM 5555 C C . ILE B 1 300 ? -8.078 20.109 22.516 1 98.44 300 ILE B C 1
ATOM 5557 O O . ILE B 1 300 ? -9.18 20.609 22.297 1 98.44 300 ILE B O 1
ATOM 5561 N N . SER B 1 301 ? -7.605 19.031 21.812 1 97.69 301 SER B N 1
ATOM 5562 C CA . SER B 1 301 ? -8.461 18.391 20.812 1 97.69 301 SER B CA 1
ATOM 5563 C C . SER B 1 301 ? -9.742 17.859 21.43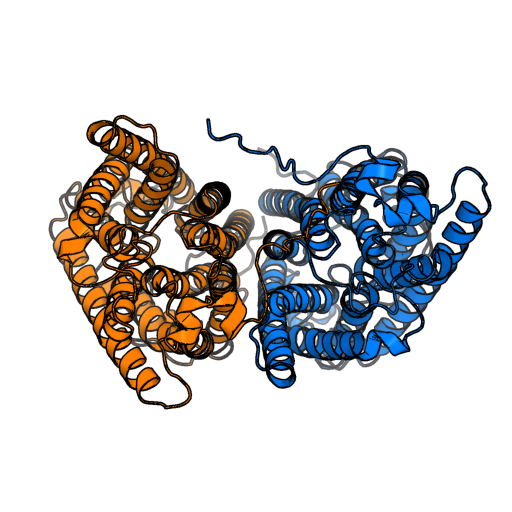8 1 97.69 301 SER B C 1
ATOM 5565 O O . SER B 1 301 ? -10.828 18.031 20.875 1 97.69 301 SER B O 1
ATOM 5567 N N . ASN B 1 302 ? -9.648 17.188 22.625 1 97.38 302 ASN B N 1
ATOM 5568 C CA . ASN B 1 302 ? -10.805 16.656 23.328 1 97.38 302 ASN B CA 1
ATOM 5569 C C . ASN B 1 302 ? -11.797 17.75 23.703 1 97.38 302 ASN B C 1
ATOM 5571 O O . ASN B 1 302 ? -13 17.609 23.5 1 97.38 302 ASN B O 1
ATOM 5575 N N . ILE B 1 303 ? -11.297 18.875 24.156 1 96.81 303 ILE B N 1
ATOM 5576 C CA . ILE B 1 303 ? -12.141 20 24.547 1 96.81 303 ILE B CA 1
ATOM 5577 C C . ILE B 1 303 ? -12.859 20.562 23.312 1 96.81 303 ILE B C 1
ATOM 5579 O O . ILE B 1 303 ? -14.055 20.859 23.359 1 96.81 303 ILE B O 1
ATOM 5583 N N . ILE B 1 304 ? -12.156 20.719 22.234 1 96.38 304 ILE B N 1
ATOM 5584 C CA . ILE B 1 304 ? -12.742 21.25 21.016 1 96.38 304 ILE B CA 1
ATOM 5585 C C . ILE B 1 304 ? -13.852 20.328 20.516 1 96.38 304 ILE B C 1
ATOM 5587 O O . ILE B 1 304 ? -14.898 20.781 20.078 1 96.38 304 ILE B O 1
ATOM 5591 N N . ILE B 1 305 ? -13.641 19.016 20.578 1 93.75 305 ILE B N 1
ATOM 5592 C CA . ILE B 1 305 ? -14.648 18.062 20.125 1 93.75 305 ILE B CA 1
ATOM 5593 C C . ILE B 1 305 ? -15.883 18.156 21.016 1 93.75 305 ILE B C 1
ATOM 5595 O O . ILE B 1 305 ? -17.016 18.062 20.531 1 93.75 305 ILE B O 1
ATOM 5599 N N . ARG B 1 306 ? -15.703 18.375 22.297 1 91.38 306 ARG B N 1
ATOM 5600 C CA . ARG B 1 306 ? -16.828 18.484 23.234 1 91.38 306 ARG B CA 1
ATOM 5601 C C . ARG B 1 306 ? -17.672 19.703 22.922 1 91.38 306 ARG B C 1
ATOM 5603 O O . ARG B 1 306 ? -18.891 19.688 23.125 1 91.38 306 ARG B O 1
ATOM 5610 N N . TYR B 1 307 ? -17.062 20.688 22.375 1 90.94 307 TYR B N 1
ATOM 5611 C CA . TYR B 1 307 ? -17.797 21.922 22.094 1 90.94 307 TYR B CA 1
ATOM 5612 C C . TYR B 1 307 ? -17.938 22.141 20.594 1 90.94 307 TYR B C 1
ATOM 5614 O O . TYR B 1 307 ? -18.078 23.281 20.141 1 90.94 307 TYR B O 1
ATOM 5622 N N . LYS B 1 308 ? -17.844 21.094 19.859 1 89.19 308 LYS B N 1
ATOM 5623 C CA . LYS B 1 308 ? -17.812 21.219 18.406 1 89.19 308 LYS B CA 1
ATOM 5624 C C . LYS B 1 308 ? -19.125 21.781 17.875 1 89.19 308 LYS B C 1
ATOM 5626 O O . LYS B 1 308 ? -19.172 22.359 16.781 1 89.19 308 LYS B O 1
ATOM 5631 N N . HIS B 1 309 ? -20.266 21.641 18.609 1 85.12 309 HIS B N 1
ATOM 5632 C CA . HIS B 1 309 ? -21.562 22.156 18.203 1 85.12 309 HIS B CA 1
ATOM 5633 C C . HIS B 1 309 ? -21.531 23.688 18.094 1 85.12 309 HIS B C 1
ATOM 5635 O O . HIS B 1 309 ? -22.375 24.281 17.438 1 85.12 309 HIS B O 1
ATOM 5641 N N . ARG B 1 310 ? -20.547 24.281 18.688 1 88.69 310 ARG B N 1
ATOM 5642 C CA . ARG B 1 310 ? -20.453 25.734 18.703 1 88.69 310 ARG B CA 1
ATOM 5643 C C . ARG B 1 310 ? -19.656 26.234 17.5 1 88.69 310 ARG B C 1
ATOM 5645 O O . ARG B 1 310 ? -19.656 27.438 17.219 1 88.69 310 ARG B O 1
ATOM 5652 N N . LEU B 1 311 ? -19.031 25.391 16.781 1 89.88 311 LEU B N 1
ATOM 5653 C CA . LEU B 1 311 ? -18.156 25.797 15.688 1 89.88 311 LEU B CA 1
ATOM 5654 C C . LEU B 1 311 ? -18.953 26.219 14.461 1 89.88 311 LEU B C 1
ATOM 5656 O O . LEU B 1 311 ? -18.453 26.953 13.602 1 89.88 311 LEU B O 1
ATOM 5660 N N . GLY B 1 312 ? -20.188 25.766 14.359 1 89.19 312 GLY B N 1
ATOM 5661 C CA . GLY B 1 312 ? -21.062 26.25 13.305 1 89.19 312 GLY B CA 1
ATOM 5662 C C . GLY B 1 312 ? -20.969 25.438 12.031 1 89.19 312 GLY B C 1
ATOM 5663 O O . GLY B 1 312 ? -21.688 25.703 11.062 1 89.19 312 GLY B O 1
ATOM 5664 N N . PHE B 1 313 ? -19.984 24.594 11.945 1 91.44 313 PHE B N 1
ATOM 5665 C CA . PHE B 1 313 ? -19.906 23.703 10.797 1 91.44 313 PHE B CA 1
ATOM 5666 C C . PHE B 1 313 ? -19.938 22.25 11.242 1 91.44 313 PHE B C 1
ATOM 5668 O O . PHE B 1 313 ? -19.625 21.938 12.398 1 91.44 313 PHE B O 1
ATOM 5675 N N . ASP B 1 314 ? -20.391 21.359 10.344 1 92.62 314 ASP B N 1
ATOM 5676 C CA . ASP B 1 314 ? -20.547 19.938 10.633 1 92.62 314 ASP B CA 1
ATOM 5677 C C . ASP B 1 314 ? -19.297 19.141 10.219 1 92.62 314 ASP B C 1
ATOM 5679 O O . ASP B 1 314 ? -19.234 18.625 9.109 1 92.62 314 ASP B O 1
ATOM 5683 N N . ASP B 1 315 ? -18.406 19.047 11.125 1 93.06 315 ASP B N 1
ATOM 5684 C CA . ASP B 1 315 ? -17.203 18.219 10.953 1 93.06 315 ASP B CA 1
ATOM 5685 C C . ASP B 1 315 ? -17.484 16.766 11.336 1 93.06 315 ASP B C 1
ATOM 5687 O O . ASP B 1 315 ? -17.234 16.375 12.477 1 93.06 315 ASP B O 1
ATOM 5691 N N . ALA B 1 316 ? -17.891 15.984 10.43 1 91.81 316 ALA B N 1
ATOM 5692 C CA . ALA B 1 316 ? -18.5 14.68 10.656 1 91.81 316 ALA B CA 1
ATOM 5693 C C . ALA B 1 316 ? -17.578 13.766 11.461 1 91.81 316 ALA B C 1
ATOM 5695 O O . ALA B 1 316 ? -18.031 13.047 12.359 1 91.81 316 ALA B O 1
ATOM 5696 N N . LEU B 1 317 ? -16.297 13.797 11.086 1 93.81 317 LEU B N 1
ATOM 5697 C CA . LEU B 1 317 ? -15.406 12.852 11.734 1 93.81 317 LEU B CA 1
ATOM 5698 C C . LEU B 1 317 ? -14.281 13.578 12.461 1 93.81 317 LEU B C 1
ATOM 5700 O O . LEU B 1 317 ? -13.172 13.055 12.578 1 93.81 317 LEU B O 1
ATOM 5704 N N . ASP B 1 318 ? -14.445 14.875 12.805 1 94.94 318 ASP B N 1
ATOM 5705 C CA . ASP B 1 318 ? -13.633 15.656 13.734 1 94.94 318 ASP B CA 1
ATOM 5706 C C . ASP B 1 318 ? -12.242 15.922 13.172 1 94.94 318 ASP B C 1
ATOM 5708 O O . ASP B 1 318 ? -11.25 15.82 13.883 1 94.94 318 ASP B O 1
ATOM 5712 N N . VAL B 1 319 ? -12.109 16.188 11.898 1 96.62 319 VAL B N 1
ATOM 5713 C CA . VAL B 1 319 ? -10.844 16.453 11.234 1 96.62 319 VAL B CA 1
ATOM 5714 C C . VAL B 1 319 ? -10.25 17.766 11.742 1 96.62 319 VAL B C 1
ATOM 5716 O O . VAL B 1 319 ? -9.047 17.859 11.992 1 96.62 319 VAL B O 1
ATOM 5719 N N . PHE B 1 320 ? -11.086 18.766 11.961 1 97.38 320 PHE B N 1
ATOM 5720 C CA . PHE B 1 320 ? -10.625 20.047 12.461 1 97.38 320 PHE B CA 1
ATOM 5721 C C . PHE B 1 320 ? -10.016 19.906 13.852 1 97.38 320 PHE B C 1
ATOM 5723 O O . PHE B 1 320 ? -8.883 20.344 14.086 1 97.38 320 PHE B O 1
ATOM 5730 N N . ALA B 1 321 ? -10.664 19.266 14.703 1 95.81 321 ALA B N 1
ATOM 5731 C CA . ALA B 1 321 ? -10.258 19.141 16.094 1 95.81 321 ALA B CA 1
ATOM 5732 C C . ALA B 1 321 ? -8.977 18.328 16.219 1 95.81 321 ALA B C 1
ATOM 5734 O O . ALA B 1 321 ? -8.133 18.594 17.078 1 95.81 321 ALA B O 1
ATOM 5735 N N . VAL B 1 322 ? -8.836 17.344 15.391 1 96.81 322 VAL B N 1
ATOM 5736 C CA . VAL B 1 322 ? -7.727 16.406 15.578 1 96.81 322 VAL B CA 1
ATOM 5737 C C . VAL B 1 322 ? -6.527 16.844 14.75 1 96.81 322 VAL B C 1
ATOM 5739 O O . VAL B 1 322 ? -5.414 16.953 15.266 1 96.81 322 VAL B O 1
ATOM 5742 N N . HIS B 1 323 ? -6.73 17.188 13.492 1 97.88 323 HIS B N 1
ATOM 5743 C CA . HIS B 1 323 ? -5.609 17.469 12.609 1 97.88 323 HIS B CA 1
ATOM 5744 C C . HIS B 1 323 ? -5.25 18.953 12.641 1 97.88 323 HIS B C 1
ATOM 5746 O O . HIS B 1 323 ? -4.09 19.312 12.844 1 97.88 323 HIS B O 1
ATOM 5752 N N . TYR B 1 324 ? -6.203 19.828 12.445 1 98.38 324 TYR B N 1
ATOM 5753 C CA . TYR B 1 324 ? -5.852 21.25 12.461 1 98.38 324 TYR B CA 1
ATOM 5754 C C . TYR B 1 324 ? -5.332 21.656 13.836 1 98.38 324 TYR B C 1
ATOM 5756 O O . TYR B 1 324 ? -4.238 22.219 13.945 1 98.38 324 TYR B O 1
ATOM 5764 N N . ILE B 1 325 ? -6.176 21.406 14.828 1 97.94 325 ILE B N 1
ATOM 5765 C CA . ILE B 1 325 ? -5.785 21.812 16.172 1 97.94 325 ILE B CA 1
ATOM 5766 C C . ILE B 1 325 ? -4.504 21.078 16.578 1 97.94 325 ILE B C 1
ATOM 5768 O O . ILE B 1 325 ? -3.609 21.672 17.188 1 97.94 325 ILE B O 1
ATOM 5772 N N . GLY B 1 326 ? -4.41 19.781 16.266 1 97.81 326 GLY B N 1
ATOM 5773 C CA . GLY B 1 326 ? -3.182 19.047 16.531 1 97.81 326 GLY B CA 1
ATOM 5774 C C . GLY B 1 326 ? -1.96 19.688 15.891 1 97.81 326 GLY B C 1
ATOM 5775 O O . GLY B 1 326 ? -0.931 19.859 16.547 1 97.81 326 GLY B O 1
ATOM 5776 N N . GLY B 1 327 ? -2.068 20 14.609 1 98.25 327 GLY B N 1
ATOM 5777 C CA . GLY B 1 327 ? -0.985 20.672 13.914 1 98.25 327 GLY B CA 1
ATOM 5778 C C . GLY B 1 327 ? -0.644 22.031 14.523 1 98.25 327 GLY B C 1
ATOM 5779 O O . GLY B 1 327 ? 0.532 22.359 14.672 1 98.25 327 GLY B O 1
ATOM 5780 N N . LEU B 1 328 ? -1.673 22.781 14.883 1 98.69 328 LEU B N 1
ATOM 5781 C CA . LEU B 1 328 ? -1.502 24.109 15.469 1 98.69 328 LEU B CA 1
ATOM 5782 C C . LEU B 1 328 ? -0.737 24.031 16.781 1 98.69 328 LEU B C 1
ATOM 5784 O O . LEU B 1 328 ? 0.269 24.719 16.969 1 98.69 328 LEU B O 1
ATOM 5788 N N . VAL B 1 329 ? -1.207 23.172 17.641 1 98.75 329 VAL B N 1
ATOM 5789 C CA . VAL B 1 329 ? -0.561 22.984 18.938 1 98.75 329 VAL B CA 1
ATOM 5790 C C . VAL B 1 329 ? 0.863 22.469 18.734 1 98.75 329 VAL B C 1
ATOM 5792 O O . VAL B 1 329 ? 1.802 22.969 19.359 1 98.75 329 VAL B O 1
ATOM 5795 N N . GLY B 1 330 ? 1.056 21.5 17.859 1 98.88 330 GLY B N 1
ATOM 5796 C CA . GLY B 1 330 ? 2.363 20.922 17.594 1 98.88 330 GLY B CA 1
ATOM 5797 C C . GLY B 1 330 ? 3.373 21.938 17.094 1 98.88 330 GLY B C 1
ATOM 5798 O O . GLY B 1 330 ? 4.523 21.953 17.531 1 98.88 330 GLY B O 1
ATOM 5799 N N . LEU B 1 331 ? 2.949 22.781 16.203 1 98.88 331 LEU B N 1
ATOM 5800 C CA . LEU B 1 331 ? 3.848 23.766 15.602 1 98.88 331 LEU B CA 1
ATOM 5801 C C . LEU B 1 331 ? 4.254 24.828 16.625 1 98.88 331 LEU B C 1
ATOM 5803 O O . LEU B 1 331 ? 5.414 25.234 16.672 1 98.88 331 LEU B O 1
ATOM 5807 N N . VAL B 1 332 ? 3.312 25.297 17.406 1 98.88 332 VAL B N 1
ATOM 5808 C CA . VAL B 1 332 ? 3.625 26.281 18.438 1 98.88 332 VAL B CA 1
ATOM 5809 C C . VAL B 1 332 ? 4.594 25.688 19.453 1 98.88 332 VAL B C 1
ATOM 5811 O O . VAL B 1 332 ? 5.598 26.297 19.797 1 98.88 332 VAL B O 1
ATOM 5814 N N . LEU B 1 333 ? 4.309 24.469 19.906 1 98.88 333 LEU B N 1
ATOM 5815 C CA . LEU B 1 333 ? 5.176 23.812 20.875 1 98.88 333 LEU B CA 1
ATOM 5816 C C . LEU B 1 333 ? 6.559 23.562 20.297 1 98.88 333 LEU B C 1
ATOM 5818 O O . LEU B 1 333 ? 7.559 23.609 21 1 98.88 333 LEU B O 1
ATOM 5822 N N . THR B 1 334 ? 6.66 23.281 19.016 1 98.88 334 THR B N 1
ATOM 5823 C CA . THR B 1 334 ? 7.957 23.109 18.359 1 98.88 334 THR B CA 1
ATOM 5824 C C . THR B 1 334 ? 8.789 24.391 18.484 1 98.88 334 THR B C 1
ATOM 5826 O O . THR B 1 334 ? 9.984 24.328 18.766 1 98.88 334 THR B O 1
ATOM 5829 N N . GLY B 1 335 ? 8.125 25.547 18.266 1 98.81 335 GLY B N 1
ATOM 5830 C CA . GLY B 1 335 ? 8.82 26.828 18.406 1 98.81 335 GLY B CA 1
ATOM 5831 C C . GLY B 1 335 ? 9.359 27.062 19.797 1 98.81 335 GLY B C 1
ATOM 5832 O O . GLY B 1 335 ? 10.375 27.734 19.969 1 98.81 335 GLY B O 1
ATOM 5833 N N . ILE B 1 336 ? 8.727 26.469 20.75 1 98.81 336 ILE B N 1
ATOM 5834 C CA . ILE B 1 336 ? 9.117 26.672 22.141 1 98.81 336 ILE B CA 1
ATOM 5835 C C . ILE B 1 336 ? 10.164 25.625 22.531 1 98.81 336 ILE B C 1
ATOM 5837 O O . ILE B 1 336 ? 11.219 25.984 23.062 1 98.81 336 ILE B O 1
ATOM 5841 N N . PHE B 1 337 ? 10.008 24.328 22.188 1 98.88 337 PHE B N 1
ATOM 5842 C CA . PHE B 1 337 ? 10.703 23.25 22.875 1 98.88 337 PHE B CA 1
ATOM 5843 C C . PHE B 1 337 ? 11.805 22.672 21.984 1 98.88 337 PHE B C 1
ATOM 5845 O O . PHE B 1 337 ? 12.57 21.812 22.422 1 98.88 337 PHE B O 1
ATOM 5852 N N . ALA B 1 338 ? 11.875 23.109 20.734 1 98.81 338 ALA B N 1
ATOM 5853 C CA . ALA B 1 338 ? 12.961 22.625 19.891 1 98.81 338 ALA B CA 1
ATOM 5854 C C . ALA B 1 338 ? 14.32 22.969 20.5 1 98.81 338 ALA B C 1
ATOM 5856 O O . ALA B 1 338 ? 14.5 24.062 21.031 1 98.81 338 ALA B O 1
ATOM 5857 N N . GLU B 1 339 ? 15.273 22.031 20.344 1 98.62 339 GLU B N 1
ATOM 5858 C CA . GLU B 1 339 ? 16.594 22.25 20.906 1 98.62 339 GLU B CA 1
ATOM 5859 C C . GLU B 1 339 ? 17.688 21.859 19.906 1 98.62 339 GLU B C 1
ATOM 5861 O O . GLU B 1 339 ? 17.562 20.875 19.188 1 98.62 339 GLU B O 1
ATOM 5866 N N . GLN B 1 340 ? 18.766 22.609 20.016 1 98 340 GLN B N 1
ATOM 5867 C CA . GLN B 1 340 ? 19.859 22.438 19.062 1 98 340 GLN B CA 1
ATOM 5868 C C . GLN B 1 340 ? 20.531 21.078 19.234 1 98 340 GLN B C 1
ATOM 5870 O O . GLN B 1 340 ? 21 20.484 18.25 1 98 340 GLN B O 1
ATOM 5875 N N . TRP B 1 341 ? 20.578 20.516 20.438 1 96.81 341 TRP B N 1
ATOM 5876 C CA . TRP B 1 341 ? 21.25 19.234 20.641 1 96.81 341 TRP B CA 1
ATOM 5877 C C . TRP B 1 341 ? 20.5 18.109 19.906 1 96.81 341 TRP B C 1
ATOM 5879 O O . TRP B 1 341 ? 21.125 17.141 19.469 1 96.81 341 TRP B O 1
ATOM 5889 N N . VAL B 1 342 ? 19.203 18.234 19.781 1 98.19 342 VAL B N 1
ATOM 5890 C CA . VAL B 1 342 ? 18.453 17.25 19.016 1 98.19 342 VAL B CA 1
ATOM 5891 C C . VAL B 1 342 ? 18.734 17.406 17.531 1 98.19 342 VAL B C 1
ATOM 5893 O O . VAL B 1 342 ? 18.906 16.422 16.812 1 98.19 342 VAL B O 1
ATOM 5896 N N . ILE B 1 343 ? 18.766 18.672 17.062 1 97.56 343 ILE B N 1
ATOM 5897 C CA . ILE B 1 343 ? 19.109 18.969 15.672 1 97.56 343 ILE B CA 1
ATOM 5898 C C . ILE B 1 343 ? 20.484 18.406 15.344 1 97.56 343 ILE B C 1
ATOM 5900 O O . ILE B 1 343 ? 20.688 17.828 14.273 1 97.56 343 ILE B O 1
ATOM 5904 N N . ALA B 1 344 ? 21.438 18.438 16.266 1 96.62 344 ALA B N 1
ATOM 5905 C CA . ALA B 1 344 ? 22.812 18 16.109 1 96.62 344 ALA B CA 1
ATOM 5906 C C . ALA B 1 344 ? 22.891 16.5 15.852 1 96.62 344 ALA B C 1
ATOM 5908 O O . ALA B 1 344 ? 23.859 16.016 15.258 1 96.62 344 ALA B O 1
ATOM 5909 N N . LEU B 1 345 ? 21.844 15.812 16.219 1 96 345 LEU B N 1
ATOM 5910 C CA . LEU B 1 345 ? 21.812 14.367 16.031 1 96 345 LEU B CA 1
ATOM 5911 C C . LEU B 1 345 ? 21.797 14 14.562 1 96 345 LEU B C 1
ATOM 5913 O O . LEU B 1 345 ? 22.062 12.852 14.195 1 96 345 LEU B O 1
ATOM 5917 N N . GLY B 1 346 ? 21.484 14.984 13.695 1 94.81 346 GLY B N 1
ATOM 5918 C CA . GLY B 1 346 ? 21.453 14.734 12.266 1 94.81 346 GLY B CA 1
ATOM 5919 C C . GLY B 1 346 ? 22.719 15.188 11.555 1 94.81 346 GLY B C 1
ATOM 5920 O O . GLY B 1 346 ? 22.797 15.125 10.328 1 94.81 346 GLY B O 1
ATOM 5921 N N . TYR B 1 347 ? 23.688 15.672 12.375 1 93.25 347 TYR B N 1
ATOM 5922 C CA . TYR B 1 347 ? 24.969 16.141 11.852 1 93.25 347 TYR B CA 1
ATOM 5923 C C . TYR B 1 347 ? 26.109 15.234 12.297 1 93.25 347 TYR B C 1
ATOM 5925 O O . TYR B 1 347 ? 25.984 14.508 13.281 1 93.25 347 TYR B O 1
ATOM 5933 N N . PRO B 1 348 ? 27.203 15.273 11.453 1 91.06 348 PRO B N 1
ATOM 5934 C CA . PRO B 1 348 ? 28.375 14.539 11.93 1 91.06 348 PRO B CA 1
ATOM 5935 C C . PRO B 1 348 ? 28.844 15.008 13.305 1 91.06 348 PRO B C 1
ATOM 5937 O O . PRO B 1 348 ? 28.781 16.203 13.617 1 91.06 348 PRO B O 1
ATOM 5940 N N . VAL B 1 349 ? 29.328 14.039 14.016 1 91.75 349 VAL B N 1
ATOM 5941 C CA . VAL B 1 349 ? 29.859 14.344 15.336 1 91.75 349 VAL B CA 1
ATOM 5942 C C . VAL B 1 349 ? 30.969 15.375 15.227 1 91.75 349 VAL B C 1
ATOM 5944 O O . VAL B 1 349 ? 31.828 15.273 14.344 1 91.75 349 VAL B O 1
ATOM 5947 N N . GLY B 1 350 ? 30.969 16.328 16 1 91.88 350 GLY B N 1
ATOM 5948 C CA . GLY B 1 350 ? 32.031 17.344 16.016 1 91.88 350 GLY B CA 1
ATOM 5949 C C . GLY B 1 350 ? 31.656 18.578 15.211 1 91.88 350 GLY B C 1
ATOM 5950 O O . GLY B 1 350 ? 32.406 19.547 15.203 1 91.88 350 GLY B O 1
ATOM 5951 N N . THR B 1 351 ? 30.516 18.562 14.539 1 93.38 351 THR B N 1
ATOM 5952 C CA . THR B 1 351 ? 30.078 19.75 13.836 1 93.38 351 THR B CA 1
ATOM 5953 C C . THR B 1 351 ? 29.922 20.922 14.805 1 93.38 351 THR B C 1
ATOM 5955 O O . THR B 1 351 ? 29.344 20.781 15.875 1 93.38 351 THR B O 1
ATOM 5958 N N . ALA B 1 352 ? 30.422 22.031 14.391 1 94.25 352 ALA B N 1
ATOM 5959 C CA . ALA B 1 352 ? 30.391 23.219 15.242 1 94.25 352 ALA B CA 1
ATOM 5960 C C . ALA B 1 352 ? 28.969 23.703 15.445 1 94.25 352 ALA B C 1
ATOM 5962 O O . ALA B 1 352 ? 28.141 23.672 14.523 1 94.25 352 ALA B O 1
ATOM 5963 N N . SER B 1 353 ? 28.578 24.172 16.641 1 93.25 353 SER B N 1
ATOM 5964 C CA . SER B 1 353 ? 27.234 24.641 16.969 1 93.25 353 SER B CA 1
ATOM 5965 C C . SER B 1 353 ? 26.812 25.797 16.062 1 93.25 353 SER B C 1
ATOM 5967 O O . SER B 1 353 ? 25.641 25.922 15.719 1 93.25 353 SER B O 1
ATOM 5969 N N . GLU B 1 354 ? 27.75 26.531 15.617 1 93.56 354 GLU B N 1
ATOM 5970 C CA . GLU B 1 354 ? 27.469 27.703 14.781 1 93.56 354 GLU B CA 1
ATOM 5971 C C . GLU B 1 354 ? 27.062 27.281 13.375 1 93.56 354 GLU B C 1
ATOM 5973 O O . GLU B 1 354 ? 26.438 28.062 12.641 1 93.56 354 GLU B O 1
ATOM 5978 N N . ALA B 1 355 ? 27.406 26.078 13.062 1 93.12 355 ALA B N 1
ATOM 5979 C CA . ALA B 1 355 ? 27.109 25.578 11.727 1 93.12 355 ALA B CA 1
ATOM 5980 C C . ALA B 1 355 ? 25.734 24.922 11.672 1 93.12 355 ALA B C 1
ATOM 5982 O O . ALA B 1 355 ? 25.312 24.438 10.625 1 93.12 355 ALA B O 1
ATOM 5983 N N . MET B 1 356 ? 25.047 24.984 12.781 1 94 356 MET B N 1
ATOM 5984 C CA . MET B 1 356 ? 23.719 24.375 12.875 1 94 356 MET B CA 1
ATOM 5985 C C . MET B 1 356 ? 22.688 25.391 13.359 1 94 356 MET B C 1
ATOM 5987 O O . MET B 1 356 ? 23.016 26.297 14.141 1 94 356 MET B O 1
ATOM 5991 N N . PRO B 1 357 ? 21.5 25.188 12.922 1 94.19 357 PRO B N 1
ATOM 5992 C CA . PRO B 1 357 ? 20.469 26.109 13.422 1 94.19 357 PRO B CA 1
ATOM 5993 C C . PRO B 1 357 ? 20.172 25.922 14.906 1 94.19 357 PRO B C 1
ATOM 5995 O O . PRO B 1 357 ? 20.281 24.797 15.422 1 94.19 357 PRO B O 1
ATOM 5998 N N . LYS B 1 358 ? 19.797 27.016 15.547 1 96.56 358 LYS B N 1
ATOM 5999 C CA . LYS B 1 358 ? 19.297 26.922 16.922 1 96.56 358 LYS B CA 1
ATOM 6000 C C . LYS B 1 358 ? 17.875 26.359 16.938 1 96.56 358 LYS B C 1
ATOM 6002 O O . LYS B 1 358 ? 17.188 26.375 15.922 1 96.56 358 LYS B O 1
ATOM 6007 N N . GLY B 1 359 ? 17.562 25.844 18.156 1 97.88 359 GLY B N 1
ATOM 6008 C CA . GLY B 1 359 ? 16.188 25.391 18.328 1 97.88 359 GLY B CA 1
ATOM 6009 C C . GLY B 1 359 ? 15.211 26.516 18.578 1 97.88 359 GLY B C 1
ATOM 6010 O O . GLY B 1 359 ? 15.164 27.484 17.812 1 97.88 359 GLY B O 1
ATOM 6011 N N . GLY B 1 360 ? 14.414 26.359 19.547 1 98.38 360 GLY B N 1
ATOM 6012 C CA . GLY B 1 360 ? 13.391 27.359 19.844 1 98.38 360 GLY B CA 1
ATOM 6013 C C . GLY B 1 360 ? 13.703 28.203 21.062 1 98.38 360 GLY B C 1
ATOM 6014 O O . GLY B 1 360 ? 14.852 28.609 21.266 1 98.38 360 GLY B O 1
ATOM 6015 N N . TRP B 1 361 ? 12.625 28.469 21.828 1 98.69 361 TRP B N 1
ATOM 6016 C CA . TRP B 1 361 ? 12.734 29.328 22.984 1 98.69 361 TRP B CA 1
ATOM 6017 C C . TRP B 1 361 ? 13.68 28.719 24.031 1 98.69 361 TRP B C 1
ATOM 6019 O O . TRP B 1 361 ? 14.398 29.453 24.719 1 98.69 361 TRP B O 1
ATOM 6029 N N . LEU B 1 362 ? 13.703 27.359 24.141 1 98.12 362 LEU B N 1
ATOM 6030 C CA . LEU B 1 362 ? 14.555 26.703 25.125 1 98.12 362 LEU B CA 1
ATOM 6031 C C . LEU B 1 362 ? 16.031 26.938 24.812 1 98.12 362 LEU B C 1
ATOM 6033 O O . LEU B 1 362 ? 16.875 26.875 25.703 1 98.12 362 LEU B O 1
ATOM 6037 N N . ASP B 1 363 ? 16.344 27.266 23.562 1 98 363 ASP B N 1
ATOM 6038 C CA . ASP B 1 363 ? 17.703 27.594 23.156 1 98 363 ASP B CA 1
ATOM 6039 C C . ASP B 1 363 ? 17.922 29.109 23.109 1 98 363 ASP B C 1
ATOM 6041 O O . ASP B 1 363 ? 18.922 29.578 22.562 1 98 363 ASP B O 1
ATOM 6045 N N . GLY B 1 364 ? 16.953 29.875 23.562 1 97.69 364 GLY B N 1
ATOM 6046 C CA . GLY B 1 364 ? 17.062 31.328 23.578 1 97.69 364 GLY B CA 1
ATOM 6047 C C . GLY B 1 364 ? 16.703 31.953 22.25 1 97.69 364 GLY B C 1
ATOM 6048 O O . GLY B 1 364 ? 16.938 33.156 22.031 1 97.69 364 GLY B O 1
ATOM 6049 N N . ASN B 1 365 ? 16.281 31.234 21.297 1 98.19 365 ASN B N 1
ATOM 6050 C CA . ASN B 1 365 ? 15.844 31.719 20 1 98.19 365 ASN B CA 1
ATOM 6051 C C . ASN B 1 365 ? 14.375 32.156 20.031 1 98.19 365 ASN B C 1
ATOM 6053 O O . ASN B 1 365 ? 13.5 31.438 19.562 1 98.19 365 ASN B O 1
ATOM 6057 N N . TRP B 1 366 ? 14.07 33.406 20.375 1 98.19 366 TRP B N 1
ATOM 6058 C CA . TRP B 1 366 ? 12.727 33.875 20.672 1 98.19 366 TRP B CA 1
ATOM 6059 C C . TRP B 1 366 ? 11.945 34.156 19.391 1 98.19 366 TRP B C 1
ATOM 6061 O O . TRP B 1 366 ? 10.719 34.219 19.406 1 98.19 366 TRP B O 1
ATOM 6071 N N . ILE B 1 367 ? 12.562 34.25 18.266 1 98.31 367 ILE B N 1
ATOM 6072 C CA . ILE B 1 367 ? 11.906 34.562 17 1 98.31 367 ILE B CA 1
ATOM 6073 C C . ILE B 1 367 ? 11.227 33.312 16.453 1 98.31 367 ILE B C 1
ATOM 6075 O O . ILE B 1 367 ? 10.383 33.406 15.562 1 98.31 367 ILE B O 1
ATOM 6079 N N . GLN B 1 368 ? 11.594 32.156 17 1 98.69 368 GLN B N 1
ATOM 6080 C CA . GLN B 1 368 ? 11.141 30.906 16.406 1 98.69 368 GLN B CA 1
ATOM 6081 C C . GLN B 1 368 ? 9.617 30.781 16.516 1 98.69 368 GLN B C 1
ATOM 6083 O O . GLN B 1 368 ? 8.969 30.312 15.57 1 98.69 368 GLN B O 1
ATOM 6088 N N . VAL B 1 369 ? 9 31.109 17.609 1 98.75 369 VAL B N 1
ATOM 6089 C CA . VAL B 1 369 ? 7.551 31.016 17.75 1 98.75 369 VAL B CA 1
ATOM 6090 C C . VAL B 1 369 ? 6.867 31.953 16.766 1 98.75 369 VAL B C 1
ATOM 6092 O O . VAL B 1 369 ? 5.93 31.562 16.062 1 98.75 369 VAL B O 1
ATOM 6095 N N . PRO B 1 370 ? 7.273 33.219 16.641 1 98.62 370 PRO B N 1
ATOM 6096 C CA . PRO B 1 370 ? 6.699 34.094 15.602 1 98.62 370 PRO B CA 1
ATOM 6097 C C . PRO B 1 370 ? 6.809 33.469 14.211 1 98.62 370 PRO B C 1
ATOM 6099 O O . PRO B 1 370 ? 5.879 33.594 13.406 1 98.62 370 PRO B O 1
ATOM 6102 N N . VAL B 1 371 ? 7.926 32.844 13.867 1 98.69 371 VAL B N 1
ATOM 6103 C CA . VAL B 1 371 ? 8.102 32.188 12.578 1 98.69 371 VAL B CA 1
ATOM 6104 C C . VAL B 1 371 ? 7.086 31.062 12.43 1 98.69 371 VAL B C 1
ATOM 6106 O O . VAL B 1 371 ? 6.469 30.906 11.375 1 98.69 371 VAL B O 1
ATOM 6109 N N . GLN B 1 372 ? 6.941 30.266 13.516 1 98.88 372 GLN B N 1
ATOM 6110 C CA . GLN B 1 372 ? 5.945 29.203 13.508 1 98.88 372 GLN B CA 1
ATOM 6111 C C . GLN B 1 372 ? 4.543 29.766 13.289 1 98.88 372 GLN B C 1
ATOM 6113 O O . GLN B 1 372 ? 3.752 29.188 12.531 1 98.88 372 GLN B O 1
ATOM 6118 N N . LEU B 1 373 ? 4.188 30.828 13.938 1 98.75 373 LEU B N 1
ATOM 6119 C CA . LEU B 1 373 ? 2.873 31.453 13.797 1 98.75 373 LEU B CA 1
ATOM 6120 C C . LEU B 1 373 ? 2.662 31.969 12.375 1 98.75 373 LEU B C 1
ATOM 6122 O O . LEU B 1 373 ? 1.559 31.859 11.836 1 98.75 373 LEU B O 1
ATOM 6126 N N . ALA B 1 374 ? 3.705 32.562 11.812 1 98.75 374 ALA B N 1
ATOM 6127 C CA . ALA B 1 374 ? 3.621 33.031 10.422 1 98.75 374 ALA B CA 1
ATOM 6128 C C . ALA B 1 374 ? 3.291 31.844 9.5 1 98.75 374 ALA B C 1
ATOM 6130 O O . ALA B 1 374 ? 2.502 32 8.562 1 98.75 374 ALA B O 1
ATOM 6131 N N . ALA B 1 375 ? 3.949 30.734 9.742 1 98.88 375 ALA B N 1
ATOM 6132 C CA . ALA B 1 375 ? 3.684 29.547 8.938 1 98.88 375 ALA B CA 1
ATOM 6133 C C . ALA B 1 375 ? 2.24 29.078 9.117 1 98.88 375 ALA B C 1
ATOM 6135 O O . ALA B 1 375 ? 1.553 28.781 8.133 1 98.88 375 ALA B O 1
ATOM 6136 N N . ILE B 1 376 ? 1.77 29.016 10.336 1 98.88 376 ILE B N 1
ATOM 6137 C CA . ILE B 1 376 ? 0.415 28.578 10.648 1 98.88 376 ILE B CA 1
ATOM 6138 C C . ILE B 1 376 ? -0.596 29.469 9.945 1 98.88 376 ILE B C 1
ATOM 6140 O O . ILE B 1 376 ? -1.501 28.984 9.266 1 98.88 376 ILE B O 1
ATOM 6144 N N . VAL B 1 377 ? -0.439 30.75 10.031 1 98.81 377 VAL B N 1
ATOM 6145 C CA . VAL B 1 377 ? -1.399 31.703 9.508 1 98.81 377 VAL B CA 1
ATOM 6146 C C . VAL B 1 377 ? -1.39 31.672 7.98 1 98.81 377 VAL B C 1
ATOM 6148 O O . VAL B 1 377 ? -2.447 31.641 7.348 1 98.81 377 VAL B O 1
ATOM 6151 N N . SER B 1 378 ? -0.239 31.719 7.383 1 98.81 378 SER B N 1
ATOM 6152 C CA . SER B 1 378 ? -0.138 31.75 5.926 1 98.81 378 SER B CA 1
ATOM 6153 C C . SER B 1 378 ? -0.684 30.469 5.301 1 98.81 378 SER B C 1
ATOM 6155 O O . SER B 1 378 ? -1.457 30.531 4.344 1 98.81 378 SER B O 1
ATOM 6157 N N . VAL B 1 379 ? -0.284 29.297 5.855 1 98.88 379 VAL B N 1
ATOM 6158 C CA . VAL B 1 379 ? -0.739 28.016 5.316 1 98.88 379 VAL B CA 1
ATOM 6159 C C . VAL B 1 379 ? -2.24 27.859 5.551 1 98.88 379 VAL B C 1
ATOM 6161 O O . VAL B 1 379 ? -2.963 27.375 4.676 1 98.88 379 VAL B O 1
ATOM 6164 N N . SER B 1 380 ? -2.695 28.281 6.754 1 98.81 380 SER B N 1
ATOM 6165 C CA . SER B 1 380 ? -4.129 28.25 7.035 1 98.81 380 SER B CA 1
ATOM 6166 C C . SER B 1 380 ? -4.91 29.078 6.027 1 98.81 380 SER B C 1
ATOM 6168 O O . SER B 1 380 ? -5.91 28.625 5.473 1 98.81 380 SER B O 1
ATOM 6170 N N . ALA B 1 381 ? -4.445 30.25 5.816 1 98.81 381 ALA B N 1
ATOM 6171 C CA . ALA B 1 381 ? -5.133 31.172 4.906 1 98.81 381 ALA B CA 1
ATOM 6172 C C . ALA B 1 381 ? -5.156 30.609 3.484 1 98.81 381 ALA B C 1
ATOM 6174 O O . ALA B 1 381 ? -6.203 30.594 2.832 1 98.81 381 ALA B O 1
ATOM 6175 N N . TRP B 1 382 ? -4.035 30.141 3.012 1 98.81 382 TRP B N 1
ATOM 6176 C CA . TRP B 1 382 ? -3.951 29.609 1.654 1 98.81 382 TRP B CA 1
ATOM 6177 C C . TRP B 1 382 ? -4.824 28.359 1.499 1 98.81 382 TRP B C 1
ATOM 6179 O O . TRP B 1 382 ? -5.598 28.266 0.545 1 98.81 382 TRP B O 1
ATOM 6189 N N . SER B 1 383 ? -4.668 27.453 2.436 1 98.81 383 SER B N 1
ATOM 6190 C CA . SER B 1 383 ? -5.414 26.203 2.352 1 98.81 383 SER B CA 1
ATOM 6191 C C . SER B 1 383 ? -6.918 26.453 2.393 1 98.81 383 SER B C 1
ATOM 6193 O O . SER B 1 383 ? -7.664 25.906 1.573 1 98.81 383 SER B O 1
ATOM 6195 N N . PHE B 1 384 ? -7.387 27.297 3.332 1 98.75 384 PHE B N 1
ATOM 6196 C CA . PHE B 1 384 ? -8.812 27.547 3.475 1 98.75 384 PHE B CA 1
ATOM 6197 C C . PHE B 1 384 ? -9.367 28.266 2.248 1 98.75 384 PHE B C 1
ATOM 6199 O O . PHE B 1 384 ? -10.336 27.812 1.643 1 98.75 384 PHE B O 1
ATOM 6206 N N . VAL B 1 385 ? -8.734 29.344 1.835 1 98.81 385 VAL B N 1
ATOM 6207 C CA . VAL B 1 385 ? -9.266 30.219 0.789 1 98.81 385 VAL B CA 1
ATOM 6208 C C . VAL B 1 385 ? -9.258 29.484 -0.55 1 98.81 385 VAL B C 1
ATOM 6210 O O . VAL B 1 385 ? -10.258 29.469 -1.268 1 98.81 385 VAL B O 1
ATOM 6213 N N . VAL B 1 386 ? -8.148 28.859 -0.892 1 98.81 386 VAL B N 1
ATOM 6214 C CA . VAL B 1 386 ? -8.047 28.188 -2.186 1 98.81 386 VAL B CA 1
ATOM 6215 C C . VAL B 1 386 ? -8.961 26.969 -2.215 1 98.81 386 VAL B C 1
ATOM 6217 O O . VAL B 1 386 ? -9.586 26.688 -3.238 1 98.81 386 VAL B O 1
ATOM 6220 N N . THR B 1 387 ? -9.023 26.234 -1.105 1 98.81 387 THR B N 1
ATOM 6221 C CA . THR B 1 387 ? -9.945 25.109 -1.043 1 98.81 387 THR B CA 1
ATOM 6222 C C . THR B 1 387 ? -11.383 25.578 -1.252 1 98.81 387 THR B C 1
ATOM 6224 O O . THR B 1 387 ? -12.133 24.969 -2.027 1 98.81 387 THR B O 1
ATOM 6227 N N . TYR B 1 388 ? -11.727 26.656 -0.525 1 98.56 388 TYR B N 1
ATOM 6228 C CA . TYR B 1 388 ? -13.078 27.203 -0.645 1 98.56 388 TYR B CA 1
ATOM 6229 C C . TYR B 1 388 ? -13.391 27.562 -2.09 1 98.56 388 TYR B C 1
ATOM 6231 O O . TYR B 1 388 ? -14.461 27.234 -2.602 1 98.56 388 TYR B O 1
ATOM 6239 N N . ILE B 1 389 ? -12.516 28.203 -2.783 1 98.75 389 ILE B N 1
ATOM 6240 C CA . ILE B 1 389 ? -12.695 28.609 -4.172 1 98.75 389 ILE B CA 1
ATOM 6241 C C . ILE B 1 389 ? -12.844 27.375 -5.059 1 98.75 389 ILE B C 1
ATOM 6243 O O . ILE B 1 389 ? -13.734 27.312 -5.906 1 98.75 389 ILE B O 1
ATOM 6247 N N . ILE B 1 390 ? -11.977 26.328 -4.867 1 98.62 390 ILE B N 1
ATOM 6248 C CA . ILE B 1 390 ? -12.039 25.094 -5.648 1 98.62 390 ILE B CA 1
ATOM 6249 C C . ILE B 1 390 ? -13.422 24.469 -5.508 1 98.62 390 ILE B C 1
ATOM 6251 O O . ILE B 1 390 ? -14.047 24.094 -6.504 1 98.62 390 ILE B O 1
ATOM 6255 N N . LEU B 1 391 ? -13.906 24.406 -4.297 1 98.44 391 LEU B N 1
ATOM 6256 C CA . LEU B 1 391 ? -15.172 23.734 -4.012 1 98.44 391 LEU B CA 1
ATOM 6257 C C . LEU B 1 391 ? -16.344 24.516 -4.594 1 98.44 391 LEU B C 1
ATOM 6259 O O . LEU B 1 391 ? -17.266 23.922 -5.16 1 98.44 391 LEU B O 1
ATOM 6263 N N . VAL B 1 392 ? -16.328 25.844 -4.465 1 97.75 392 VAL B N 1
ATOM 6264 C CA . VAL B 1 392 ? -17.391 26.672 -5 1 97.75 392 VAL B CA 1
ATOM 6265 C C . VAL B 1 392 ? -17.438 26.562 -6.52 1 97.75 392 VAL B C 1
ATOM 6267 O O . VAL B 1 392 ? -18.516 26.438 -7.113 1 97.75 392 VAL B O 1
ATOM 6270 N N . VAL B 1 393 ? -16.297 26.547 -7.152 1 97.94 393 VAL B N 1
ATOM 6271 C CA . VAL B 1 393 ? -16.203 26.453 -8.602 1 97.94 393 VAL B CA 1
ATOM 6272 C C . VAL B 1 393 ? -16.703 25.078 -9.055 1 97.94 393 VAL B C 1
ATOM 6274 O O . VAL B 1 393 ? -17.484 24.984 -10.008 1 97.94 393 VAL B O 1
ATOM 6277 N N . LEU B 1 394 ? -16.25 24 -8.375 1 97 394 LEU B N 1
ATOM 6278 C CA . LEU B 1 394 ? -16.703 22.656 -8.719 1 97 394 LEU B CA 1
ATOM 6279 C C . LEU B 1 394 ? -18.219 22.531 -8.539 1 97 394 LEU B C 1
ATOM 6281 O O . LEU B 1 394 ? -18.906 21.938 -9.383 1 97 394 LEU B O 1
ATOM 6285 N N . ASN B 1 395 ? -18.734 23.125 -7.48 1 95.44 395 ASN B N 1
ATOM 6286 C CA . ASN B 1 395 ? -20.156 23.016 -7.141 1 95.44 395 ASN B CA 1
ATOM 6287 C C . ASN B 1 395 ? -21.031 23.75 -8.141 1 95.44 395 ASN B C 1
ATOM 6289 O O . ASN B 1 395 ? -22.234 23.5 -8.227 1 95.44 395 ASN B O 1
ATOM 6293 N N . LYS B 1 396 ? -20.516 24.688 -8.898 1 95.38 396 LYS B N 1
ATOM 6294 C CA . LYS B 1 396 ? -21.25 25.453 -9.898 1 95.38 396 LYS B CA 1
ATOM 6295 C C . LYS B 1 396 ? -21.406 24.672 -11.195 1 95.38 396 LYS B C 1
ATOM 6297 O O . LYS B 1 396 ? -22.266 24.984 -12.023 1 95.38 396 LYS B O 1
ATOM 6302 N N . ILE B 1 397 ? -20.625 23.656 -11.367 1 94.44 397 ILE B N 1
ATOM 6303 C CA . ILE B 1 397 ? -20.75 22.797 -12.539 1 94.44 397 ILE B CA 1
ATOM 6304 C C . ILE B 1 397 ? -21.844 21.766 -12.312 1 94.44 397 ILE B C 1
ATOM 6306 O O . ILE B 1 397 ? -21.766 20.953 -11.383 1 94.44 397 ILE B O 1
ATOM 6310 N N . PRO B 1 398 ? -22.875 21.719 -13.133 1 90.44 398 PRO B N 1
ATOM 6311 C CA . PRO B 1 398 ? -24.062 20.906 -12.883 1 90.44 398 PRO B CA 1
ATOM 6312 C C . PRO B 1 398 ? -23.75 19.422 -12.75 1 90.44 398 PRO B C 1
ATOM 6314 O O . PRO B 1 398 ? -24.375 18.719 -11.945 1 90.44 398 PRO B O 1
ATOM 6317 N N . SER B 1 399 ? -22.766 18.938 -13.414 1 89.69 399 SER B N 1
ATOM 6318 C CA . SER B 1 399 ? -22.453 17.516 -13.383 1 89.69 399 SER B CA 1
ATOM 6319 C C . SER B 1 399 ? -21.5 17.172 -12.234 1 89.69 399 SER B C 1
ATOM 6321 O O . SER B 1 399 ? -21.203 16 -11.992 1 89.69 399 SER B O 1
ATOM 6323 N N . LEU B 1 400 ? -21.125 18.125 -11.43 1 93.38 400 LEU B N 1
ATOM 6324 C CA . LEU B 1 400 ? -20.125 17.922 -10.375 1 93.38 400 LEU B CA 1
ATOM 6325 C C . LEU B 1 400 ? -20.625 18.469 -9.047 1 93.38 400 LEU B C 1
ATOM 6327 O O . LEU B 1 400 ? -19.891 19.141 -8.328 1 93.38 400 LEU B O 1
ATOM 6331 N N . LYS B 1 401 ? -21.875 18.125 -8.766 1 93.56 401 LYS B N 1
ATOM 6332 C CA . LYS B 1 401 ? -22.406 18.562 -7.484 1 93.56 401 LYS B CA 1
ATOM 6333 C C . LYS B 1 401 ? -21.688 17.891 -6.324 1 93.56 401 LYS B C 1
ATOM 6335 O O . LYS B 1 401 ? -21.531 16.672 -6.309 1 93.56 401 LYS B O 1
ATOM 6340 N N . LEU B 1 402 ? -21.312 18.656 -5.383 1 96.25 402 LEU B N 1
ATOM 6341 C CA . LEU B 1 402 ? -20.484 18.172 -4.277 1 96.25 402 LEU B CA 1
ATOM 6342 C C . LEU B 1 402 ? -21.328 17.375 -3.285 1 96.25 402 LEU B C 1
ATOM 6344 O O . LEU B 1 402 ? -20.844 16.391 -2.707 1 96.25 402 LEU B O 1
ATOM 6348 N N . ARG B 1 403 ? -22.547 17.828 -3.045 1 96.44 403 ARG B N 1
ATOM 6349 C CA . ARG B 1 403 ? -23.422 17.188 -2.068 1 96.44 403 ARG B CA 1
ATOM 6350 C C . ARG B 1 403 ? -24.344 16.172 -2.744 1 96.44 403 ARG B C 1
ATOM 6352 O O . ARG B 1 403 ? -24.859 16.438 -3.838 1 96.44 403 ARG B O 1
ATOM 6359 N N . LEU B 1 404 ? -24.609 15.133 -2.109 1 95.31 404 LEU B N 1
ATOM 6360 C CA . LEU B 1 404 ? -25.562 14.133 -2.57 1 95.31 404 LEU B CA 1
ATOM 6361 C C . LEU B 1 404 ? -26.984 14.695 -2.57 1 95.31 404 LEU B C 1
ATOM 6363 O O . LEU B 1 404 ? -27.312 15.57 -1.763 1 95.31 404 LEU B O 1
ATOM 6367 N N . ALA B 1 405 ? -27.766 14.133 -3.463 1 94 405 ALA B N 1
ATOM 6368 C CA . ALA B 1 405 ? -29.203 14.406 -3.381 1 94 405 ALA B CA 1
ATOM 6369 C C . ALA B 1 405 ? -29.797 13.844 -2.092 1 94 405 ALA B C 1
ATOM 6371 O O . ALA B 1 405 ? -29.266 12.891 -1.518 1 94 405 ALA B O 1
ATOM 6372 N N . ASP B 1 406 ? -30.844 14.398 -1.707 1 93.25 406 ASP B N 1
ATOM 6373 C CA . ASP B 1 406 ? -31.469 14.016 -0.444 1 93.25 406 ASP B CA 1
ATOM 6374 C C . ASP B 1 406 ? -31.766 12.516 -0.413 1 93.25 406 ASP B C 1
ATOM 6376 O O . ASP B 1 406 ? -31.531 11.852 0.595 1 93.25 406 ASP B O 1
ATOM 6380 N N . GLU B 1 407 ? -32.25 12 -1.477 1 93.56 407 GLU B N 1
ATOM 6381 C CA . GLU B 1 407 ? -32.594 10.586 -1.552 1 93.56 407 GLU B CA 1
ATOM 6382 C C . GLU B 1 407 ? -31.344 9.711 -1.444 1 93.56 407 GLU B C 1
ATOM 6384 O O . GLU B 1 407 ? -31.375 8.656 -0.812 1 93.56 407 GLU B O 1
ATOM 6389 N N . ASP B 1 408 ? -30.344 10.195 -2.025 1 94.12 408 ASP B N 1
ATOM 6390 C CA . ASP B 1 408 ? -29.078 9.461 -1.998 1 94.12 408 ASP B CA 1
ATOM 6391 C C . ASP B 1 408 ? -28.453 9.492 -0.604 1 94.12 408 ASP B C 1
ATOM 6393 O O . ASP B 1 408 ? -27.875 8.5 -0.161 1 94.12 408 ASP B O 1
ATOM 6397 N N . GLU B 1 409 ? -28.578 10.586 0.046 1 93.19 409 GLU B N 1
ATOM 6398 C CA . GLU B 1 409 ? -28.078 10.695 1.41 1 93.19 409 GLU B CA 1
ATOM 6399 C C . GLU B 1 409 ? -28.812 9.75 2.352 1 93.19 409 GLU B C 1
ATOM 6401 O O . GLU B 1 409 ? -28.219 9.203 3.287 1 93.19 409 GLU B O 1
ATOM 6406 N N . ILE B 1 410 ? -30.078 9.492 2.127 1 91.5 410 ILE B N 1
ATOM 6407 C CA . ILE B 1 410 ? -30.906 8.625 2.961 1 91.5 410 ILE B CA 1
ATOM 6408 C C . ILE B 1 410 ? -30.5 7.168 2.754 1 91.5 410 ILE B C 1
ATOM 6410 O O . ILE B 1 410 ? -30.328 6.418 3.721 1 91.5 410 ILE B O 1
ATOM 6414 N N . ILE B 1 411 ? -30.266 6.816 1.524 1 92.31 411 ILE B N 1
ATOM 6415 C CA . ILE B 1 411 ? -29.969 5.422 1.222 1 92.31 411 ILE B CA 1
ATOM 6416 C C . ILE B 1 411 ? -28.5 5.137 1.529 1 92.31 411 ILE B C 1
ATOM 6418 O O . ILE B 1 411 ? -28.125 3.99 1.792 1 92.31 411 ILE B O 1
ATOM 6422 N N . GLY B 1 412 ? -27.703 6.164 1.449 1 93.25 412 GLY B N 1
ATOM 6423 C CA . GLY B 1 412 ? -26.281 6.035 1.725 1 93.25 412 GLY B CA 1
ATOM 6424 C C . GLY B 1 412 ? -25.422 6.156 0.482 1 93.25 412 GLY B C 1
ATOM 6425 O O . GLY B 1 412 ? -25.828 5.73 -0.603 1 93.25 412 GLY B O 1
ATOM 6426 N N . THR B 1 413 ? -24.297 6.645 0.658 1 94.69 413 THR B N 1
ATOM 6427 C CA . THR B 1 413 ? -23.375 6.895 -0.447 1 94.69 413 THR B CA 1
ATOM 6428 C C . THR B 1 413 ? -22.969 5.586 -1.117 1 94.69 413 THR B C 1
ATOM 6430 O O . THR B 1 413 ? -22.812 5.527 -2.34 1 94.69 413 THR B O 1
ATOM 6433 N N . ASP B 1 414 ? -22.75 4.527 -0.356 1 94.75 414 ASP B N 1
ATOM 6434 C CA . ASP B 1 414 ? -22.266 3.25 -0.861 1 94.75 414 ASP B CA 1
ATOM 6435 C C . ASP B 1 414 ? -23.219 2.678 -1.915 1 94.75 414 ASP B C 1
ATOM 6437 O O . ASP B 1 414 ? -22.797 2.398 -3.041 1 94.75 414 ASP B O 1
ATOM 6441 N N . TRP B 1 415 ? -24.438 2.619 -1.533 1 92.25 415 TRP B N 1
ATOM 6442 C CA . TRP B 1 415 ? -25.422 2.07 -2.473 1 92.25 415 TRP B CA 1
ATOM 6443 C C . TRP B 1 415 ? -25.703 3.061 -3.596 1 92.25 415 TRP B C 1
ATOM 6445 O O . TRP B 1 415 ? -25.766 2.68 -4.766 1 92.25 415 TRP B O 1
ATOM 6455 N N . ALA B 1 416 ? -25.891 4.246 -3.277 1 94.44 416 ALA B N 1
ATOM 6456 C CA . ALA B 1 416 ? -26.312 5.266 -4.23 1 94.44 416 ALA B CA 1
ATOM 6457 C C . ALA B 1 416 ? -25.266 5.465 -5.328 1 94.44 416 ALA B C 1
ATOM 6459 O O . ALA B 1 416 ? -25.609 5.574 -6.508 1 94.44 416 ALA B O 1
ATOM 6460 N N . GLU B 1 417 ? -24 5.5 -4.973 1 95.69 417 GLU B N 1
ATOM 6461 C CA . GLU B 1 417 ? -22.984 5.902 -5.934 1 95.69 417 GLU B CA 1
ATOM 6462 C C . GLU B 1 417 ? -22.109 4.723 -6.332 1 95.69 417 GLU B C 1
ATOM 6464 O O . GLU B 1 417 ? -21.484 4.734 -7.398 1 95.69 417 GLU B O 1
ATOM 6469 N N . MET B 1 418 ? -22.047 3.674 -5.582 1 94.81 418 MET B N 1
ATOM 6470 C CA . MET B 1 418 ? -21.125 2.58 -5.855 1 94.81 418 MET B CA 1
ATOM 6471 C C . MET B 1 418 ? -21.875 1.297 -6.191 1 94.81 418 MET B C 1
ATOM 6473 O O . MET B 1 418 ? -21.297 0.369 -6.766 1 94.81 418 MET B O 1
ATOM 6477 N N . GLY B 1 419 ? -23.125 1.162 -5.75 1 91.94 419 GLY B N 1
ATOM 6478 C CA . GLY B 1 419 ? -23.906 -0.044 -5.965 1 91.94 419 GLY B CA 1
ATOM 6479 C C . GLY B 1 419 ? -23.422 -1.229 -5.16 1 91.94 419 GLY B C 1
ATOM 6480 O O . GLY B 1 419 ? -23.609 -2.381 -5.555 1 91.94 419 GLY B O 1
ATOM 6481 N N . GLU B 1 420 ? -22.688 -0.969 -4.125 1 90.69 420 GLU B N 1
ATOM 6482 C CA . GLU B 1 420 ? -22.094 -2.012 -3.293 1 90.69 420 GLU B CA 1
ATOM 6483 C C . GLU B 1 420 ? -22.391 -1.771 -1.814 1 90.69 420 GLU B C 1
ATOM 6485 O O . GLU B 1 420 ? -22.656 -0.638 -1.406 1 90.69 420 GLU B O 1
ATOM 6490 N N . ARG B 1 421 ? -22.422 -2.9 -0.992 1 87.31 421 ARG B N 1
ATOM 6491 C CA . ARG B 1 421 ? -22.594 -2.844 0.456 1 87.31 421 ARG B CA 1
ATOM 6492 C C . ARG B 1 421 ? -21.422 -3.516 1.171 1 87.31 421 ARG B C 1
ATOM 6494 O O . ARG B 1 421 ? -20.891 -4.52 0.692 1 87.31 421 ARG B O 1
ATOM 6501 N N . ALA B 1 422 ? -21.109 -2.963 2.271 1 84.62 422 ALA B N 1
ATOM 6502 C CA . ALA B 1 422 ? -19.953 -3.459 3.01 1 84.62 422 ALA B CA 1
ATOM 6503 C C . ALA B 1 422 ? -20.156 -4.91 3.443 1 84.62 422 ALA B C 1
ATOM 6505 O O . ALA B 1 422 ? -19.219 -5.703 3.436 1 84.62 422 ALA B O 1
ATOM 6506 N N . TYR B 1 423 ? -21.422 -5.285 3.877 1 79.94 423 TYR B N 1
ATOM 6507 C CA . TYR B 1 423 ? -21.734 -6.609 4.395 1 79.94 423 TYR B CA 1
ATOM 6508 C C . TYR B 1 423 ? -22.922 -7.215 3.639 1 79.94 423 TYR B C 1
ATOM 6510 O O . TYR B 1 423 ? -23.953 -6.57 3.475 1 79.94 423 TYR B O 1
ATOM 6518 N N . GLY B 1 424 ? -22.625 -8.367 2.971 1 65.75 424 GLY B N 1
ATOM 6519 C CA . GLY B 1 424 ? -23.734 -9.055 2.332 1 65.75 424 GLY B CA 1
ATOM 6520 C C . GLY B 1 424 ? -24.719 -9.664 3.324 1 65.75 424 GLY B C 1
ATOM 6521 O O . GLY B 1 424 ? -24.297 -10.195 4.359 1 65.75 424 GLY B O 1
ATOM 6522 N N . TYR B 1 425 ? -25.938 -9.023 3.65 1 54.84 425 TYR B N 1
ATOM 6523 C CA . TYR B 1 425 ? -26.906 -9.625 4.555 1 54.84 425 TYR B CA 1
ATOM 6524 C C . TYR B 1 425 ? -27.391 -10.969 4.016 1 54.84 425 TYR B C 1
ATOM 6526 O O . TYR B 1 425 ? -27.812 -11.07 2.859 1 54.84 425 TYR B O 1
ATOM 6534 N N . LEU B 1 426 ? -26.703 -12.031 4.305 1 49.25 426 LEU B N 1
ATOM 6535 C CA . LEU B 1 426 ? -27.391 -13.281 3.996 1 49.25 426 LEU B CA 1
ATOM 6536 C C . LEU B 1 426 ? -28.688 -13.391 4.781 1 49.25 426 LEU B C 1
ATOM 6538 O O . LEU B 1 426 ? -28.75 -13.031 5.961 1 49.25 426 LEU B O 1
ATOM 6542 N N . PRO B 1 427 ? -29.859 -13.422 4.082 1 43.91 427 PRO B N 1
ATOM 6543 C CA . PRO B 1 427 ? -31.016 -13.883 4.855 1 43.91 427 PRO B CA 1
ATOM 6544 C C . PRO B 1 427 ? -30.719 -15.148 5.66 1 43.91 427 PRO B C 1
ATOM 6546 O O . PRO B 1 427 ? -30.328 -16.172 5.094 1 43.91 427 PRO B O 1
ATOM 6549 N N . MET B 1 428 ? -29.922 -15.164 6.652 1 36.78 428 MET B N 1
ATOM 6550 C CA . MET B 1 428 ? -29.891 -16.422 7.383 1 36.78 428 MET B CA 1
ATOM 6551 C C . MET B 1 428 ? -31.297 -17 7.539 1 36.78 428 MET B C 1
ATOM 6553 O O . MET B 1 428 ? -32.188 -16.328 8.078 1 36.78 428 MET B O 1
ATOM 6557 N N . ASP B 1 429 ? -31.688 -17.75 6.645 1 31.94 429 ASP B N 1
ATOM 6558 C CA . ASP B 1 429 ? -32.906 -18.516 6.871 1 31.94 429 ASP B CA 1
ATOM 6559 C C . ASP B 1 429 ? -32.938 -19.094 8.281 1 31.94 429 ASP B C 1
ATOM 6561 O O . ASP B 1 429 ? -32.031 -19.844 8.672 1 31.94 429 ASP B O 1
ATOM 6565 N N . GLU B 1 430 ? -33.281 -18.359 9.25 1 29.06 430 GLU B N 1
ATOM 6566 C CA . GLU B 1 430 ? -33.719 -18.984 10.5 1 29.06 430 GLU B CA 1
ATOM 6567 C C . GLU B 1 430 ? -34.562 -20.234 10.227 1 29.06 430 GLU B C 1
ATOM 6569 O O . GLU B 1 430 ? -35.625 -20.156 9.633 1 29.06 430 GLU B O 1
ATOM 6574 N N . GLU B 1 431 ? -33.906 -21.406 10.047 1 25.09 431 GLU B N 1
ATOM 6575 C CA . GLU B 1 431 ? -34.781 -22.5 10.453 1 25.09 431 GLU B CA 1
ATOM 6576 C C . GLU B 1 431 ? -35.125 -22.422 11.938 1 25.09 431 GLU B C 1
ATOM 6578 O O . GLU B 1 431 ? -34.281 -22.109 12.758 1 25.09 431 GLU B O 1
#

InterPro domains:
  IPR001905 Ammonium transporter [PTHR43029] (8-425)
  IPR001905 Ammonium transporter [TIGR00836] (12-423)
  IPR018047 Ammonium transporter, conserved site [PS01219] (166-191)
  IPR024041 Ammonium transporter AmtB-like domain [PF00909] (15-423)
  IPR029020 Ammonium/urea transporter [G3DSA:1.10.3430.10] (5-431)

Foldseek 3Di:
DDDQPQQADPQLQVLLLVLLVLLLLLLLLVLLQLLQQFPQQQSVLLSVLSVLLLVQLLVLLQAALVQQAAPPPQAQQTGDCCCGSHVPQFAHPSDRPQRYGSVSVSSSVSSLLSRQLSLLCLQVGLWWARVLSSVLSNVLSRQFLRRLNNLPPHCNHVLVVVPAQFQQDLQSRQQLSLLLSVLLQVLQDAAPCNVPPPRHRPHVVSSVSSLVSNLSSLLSRRLCSLSGPFPLSVQLSLLLVLQLVLQLVLQQVVVCVVPVDRDPNSSSLSSLLSNLQQRRQSQFAHSVLSSVLSNVSNVQLSVCVVVVVVVRTRRSRSSNSRRNSSSLNNSLSQQQGGAQVSVCRSPPPPDDSVVTDGGHVVRVNPCNNVSSVVSSVVSNVSSNVVSNVSQVVQCPDPVRNTTDDPVDSVSTNCCSPPVDGPDDPDPPPPD/DPCPPQNADPQLQVLLLVLLVLLLLLQLLVLLQLLQQFDQLQNVLLSVLSVLLLVLLLVLLQAALVQQAAPPPQAQQTGDCCCGNHVPQFQHPSDPPQRGGSVSVSSSVSSLLSRQLSLLVLQVGLWWARVLSSVLSNVLSRQFLRRLNNLPPHCNHVLVVVPAFFQQDLQSRQQLSLLLNVLLQVLQDADPCNVPPPRHRPHVVSSVSSLVSNLSSLLSRQLSSLSGPFPLSVQLSLLLVLQLVLQLVLQQVVVCVVPVDRDPNSSSLSSLLSNLQQRRQSQFAHSVLSSVLSNVSNVQLSVCVVVVVVVRTRRSRSSNSRRNSSSLNNSLSQQQGGALVSVCRSPPPPDDSVVTDGTHVVRVNPCNNVSSVVSSVVSNVSSNVVSNVSQVVQCPDPVRNTTDDPVDSVSTNCCSPPVDGPDDPDPPPPD

pLDDT: mean 94.58, std 10.11, range [25.09, 98.94]

Sequence (862 aa):
MDLDYYGTNSGDTGWVMICTTLVFLMSPALGFFYAGLARAKNALSLMYLTVMSVAVVSFQWYLIGYSLTFSDTGSSFIGDTKNFLLRGVGRKPQLAGQTIPESAFMLFQCMFAAITPALAFGSAAERMSLGPAILFIFIWTTLVYDIITNWVWNPKGWLAVMGVMDYAGGTPVHISSGLAAVAYAMVVGKRRDYHENVNVPHNVSFVFLGLALMWFGWLGFNSGSALSANARSVHSLVCTHLSGCTAAVVWVLMDYQHTRKWSIIGLCTGGVAGLATITPGSGFVSEASSLAFGALGSIISNIIIRYKHRLGFDDALDVFAVHYIGGLVGLVLTGIFAEQWVIALGYPVGTASEAMPKGGWLDGNWIQVPVQLAAIVSVSAWSFVVTYIILVVLNKIPSLKLRLADEDEIIGTDWAEMGERAYGYLPMDEEMDLDYYGTNSGDTGWVMICTTLVFLMSPALGFFYAGLARAKNALSLMYLTVMSVAVVSFQWYLIGYSLTFSDTGSSFIGDTKNFLLRGVGRKPQLAGQTIPESAFMLFQCMFAAITPALAFGSAAERMSLGPAILFIFIWTTLVYDIITNWVWNPKGWLAVMGVMDYAGGTPVHISSGLAAVAYAMVVGKRRDYHENVNVPHNVSFVFLGLALMWFGWLGFNSGSALSANARSVHSLVCTHLSGCTAAVVWVLMDYQHTRKWSIIGLCTGGVAGLATITPGSGFVSEASSLAFGALGSIISNIIIRYKHRLGFDDALDVFAVHYIGGLVGLVLTGIFAEQWVIALGYPVGTASEAMPKGGWLDGNWIQVPVQLAAIVSVSAWSFVVTYIILVVLNKIPSLKLRLADEDEIIGTDWAEMGERAYGYLPMDEE

Solvent-accessible surface area (backbone atoms only — not comparable to full-atom values): 39471 Å² total; per-residue (Å²): 139,88,72,55,92,61,58,49,36,69,25,22,38,52,35,36,52,51,19,30,54,28,32,49,45,26,24,55,18,47,10,31,28,53,20,11,56,30,50,62,48,33,19,54,49,43,34,49,47,21,47,47,24,40,57,48,35,48,50,44,35,42,47,40,34,49,9,25,23,59,38,90,81,33,52,41,62,35,30,42,68,78,24,41,66,46,44,92,55,36,71,55,36,81,50,91,85,44,29,31,32,22,45,59,52,52,52,36,51,42,36,56,60,14,38,27,60,39,50,21,48,36,10,35,54,70,40,53,29,66,69,39,47,56,52,42,43,50,52,42,44,55,72,35,43,21,28,47,36,7,20,51,71,18,80,62,4,53,43,27,66,69,60,48,69,57,50,50,32,13,55,57,33,23,26,24,21,12,30,30,13,52,30,47,9,58,74,60,41,64,60,93,56,64,89,46,97,70,86,56,44,30,25,45,58,34,28,50,50,10,38,51,40,30,53,51,8,45,46,24,44,42,14,34,54,58,56,34,32,47,49,27,14,43,47,8,32,54,20,38,52,45,4,19,25,36,0,16,52,48,25,25,52,54,44,25,73,75,70,70,23,60,34,56,66,39,28,43,52,12,23,51,14,1,39,39,5,29,28,14,19,22,52,26,36,48,63,72,54,22,38,51,32,1,36,52,19,13,51,53,24,53,53,45,57,74,49,36,84,74,69,78,53,41,50,66,60,44,28,43,34,31,29,21,47,7,11,52,52,14,31,50,48,26,15,39,51,10,29,36,74,42,47,47,39,74,45,66,79,83,62,57,72,86,80,44,71,74,32,3,43,76,60,70,34,70,63,35,37,60,42,31,49,52,50,52,51,53,43,37,50,50,23,25,53,54,44,37,50,53,51,54,57,41,46,68,37,85,92,27,44,44,45,49,54,72,70,34,42,72,64,10,47,14,44,67,76,67,72,48,72,81,71,80,83,64,80,74,74,80,122,128,83,57,45,91,64,53,43,37,35,45,24,32,26,43,35,54,51,16,31,48,28,33,47,46,25,24,51,17,47,10,33,28,52,20,11,54,31,49,63,45,33,18,54,50,42,33,42,46,21,47,46,25,38,25,48,34,47,50,43,34,44,45,40,34,48,8,24,23,59,36,91,82,33,53,40,62,33,30,42,67,78,24,41,67,44,44,92,56,35,65,55,39,80,48,92,85,46,30,31,32,22,44,47,54,51,51,38,51,41,35,56,60,12,40,25,62,38,51,20,47,36,10,35,54,74,39,54,30,65,70,39,48,56,54,45,44,50,51,44,43,58,72,36,44,21,28,49,34,8,20,52,73,18,81,60,3,53,44,26,65,70,59,47,69,58,51,50,34,13,54,53,35,23,27,25,22,12,32,28,13,51,32,47,10,57,73,59,44,65,59,93,55,64,89,46,97,72,85,58,52,63,34,63,68,34,29,51,50,10,40,55,41,28,54,60,7,44,48,23,45,42,15,31,53,57,58,34,75,44,60,27,15,54,47,9,32,52,18,39,53,46,4,19,54,36,0,16,53,48,26,25,53,53,45,24,73,74,69,73,44,89,44,65,66,39,29,43,51,12,23,51,14,1,41,40,4,27,29,13,20,24,51,27,37,49,62,72,54,22,38,51,30,0,38,52,20,14,54,52,25,53,52,44,57,74,48,36,85,73,69,79,52,42,52,67,60,44,28,44,32,32,29,21,47,6,9,52,51,15,30,48,49,24,16,38,51,10,28,36,74,43,48,47,39,73,46,68,88,83,62,56,71,86,80,44,73,76,30,4,42,76,59,67,33,69,61,34,37,60,40,30,49,51,49,52,50,51,43,38,49,51,23,26,53,54,43,36,51,53,51,54,56,42,46,70,37,84,92,27,45,43,45,48,53,72,68,34,42,73,65,12,48,14,46,65,47,26,71,47,62,49,61,48,78,68,80,69,74,77,124

Nearest PDB structures (foldseek):
  5aex-assembly3_H  TM=9.190E-01  e=3.726E-30  Saccharomyces cerevisiae
  2nuu-assembly2_D  TM=9.463E-01  e=4.919E-28  Escherichia coli
  1u77-assembly1_A  TM=9.174E-01  e=6.828E-25  Escherichia coli
  6b21-assembly1_A  TM=9.387E-01  e=3.710E-23  Escherichia coli K-12
  8qj4-assembly1_A  TM=8.826E-01  e=1.545E-21  Shewanella denitrificans OS217

Secondary structure (DSSP, 8-state):
----TT---HHHHHHHHHHHHHHHHHHHHHHHHHHHHS-GGGHHHHHHHHHHHHHHHHHHIIIIIHHHHH-TTS-SS---STTGGGTT-SSS-SSTT--S-HHHHHHHHHHHHHHHHHHHHHHHTTTB-HHHHHHHHHHHIIIIIHHHHHHHHSTTSHHHHHT---SS-IIIIIIHHHHHHHHHHHHH---TTTTSS----SBHHHHHHHHHHHHHHHHHHHHGGGSSSSHHHHHHHHHHHHHHHHHHHHHHHHHHHHHSS--HHHHHHHHHHHHHHHTTTTTTS-HHHHHHHHHHHHHHHHHHHHTGGGSSS--TT-HIIIIIHHHHHHHHHHHHH--HHHHGGGS-TT--GGGS---SGGGT-TTHHHHHHHHHHHHHHHHHHHHHHHHHHHHHSGGG-SBPPHHHHHH-HIIIII---S---------/----TT---HHHHHHHHHHHHHHHHHHHHHHHHHHHHS-GGGHHHHHHHHHHHHHHHHHHIIIIIHHHHH-TTS-SS---STTGGGTT-SSS-SSTT--S-HHHHHHHHHHHHHHHHHHHHHHHTTTB-HHHHHHHHHHHIIIIIHHHHHHHHSTTSHHHHHT---SS-IIIIIIHHHHHHHHHHHHH---TTTTSS----S-HHHHHHHHHHHHHHHHHHHHGGGSSSSHHHHHHHHHHHHHHHHHHHHHHHHHHHHHSS--HHHHHHHHHHHHHHHTTTTTTS-HHHHHHHHHHHHHHHHHHHHTGGGSSS--TT-HIIIIIHHHHHHHHHHHHH--HHHHGGGS-TT--GGGS---SGGGT-TTHHHHHHHHHHHHHHHHHHHHHHHHHHHHHSGGG-SBPPHHHHHH-HIIIII---SB--------